Protein AF-0000000075626567 (afdb_homodimer)

Secondary structure (DSSP, 8-state):
-TT----TTT-PPP-TTHHHHHHHHHSTTSEEEEETTEEEEHHHHHHHHHHHHHHHHHTT--TT-EEEEE--SSHHHHHHHHHHHHTTPEEEE--TT--HHHHHHHHHHHT-SEEEE-GGGHHHHHHHHHTSPTTPPPPEEEE---TT-TTSPPPPTT---HHHHHHTS-TT------SSTTSEEEEEEE--SSSS-EEEEEEHHHHHHHHHHHHHHTTPPSS-EEE--S-TTTTTTTSHHHHHHHTT-EEE--SS--HHHHHHHHHHHT--EEEE-HHHHHHHHT--TTT----SS--EEEE-SS---HHHHHHHHHTT-EEEEEEEEGGGTEEEEE-PPPGGGGGS-HHHHHHHHTS-BEE-TTEEEEEEE-TTT-SBPPSSS---EEEEEEETTS--EETT-HHHHHHHB-TTSPEEEEEEEEE-TTS-EEEEEEGGG-EEETTEEE-HHHHHHHHHTSTTEEEEEEEEEEETTTEEEEEEEEEEPTT--S---HHHHHHHHHTTS-GGGS-SEEEE-SS--B-TTS-B-HHHHHHHHHHT-PBPTT-------/-TT----TTT-PPP-TTHHHHHHHHHSTTSEEEEETTEEEEHHHHHHHHHHHHHHHHHTT--TT-EEEEE--SSHHHHHHHHHHHHTTPEEEE--TTS-HHHHHHHHHHHT-SEEEE-GGGHHHHHHHHHTSPTTPPPPEEEE---TT-TTSPPPPTT---HHHHHHTS-TT------SSTTSEEEEEEE--SSSS-EEEEEEHHHHHHHHHHHHHHTTPPSS-EEE--S-TTTTTTTSHHHHHHHTT-EEE--SS--HHHHHHHHHHHT--EEEE-HHHHHHHHT--TTT----SS--EEEE-SSPPPHHHHHHHHHTT-EEEEEEEEGGGTEEEEE----GGGGGS-HHHHHHHHTS-BEE-TTEEEEEEE-TTT-SBPPSSS---EEEEEEETTS--EETT-HHHHHHHB-TTSPEEEEEEEEE-TTS-EEEEEEGGG-EEETTEEE-HHHHHHHHHTSTTEEEEEEEEEEETTTEEEEEEEEEEPTT--S---HHHHHHHHHTTS-GGGS-SEEEE-SS--B-TTS-B-HHHHHHHHHHT-PBPTT-------

Structure (mmCIF, N/CA/C/O backbone):
data_AF-0000000075626567-model_v1
#
loop_
_entity.id
_entity.type
_entity.pdbx_description
1 polymer '4-coumarate--CoA ligase'
#
loop_
_atom_site.group_PDB
_atom_site.id
_atom_site.type_symbol
_atom_site.label_atom_id
_atom_site.label_alt_id
_atom_site.label_comp_id
_atom_site.label_asym_id
_atom_site.label_entity_id
_atom_site.label_seq_id
_atom_site.pdbx_PDB_ins_code
_atom_site.Cartn_x
_atom_site.Cartn_y
_atom_site.Cartn_z
_atom_site.occupancy
_atom_site.B_iso_or_equiv
_atom_site.auth_seq_id
_atom_site.auth_comp_id
_atom_site.auth_asym_id
_atom_site.auth_atom_id
_atom_site.pdbx_PDB_model_num
ATOM 1 N N . MET A 1 1 ? -7.258 25.172 -12.312 1 83.12 1 MET A N 1
ATOM 2 C CA . MET A 1 1 ? -7.258 23.734 -12.008 1 83.12 1 MET A CA 1
ATOM 3 C C . MET A 1 1 ? -6.988 22.906 -13.258 1 83.12 1 MET A C 1
ATOM 5 O O . MET A 1 1 ? -6.266 21.922 -13.211 1 83.12 1 MET A O 1
ATOM 9 N N . ASP A 1 2 ? -7.41 23.391 -14.43 1 77.81 2 ASP A N 1
ATOM 10 C CA . ASP A 1 2 ? -7.348 22.641 -15.68 1 77.81 2 ASP A CA 1
ATOM 11 C C . ASP A 1 2 ? -5.906 22.531 -16.172 1 77.81 2 ASP A C 1
ATOM 13 O O . ASP A 1 2 ? -5.59 21.656 -16.984 1 77.81 2 ASP A O 1
ATOM 17 N N . ARG A 1 3 ? -5.062 23.422 -15.688 1 83.75 3 ARG A N 1
ATOM 18 C CA . ARG A 1 3 ? -3.684 23.406 -16.156 1 83.75 3 ARG A CA 1
ATOM 19 C C . ARG A 1 3 ? -2.811 22.5 -15.297 1 83.75 3 ARG A C 1
ATOM 21 O O . ARG A 1 3 ? -1.64 22.281 -15.609 1 83.75 3 ARG A O 1
ATOM 28 N N . LEU A 1 4 ? -3.445 22 -14.266 1 91.62 4 LEU A N 1
ATOM 29 C CA . LEU A 1 4 ? -2.68 21.172 -13.352 1 91.62 4 LEU A CA 1
ATOM 30 C C . LEU A 1 4 ? -2.766 19.703 -13.766 1 91.62 4 LEU A C 1
ATOM 32 O O . LEU A 1 4 ? -3.824 19.234 -14.195 1 91.62 4 LEU A O 1
ATOM 36 N N . GLY A 1 5 ? -1.611 19.047 -13.789 1 92.94 5 GLY A N 1
ATOM 37 C CA . GLY A 1 5 ? -1.533 17.641 -14.164 1 92.94 5 GLY A CA 1
ATOM 38 C C . GLY A 1 5 ? -0.21 17 -13.797 1 92.94 5 GLY A C 1
ATOM 39 O O . GLY A 1 5 ? 0.444 17.422 -12.844 1 92.94 5 GLY A O 1
ATOM 40 N N . ALA A 1 6 ? 0.059 15.984 -14.562 1 94 6 ALA A N 1
ATOM 41 C CA . ALA A 1 6 ? 1.346 15.32 -14.375 1 94 6 ALA A CA 1
ATOM 42 C C . ALA A 1 6 ? 2.504 16.281 -14.625 1 94 6 ALA A C 1
ATOM 44 O O . ALA A 1 6 ? 2.445 17.109 -15.539 1 94 6 ALA A O 1
ATOM 45 N N . ASN A 1 7 ? 3.479 16.266 -13.812 1 95.56 7 ASN A N 1
ATOM 46 C CA . ASN A 1 7 ? 4.707 17.047 -13.938 1 95.56 7 ASN A CA 1
ATOM 47 C C . ASN A 1 7 ? 5.941 16.188 -13.641 1 95.56 7 ASN A C 1
ATOM 49 O O . ASN A 1 7 ? 5.816 15.016 -13.273 1 95.56 7 ASN A O 1
ATOM 53 N N . PRO A 1 8 ? 7.07 16.641 -13.828 1 92.69 8 PRO A N 1
ATOM 54 C CA . PRO A 1 8 ? 8.266 15.805 -13.727 1 92.69 8 PRO A CA 1
ATOM 55 C C . PRO A 1 8 ? 8.492 15.281 -12.305 1 92.69 8 PRO A C 1
ATOM 57 O O . PRO A 1 8 ? 9.141 14.242 -12.125 1 92.69 8 PRO A O 1
ATOM 60 N N . ALA A 1 9 ? 7.996 15.953 -11.305 1 96.81 9 ALA A N 1
ATOM 61 C CA . ALA A 1 9 ? 8.234 15.547 -9.922 1 96.81 9 ALA A CA 1
ATOM 62 C C . ALA A 1 9 ? 7.242 14.477 -9.484 1 96.81 9 ALA A C 1
ATOM 64 O O . ALA A 1 9 ? 7.598 13.562 -8.734 1 96.81 9 ALA A O 1
ATOM 65 N N . ASN A 1 10 ? 6.016 14.578 -9.93 1 97.12 10 ASN A N 1
ATOM 66 C CA . ASN A 1 10 ? 4.98 13.688 -9.406 1 97.12 10 ASN A CA 1
ATOM 67 C C . ASN A 1 10 ? 4.727 12.508 -10.344 1 97.12 10 ASN A C 1
ATOM 69 O O . ASN A 1 10 ? 3.955 11.609 -10.016 1 97.12 10 ASN A O 1
ATOM 73 N N . SER A 1 11 ? 5.359 12.508 -11.539 1 95.38 11 SER A N 1
ATOM 74 C CA . SER A 1 11 ? 5.059 11.484 -12.531 1 95.38 11 SER A CA 1
ATOM 75 C C . SER A 1 11 ? 6.246 10.547 -12.742 1 95.38 11 SER A C 1
ATOM 77 O O . SER A 1 11 ? 6.336 9.867 -13.766 1 95.38 11 SER A O 1
ATOM 79 N N . CYS A 1 12 ? 7.148 10.539 -11.773 1 95.06 12 CYS A N 1
ATOM 80 C CA . CYS A 1 12 ? 8.203 9.531 -11.812 1 95.06 12 CYS A CA 1
ATOM 81 C C . CYS A 1 12 ? 7.609 8.133 -11.906 1 95.06 12 CYS A C 1
ATOM 83 O O . CYS A 1 12 ? 6.621 7.824 -11.234 1 95.06 12 CYS A O 1
ATOM 85 N N . PRO A 1 13 ? 8.266 7.316 -12.727 1 96.75 13 PRO A N 1
ATOM 86 C CA . PRO A 1 13 ? 7.703 5.977 -12.93 1 96.75 13 PRO A CA 1
ATOM 87 C C . PRO A 1 13 ? 7.609 5.176 -11.633 1 96.75 13 PRO A C 1
ATOM 89 O O . PRO A 1 13 ? 8.594 5.078 -10.891 1 96.75 13 PRO A O 1
ATOM 92 N N . LEU A 1 14 ? 6.434 4.645 -11.375 1 97.69 14 LEU A N 1
ATOM 93 C CA . LEU A 1 14 ? 6.293 3.674 -10.297 1 97.69 14 LEU A CA 1
ATOM 94 C C . LEU A 1 14 ? 7.055 2.393 -10.609 1 97.69 14 LEU A C 1
ATOM 96 O O . LEU A 1 14 ? 6.949 1.858 -11.719 1 97.69 14 LEU A O 1
ATOM 100 N N . THR A 1 15 ? 7.863 1.911 -9.68 1 98.56 15 THR A N 1
ATOM 101 C CA . THR A 1 15 ? 8.602 0.66 -9.836 1 98.56 15 THR A CA 1
ATOM 102 C C . THR A 1 15 ? 8.898 0.041 -8.477 1 98.56 15 THR A C 1
ATOM 104 O O . THR A 1 15 ? 9.203 0.754 -7.516 1 98.56 15 THR A O 1
ATOM 107 N N . PRO A 1 16 ? 8.828 -1.256 -8.336 1 98.44 16 PRO A N 1
ATOM 108 C CA . PRO A 1 16 ? 9.172 -1.912 -7.07 1 98.44 16 PRO A CA 1
ATOM 109 C C . PRO A 1 16 ? 10.68 -1.972 -6.832 1 98.44 16 PRO A C 1
ATOM 111 O O . PRO A 1 16 ? 11.125 -2.334 -5.738 1 98.44 16 PRO A O 1
ATOM 114 N N . LEU A 1 17 ? 11.484 -1.615 -7.805 1 98.62 17 LEU A N 1
ATOM 115 C CA . LEU A 1 17 ? 12.922 -1.836 -7.727 1 98.62 17 LEU A CA 1
ATOM 116 C C . LEU A 1 17 ? 13.547 -0.96 -6.645 1 98.62 17 LEU A C 1
ATOM 118 O O . LEU A 1 17 ? 14.555 -1.34 -6.035 1 98.62 17 LEU A O 1
ATOM 122 N N . GLY A 1 18 ? 12.906 0.161 -6.379 1 97.19 18 GLY A N 1
ATOM 123 C CA . GLY A 1 18 ? 13.406 1.073 -5.359 1 97.19 18 GLY A CA 1
ATOM 124 C C . GLY A 1 18 ? 13.258 0.533 -3.951 1 97.19 18 GLY A C 1
ATOM 125 O O . GLY A 1 18 ? 13.891 1.037 -3.018 1 97.19 18 GLY A O 1
ATOM 126 N N . PHE A 1 19 ? 12.438 -0.485 -3.744 1 98.5 19 PHE A N 1
ATOM 127 C CA . PHE A 1 19 ? 12.25 -1.068 -2.422 1 98.5 19 PHE A CA 1
ATOM 128 C C . PHE A 1 19 ? 13.562 -1.593 -1.865 1 98.5 19 PHE A C 1
ATOM 130 O O . PHE A 1 19 ? 13.797 -1.539 -0.656 1 98.5 19 PHE A O 1
ATOM 137 N N . LEU A 1 20 ? 14.367 -2.113 -2.762 1 98.44 20 LEU A N 1
ATOM 138 C CA . LEU A 1 20 ? 15.586 -2.795 -2.336 1 98.44 20 LEU A CA 1
ATOM 139 C C . LEU A 1 20 ? 16.578 -1.811 -1.719 1 98.44 20 LEU A C 1
ATOM 141 O O . LEU A 1 20 ? 17.188 -2.1 -0.688 1 98.44 20 LEU A O 1
ATOM 145 N N . GLU A 1 21 ? 16.766 -0.688 -2.363 1 97.44 21 GLU A N 1
ATOM 146 C CA . GLU A 1 21 ? 17.656 0.342 -1.83 1 97.44 21 GLU A CA 1
ATOM 147 C C . GLU A 1 21 ? 17.188 0.815 -0.457 1 97.44 21 GLU A C 1
ATOM 149 O O . GLU A 1 21 ? 18 1.01 0.448 1 97.44 21 GLU A O 1
ATOM 154 N N . ARG A 1 22 ? 15.945 1.047 -0.298 1 97.38 22 ARG A N 1
ATOM 155 C CA . ARG A 1 22 ? 15.391 1.463 0.988 1 97.38 22 ARG A CA 1
ATOM 156 C C . ARG A 1 22 ? 15.656 0.411 2.061 1 97.38 22 ARG A C 1
ATOM 158 O O . ARG A 1 22 ? 16.047 0.744 3.184 1 97.38 22 ARG A O 1
ATOM 165 N N . SER A 1 23 ? 15.383 -0.855 1.704 1 97.69 23 SER A N 1
ATOM 166 C CA . SER A 1 23 ? 15.602 -1.936 2.662 1 97.69 23 SER A CA 1
ATOM 167 C C . SER A 1 23 ? 17.062 -2 3.1 1 97.69 23 SER A C 1
ATOM 169 O O . SER A 1 23 ? 17.344 -2.244 4.273 1 97.69 23 SER A O 1
ATOM 171 N N . ALA A 1 24 ? 17.938 -1.835 2.162 1 97.94 24 ALA A N 1
ATOM 172 C CA . ALA A 1 24 ? 19.359 -1.853 2.48 1 97.94 24 ALA A CA 1
ATOM 173 C C . ALA A 1 24 ? 19.734 -0.707 3.42 1 97.94 24 ALA A C 1
ATOM 175 O O . ALA A 1 24 ? 20.625 -0.845 4.258 1 97.94 24 ALA A O 1
ATOM 176 N N . THR A 1 25 ? 19.031 0.403 3.293 1 96.69 25 THR A N 1
ATOM 177 C CA . THR A 1 25 ? 19.297 1.562 4.141 1 96.69 25 THR A CA 1
ATOM 178 C C . THR A 1 25 ? 18.75 1.338 5.547 1 96.69 25 THR A C 1
ATOM 180 O O . THR A 1 25 ? 19.422 1.613 6.535 1 96.69 25 THR A O 1
ATOM 183 N N . VAL A 1 26 ? 17.594 0.804 5.66 1 96.69 26 VAL A N 1
ATOM 184 C CA . VAL A 1 26 ? 16.875 0.702 6.926 1 96.69 26 VAL A CA 1
ATOM 185 C C . VAL A 1 26 ? 17.297 -0.57 7.66 1 96.69 26 VAL A C 1
ATOM 187 O O . VAL A 1 26 ? 17.516 -0.552 8.875 1 96.69 26 VAL A O 1
ATOM 190 N N . PHE A 1 27 ? 17.422 -1.655 6.859 1 96.94 27 PHE A N 1
ATOM 191 C CA . PHE A 1 27 ? 17.625 -2.973 7.453 1 96.94 27 PHE A CA 1
ATOM 192 C C . PHE A 1 27 ? 18.953 -3.568 7 1 96.94 27 PHE A C 1
ATOM 194 O O . PHE A 1 27 ? 19.078 -4.789 6.871 1 96.94 27 PHE A O 1
ATOM 201 N N . GLY A 1 28 ? 19.891 -2.844 6.758 1 96.88 28 GLY A N 1
ATOM 202 C CA . GLY A 1 28 ? 21.141 -3.223 6.098 1 96.88 28 GLY A CA 1
ATOM 203 C C . GLY A 1 28 ? 21.797 -4.434 6.723 1 96.88 28 GLY A C 1
ATOM 204 O O . GLY A 1 28 ? 22.312 -5.301 6.012 1 96.88 28 GLY A O 1
ATOM 205 N N . ASP A 1 29 ? 21.75 -4.578 8.023 1 95.88 29 ASP A N 1
ATOM 206 C CA . ASP A 1 29 ? 22.484 -5.641 8.711 1 95.88 29 ASP A CA 1
ATOM 207 C C . ASP A 1 29 ? 21.547 -6.797 9.078 1 95.88 29 ASP A C 1
ATOM 209 O O . ASP A 1 29 ? 22 -7.812 9.617 1 95.88 29 ASP A O 1
ATOM 213 N N . CYS A 1 30 ? 20.328 -6.648 8.727 1 97.56 30 CYS A N 1
ATOM 214 C CA . CYS A 1 30 ? 19.359 -7.707 8.992 1 97.56 30 CYS A CA 1
ATOM 215 C C . CYS A 1 30 ? 19.391 -8.758 7.887 1 97.56 30 CYS A C 1
ATOM 217 O O . CYS A 1 30 ? 19.734 -8.453 6.746 1 97.56 30 CYS A O 1
ATOM 219 N N . PRO A 1 31 ? 19.016 -9.984 8.211 1 98.5 31 PRO A N 1
ATOM 220 C CA . PRO A 1 31 ? 18.953 -11.016 7.172 1 98.5 31 PRO A CA 1
ATOM 221 C C . PRO A 1 31 ? 17.906 -10.727 6.102 1 98.5 31 PRO A C 1
ATOM 223 O O . PRO A 1 31 ? 16.781 -10.352 6.422 1 98.5 31 PRO A O 1
ATOM 226 N N . SER A 1 32 ? 18.312 -10.812 4.895 1 98.75 32 SER A N 1
ATOM 227 C CA . SER A 1 32 ? 17.406 -10.664 3.756 1 98.75 32 SER A CA 1
ATOM 228 C C . SER A 1 32 ? 17.016 -12.023 3.178 1 98.75 32 SER A C 1
ATOM 230 O O . SER A 1 32 ? 15.844 -12.281 2.926 1 98.75 32 SER A O 1
ATOM 232 N N . VAL A 1 33 ? 18.016 -12.859 2.947 1 98.81 33 VAL A N 1
ATOM 233 C CA . VAL A 1 33 ? 17.812 -14.172 2.354 1 98.81 33 VAL A CA 1
ATOM 234 C C . VAL A 1 33 ? 18.594 -15.219 3.154 1 98.81 33 VAL A C 1
ATOM 236 O O . VAL A 1 33 ? 19.766 -15.031 3.473 1 98.81 33 VAL A O 1
ATOM 239 N N . VAL A 1 34 ? 17.953 -16.281 3.514 1 98.75 34 VAL A N 1
ATOM 240 C CA . VAL A 1 34 ? 18.547 -17.422 4.219 1 98.75 34 VAL A CA 1
ATOM 241 C C . VAL A 1 34 ? 18.344 -18.688 3.408 1 98.75 34 VAL A C 1
ATOM 243 O O . VAL A 1 34 ? 17.25 -18.969 2.939 1 98.75 34 VAL A O 1
ATOM 246 N N . TYR A 1 35 ? 19.359 -19.438 3.168 1 98.44 35 TYR A N 1
ATOM 247 C CA . TYR A 1 35 ? 19.375 -20.734 2.48 1 98.44 35 TYR A CA 1
ATOM 248 C C . TYR A 1 35 ? 20.406 -21.656 3.1 1 98.44 35 TYR A C 1
ATOM 250 O O . TYR A 1 35 ? 21.609 -21.484 2.91 1 98.44 35 TYR A O 1
ATOM 258 N N . HIS A 1 36 ? 19.938 -22.703 3.881 1 95.94 36 HIS A N 1
ATOM 259 C CA . HIS A 1 36 ? 20.828 -23.531 4.688 1 95.94 36 HIS A CA 1
ATOM 260 C C . HIS A 1 36 ? 21.703 -22.672 5.598 1 95.94 36 HIS A C 1
ATOM 262 O O . HIS A 1 36 ? 21.188 -21.906 6.406 1 95.94 36 HIS A O 1
ATOM 268 N N . ASP A 1 37 ? 22.984 -22.688 5.414 1 94.88 37 ASP A N 1
ATOM 269 C CA . ASP A 1 37 ? 23.875 -21.922 6.281 1 94.88 37 ASP A CA 1
ATOM 270 C C . ASP A 1 37 ? 24.281 -20.594 5.621 1 94.88 37 ASP A C 1
ATOM 272 O O . ASP A 1 37 ? 24.984 -19.781 6.227 1 94.88 37 ASP A O 1
ATOM 276 N N . THR A 1 38 ? 23.797 -20.391 4.469 1 97.12 38 THR A N 1
ATOM 277 C CA . THR A 1 38 ? 24.047 -19.125 3.801 1 97.12 38 THR A CA 1
ATOM 278 C C . THR A 1 38 ? 23.062 -18.062 4.273 1 97.12 38 THR A C 1
ATOM 280 O O . THR A 1 38 ? 21.844 -18.281 4.246 1 97.12 38 THR A O 1
ATOM 283 N N . VAL A 1 39 ? 23.594 -16.969 4.77 1 98.31 39 VAL A N 1
ATOM 284 C CA . VAL A 1 39 ? 22.766 -15.836 5.176 1 98.31 39 VAL A CA 1
ATOM 285 C C . VAL A 1 39 ? 23.297 -14.555 4.523 1 98.31 39 VAL A C 1
ATOM 287 O O . VAL A 1 39 ? 24.453 -14.188 4.711 1 98.31 39 VAL A O 1
ATOM 290 N N . PHE A 1 40 ? 22.5 -13.922 3.721 1 98.75 40 PHE A N 1
ATOM 291 C CA . PHE A 1 40 ? 22.797 -12.594 3.199 1 98.75 40 PHE A CA 1
ATOM 292 C C . PHE A 1 40 ? 22.031 -11.523 3.967 1 98.75 40 PHE A C 1
ATOM 294 O O . PHE A 1 40 ? 20.891 -11.742 4.375 1 98.75 40 PHE A O 1
ATOM 301 N N . THR A 1 41 ? 22.672 -10.398 4.199 1 98.69 41 THR A N 1
ATOM 302 C CA . THR A 1 41 ? 21.984 -9.227 4.738 1 98.69 41 THR A CA 1
ATOM 303 C C . THR A 1 41 ? 21.344 -8.414 3.617 1 98.69 41 THR A C 1
ATOM 305 O O . THR A 1 41 ? 21.641 -8.625 2.441 1 98.69 41 THR A O 1
ATOM 308 N N . TRP A 1 42 ? 20.484 -7.52 3.965 1 98.69 42 TRP A N 1
ATOM 309 C CA . TRP A 1 42 ? 19.859 -6.66 2.963 1 98.69 42 TRP A CA 1
ATOM 310 C C . TRP A 1 42 ? 20.906 -5.828 2.23 1 98.69 42 TRP A C 1
ATOM 312 O O . TRP A 1 42 ? 20.797 -5.598 1.025 1 98.69 42 TRP A O 1
ATOM 322 N N . SER A 1 43 ? 21.938 -5.34 2.893 1 98.5 43 SER A N 1
ATOM 323 C CA . SER A 1 43 ? 23.016 -4.613 2.242 1 98.5 43 SER A CA 1
ATOM 324 C C . SER A 1 43 ? 23.719 -5.488 1.211 1 98.5 43 SER A C 1
ATOM 326 O O . SER A 1 43 ? 24.016 -5.031 0.105 1 98.5 43 SER A O 1
ATOM 328 N N . GLN A 1 44 ? 23.969 -6.691 1.614 1 98.75 44 GLN A N 1
ATOM 329 C CA . GLN A 1 44 ? 24.641 -7.617 0.709 1 98.75 44 GLN A CA 1
ATOM 330 C C . GLN A 1 44 ? 23.766 -7.938 -0.499 1 98.75 44 GLN A C 1
ATOM 332 O O . GLN A 1 44 ? 24.234 -7.926 -1.637 1 98.75 44 GLN A O 1
ATOM 337 N N . THR A 1 45 ? 22.484 -8.25 -0.279 1 98.88 45 THR A N 1
ATOM 338 C CA . THR A 1 45 ? 21.578 -8.57 -1.368 1 98.88 45 THR A CA 1
ATOM 339 C C . THR A 1 45 ? 21.453 -7.391 -2.33 1 98.88 45 THR A C 1
ATOM 341 O O . THR A 1 45 ? 21.438 -7.574 -3.549 1 98.88 45 THR A O 1
ATOM 344 N N . HIS A 1 46 ? 21.375 -6.188 -1.791 1 98.88 46 HIS A N 1
ATOM 345 C CA . HIS A 1 46 ? 21.328 -4.992 -2.627 1 98.88 46 HIS A CA 1
ATOM 346 C C . HIS A 1 46 ? 22.531 -4.902 -3.545 1 98.88 46 HIS A C 1
ATOM 348 O O . HIS A 1 46 ? 22.391 -4.73 -4.758 1 98.88 46 HIS A O 1
ATOM 354 N N . ARG A 1 47 ? 23.734 -5.062 -3.014 1 98.75 47 ARG A N 1
ATOM 355 C CA . ARG A 1 47 ? 24.969 -4.969 -3.791 1 98.75 47 ARG A CA 1
ATOM 356 C C . ARG A 1 47 ? 25.047 -6.098 -4.812 1 98.75 47 ARG A C 1
ATOM 358 O O . ARG A 1 47 ? 25.531 -5.891 -5.934 1 98.75 47 ARG A O 1
ATOM 365 N N . ARG A 1 48 ? 24.672 -7.27 -4.422 1 98.88 48 ARG A N 1
ATOM 366 C CA . ARG A 1 48 ? 24.688 -8.406 -5.336 1 98.88 48 ARG A CA 1
ATOM 367 C C . ARG A 1 48 ? 23.766 -8.164 -6.523 1 98.88 48 ARG A C 1
ATOM 369 O O . ARG A 1 48 ? 24.109 -8.477 -7.664 1 98.88 48 ARG A O 1
ATOM 376 N N . CYS A 1 49 ? 22.547 -7.602 -6.277 1 98.94 49 CYS A N 1
ATOM 377 C CA . CYS A 1 49 ? 21.609 -7.301 -7.352 1 98.94 49 CYS A CA 1
ATOM 378 C C . CYS A 1 49 ? 22.172 -6.23 -8.281 1 98.94 49 CYS A C 1
ATOM 380 O O . CYS A 1 49 ? 22 -6.309 -9.5 1 98.94 49 CYS A O 1
ATOM 382 N N . LEU A 1 50 ? 22.844 -5.215 -7.699 1 98.88 50 LEU A N 1
ATOM 383 C CA . LEU A 1 50 ? 23.484 -4.191 -8.523 1 98.88 50 LEU A CA 1
ATOM 384 C C . LEU A 1 50 ? 24.594 -4.797 -9.375 1 98.88 50 LEU A C 1
ATOM 386 O O . LEU A 1 50 ? 24.734 -4.449 -10.547 1 98.88 50 LEU A O 1
ATOM 390 N N . ARG A 1 51 ? 25.438 -5.695 -8.781 1 98.94 51 ARG A N 1
ATOM 391 C CA . ARG A 1 51 ? 26.469 -6.395 -9.539 1 98.94 51 ARG A CA 1
ATOM 392 C C . ARG A 1 51 ? 25.875 -7.176 -10.695 1 98.94 51 ARG A C 1
ATOM 394 O O . ARG A 1 51 ? 26.406 -7.168 -11.805 1 98.94 51 ARG A O 1
ATOM 401 N N . LEU A 1 52 ? 24.766 -7.859 -10.422 1 98.88 52 LEU A N 1
ATOM 402 C CA . LEU A 1 52 ? 24.109 -8.625 -11.477 1 98.88 52 LEU A CA 1
ATOM 403 C C . LEU A 1 52 ? 23.656 -7.703 -12.609 1 98.88 52 LEU A C 1
ATOM 405 O O . LEU A 1 52 ? 23.906 -7.996 -13.781 1 98.88 52 LEU A O 1
ATOM 409 N N . ALA A 1 53 ? 22.938 -6.609 -12.273 1 98.88 53 ALA A N 1
ATOM 410 C CA . ALA A 1 53 ? 22.469 -5.656 -13.281 1 98.88 53 ALA A CA 1
ATOM 411 C C . ALA A 1 53 ? 23.625 -5.125 -14.117 1 98.88 53 ALA A C 1
ATOM 413 O O . ALA A 1 53 ? 23.547 -5.113 -15.352 1 98.88 53 ALA A O 1
ATOM 414 N N . SER A 1 54 ? 24.688 -4.723 -13.414 1 98.88 54 SER A N 1
ATOM 415 C CA . SER A 1 54 ? 25.875 -4.195 -14.078 1 98.88 54 SER A CA 1
ATOM 416 C C . SER A 1 54 ? 26.484 -5.227 -15.023 1 98.88 54 SER A C 1
ATOM 418 O O . SER A 1 54 ? 26.812 -4.902 -16.172 1 98.88 54 SER A O 1
ATOM 420 N N . ALA A 1 55 ? 26.641 -6.422 -14.555 1 98.81 55 ALA A N 1
ATOM 421 C CA . ALA A 1 55 ? 27.234 -7.496 -15.352 1 98.81 55 ALA A CA 1
ATOM 422 C C . ALA A 1 55 ? 26.375 -7.797 -16.578 1 98.81 55 ALA A C 1
ATOM 424 O O . ALA A 1 55 ? 26.906 -8.062 -17.656 1 98.81 55 ALA A O 1
ATOM 425 N N . LEU A 1 56 ? 25.078 -7.773 -16.406 1 98.81 56 LEU A N 1
ATOM 426 C CA . LEU A 1 56 ? 24.172 -8.023 -17.531 1 98.81 56 LEU A CA 1
ATOM 427 C C . LEU A 1 56 ? 24.328 -6.941 -18.594 1 98.81 56 LEU A C 1
ATOM 429 O O . LEU A 1 56 ? 24.406 -7.246 -19.797 1 98.81 56 LEU A O 1
ATOM 433 N N . VAL A 1 57 ? 24.344 -5.688 -18.156 1 98.62 57 VAL A N 1
ATOM 434 C CA . VAL A 1 57 ? 24.547 -4.586 -19.094 1 98.62 57 VAL A CA 1
ATOM 435 C C . VAL A 1 57 ? 25.875 -4.758 -19.828 1 98.62 57 VAL A C 1
ATOM 437 O O . VAL A 1 57 ? 25.969 -4.547 -21.031 1 98.62 57 VAL A O 1
ATOM 440 N N . SER A 1 58 ? 26.938 -5.156 -19.141 1 98 58 SER A N 1
ATOM 441 C CA . SER A 1 58 ? 28.266 -5.363 -19.719 1 98 58 SER A CA 1
ATOM 442 C C . SER A 1 58 ? 28.25 -6.508 -20.734 1 98 58 SER A C 1
ATOM 444 O O . SER A 1 58 ? 29.062 -6.531 -21.656 1 98 58 SER A O 1
ATOM 446 N N . LEU A 1 59 ? 27.344 -7.434 -20.547 1 97.56 59 LEU A N 1
ATOM 447 C CA . LEU A 1 59 ? 27.203 -8.562 -21.469 1 97.56 59 LEU A CA 1
ATOM 448 C C . LEU A 1 59 ? 26.391 -8.172 -22.688 1 97.56 59 LEU A C 1
ATOM 450 O O . LEU A 1 59 ? 26.125 -9.008 -23.562 1 97.56 59 LEU A O 1
ATOM 454 N N . GLY A 1 60 ? 25.875 -6.922 -22.734 1 97.25 60 GLY A N 1
ATOM 455 C CA . GLY A 1 60 ? 25.156 -6.441 -23.906 1 97.25 60 GLY A CA 1
ATOM 456 C C . GLY A 1 60 ? 23.641 -6.496 -23.734 1 97.25 60 GLY A C 1
ATOM 457 O O . GLY A 1 60 ? 22.906 -6.254 -24.688 1 97.25 60 GLY A O 1
ATOM 458 N N . ILE A 1 61 ? 23.156 -6.855 -22.562 1 97.75 61 ILE A N 1
ATOM 459 C CA . ILE A 1 61 ? 21.719 -6.824 -22.266 1 97.75 61 ILE A CA 1
ATOM 460 C C . ILE A 1 61 ? 21.234 -5.375 -22.188 1 97.75 61 ILE A C 1
ATOM 462 O O . ILE A 1 61 ? 21.875 -4.543 -21.531 1 97.75 61 ILE A O 1
ATOM 466 N N . SER A 1 62 ? 20.156 -5.07 -22.844 1 95.38 62 SER A N 1
ATOM 467 C CA . SER A 1 62 ? 19.609 -3.723 -22.906 1 95.38 62 SER A CA 1
ATOM 468 C C . SER A 1 62 ? 18.125 -3.715 -22.547 1 95.38 62 SER A C 1
ATOM 470 O O . SER A 1 62 ? 17.531 -4.77 -22.297 1 95.38 62 SER A O 1
ATOM 472 N N . ARG A 1 63 ? 17.562 -2.523 -22.547 1 95.12 63 ARG A N 1
ATOM 473 C CA . ARG A 1 63 ? 16.156 -2.338 -22.219 1 95.12 63 ARG A CA 1
ATOM 474 C C . ARG A 1 63 ? 15.266 -3.178 -23.125 1 95.12 63 ARG A C 1
ATOM 476 O O . ARG A 1 63 ? 15.43 -3.164 -24.344 1 95.12 63 ARG A O 1
ATOM 483 N N . GLY A 1 64 ? 14.43 -3.924 -22.469 1 95.06 64 GLY A N 1
ATOM 484 C CA . GLY A 1 64 ? 13.461 -4.684 -23.234 1 95.06 64 GLY A CA 1
ATOM 485 C C . GLY A 1 64 ? 13.914 -6.09 -23.562 1 95.06 64 GLY A C 1
ATOM 486 O O . GLY A 1 64 ? 13.109 -6.949 -23.922 1 95.06 64 GLY A O 1
ATOM 487 N N . ASP A 1 65 ? 15.281 -6.352 -23.5 1 97.69 65 ASP A N 1
ATOM 488 C CA . ASP A 1 65 ? 15.758 -7.719 -23.688 1 97.69 65 ASP A CA 1
ATOM 489 C C . ASP A 1 65 ? 15.172 -8.656 -22.625 1 97.69 65 ASP A C 1
ATOM 491 O O . ASP A 1 65 ? 14.883 -8.234 -21.516 1 97.69 65 ASP A O 1
ATOM 495 N N . ILE A 1 66 ? 14.969 -9.867 -23.047 1 98.44 66 ILE A N 1
ATOM 496 C CA . ILE A 1 66 ? 14.391 -10.844 -22.125 1 98.44 66 ILE A CA 1
ATOM 497 C C . ILE A 1 66 ? 15.484 -11.766 -21.578 1 98.44 66 ILE A C 1
ATOM 499 O O . ILE A 1 66 ? 16.297 -12.281 -22.344 1 98.44 66 ILE A O 1
ATOM 503 N N . VAL A 1 67 ? 15.539 -11.852 -20.297 1 98.81 67 VAL A N 1
ATOM 504 C CA . VAL A 1 67 ? 16.422 -12.773 -19.594 1 98.81 67 VAL A CA 1
ATOM 505 C C . VAL A 1 67 ? 15.594 -13.859 -18.906 1 98.81 67 VAL A C 1
ATOM 507 O O . VAL A 1 67 ? 14.727 -13.562 -18.078 1 98.81 67 VAL A O 1
ATOM 510 N N . SER A 1 68 ? 15.852 -15.156 -19.234 1 98.69 68 SER A N 1
ATOM 511 C CA . SER A 1 68 ? 15.086 -16.266 -18.672 1 98.69 68 SER A CA 1
ATOM 512 C C . SER A 1 68 ? 15.828 -16.938 -17.531 1 98.69 68 SER A C 1
ATOM 514 O O . SER A 1 68 ? 17.062 -16.891 -17.469 1 98.69 68 SER A O 1
ATOM 516 N N . VAL A 1 69 ? 15.062 -17.5 -16.641 1 98.56 69 VAL A N 1
ATOM 517 C CA . VAL A 1 69 ? 15.609 -18.125 -15.453 1 98.56 69 VAL A CA 1
ATOM 518 C C . VAL A 1 69 ? 14.883 -19.438 -15.188 1 98.56 69 VAL A C 1
ATOM 520 O O . VAL A 1 69 ? 13.648 -19.484 -15.172 1 98.56 69 VAL A O 1
ATOM 523 N N . LEU A 1 70 ? 15.594 -20.516 -15.047 1 96.88 70 LEU A N 1
ATOM 524 C CA . LEU A 1 70 ? 15.094 -21.828 -14.633 1 96.88 70 LEU A CA 1
ATOM 525 C C . LEU A 1 70 ? 15.742 -22.266 -13.328 1 96.88 70 LEU A C 1
ATOM 527 O O . LEU A 1 70 ? 16.719 -23.016 -13.336 1 96.88 70 LEU A O 1
ATOM 531 N N . LEU A 1 71 ? 15.164 -21.812 -12.25 1 97.5 71 LEU A N 1
ATOM 532 C CA . LEU A 1 71 ? 15.727 -22.047 -10.922 1 97.5 71 LEU A CA 1
ATOM 533 C C . LEU A 1 71 ? 14.625 -22.391 -9.922 1 97.5 71 LEU A C 1
ATOM 535 O O . LEU A 1 71 ? 13.5 -21.922 -10.047 1 97.5 71 LEU A O 1
ATOM 539 N N . PRO A 1 72 ? 14.891 -23.312 -8.945 1 95.56 72 PRO A N 1
ATOM 540 C CA . PRO A 1 72 ? 14.016 -23.406 -7.777 1 95.56 72 PRO A CA 1
ATOM 541 C C . PRO A 1 72 ? 14.133 -22.203 -6.844 1 95.56 72 PRO A C 1
ATOM 543 O O . PRO A 1 72 ? 14.648 -21.156 -7.242 1 95.56 72 PRO A O 1
ATOM 546 N N . ASN A 1 73 ? 13.539 -22.328 -5.625 1 97.25 73 ASN A N 1
ATOM 547 C CA . ASN A 1 73 ? 13.594 -21.234 -4.656 1 97.25 73 ASN A CA 1
ATOM 548 C C . ASN A 1 73 ? 14.961 -21.156 -3.982 1 97.25 73 ASN A C 1
ATOM 550 O O . ASN A 1 73 ? 15.125 -21.578 -2.834 1 97.25 73 ASN A O 1
ATOM 554 N N . VAL A 1 74 ? 15.93 -20.656 -4.695 1 98.19 74 VAL A N 1
ATOM 555 C CA . VAL A 1 74 ? 17.281 -20.453 -4.176 1 98.19 74 VAL A CA 1
ATOM 556 C C . VAL A 1 74 ? 17.609 -18.969 -4.168 1 98.19 74 VAL A C 1
ATOM 558 O O . VAL A 1 74 ? 16.891 -18.156 -4.773 1 98.19 74 VAL A O 1
ATOM 561 N N . PRO A 1 75 ? 18.641 -18.516 -3.471 1 98.62 75 PRO A N 1
ATOM 562 C CA . PRO A 1 75 ? 18.938 -17.094 -3.324 1 98.62 75 PRO A CA 1
ATOM 563 C C . PRO A 1 75 ? 19.094 -16.391 -4.668 1 98.62 75 PRO A C 1
ATOM 565 O O . PRO A 1 75 ? 18.594 -15.266 -4.84 1 98.62 75 PRO A O 1
ATOM 568 N N . ALA A 1 76 ? 19.672 -17.031 -5.629 1 98.81 76 ALA A N 1
ATOM 569 C CA . ALA A 1 76 ? 19.875 -16.422 -6.941 1 98.81 76 ALA A CA 1
ATOM 570 C C . ALA A 1 76 ? 18.547 -16.078 -7.586 1 98.81 76 ALA A C 1
ATOM 572 O O . ALA A 1 76 ? 18.406 -15.023 -8.234 1 98.81 76 ALA A O 1
ATOM 573 N N . MET A 1 77 ? 17.578 -16.984 -7.457 1 98.69 77 MET A N 1
ATOM 574 C CA . MET A 1 77 ? 16.25 -16.719 -7.988 1 98.69 77 MET A CA 1
ATOM 575 C C . MET A 1 77 ? 15.664 -15.453 -7.383 1 98.69 77 MET A C 1
ATOM 577 O O . MET A 1 77 ? 15.055 -14.648 -8.086 1 98.69 77 MET A O 1
ATOM 581 N N . TYR A 1 78 ? 15.82 -15.32 -6.086 1 98.81 78 TYR A N 1
ATOM 582 C CA . TYR A 1 78 ? 15.344 -14.109 -5.418 1 98.81 78 TYR A CA 1
ATOM 583 C C . TYR A 1 78 ? 16.016 -12.867 -5.992 1 98.81 78 TYR A C 1
ATOM 585 O O . TYR A 1 78 ? 15.344 -11.891 -6.32 1 98.81 78 TYR A O 1
ATOM 593 N N . GLU A 1 79 ? 17.328 -12.891 -6.129 1 98.88 79 GLU A N 1
ATOM 594 C CA . GLU A 1 79 ? 18.109 -11.758 -6.617 1 98.88 79 GLU A CA 1
ATOM 595 C C . GLU A 1 79 ? 17.703 -11.375 -8.039 1 98.88 79 GLU A C 1
ATOM 597 O O . GLU A 1 79 ? 17.719 -10.195 -8.398 1 98.88 79 GLU A O 1
ATOM 602 N N . MET A 1 80 ? 17.281 -12.367 -8.812 1 98.56 80 MET A N 1
ATOM 603 C CA . MET A 1 80 ? 16.906 -12.133 -10.203 1 98.56 80 MET A CA 1
ATOM 604 C C . MET A 1 80 ? 15.688 -11.219 -10.289 1 98.56 80 MET A C 1
ATOM 606 O O . MET A 1 80 ? 15.531 -10.469 -11.25 1 98.56 80 MET A O 1
ATOM 610 N N . HIS A 1 81 ? 14.852 -11.25 -9.312 1 98.88 81 HIS A N 1
ATOM 611 C CA . HIS A 1 81 ? 13.633 -10.453 -9.328 1 98.88 81 HIS A CA 1
ATOM 612 C C . HIS A 1 81 ? 13.938 -8.969 -9.211 1 98.88 81 HIS A C 1
ATOM 614 O O . HIS A 1 81 ? 13.078 -8.125 -9.477 1 98.88 81 HIS A O 1
ATOM 620 N N . PHE A 1 82 ? 15.117 -8.594 -8.766 1 98.88 82 PHE A N 1
ATOM 621 C CA . PHE A 1 82 ? 15.57 -7.211 -8.742 1 98.88 82 PHE A CA 1
ATOM 622 C C . PHE A 1 82 ? 16.641 -6.973 -9.797 1 98.88 82 PHE A C 1
ATOM 624 O O . PHE A 1 82 ? 16.5 -6.082 -10.641 1 98.88 82 PHE A O 1
ATOM 631 N N . GLY A 1 83 ? 17.672 -7.816 -9.844 1 98.88 83 GLY A N 1
ATOM 632 C CA . GLY A 1 83 ? 18.859 -7.598 -10.656 1 98.88 83 GLY A CA 1
ATOM 633 C C . GLY A 1 83 ? 18.562 -7.535 -12.141 1 98.88 83 GLY A C 1
ATOM 634 O O . GLY A 1 83 ? 19.125 -6.695 -12.852 1 98.88 83 GLY A O 1
ATOM 635 N N . VAL A 1 84 ? 17.734 -8.383 -12.641 1 98.88 84 VAL A N 1
ATOM 636 C CA . VAL A 1 84 ? 17.438 -8.422 -14.07 1 98.88 84 VAL A CA 1
ATOM 637 C C . VAL A 1 84 ? 16.688 -7.16 -14.477 1 98.88 84 VAL A C 1
ATOM 639 O O . VAL A 1 84 ? 17.109 -6.438 -15.383 1 98.88 84 VAL A O 1
ATOM 642 N N . PRO A 1 85 ? 15.586 -6.852 -13.805 1 98.88 85 PRO A N 1
ATOM 643 C CA . PRO A 1 85 ? 14.898 -5.609 -14.18 1 98.88 85 PRO A CA 1
ATOM 644 C C . PRO A 1 85 ? 15.766 -4.371 -13.961 1 98.88 85 PRO A C 1
ATOM 646 O O . PRO A 1 85 ? 15.609 -3.371 -14.664 1 98.88 85 PRO A O 1
ATOM 649 N N . MET A 1 86 ? 16.688 -4.414 -12.992 1 98.81 86 MET A N 1
ATOM 650 C CA . MET A 1 86 ? 17.578 -3.295 -12.734 1 98.81 86 MET A CA 1
ATOM 651 C C . MET A 1 86 ? 18.516 -3.062 -13.914 1 98.81 86 MET A C 1
ATOM 653 O O . MET A 1 86 ? 19.125 -1.993 -14.039 1 98.81 86 MET A O 1
ATOM 657 N N . SER A 1 87 ? 18.719 -3.98 -14.789 1 98.75 87 SER A N 1
ATOM 658 C CA . SER A 1 87 ? 19.5 -3.814 -16.016 1 98.75 87 SER A CA 1
ATOM 659 C C . SER A 1 87 ? 18.641 -3.225 -17.125 1 98.75 87 SER A C 1
ATOM 661 O O . SER A 1 87 ? 19.156 -2.912 -18.203 1 98.75 87 SER A O 1
ATOM 663 N N . GLY A 1 88 ? 17.312 -3.086 -16.859 1 98.25 88 GLY A N 1
ATOM 664 C CA . GLY A 1 88 ? 16.375 -2.662 -17.875 1 98.25 88 GLY A CA 1
ATOM 665 C C . GLY A 1 88 ? 15.719 -3.824 -18.609 1 98.25 88 GLY A C 1
ATOM 666 O O . GLY A 1 88 ? 14.75 -3.635 -19.359 1 98.25 88 GLY A O 1
ATOM 667 N N . ALA A 1 89 ? 16.188 -5 -18.344 1 98.69 89 ALA A N 1
ATOM 668 C CA . ALA A 1 89 ? 15.695 -6.191 -19.031 1 98.69 89 ALA A CA 1
ATOM 669 C C . ALA A 1 89 ? 14.398 -6.691 -18.406 1 98.69 89 ALA A C 1
ATOM 671 O O . ALA A 1 89 ? 13.969 -6.184 -17.375 1 98.69 89 ALA A O 1
ATOM 672 N N . VAL A 1 90 ? 13.742 -7.59 -19.094 1 98.75 90 VAL A N 1
ATOM 673 C CA . VAL A 1 90 ? 12.516 -8.234 -18.641 1 98.75 90 VAL A CA 1
ATOM 674 C C . VAL A 1 90 ? 12.828 -9.617 -18.094 1 98.75 90 VAL A C 1
ATOM 676 O O . VAL A 1 90 ? 13.492 -10.422 -18.75 1 98.75 90 VAL A O 1
ATOM 679 N N . LEU A 1 91 ? 12.406 -9.898 -16.891 1 98.88 91 LEU A N 1
ATOM 680 C CA . LEU A 1 91 ? 12.633 -11.18 -16.25 1 98.88 91 LEU A CA 1
ATOM 681 C C . LEU A 1 91 ? 11.594 -12.203 -16.688 1 98.88 91 LEU A C 1
ATOM 683 O O . LEU A 1 91 ? 10.391 -11.984 -16.531 1 98.88 91 LEU A O 1
ATOM 687 N N . ASN A 1 92 ? 12.023 -13.273 -17.25 1 98.44 92 ASN A N 1
ATOM 688 C CA . ASN A 1 92 ? 11.195 -14.406 -17.641 1 98.44 92 ASN A CA 1
ATOM 689 C C . ASN A 1 92 ? 11.523 -15.648 -16.812 1 98.44 92 ASN A C 1
ATOM 691 O O . ASN A 1 92 ? 12.516 -16.328 -17.078 1 98.44 92 ASN A O 1
ATOM 695 N N . THR A 1 93 ? 10.688 -15.922 -15.82 1 96.88 93 THR A N 1
ATOM 696 C CA . THR A 1 93 ? 10.914 -17.094 -14.992 1 96.88 93 THR A CA 1
ATOM 697 C C . THR A 1 93 ? 10.172 -18.312 -15.555 1 96.88 93 THR A C 1
ATOM 699 O O . THR A 1 93 ? 8.977 -18.234 -15.844 1 96.88 93 THR A O 1
ATOM 702 N N . ILE A 1 94 ? 10.883 -19.359 -15.719 1 93 94 ILE A N 1
ATOM 703 C CA . ILE A 1 94 ? 10.336 -20.547 -16.359 1 93 94 ILE A CA 1
ATOM 704 C C . ILE A 1 94 ? 10.18 -21.672 -15.344 1 93 94 ILE A C 1
ATOM 706 O O . ILE A 1 94 ? 11.062 -21.891 -14.516 1 93 94 ILE A O 1
ATOM 710 N N . ASN A 1 95 ? 9.055 -22.359 -15.438 1 87.12 95 ASN A N 1
ATOM 711 C CA . ASN A 1 95 ? 8.758 -23.5 -14.578 1 87.12 95 ASN A CA 1
ATOM 712 C C . ASN A 1 95 ? 9.789 -24.609 -14.742 1 87.12 95 ASN A C 1
ATOM 714 O O . ASN A 1 95 ? 10.031 -25.078 -15.859 1 87.12 95 ASN A O 1
ATOM 718 N N . THR A 1 96 ? 10.336 -25.078 -13.719 1 86.81 96 THR A N 1
ATOM 719 C CA . THR A 1 96 ? 11.438 -26.031 -13.75 1 86.81 96 THR A CA 1
ATOM 720 C C . THR A 1 96 ? 10.93 -27.422 -14.078 1 86.81 96 THR A C 1
ATOM 722 O O . THR A 1 96 ? 11.719 -28.328 -14.375 1 86.81 96 THR A O 1
ATOM 725 N N . ARG A 1 97 ? 9.648 -27.625 -14.094 1 79 97 ARG A N 1
ATOM 726 C CA . ARG A 1 97 ? 9.086 -28.953 -14.289 1 79 97 ARG A CA 1
ATOM 727 C C . ARG A 1 97 ? 8.711 -29.172 -15.742 1 79 97 ARG A C 1
ATOM 729 O O . ARG A 1 97 ? 8.234 -30.25 -16.109 1 79 97 ARG A O 1
ATOM 736 N N . LEU A 1 98 ? 8.922 -28.203 -16.578 1 81.81 98 LEU A N 1
ATOM 737 C CA . LEU A 1 98 ? 8.586 -28.328 -17.984 1 81.81 98 LEU A CA 1
ATOM 738 C C . LEU A 1 98 ? 9.586 -29.234 -18.703 1 81.81 98 LEU A C 1
ATOM 740 O O . LEU A 1 98 ? 10.719 -29.391 -18.25 1 81.81 98 LEU A O 1
ATOM 744 N N . ASP A 1 99 ? 9.156 -29.828 -19.812 1 84.62 99 ASP A N 1
ATOM 745 C CA . ASP A 1 99 ? 10.062 -30.656 -20.594 1 84.62 99 ASP A CA 1
ATOM 746 C C . ASP A 1 99 ? 10.867 -29.812 -21.578 1 84.62 99 ASP A C 1
ATOM 748 O O . ASP A 1 99 ? 10.617 -28.609 -21.719 1 84.62 99 ASP A O 1
ATOM 752 N N . ALA A 1 100 ? 11.812 -30.422 -22.203 1 90.69 100 ALA A N 1
ATOM 753 C CA . ALA A 1 100 ? 12.758 -29.734 -23.078 1 90.69 100 ALA A CA 1
ATOM 754 C C . ALA A 1 100 ? 12.039 -29.078 -24.266 1 90.69 100 ALA A C 1
ATOM 756 O O . ALA A 1 100 ? 12.391 -27.969 -24.672 1 90.69 100 ALA A O 1
ATOM 757 N N . ARG A 1 101 ? 11.125 -29.766 -24.797 1 88.31 101 ARG A N 1
ATOM 758 C CA . ARG A 1 101 ? 10.391 -29.234 -25.953 1 88.31 101 ARG A CA 1
ATOM 759 C C . ARG A 1 101 ? 9.664 -27.953 -25.578 1 88.31 101 ARG A C 1
ATOM 761 O O . ARG A 1 101 ? 9.75 -26.953 -26.312 1 88.31 101 ARG A O 1
ATOM 768 N N . THR A 1 102 ? 8.945 -28 -24.484 1 87.25 102 THR A N 1
ATOM 769 C CA . THR A 1 102 ? 8.195 -26.828 -24.047 1 87.25 102 THR A CA 1
ATOM 770 C C . THR A 1 102 ? 9.141 -25.672 -23.734 1 87.25 102 THR A C 1
ATOM 772 O O . THR A 1 102 ? 8.859 -24.531 -24.078 1 87.25 102 THR A O 1
ATOM 775 N N . VAL A 1 103 ? 10.242 -25.953 -23.109 1 92.56 103 VAL A N 1
ATOM 776 C CA . VAL A 1 103 ? 11.219 -24.922 -22.781 1 92.56 103 VAL A CA 1
ATOM 777 C C . VAL A 1 103 ? 11.758 -24.297 -24.062 1 92.56 103 VAL A C 1
ATOM 779 O O . VAL A 1 103 ? 11.93 -23.078 -24.156 1 92.56 103 VAL A O 1
ATOM 782 N N . ALA A 1 104 ? 12.008 -25.125 -25.047 1 93.75 104 ALA A N 1
ATOM 783 C CA . ALA A 1 104 ? 12.484 -24.625 -26.344 1 93.75 104 ALA A CA 1
ATOM 784 C C . ALA A 1 104 ? 11.484 -23.656 -26.969 1 93.75 104 ALA A C 1
ATOM 786 O O . ALA A 1 104 ? 11.859 -22.625 -27.5 1 93.75 104 ALA A O 1
ATOM 787 N N . VAL A 1 105 ? 10.25 -24.047 -26.891 1 90.75 105 VAL A N 1
ATOM 788 C CA . VAL A 1 105 ? 9.188 -23.203 -27.453 1 90.75 105 VAL A CA 1
ATOM 789 C C . VAL A 1 105 ? 9.148 -21.859 -26.719 1 90.75 105 VAL A C 1
ATOM 791 O O . VAL A 1 105 ? 9.023 -20.812 -27.359 1 90.75 105 VAL A O 1
ATOM 794 N N . LEU A 1 106 ? 9.273 -21.875 -25.406 1 93.69 106 LEU A N 1
ATOM 795 C CA . LEU A 1 106 ? 9.219 -20.656 -24.625 1 93.69 106 LEU A CA 1
ATOM 796 C C . LEU A 1 106 ? 10.422 -19.766 -24.922 1 93.69 106 LEU A C 1
ATOM 798 O O . LEU A 1 106 ? 10.281 -18.547 -25.062 1 93.69 106 LEU A O 1
ATOM 802 N N . LEU A 1 107 ? 11.594 -20.344 -25 1 96.06 107 LEU A N 1
ATOM 803 C CA . LEU A 1 107 ? 12.797 -19.594 -25.297 1 96.06 107 LEU A CA 1
ATOM 804 C C . LEU A 1 107 ? 12.727 -18.969 -26.688 1 96.06 107 LEU A C 1
ATOM 806 O O . LEU A 1 107 ? 13.141 -17.828 -26.875 1 96.06 107 LEU A O 1
ATOM 810 N N . HIS A 1 108 ? 12.195 -19.703 -27.578 1 95.06 108 HIS A N 1
ATOM 811 C CA . HIS A 1 108 ? 12.023 -19.188 -28.938 1 95.06 108 HIS A CA 1
ATOM 812 C C . HIS A 1 108 ? 11.016 -18.047 -28.984 1 95.06 108 HIS A C 1
ATOM 814 O O . HIS A 1 108 ? 11.289 -17 -29.562 1 95.06 108 HIS A O 1
ATOM 820 N N . HIS A 1 109 ? 9.891 -18.297 -28.391 1 94.12 109 HIS A N 1
ATOM 821 C CA . HIS A 1 109 ? 8.805 -17.328 -28.406 1 94.12 109 HIS A CA 1
ATOM 822 C C . HIS A 1 109 ? 9.227 -16.031 -27.734 1 94.12 109 HIS A C 1
ATOM 824 O O . HIS A 1 109 ? 8.922 -14.938 -28.219 1 94.12 109 HIS A O 1
ATOM 830 N N . SER A 1 110 ? 9.953 -16.125 -26.609 1 96.19 110 SER A N 1
ATOM 831 C CA . SER A 1 110 ? 10.359 -14.938 -25.844 1 96.19 110 SER A CA 1
ATOM 832 C C . SER A 1 110 ? 11.547 -14.242 -26.484 1 96.19 110 SER A C 1
ATOM 834 O O . SER A 1 110 ? 11.781 -13.055 -26.266 1 96.19 110 SER A O 1
ATOM 836 N N . GLY A 1 111 ? 12.258 -14.961 -27.234 1 96.19 111 GLY A N 1
ATOM 837 C CA . GLY A 1 111 ? 13.5 -14.414 -27.75 1 96.19 111 GLY A CA 1
ATOM 838 C C . GLY A 1 111 ? 14.531 -14.148 -26.672 1 96.19 111 GLY A C 1
ATOM 839 O O . GLY A 1 111 ? 15.273 -13.164 -26.75 1 96.19 111 GLY A O 1
ATOM 840 N N . SER A 1 112 ? 14.602 -15.008 -25.688 1 97.5 112 SER A N 1
ATOM 841 C CA . SER A 1 112 ? 15.508 -14.836 -24.547 1 97.5 112 SER A CA 1
ATOM 842 C C . SER A 1 112 ? 16.953 -14.766 -25.016 1 97.5 112 SER A C 1
ATOM 844 O O . SER A 1 112 ? 17.391 -15.57 -25.844 1 97.5 112 SER A O 1
ATOM 846 N N . LYS A 1 113 ? 17.672 -13.836 -24.453 1 97.75 113 LYS A N 1
ATOM 847 C CA . LYS A 1 113 ? 19.078 -13.648 -24.828 1 97.75 113 LYS A CA 1
ATOM 848 C C . LYS A 1 113 ? 20 -14.43 -23.891 1 97.75 113 LYS A C 1
ATOM 850 O O . LYS A 1 113 ? 21.109 -14.812 -24.266 1 97.75 113 LYS A O 1
ATOM 855 N N . LEU A 1 114 ? 19.531 -14.609 -22.75 1 98.06 114 LEU A N 1
ATOM 856 C CA . LEU A 1 114 ? 20.312 -15.242 -21.688 1 98.06 114 LEU A CA 1
ATOM 857 C C . LEU A 1 114 ? 19.422 -16.125 -20.812 1 98.06 114 LEU A C 1
ATOM 859 O O . LEU A 1 114 ? 18.25 -15.797 -20.594 1 98.06 114 LEU A O 1
ATOM 863 N N . VAL A 1 115 ? 19.969 -17.297 -20.375 1 98.31 115 VAL A N 1
ATOM 864 C CA . VAL A 1 115 ? 19.25 -18.188 -19.484 1 98.31 115 VAL A CA 1
ATOM 865 C C . VAL A 1 115 ? 20.109 -18.547 -18.281 1 98.31 115 VAL A C 1
ATOM 867 O O . VAL A 1 115 ? 21.219 -19.062 -18.453 1 98.31 115 VAL A O 1
ATOM 870 N N . PHE A 1 116 ? 19.672 -18.203 -17.109 1 98.69 116 PHE A N 1
ATOM 871 C CA . PHE A 1 116 ? 20.234 -18.766 -15.883 1 98.69 116 PHE A CA 1
ATOM 872 C C . PHE A 1 116 ? 19.609 -20.109 -15.555 1 98.69 116 PHE A C 1
ATOM 874 O O . PHE A 1 116 ? 18.391 -20.25 -15.594 1 98.69 116 PHE A O 1
ATOM 881 N N . ALA A 1 117 ? 20.422 -21.094 -15.211 1 97.5 117 ALA A N 1
ATOM 882 C CA . ALA A 1 117 ? 19.875 -22.422 -15.031 1 97.5 117 ALA A CA 1
ATOM 883 C C . ALA A 1 117 ? 20.484 -23.125 -13.82 1 97.5 117 ALA A C 1
ATOM 885 O O . ALA A 1 117 ? 21.688 -22.984 -13.57 1 97.5 117 ALA A O 1
ATOM 886 N N . ASP A 1 118 ? 19.625 -23.734 -13.117 1 96.19 118 ASP A N 1
ATOM 887 C CA . ASP A 1 118 ? 20.078 -24.641 -12.062 1 96.19 118 ASP A CA 1
ATOM 888 C C . ASP A 1 118 ? 20.859 -25.812 -12.641 1 96.19 118 ASP A C 1
ATOM 890 O O . ASP A 1 118 ? 20.578 -26.281 -13.742 1 96.19 118 ASP A O 1
ATOM 894 N N . PRO A 1 119 ? 21.844 -26.297 -11.898 1 94.62 119 PRO A N 1
ATOM 895 C CA . PRO A 1 119 ? 22.594 -27.469 -12.398 1 94.62 119 PRO A CA 1
ATOM 896 C C . PRO A 1 119 ? 21.672 -28.641 -12.727 1 94.62 119 PRO A C 1
ATOM 898 O O . PRO A 1 119 ? 21.922 -29.359 -13.703 1 94.62 119 PRO A O 1
ATOM 901 N N . ALA A 1 120 ? 20.672 -28.812 -11.969 1 91 120 ALA A N 1
ATOM 902 C CA . ALA A 1 120 ? 19.734 -29.906 -12.195 1 91 120 ALA A CA 1
ATOM 903 C C . ALA A 1 120 ? 18.984 -29.719 -13.516 1 91 120 ALA A C 1
ATOM 905 O O . ALA A 1 120 ? 18.469 -30.688 -14.086 1 91 120 ALA A O 1
ATOM 906 N N . SER A 1 121 ? 18.922 -28.5 -14.031 1 92.75 121 SER A N 1
ATOM 907 C CA . SER A 1 121 ? 18.141 -28.188 -15.227 1 92.75 121 SER A CA 1
ATOM 908 C C . SER A 1 121 ? 19.031 -28.062 -16.453 1 92.75 121 SER A C 1
ATOM 910 O O . SER A 1 121 ? 18.547 -27.875 -17.562 1 92.75 121 SER A O 1
ATOM 912 N N . LEU A 1 122 ? 20.359 -28.219 -16.328 1 94.75 122 LEU A N 1
ATOM 913 C CA . LEU A 1 122 ? 21.281 -28 -17.438 1 94.75 122 LEU A CA 1
ATOM 914 C C . LEU A 1 122 ? 21.078 -29.016 -18.547 1 94.75 122 LEU A C 1
ATOM 916 O O . LEU A 1 122 ? 21.078 -28.672 -19.719 1 94.75 122 LEU A O 1
ATOM 920 N N . PRO A 1 123 ? 20.875 -30.328 -18.172 1 92.88 123 PRO A N 1
ATOM 921 C CA . PRO A 1 123 ? 20.562 -31.266 -19.266 1 92.88 123 PRO A CA 1
ATOM 922 C C . PRO A 1 123 ? 19.297 -30.906 -20.016 1 92.88 123 PRO A C 1
ATOM 924 O O . PRO A 1 123 ? 19.266 -31 -21.25 1 92.88 123 PRO A O 1
ATOM 927 N N . LEU A 1 124 ? 18.328 -30.516 -19.266 1 92.56 124 LEU A N 1
ATOM 928 C CA . LEU A 1 124 ? 17.078 -30.094 -19.859 1 92.56 124 LEU A CA 1
ATOM 929 C C . LEU A 1 124 ? 17.281 -28.922 -20.812 1 92.56 124 LEU A C 1
ATOM 931 O O . LEU A 1 124 ? 16.75 -28.922 -21.922 1 92.56 124 LEU A O 1
ATOM 935 N N . ILE A 1 125 ? 18.078 -27.922 -20.453 1 96.06 125 ILE A N 1
ATOM 936 C CA . ILE A 1 125 ? 18.344 -26.734 -21.25 1 96.06 125 ILE A CA 1
ATOM 937 C C . ILE A 1 125 ? 19.125 -27.125 -22.5 1 96.06 125 ILE A C 1
ATOM 939 O O . ILE A 1 125 ? 18.859 -26.609 -23.594 1 96.06 125 ILE A O 1
ATOM 943 N N . ARG A 1 126 ? 20.094 -28.016 -22.328 1 95.12 126 ARG A N 1
ATOM 944 C CA . ARG A 1 126 ? 20.859 -28.5 -23.469 1 95.12 126 ARG A CA 1
ATOM 945 C C . ARG A 1 126 ? 19.938 -29.141 -24.516 1 95.12 126 ARG A C 1
ATOM 947 O O . ARG A 1 126 ? 20.078 -28.906 -25.703 1 95.12 126 ARG A O 1
ATOM 954 N N . ASP A 1 127 ? 19.047 -29.969 -23.984 1 95.38 127 ASP A N 1
ATOM 955 C CA . ASP A 1 127 ? 18.094 -30.625 -24.875 1 95.38 127 ASP A CA 1
ATOM 956 C C . ASP A 1 127 ? 17.156 -29.609 -25.531 1 95.38 127 ASP A C 1
ATOM 958 O O . ASP A 1 127 ? 16.812 -29.75 -26.703 1 95.38 127 ASP A O 1
ATOM 962 N N . ALA A 1 128 ? 16.734 -28.625 -24.797 1 95.31 128 ALA A N 1
ATOM 963 C CA . ALA A 1 128 ? 15.859 -27.578 -25.312 1 95.31 128 ALA A CA 1
ATOM 964 C C . ALA A 1 128 ? 16.562 -26.781 -26.422 1 95.31 128 ALA A C 1
ATOM 966 O O . ALA A 1 128 ? 15.945 -26.469 -27.438 1 95.31 128 ALA A O 1
ATOM 967 N N . MET A 1 129 ? 17.844 -26.516 -26.281 1 95.94 129 MET A N 1
ATOM 968 C CA . MET A 1 129 ? 18.609 -25.734 -27.25 1 95.94 129 MET A CA 1
ATOM 969 C C . MET A 1 129 ? 18.688 -26.469 -28.594 1 95.94 129 MET A C 1
ATOM 971 O O . MET A 1 129 ? 18.672 -25.844 -29.656 1 95.94 129 MET A O 1
ATOM 975 N N . LYS A 1 130 ? 18.719 -27.734 -28.484 1 95.44 130 LYS A N 1
ATOM 976 C CA . LYS A 1 130 ? 18.781 -28.547 -29.703 1 95.44 130 LYS A CA 1
ATOM 977 C C . LYS A 1 130 ? 17.484 -28.484 -30.484 1 95.44 130 LYS A C 1
ATOM 979 O O . LYS A 1 130 ? 17.453 -28.781 -31.672 1 95.44 130 LYS A O 1
ATOM 984 N N . GLN A 1 131 ? 16.5 -28.125 -29.781 1 93.88 131 GLN A N 1
ATOM 985 C CA . GLN A 1 131 ? 15.172 -28.141 -30.391 1 93.88 131 GLN A CA 1
ATOM 986 C C . GLN A 1 131 ? 14.773 -26.75 -30.875 1 93.88 131 GLN A C 1
ATOM 988 O O . GLN A 1 131 ? 13.688 -26.578 -31.438 1 93.88 131 GLN A O 1
ATOM 993 N N . LEU A 1 132 ? 15.641 -25.766 -30.688 1 95.19 132 LEU A N 1
ATOM 994 C CA . LEU A 1 132 ? 15.375 -24.422 -31.203 1 95.19 132 LEU A CA 1
ATOM 995 C C . LEU A 1 132 ? 15.367 -24.422 -32.719 1 95.19 132 LEU A C 1
ATOM 997 O O . LEU A 1 132 ? 16.141 -25.141 -33.375 1 95.19 132 LEU A O 1
ATOM 1001 N N . PRO A 1 133 ? 14.438 -23.656 -33.312 1 93.56 133 PRO A N 1
ATOM 1002 C CA . PRO A 1 133 ? 14.453 -23.578 -34.781 1 93.56 133 PRO A CA 1
ATOM 1003 C C . PRO A 1 133 ? 15.805 -23.125 -35.312 1 93.56 133 PRO A C 1
ATOM 1005 O O . PRO A 1 133 ? 16.5 -22.344 -34.688 1 93.56 133 PRO A O 1
ATOM 1008 N N . PRO A 1 134 ? 16.016 -23.547 -36.594 1 90.88 134 PRO A N 1
ATOM 1009 C CA . PRO A 1 134 ? 17.266 -23.109 -37.219 1 90.88 134 PRO A CA 1
ATOM 1010 C C . PRO A 1 134 ? 17.344 -21.594 -37.406 1 90.88 134 PRO A C 1
ATOM 1012 O O . PRO A 1 134 ? 16.344 -20.953 -37.781 1 90.88 134 PRO A O 1
ATOM 1015 N N . GLY A 1 135 ? 18.438 -21.047 -37.094 1 91.06 135 GLY A N 1
ATOM 1016 C CA . GLY A 1 135 ? 18.609 -19.609 -37.25 1 91.06 135 GLY A CA 1
ATOM 1017 C C . GLY A 1 135 ? 18.328 -18.812 -36 1 91.06 135 GLY A C 1
ATOM 1018 O O . GLY A 1 135 ? 18.734 -17.656 -35.906 1 91.06 135 GLY A O 1
ATOM 1019 N N . HIS A 1 136 ? 17.516 -19.438 -35.125 1 91.19 136 HIS A N 1
ATOM 1020 C CA . HIS A 1 136 ? 17.297 -18.734 -33.875 1 91.19 136 HIS A CA 1
ATOM 1021 C C . HIS A 1 136 ? 18.578 -18.719 -33.031 1 91.19 136 HIS A C 1
ATOM 1023 O O . HIS A 1 136 ? 19.141 -19.766 -32.719 1 91.19 136 HIS A O 1
ATOM 1029 N N . PRO A 1 137 ? 19.016 -17.547 -32.75 1 92 137 PRO A N 1
ATOM 1030 C CA . PRO A 1 137 ? 20.188 -17.5 -31.891 1 92 137 PRO A CA 1
ATOM 1031 C C . PRO A 1 137 ? 19.953 -18.141 -30.516 1 92 137 PRO A C 1
ATOM 1033 O O . PRO A 1 137 ? 18.984 -17.797 -29.828 1 92 137 PRO A O 1
ATOM 1036 N N . ALA A 1 138 ? 20.75 -19.062 -30.172 1 93.44 138 ALA A N 1
ATOM 1037 C CA . ALA A 1 138 ? 20.625 -19.703 -28.859 1 93.44 138 ALA A CA 1
ATOM 1038 C C . ALA A 1 138 ? 21.031 -18.734 -27.734 1 93.44 138 ALA A C 1
ATOM 1040 O O . ALA A 1 138 ? 22.031 -18.031 -27.859 1 93.44 138 ALA A O 1
ATOM 1041 N N . PRO A 1 139 ? 20.219 -18.703 -26.703 1 96.56 139 PRO A N 1
ATOM 1042 C CA . PRO A 1 139 ? 20.625 -17.859 -25.578 1 96.56 139 PRO A CA 1
ATOM 1043 C C . PRO A 1 139 ? 21.891 -18.375 -24.875 1 96.56 139 PRO A C 1
ATOM 1045 O O . PRO A 1 139 ? 22.156 -19.594 -24.875 1 96.56 139 PRO A O 1
ATOM 1048 N N . ARG A 1 140 ? 22.656 -17.453 -24.359 1 96.25 140 ARG A N 1
ATOM 1049 C CA . ARG A 1 140 ? 23.766 -17.844 -23.5 1 96.25 140 ARG A CA 1
ATOM 1050 C C . ARG A 1 140 ? 23.266 -18.484 -22.219 1 96.25 140 ARG A C 1
ATOM 1052 O O . ARG A 1 140 ? 22.281 -18.031 -21.625 1 96.25 140 ARG A O 1
ATOM 1059 N N . VAL A 1 141 ? 23.938 -19.609 -21.828 1 97.44 141 VAL A N 1
ATOM 1060 C CA . VAL A 1 141 ? 23.531 -20.312 -20.609 1 97.44 141 VAL A CA 1
ATOM 1061 C C . VAL A 1 141 ? 24.531 -20.031 -19.5 1 97.44 141 VAL A C 1
ATOM 1063 O O . VAL A 1 141 ? 25.734 -20.203 -19.672 1 97.44 141 VAL A O 1
ATOM 1066 N N . ILE A 1 142 ? 24.062 -19.578 -18.391 1 98.19 142 ILE A N 1
ATOM 1067 C CA . ILE A 1 142 ? 24.891 -19.344 -17.203 1 98.19 142 ILE A CA 1
ATOM 1068 C C . ILE A 1 142 ? 24.422 -20.25 -16.062 1 98.19 142 ILE A C 1
ATOM 1070 O O . ILE A 1 142 ? 23.328 -20.062 -15.523 1 98.19 142 ILE A O 1
ATOM 1074 N N . PRO A 1 143 ? 25.234 -21.203 -15.641 1 97.75 143 PRO A N 1
ATOM 1075 C CA . PRO A 1 143 ? 24.859 -22.094 -14.531 1 97.75 143 PRO A CA 1
ATOM 1076 C C . PRO A 1 143 ? 24.844 -21.375 -13.188 1 97.75 143 PRO A C 1
ATOM 1078 O O . PRO A 1 143 ? 25.719 -20.531 -12.922 1 97.75 143 PRO A O 1
ATOM 1081 N N . VAL A 1 144 ? 23.859 -21.594 -12.391 1 97.81 144 VAL A N 1
ATOM 1082 C CA . VAL A 1 144 ? 23.781 -21.141 -11.008 1 97.81 144 VAL A CA 1
ATOM 1083 C C . VAL A 1 144 ? 24.156 -22.297 -10.07 1 97.81 144 VAL A C 1
ATOM 1085 O O . VAL A 1 144 ? 23.297 -23.078 -9.672 1 97.81 144 VAL A O 1
ATOM 1088 N N . GLU A 1 145 ? 25.344 -22.344 -9.641 1 95.75 145 GLU A N 1
ATOM 1089 C CA . GLU A 1 145 ? 25.828 -23.422 -8.797 1 95.75 145 GLU A CA 1
ATOM 1090 C C . GLU A 1 145 ? 25.172 -23.391 -7.414 1 95.75 145 GLU A C 1
ATOM 1092 O O . GLU A 1 145 ? 24.812 -22.312 -6.93 1 95.75 145 GLU A O 1
ATOM 1097 N N . ASP A 1 146 ? 24.969 -24.516 -6.855 1 94.81 146 ASP A N 1
ATOM 1098 C CA . ASP A 1 146 ? 24.453 -24.641 -5.496 1 94.81 146 ASP A CA 1
ATOM 1099 C C . ASP A 1 146 ? 25.453 -25.391 -4.605 1 94.81 146 ASP A C 1
ATOM 1101 O O . ASP A 1 146 ? 25.531 -26.609 -4.641 1 94.81 146 ASP A O 1
ATOM 1105 N N . PRO A 1 147 ? 26.156 -24.688 -3.82 1 91.19 147 PRO A N 1
ATOM 1106 C CA . PRO A 1 147 ? 27.188 -25.312 -3 1 91.19 147 PRO A CA 1
ATOM 1107 C C . PRO A 1 147 ? 26.625 -26.281 -1.96 1 91.19 147 PRO A C 1
ATOM 1109 O O . PRO A 1 147 ? 27.359 -27.078 -1.382 1 91.19 147 PRO A O 1
ATOM 1112 N N . HIS A 1 148 ? 25.359 -26.234 -1.752 1 92.56 148 HIS A N 1
ATOM 1113 C CA . HIS A 1 148 ? 24.75 -27.078 -0.718 1 92.56 148 HIS A CA 1
ATOM 1114 C C . HIS A 1 148 ? 24.266 -28.391 -1.297 1 92.56 148 HIS A C 1
ATOM 1116 O O . HIS A 1 148 ? 23.906 -29.312 -0.55 1 92.56 148 HIS A O 1
ATOM 1122 N N . GLU A 1 149 ? 24.219 -28.438 -2.607 1 91.56 149 GLU A N 1
ATOM 1123 C CA . GLU A 1 149 ? 23.828 -29.672 -3.275 1 91.56 149 GLU A CA 1
ATOM 1124 C C . GLU A 1 149 ? 25.047 -30.422 -3.807 1 91.56 149 GLU A C 1
ATOM 1126 O O . GLU A 1 149 ? 25.438 -30.234 -4.957 1 91.56 149 GLU A O 1
ATOM 1131 N N . LYS A 1 150 ? 25.5 -31.391 -3.137 1 86.88 150 LYS A N 1
ATOM 1132 C CA . LYS A 1 150 ? 26.734 -32.094 -3.449 1 86.88 150 LYS A CA 1
ATOM 1133 C C . LYS A 1 150 ? 26.547 -33 -4.66 1 86.88 150 LYS A C 1
ATOM 1135 O O . LYS A 1 150 ? 27.516 -33.375 -5.312 1 86.88 150 LYS A O 1
ATOM 1140 N N . GLU A 1 151 ? 25.312 -33.312 -4.895 1 85.75 151 GLU A N 1
ATOM 1141 C CA . GLU A 1 151 ? 25.031 -34.25 -5.977 1 85.75 151 GLU A CA 1
ATOM 1142 C C . GLU A 1 151 ? 25.203 -33.594 -7.34 1 85.75 151 GLU A C 1
ATOM 1144 O O . GLU A 1 151 ? 25.328 -34.281 -8.359 1 85.75 151 GLU A O 1
ATOM 1149 N N . PHE A 1 152 ? 25.25 -32.281 -7.391 1 88.5 152 PHE A N 1
ATOM 1150 C CA . PHE A 1 152 ? 25.391 -31.578 -8.664 1 88.5 152 PHE A CA 1
ATOM 1151 C C . PHE A 1 152 ? 26.859 -31.391 -9.031 1 88.5 152 PHE A C 1
ATOM 1153 O O . PHE A 1 152 ? 27.656 -30.969 -8.195 1 88.5 152 PHE A O 1
ATOM 1160 N N . PRO A 1 153 ? 27.188 -31.812 -10.219 1 82.62 153 PRO A N 1
ATOM 1161 C CA . PRO A 1 153 ? 28.578 -31.609 -10.633 1 82.62 153 PRO A CA 1
ATOM 1162 C C . PRO A 1 153 ? 28.938 -30.125 -10.758 1 82.62 153 PRO A C 1
ATOM 1164 O O . PRO A 1 153 ? 28.094 -29.312 -11.125 1 82.62 153 PRO A O 1
ATOM 1167 N N . ALA A 1 154 ? 30.172 -29.891 -10.398 1 84.81 154 ALA A N 1
ATOM 1168 C CA . ALA A 1 154 ? 30.656 -28.531 -10.602 1 84.81 154 ALA A CA 1
ATOM 1169 C C . ALA A 1 154 ? 30.719 -28.188 -12.086 1 84.81 154 ALA A C 1
ATOM 1171 O O . ALA A 1 154 ? 30.906 -29.062 -12.93 1 84.81 154 ALA A O 1
ATOM 1172 N N . ALA A 1 155 ? 30.5 -26.906 -12.336 1 89 155 ALA A N 1
ATOM 1173 C CA . ALA A 1 155 ? 30.641 -26.453 -13.719 1 89 155 ALA A CA 1
ATOM 1174 C C . ALA A 1 155 ? 32.094 -26.625 -14.203 1 89 155 ALA A C 1
ATOM 1176 O O . ALA A 1 155 ? 33.031 -26.516 -13.414 1 89 155 ALA A O 1
ATOM 1177 N N . PRO A 1 156 ? 32.25 -26.891 -15.477 1 88.25 156 PRO A N 1
ATOM 1178 C CA . PRO A 1 156 ? 33.594 -27 -16.016 1 88.25 156 PRO A CA 1
ATOM 1179 C C . PRO A 1 156 ? 34.438 -25.734 -15.773 1 88.25 156 PRO A C 1
ATOM 1181 O O . PRO A 1 156 ? 33.875 -24.625 -15.727 1 88.25 156 PRO A O 1
ATOM 1184 N N . PRO A 1 157 ? 35.75 -26.031 -15.656 1 88.62 157 PRO A N 1
ATOM 1185 C CA . PRO A 1 157 ? 36.594 -24.859 -15.461 1 88.62 157 PRO A CA 1
ATOM 1186 C C . PRO A 1 157 ? 36.438 -23.812 -16.562 1 88.62 157 PRO A C 1
ATOM 1188 O O . PRO A 1 157 ? 36.312 -24.172 -17.734 1 88.62 157 PRO A O 1
ATOM 1191 N N . GLY A 1 158 ? 36.406 -22.594 -16.266 1 90.31 158 GLY A N 1
ATOM 1192 C CA . GLY A 1 158 ? 36.281 -21.531 -17.234 1 90.31 158 GLY A CA 1
ATOM 1193 C C . GLY A 1 158 ? 34.844 -21.125 -17.531 1 90.31 158 GLY A C 1
ATOM 1194 O O . GLY A 1 158 ? 34.594 -20.109 -18.172 1 90.31 158 GLY A O 1
ATOM 1195 N N . THR A 1 159 ? 33.969 -21.938 -17 1 93.69 159 THR A N 1
ATOM 1196 C CA . THR A 1 159 ? 32.562 -21.625 -17.219 1 93.69 159 THR A CA 1
ATOM 1197 C C . THR A 1 159 ? 32.156 -20.375 -16.453 1 93.69 159 THR A C 1
ATOM 1199 O O . THR A 1 159 ? 32.562 -20.172 -15.297 1 93.69 159 THR A O 1
ATOM 1202 N N . LEU A 1 160 ? 31.484 -19.438 -17.125 1 96.88 160 LEU A N 1
ATOM 1203 C CA . LEU A 1 160 ? 30.922 -18.266 -16.453 1 96.88 160 LEU A CA 1
ATOM 1204 C C . LEU A 1 160 ? 29.688 -18.641 -15.641 1 96.88 160 LEU A C 1
ATOM 1206 O O . LEU A 1 160 ? 28.578 -18.672 -16.172 1 96.88 160 LEU A O 1
ATOM 1210 N N . THR A 1 161 ? 29.953 -18.844 -14.375 1 98 161 THR A N 1
ATOM 1211 C CA . THR A 1 161 ? 28.859 -19.172 -13.469 1 98 161 THR A CA 1
ATOM 1212 C C . THR A 1 161 ? 28.25 -17.906 -12.875 1 98 161 THR A C 1
ATOM 1214 O O . THR A 1 161 ? 28.766 -16.797 -13.07 1 98 161 THR A O 1
ATOM 1217 N N . TYR A 1 162 ? 27.141 -18.078 -12.203 1 98.38 162 TYR A N 1
ATOM 1218 C CA . TYR A 1 162 ? 26.406 -16.953 -11.633 1 98.38 162 TYR A CA 1
ATOM 1219 C C . TYR A 1 162 ? 27.312 -16.141 -10.703 1 98.38 162 TYR A C 1
ATOM 1221 O O . TYR A 1 162 ? 27.391 -14.914 -10.828 1 98.38 162 TYR A O 1
ATOM 1229 N N . GLU A 1 163 ? 28.016 -16.812 -9.781 1 97.81 163 GLU A N 1
ATOM 1230 C CA . GLU A 1 163 ? 28.859 -16.109 -8.82 1 97.81 163 GLU A CA 1
ATOM 1231 C C . GLU A 1 163 ? 30.031 -15.43 -9.523 1 97.81 163 GLU A C 1
ATOM 1233 O O . GLU A 1 163 ? 30.438 -14.328 -9.133 1 97.81 163 GLU A O 1
ATOM 1238 N N . ARG A 1 164 ? 30.594 -16.078 -10.562 1 97.75 164 ARG A N 1
ATOM 1239 C CA . ARG A 1 164 ? 31.672 -15.461 -11.328 1 97.75 164 ARG A CA 1
ATOM 1240 C C . ARG A 1 164 ? 31.188 -14.234 -12.086 1 97.75 164 ARG A C 1
ATOM 1242 O O . ARG A 1 164 ? 31.922 -13.258 -12.242 1 97.75 164 ARG A O 1
ATOM 1249 N N . LEU A 1 165 ? 29.984 -14.359 -12.586 1 98.56 165 LEU A N 1
ATOM 1250 C CA . LEU A 1 165 ? 29.375 -13.211 -13.258 1 98.56 165 LEU A CA 1
ATOM 1251 C C . LEU A 1 165 ? 29.234 -12.031 -12.305 1 98.56 165 LEU A C 1
ATOM 1253 O O . LEU A 1 165 ? 29.547 -10.898 -12.664 1 98.56 165 LEU A O 1
ATOM 1257 N N . LEU A 1 166 ? 28.734 -12.281 -11.055 1 98.56 166 LEU A N 1
ATOM 1258 C CA . LEU A 1 166 ? 28.562 -11.234 -10.062 1 98.56 166 LEU A CA 1
ATOM 1259 C C . LEU A 1 166 ? 29.891 -10.555 -9.742 1 98.56 166 LEU A C 1
ATOM 1261 O O . LEU A 1 166 ? 29.938 -9.344 -9.523 1 98.56 166 LEU A O 1
ATOM 1265 N N . GLU A 1 167 ? 30.953 -11.305 -9.758 1 97.94 167 GLU A N 1
ATOM 1266 C CA . GLU A 1 167 ? 32.281 -10.773 -9.445 1 97.94 167 GLU A CA 1
ATOM 1267 C C . GLU A 1 167 ? 32.688 -9.727 -10.469 1 97.94 167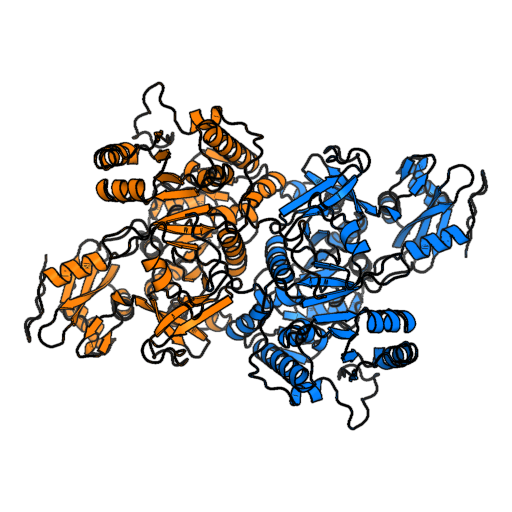 GLU A C 1
ATOM 1269 O O . GLU A 1 167 ? 33.469 -8.82 -10.148 1 97.94 167 GLU A O 1
ATOM 1274 N N . LYS A 1 168 ? 32.156 -9.812 -11.586 1 97.88 168 LYS A N 1
ATOM 1275 C CA . LYS A 1 168 ? 32.531 -8.891 -12.656 1 97.88 168 LYS A CA 1
ATOM 1276 C C . LYS A 1 168 ? 31.703 -7.617 -12.609 1 97.88 168 LYS A C 1
ATOM 1278 O O . LYS A 1 168 ? 32.031 -6.633 -13.273 1 97.88 168 LYS A O 1
ATOM 1283 N N . GLY A 1 169 ? 30.641 -7.629 -11.852 1 98.62 169 GLY A N 1
ATOM 1284 C CA . GLY A 1 169 ? 29.719 -6.508 -11.812 1 98.62 169 GLY A CA 1
ATOM 1285 C C . GLY A 1 169 ? 30.141 -5.414 -10.852 1 98.62 169 GLY A C 1
ATOM 1286 O O . GLY A 1 169 ? 30.891 -5.668 -9.898 1 98.62 169 GLY A O 1
ATOM 1287 N N . ASP A 1 170 ? 29.641 -4.211 -11.008 1 98.56 170 ASP A N 1
ATOM 1288 C CA . ASP A 1 170 ? 29.875 -3.039 -10.172 1 98.56 170 ASP A CA 1
ATOM 1289 C C . ASP A 1 170 ? 28.875 -2.98 -9.016 1 98.56 170 ASP A C 1
ATOM 1291 O O . ASP A 1 170 ? 27.672 -2.836 -9.234 1 98.56 170 ASP A O 1
ATOM 1295 N N . PRO A 1 171 ? 29.312 -3.109 -7.785 1 97.62 171 PRO A N 1
ATOM 1296 C CA . PRO A 1 171 ? 28.406 -3.076 -6.637 1 97.62 171 PRO A CA 1
ATOM 1297 C C . PRO A 1 171 ? 27.766 -1.702 -6.426 1 97.62 171 PRO A C 1
ATOM 1299 O O . PRO A 1 171 ? 26.859 -1.56 -5.613 1 97.62 171 PRO A O 1
ATOM 1302 N N . GLU A 1 172 ? 28.203 -0.682 -7.145 1 97.25 172 GLU A N 1
ATOM 1303 C CA . GLU A 1 172 ? 27.656 0.668 -7.047 1 97.25 172 GLU A CA 1
ATOM 1304 C C . GLU A 1 172 ? 27 1.095 -8.359 1 97.25 172 GLU A C 1
ATOM 1306 O O . GLU A 1 172 ? 26.922 2.287 -8.664 1 97.25 172 GLU A O 1
ATOM 1311 N N . PHE A 1 173 ? 26.562 0.129 -9.109 1 98.25 173 PHE A N 1
ATOM 1312 C CA . PHE A 1 173 ? 25.953 0.357 -10.414 1 98.25 173 PHE A CA 1
ATOM 1313 C C . PHE A 1 173 ? 24.703 1.231 -10.289 1 98.25 173 PHE A C 1
ATOM 1315 O O . PHE A 1 173 ? 23.859 0.987 -9.438 1 98.25 173 PHE A O 1
ATOM 1322 N N . ALA A 1 174 ? 24.703 2.369 -11.039 1 97.19 174 ALA A N 1
ATOM 1323 C CA . ALA A 1 174 ? 23.453 3.102 -11.195 1 97.19 174 ALA A CA 1
ATOM 1324 C C . ALA A 1 174 ? 22.469 2.328 -12.07 1 97.19 174 ALA A C 1
ATOM 1326 O O . ALA A 1 174 ? 22.562 2.363 -13.305 1 97.19 174 ALA A O 1
ATOM 1327 N N . TRP A 1 175 ? 21.547 1.654 -11.414 1 96.94 175 TRP A N 1
ATOM 1328 C CA . TRP A 1 175 ? 20.688 0.741 -12.172 1 96.94 175 TRP A CA 1
ATOM 1329 C C . TRP A 1 175 ? 19.797 1.507 -13.141 1 96.94 175 TRP A C 1
ATOM 1331 O O . TRP A 1 175 ? 19.656 2.727 -13.031 1 96.94 175 TRP A O 1
ATOM 1341 N N . VAL A 1 176 ? 19.25 0.87 -14.141 1 97.56 176 VAL A N 1
ATOM 1342 C CA . VAL A 1 176 ? 18.516 1.458 -15.25 1 97.56 176 VAL A CA 1
ATOM 1343 C C . VAL A 1 176 ? 17.047 1.67 -14.852 1 97.56 176 VAL A C 1
ATOM 1345 O O . VAL A 1 176 ? 16.266 0.728 -14.859 1 97.56 176 VAL A O 1
ATOM 1348 N N . ARG A 1 177 ? 16.719 2.846 -14.602 1 95.94 177 ARG A N 1
ATOM 1349 C CA . ARG A 1 177 ? 15.328 3.166 -14.258 1 95.94 177 ARG A CA 1
ATOM 1350 C C . ARG A 1 177 ? 14.422 3.045 -15.477 1 95.94 177 ARG A C 1
ATOM 1352 O O . ARG A 1 177 ? 14.836 3.352 -16.594 1 95.94 177 ARG A O 1
ATOM 1359 N N . PRO A 1 178 ? 13.203 2.59 -15.242 1 96.94 178 PRO A N 1
ATOM 1360 C CA . PRO A 1 178 ? 12.297 2.57 -16.391 1 96.94 178 PRO A CA 1
ATOM 1361 C C . PRO A 1 178 ? 12.016 3.965 -16.953 1 96.94 178 PRO A C 1
ATOM 1363 O O . PRO A 1 178 ? 11.922 4.93 -16.188 1 96.94 178 PRO A O 1
ATOM 1366 N N . ALA A 1 179 ? 11.836 4.062 -18.281 1 95.12 179 ALA A N 1
ATOM 1367 C CA . ALA A 1 179 ? 11.477 5.328 -18.922 1 95.12 179 ALA A CA 1
ATOM 1368 C C . ALA A 1 179 ? 10.023 5.688 -18.656 1 95.12 179 ALA A C 1
ATOM 1370 O O . ALA A 1 179 ? 9.664 6.867 -18.578 1 95.12 179 ALA A O 1
ATOM 1371 N N . SER A 1 180 ? 9.281 4.707 -18.562 1 96 180 SER A N 1
ATOM 1372 C CA . SER A 1 180 ? 7.855 4.805 -18.25 1 96 180 SER A CA 1
ATOM 1373 C C . SER A 1 180 ? 7.422 3.73 -17.266 1 96 180 SER A C 1
ATOM 1375 O O . SER A 1 180 ? 7.957 2.619 -17.266 1 96 180 SER A O 1
ATOM 1377 N N . GLU A 1 181 ? 6.461 4.098 -16.438 1 97.12 181 GLU A N 1
ATOM 1378 C CA . GLU A 1 181 ? 5.957 3.092 -15.508 1 97.12 181 GLU A CA 1
ATOM 1379 C C . GLU A 1 181 ? 5.254 1.959 -16.25 1 97.12 181 GLU A C 1
ATOM 1381 O O . GLU A 1 181 ? 5.023 0.888 -15.68 1 97.12 181 GLU A O 1
ATOM 1386 N N . TRP A 1 182 ? 4.988 2.143 -17.578 1 97.56 182 TRP A N 1
ATOM 1387 C CA . TRP A 1 182 ? 4.332 1.156 -18.422 1 97.56 182 TRP A CA 1
ATOM 1388 C C . TRP A 1 182 ? 5.359 0.243 -19.094 1 97.56 182 TRP A C 1
ATOM 1390 O O . TRP A 1 182 ? 4.992 -0.7 -19.797 1 97.56 182 TRP A O 1
ATOM 1400 N N . ASP A 1 183 ? 6.695 0.462 -18.797 1 97.88 183 ASP A N 1
ATOM 1401 C CA . ASP A 1 183 ? 7.715 -0.433 -19.328 1 97.88 183 ASP A CA 1
ATOM 1402 C C . ASP A 1 183 ? 7.539 -1.853 -18.797 1 97.88 183 ASP A C 1
ATOM 1404 O O . ASP A 1 183 ? 7.262 -2.045 -17.609 1 97.88 183 ASP A O 1
ATOM 1408 N N . PRO A 1 184 ? 7.684 -2.885 -19.703 1 98.25 184 PRO A N 1
ATOM 1409 C CA . PRO A 1 184 ? 7.617 -4.273 -19.234 1 98.25 184 PRO A CA 1
ATOM 1410 C C . PRO A 1 184 ? 8.688 -4.605 -18.203 1 98.25 184 PRO A C 1
ATOM 1412 O O . PRO A 1 184 ? 9.828 -4.145 -18.312 1 98.25 184 PRO A O 1
ATOM 1415 N N . MET A 1 185 ? 8.305 -5.383 -17.203 1 98.44 185 MET A N 1
ATOM 1416 C CA . MET A 1 185 ? 9.242 -5.738 -16.156 1 98.44 185 MET A CA 1
ATOM 1417 C C . MET A 1 185 ? 9.414 -7.25 -16.062 1 98.44 185 MET A C 1
ATOM 1419 O O . MET A 1 185 ? 10.516 -7.742 -15.836 1 98.44 185 MET A O 1
ATOM 1423 N N . ILE A 1 186 ? 8.273 -7.973 -16.188 1 98.56 186 ILE A N 1
ATOM 1424 C CA . ILE A 1 186 ? 8.336 -9.422 -16.062 1 98.56 186 ILE A CA 1
ATOM 1425 C C . ILE A 1 186 ? 7.484 -10.078 -17.141 1 98.56 186 ILE A C 1
ATOM 1427 O O . ILE A 1 186 ? 6.543 -9.469 -17.656 1 98.56 186 ILE A O 1
ATOM 1431 N N . LEU A 1 187 ? 7.844 -11.273 -17.453 1 98 187 LEU A N 1
ATOM 1432 C CA . LEU A 1 187 ? 7.172 -12.164 -18.391 1 98 187 LEU A CA 1
ATOM 1433 C C . LEU A 1 187 ? 6.969 -13.547 -17.781 1 98 187 LEU A C 1
ATOM 1435 O O . LEU A 1 187 ? 7.918 -14.148 -17.266 1 98 187 LEU A O 1
ATOM 1439 N N . ASN A 1 188 ? 5.738 -14.008 -17.734 1 95.12 188 ASN A N 1
ATOM 1440 C CA . ASN A 1 188 ? 5.395 -15.336 -17.234 1 95.12 188 ASN A CA 1
ATOM 1441 C C . ASN A 1 188 ? 4.512 -16.094 -18.219 1 95.12 188 ASN A C 1
ATOM 1443 O O . ASN A 1 188 ? 3.602 -15.516 -18.812 1 95.12 188 ASN A O 1
ATOM 1447 N N . TYR A 1 189 ? 4.789 -17.328 -18.406 1 89.25 189 TYR A N 1
ATOM 1448 C CA . TYR A 1 189 ? 3.986 -18.141 -19.312 1 89.25 189 TYR A CA 1
ATOM 1449 C C . TYR A 1 189 ? 2.947 -18.953 -18.547 1 89.25 189 TYR A C 1
ATOM 1451 O O . TYR A 1 189 ? 3.238 -19.484 -17.469 1 89.25 189 TYR A O 1
ATOM 1459 N N . THR A 1 190 ? 1.701 -18.891 -19.078 1 80.88 190 THR A N 1
ATOM 1460 C CA . THR A 1 190 ? 0.623 -19.672 -18.484 1 80.88 190 THR A CA 1
ATOM 1461 C C . THR A 1 190 ? 0.606 -21.094 -19.047 1 80.88 190 THR A C 1
ATOM 1463 O O . THR A 1 190 ? 1.092 -21.328 -20.141 1 80.88 190 THR A O 1
ATOM 1466 N N . SER A 1 191 ? 0.228 -22.094 -18.266 1 60.19 191 SER A N 1
ATOM 1467 C CA . SER A 1 191 ? 0.167 -23.484 -18.688 1 60.19 191 SER A CA 1
ATOM 1468 C C . SER A 1 191 ? -1.048 -23.75 -19.578 1 60.19 191 SER A C 1
ATOM 1470 O O . SER A 1 191 ? -1.349 -24.891 -19.906 1 60.19 191 SER A O 1
ATOM 1472 N N . GLY A 1 192 ? -1.52 -22.797 -20.266 1 50.69 192 GLY A N 1
ATOM 1473 C CA . GLY A 1 192 ? -2.807 -22.859 -20.938 1 50.69 192 GLY A CA 1
ATOM 1474 C C . GLY A 1 192 ? -3.008 -24.141 -21.719 1 50.69 192 GLY A C 1
ATOM 1475 O O . GLY A 1 192 ? -2.068 -24.922 -21.906 1 50.69 192 GLY A O 1
ATOM 1476 N N . THR A 1 193 ? -4.305 -24.531 -21.812 1 41.38 193 THR A N 1
ATOM 1477 C CA . THR A 1 193 ? -4.879 -25.688 -22.484 1 41.38 193 THR A CA 1
ATOM 1478 C C . THR A 1 193 ? -4.582 -25.641 -23.984 1 41.38 193 THR A C 1
ATOM 1480 O O . THR A 1 193 ? -4.848 -26.609 -24.703 1 41.38 193 THR A O 1
ATOM 1483 N N . THR A 1 194 ? -4.219 -24.438 -24.406 1 44.94 194 THR A N 1
ATOM 1484 C CA . THR A 1 194 ? -4.047 -24.391 -25.859 1 44.94 194 THR A CA 1
ATOM 1485 C C . THR A 1 194 ? -2.584 -24.609 -26.234 1 44.94 194 THR A C 1
ATOM 1487 O O . THR A 1 194 ? -1.698 -24.531 -25.375 1 44.94 194 THR A O 1
ATOM 1490 N N . SER A 1 195 ? -2.291 -25.031 -27.438 1 51.44 195 SER A N 1
ATOM 1491 C CA . SER A 1 195 ? -1.04 -25.438 -28.062 1 51.44 195 SER A CA 1
ATOM 1492 C C . SER A 1 195 ? -0.017 -24.297 -28.047 1 51.44 195 SER A C 1
ATOM 1494 O O . SER A 1 195 ? 1.188 -24.547 -27.953 1 51.44 195 SER A O 1
ATOM 1496 N N . ALA A 1 196 ? -0.411 -23 -28.016 1 65.19 196 ALA A N 1
ATOM 1497 C CA . ALA A 1 196 ? 0.631 -21.969 -28.078 1 65.19 196 ALA A CA 1
ATOM 1498 C C . ALA A 1 196 ? 0.864 -21.328 -26.719 1 65.19 196 ALA A C 1
ATOM 1500 O O . ALA A 1 196 ? -0.086 -21.078 -25.969 1 65.19 196 ALA A O 1
ATOM 1501 N N . PRO A 1 197 ? 2.129 -21.141 -26.391 1 80.19 197 PRO A N 1
ATOM 1502 C CA . PRO A 1 197 ? 2.436 -20.547 -25.094 1 80.19 197 PRO A CA 1
ATOM 1503 C C . PRO A 1 197 ? 1.897 -19.125 -24.953 1 80.19 197 PRO A C 1
ATOM 1505 O O . PRO A 1 197 ? 1.945 -18.344 -25.906 1 80.19 197 PRO A O 1
ATOM 1508 N N . LYS A 1 198 ? 1.205 -18.75 -23.891 1 88.5 198 LYS A N 1
ATOM 1509 C CA . LYS A 1 198 ? 0.751 -17.391 -23.594 1 88.5 198 LYS A CA 1
ATOM 1510 C C . LYS A 1 198 ? 1.702 -16.688 -22.625 1 88.5 198 LYS A C 1
ATOM 1512 O O . LYS A 1 198 ? 1.712 -17 -21.438 1 88.5 198 LYS A O 1
ATOM 1517 N N . GLY A 1 199 ? 2.506 -15.781 -23.203 1 95.12 199 GLY A N 1
ATOM 1518 C CA . GLY A 1 199 ? 3.41 -14.992 -22.375 1 95.12 199 GLY A CA 1
ATOM 1519 C C . GLY A 1 199 ? 2.764 -13.742 -21.812 1 95.12 199 GLY A C 1
ATOM 1520 O O . GLY A 1 199 ? 2.568 -12.758 -22.531 1 95.12 199 GLY A O 1
ATOM 1521 N N . VAL A 1 200 ? 2.459 -13.742 -20.531 1 97.25 200 VAL A N 1
ATOM 1522 C CA . VAL A 1 200 ? 1.818 -12.617 -19.859 1 97.25 200 VAL A CA 1
ATOM 1523 C C . VAL A 1 200 ? 2.867 -11.57 -19.484 1 97.25 200 VAL A C 1
ATOM 1525 O O . VAL A 1 200 ? 3.83 -11.875 -18.766 1 97.25 200 VAL A O 1
ATOM 1528 N N . VAL A 1 201 ? 2.676 -10.336 -19.938 1 98.38 201 VAL A N 1
ATOM 1529 C CA . VAL A 1 201 ? 3.654 -9.281 -19.703 1 98.38 201 VAL A CA 1
ATOM 1530 C C . VAL A 1 201 ? 3.096 -8.281 -18.688 1 98.38 201 VAL A C 1
ATOM 1532 O O . VAL A 1 201 ? 1.982 -7.777 -18.859 1 98.38 201 VAL A O 1
ATOM 1535 N N . HIS A 1 202 ? 3.82 -8.031 -17.656 1 98.5 202 HIS A N 1
ATOM 1536 C CA . HIS A 1 202 ? 3.471 -7.012 -16.688 1 98.5 202 HIS A CA 1
ATOM 1537 C C . HIS A 1 202 ? 4.473 -5.859 -16.703 1 98.5 202 HIS A C 1
ATOM 1539 O O . HIS A 1 202 ? 5.648 -6.062 -17.016 1 98.5 202 HIS A O 1
ATOM 1545 N N . CYS A 1 203 ? 3.996 -4.723 -16.375 1 98.44 203 CYS A N 1
ATOM 1546 C CA . CYS A 1 203 ? 4.836 -3.531 -16.344 1 98.44 203 CYS A CA 1
ATOM 1547 C C . CYS A 1 203 ? 5.27 -3.195 -14.922 1 98.44 203 CYS A C 1
ATOM 1549 O O . CYS A 1 203 ? 4.797 -3.807 -13.961 1 98.44 203 CYS A O 1
ATOM 1551 N N . HIS A 1 204 ? 6.152 -2.201 -14.773 1 98.56 204 HIS A N 1
ATOM 1552 C CA . HIS A 1 204 ? 6.648 -1.757 -13.477 1 98.56 204 HIS A CA 1
ATOM 1553 C C . HIS A 1 204 ? 5.508 -1.26 -12.594 1 98.56 204 HIS A C 1
ATOM 1555 O O . HIS A 1 204 ? 5.438 -1.608 -11.414 1 98.56 204 HIS A O 1
ATOM 1561 N N . ARG A 1 205 ? 4.605 -0.484 -13.148 1 98.25 205 ARG A N 1
ATOM 1562 C CA . ARG A 1 205 ? 3.467 0.074 -12.422 1 98.25 205 ARG A CA 1
ATOM 1563 C C . ARG A 1 205 ? 2.605 -1.031 -11.82 1 98.25 205 ARG A C 1
ATOM 1565 O O . ARG A 1 205 ? 2.25 -0.976 -10.648 1 98.25 205 ARG A O 1
ATOM 1572 N N . GLY A 1 206 ? 2.324 -1.959 -12.641 1 98.38 206 GLY A N 1
ATOM 1573 C CA . GLY A 1 206 ? 1.484 -3.051 -12.18 1 98.38 206 GLY A CA 1
ATOM 1574 C C . GLY A 1 206 ? 2.096 -3.824 -11.023 1 98.38 206 GLY A C 1
ATOM 1575 O O . GLY A 1 206 ? 1.411 -4.133 -10.047 1 98.38 206 GLY A O 1
ATOM 1576 N N . ILE A 1 207 ? 3.371 -4.105 -11.117 1 98.75 207 ILE A N 1
ATOM 1577 C CA . ILE A 1 207 ? 4.043 -4.883 -10.086 1 98.75 207 ILE A CA 1
ATOM 1578 C C . ILE A 1 207 ? 4.156 -4.051 -8.805 1 98.75 207 ILE A C 1
ATOM 1580 O O . ILE A 1 207 ? 4.023 -4.582 -7.699 1 98.75 207 ILE A O 1
ATOM 1584 N N . PHE A 1 208 ? 4.391 -2.775 -8.961 1 98.69 208 PHE A N 1
ATOM 1585 C CA . PHE A 1 208 ? 4.418 -1.888 -7.809 1 98.69 208 PHE A CA 1
ATOM 1586 C C . PHE A 1 208 ? 3.08 -1.916 -7.074 1 98.69 208 PHE A C 1
ATOM 1588 O O . PHE A 1 208 ? 3.039 -2.105 -5.859 1 98.69 208 PHE A O 1
ATOM 1595 N N . LEU A 1 209 ? 2.01 -1.745 -7.781 1 98.5 209 LEU A N 1
ATOM 1596 C CA . LEU A 1 209 ? 0.674 -1.646 -7.203 1 98.5 209 LEU A CA 1
ATOM 1597 C C . LEU A 1 209 ? 0.272 -2.957 -6.535 1 98.5 209 LEU A C 1
ATOM 1599 O O . LEU A 1 209 ? -0.233 -2.955 -5.41 1 98.5 209 LEU A O 1
ATOM 1603 N N . VAL A 1 210 ? 0.521 -4.09 -7.16 1 98.38 210 VAL A N 1
ATOM 1604 C CA . VAL A 1 210 ? 0.095 -5.363 -6.594 1 98.38 210 VAL A CA 1
ATOM 1605 C C . VAL A 1 210 ? 0.93 -5.684 -5.355 1 98.38 210 VAL A C 1
ATOM 1607 O O . VAL A 1 210 ? 0.428 -6.277 -4.398 1 98.38 210 VAL A O 1
ATOM 1610 N N . THR A 1 211 ? 2.191 -5.266 -5.359 1 98.69 211 THR A N 1
ATOM 1611 C CA . THR A 1 211 ? 3.051 -5.5 -4.207 1 98.69 211 THR A CA 1
ATOM 1612 C C . THR A 1 211 ? 2.523 -4.754 -2.982 1 98.69 211 THR A C 1
ATOM 1614 O O . THR A 1 211 ? 2.322 -5.355 -1.924 1 98.69 211 THR A O 1
ATOM 1617 N N . MET A 1 212 ? 2.254 -3.467 -3.166 1 98.19 212 MET A N 1
ATOM 1618 C CA . MET A 1 212 ? 1.723 -2.664 -2.068 1 98.19 212 MET A CA 1
ATOM 1619 C C . MET A 1 212 ? 0.354 -3.176 -1.632 1 98.19 212 MET A C 1
ATOM 1621 O O . MET A 1 212 ? 0.066 -3.252 -0.436 1 98.19 212 MET A O 1
ATOM 1625 N N . ASP A 1 213 ? -0.429 -3.52 -2.572 1 98.12 213 ASP A N 1
ATOM 1626 C CA . ASP A 1 213 ? -1.775 -4.023 -2.322 1 98.12 213 ASP A CA 1
ATOM 1627 C C . ASP A 1 213 ? -1.736 -5.316 -1.508 1 98.12 213 ASP A C 1
ATOM 1629 O O . ASP A 1 213 ? -2.514 -5.484 -0.566 1 98.12 213 ASP A O 1
ATOM 1633 N N . SER A 1 214 ? -0.841 -6.219 -1.843 1 98.12 214 SER A N 1
ATOM 1634 C CA . SER A 1 214 ? -0.726 -7.508 -1.168 1 98.12 214 SER A CA 1
ATOM 1635 C C . SER A 1 214 ? -0.332 -7.332 0.295 1 98.12 214 SER A C 1
ATOM 1637 O O . SER A 1 214 ? -0.821 -8.055 1.166 1 98.12 214 SER A O 1
ATOM 1639 N N . LEU A 1 215 ? 0.542 -6.395 0.549 1 98.44 215 LEU A N 1
ATOM 1640 C CA . LEU A 1 215 ? 0.997 -6.152 1.914 1 98.44 215 LEU A CA 1
ATOM 1641 C C . LEU A 1 215 ? -0.147 -5.645 2.785 1 98.44 215 LEU A C 1
ATOM 1643 O O . LEU A 1 215 ? -0.3 -6.074 3.93 1 98.44 215 LEU A O 1
ATOM 1647 N N . VAL A 1 216 ? -0.935 -4.746 2.207 1 98.19 216 VAL A N 1
ATOM 1648 C CA . VAL A 1 216 ? -2.057 -4.184 2.949 1 98.19 216 VAL A CA 1
ATOM 1649 C C . VAL A 1 216 ? -3.146 -5.238 3.121 1 98.19 216 VAL A C 1
ATOM 1651 O O . VAL A 1 216 ? -3.66 -5.434 4.227 1 98.19 216 VAL A O 1
ATOM 1654 N N . ALA A 1 217 ? -3.43 -5.934 2.053 1 97.38 217 ALA A N 1
ATOM 1655 C CA . ALA A 1 217 ? -4.527 -6.898 2.055 1 97.38 217 ALA A CA 1
ATOM 1656 C C . ALA A 1 217 ? -4.254 -8.039 3.031 1 97.38 217 ALA A C 1
ATOM 1658 O O . ALA A 1 217 ? -5.164 -8.516 3.713 1 97.38 217 ALA A O 1
ATOM 1659 N N . TRP A 1 218 ? -3.02 -8.5 3.09 1 97.75 218 TRP A N 1
ATOM 1660 C CA . TRP A 1 218 ? -2.676 -9.625 3.953 1 97.75 218 TRP A CA 1
ATOM 1661 C C . TRP A 1 218 ? -2.18 -9.133 5.309 1 97.75 218 TRP A C 1
ATOM 1663 O O . TRP A 1 218 ? -1.789 -9.938 6.16 1 97.75 218 TRP A O 1
ATOM 1673 N N . ALA A 1 219 ? -2.121 -7.801 5.504 1 97.06 219 ALA A N 1
ATOM 1674 C CA . ALA A 1 219 ? -1.67 -7.188 6.75 1 97.06 219 ALA A CA 1
ATOM 1675 C C . ALA A 1 219 ? -0.314 -7.742 7.176 1 97.06 219 ALA A C 1
ATOM 1677 O O . ALA A 1 219 ? -0.149 -8.195 8.312 1 97.06 219 ALA A O 1
ATOM 1678 N N . VAL A 1 220 ? 0.604 -7.77 6.25 1 98.12 220 VAL A N 1
ATOM 1679 C CA . VAL A 1 220 ? 1.933 -8.289 6.555 1 98.12 220 VAL A CA 1
ATOM 1680 C C . VAL A 1 220 ? 2.629 -7.375 7.559 1 98.12 220 VAL A C 1
ATOM 1682 O O . VAL A 1 220 ? 2.705 -6.16 7.352 1 98.12 220 VAL A O 1
ATOM 1685 N N . PRO A 1 221 ? 3.127 -7.883 8.664 1 97 221 PRO A N 1
ATOM 1686 C CA . PRO A 1 221 ? 3.809 -7.062 9.664 1 97 221 PRO A CA 1
ATOM 1687 C C . PRO A 1 221 ? 5.238 -6.707 9.266 1 97 221 PRO A C 1
ATOM 1689 O O . PRO A 1 221 ? 5.758 -7.242 8.281 1 97 221 PRO A O 1
ATOM 1692 N N . PRO A 1 222 ? 5.863 -5.82 9.984 1 96.44 222 PRO A N 1
ATOM 1693 C CA . PRO A 1 222 ? 7.277 -5.539 9.734 1 96.44 222 PRO A CA 1
ATOM 1694 C C . PRO A 1 222 ? 8.18 -6.738 10.023 1 96.44 222 PRO A C 1
ATOM 1696 O O . PRO A 1 222 ? 7.938 -7.48 10.977 1 96.44 222 PRO A O 1
ATOM 1699 N N . GLN A 1 223 ? 9.086 -6.969 9.172 1 97.62 223 GLN A N 1
ATOM 1700 C CA . GLN A 1 223 ? 10.188 -7.914 9.312 1 97.62 223 GLN A CA 1
ATOM 1701 C C . GLN A 1 223 ? 9.672 -9.328 9.57 1 97.62 223 GLN A C 1
ATOM 1703 O O . GLN A 1 223 ? 10.117 -9.992 10.508 1 97.62 223 GLN A O 1
ATOM 1708 N N . PRO A 1 224 ? 8.789 -9.789 8.781 1 98.38 224 PRO A N 1
ATOM 1709 C CA . PRO A 1 224 ? 8.375 -11.188 8.891 1 98.38 224 PRO A CA 1
ATOM 1710 C C . PRO A 1 224 ? 9.477 -12.164 8.484 1 98.38 224 PRO A C 1
ATOM 1712 O O . PRO A 1 224 ? 10.438 -11.773 7.809 1 98.38 224 PRO A O 1
ATOM 1715 N N . THR A 1 225 ? 9.391 -13.359 9.031 1 98.69 225 THR A N 1
ATOM 1716 C CA . THR A 1 225 ? 10.164 -14.469 8.477 1 98.69 225 THR A CA 1
ATOM 1717 C C . THR A 1 225 ? 9.328 -15.266 7.484 1 98.69 225 THR A C 1
ATOM 1719 O O . THR A 1 225 ? 8.406 -15.984 7.879 1 98.69 225 THR A O 1
ATOM 1722 N N . TYR A 1 226 ? 9.617 -15.148 6.215 1 98.88 226 TYR A N 1
ATOM 1723 C CA . TYR A 1 226 ? 8.812 -15.656 5.113 1 98.88 226 TYR A CA 1
ATOM 1724 C C . TYR A 1 226 ? 9.453 -16.891 4.484 1 98.88 226 TYR A C 1
ATOM 1726 O O . TYR A 1 226 ? 10.586 -16.828 3.996 1 98.88 226 TYR A O 1
ATOM 1734 N N . LEU A 1 227 ? 8.719 -18 4.48 1 98.75 227 LEU A N 1
ATOM 1735 C CA . LEU A 1 227 ? 9.219 -19.234 3.912 1 98.75 227 LEU A CA 1
ATOM 1736 C C . LEU A 1 227 ? 8.727 -19.422 2.484 1 98.75 227 LEU A C 1
ATOM 1738 O O . LEU A 1 227 ? 7.516 -19.422 2.238 1 98.75 227 LEU A O 1
ATOM 1742 N N . TRP A 1 228 ? 9.656 -19.641 1.586 1 98.44 228 TRP A N 1
ATOM 1743 C CA . TRP A 1 228 ? 9.297 -19.859 0.187 1 98.44 228 TRP A CA 1
ATOM 1744 C C . TRP A 1 228 ? 8.906 -21.312 -0.06 1 98.44 228 TRP A C 1
ATOM 1746 O O . TRP A 1 228 ? 9.758 -22.141 -0.383 1 98.44 228 TRP A O 1
ATOM 1756 N N . THR A 1 229 ? 7.621 -21.578 0.089 1 95.5 229 THR A N 1
ATOM 1757 C CA . THR A 1 229 ? 7.035 -22.844 -0.355 1 95.5 229 THR A CA 1
ATOM 1758 C C . THR A 1 229 ? 6.426 -22.688 -1.746 1 95.5 229 THR A C 1
ATOM 1760 O O . THR A 1 229 ? 6.469 -23.625 -2.551 1 95.5 229 THR A O 1
ATOM 1763 N N . LEU A 1 230 ? 5.844 -21.5 -2.014 1 93.56 230 LEU A N 1
ATOM 1764 C CA . LEU A 1 230 ? 5.41 -21.125 -3.355 1 93.56 230 LEU A CA 1
ATOM 1765 C C . LEU A 1 230 ? 6.609 -20.891 -4.266 1 93.56 230 LEU A C 1
ATOM 1767 O O . LEU A 1 230 ? 7.527 -20.141 -3.91 1 93.56 230 LEU A O 1
ATOM 1771 N N . PRO A 1 231 ? 6.645 -21.578 -5.41 1 92.81 231 PRO A N 1
ATOM 1772 C CA . PRO A 1 231 ? 7.75 -21.25 -6.316 1 92.81 231 PRO A CA 1
ATOM 1773 C C . PRO A 1 231 ? 7.777 -19.781 -6.727 1 92.81 231 PRO A C 1
ATOM 1775 O O . PRO A 1 231 ? 6.762 -19.25 -7.184 1 92.81 231 PRO A O 1
ATOM 1778 N N . MET A 1 232 ? 8.922 -19.172 -6.656 1 96.31 232 MET A N 1
ATOM 1779 C CA . MET A 1 232 ? 9.055 -17.766 -7.031 1 96.31 232 MET A CA 1
ATOM 1780 C C . MET A 1 232 ? 8.734 -17.562 -8.508 1 96.31 232 MET A C 1
ATOM 1782 O O . MET A 1 232 ? 8.258 -16.5 -8.898 1 96.31 232 MET A O 1
ATOM 1786 N N . PHE A 1 233 ? 8.945 -18.641 -9.281 1 91.5 233 PHE A N 1
ATOM 1787 C CA . PHE A 1 233 ? 8.734 -18.484 -10.719 1 91.5 233 PHE A CA 1
ATOM 1788 C C . PHE A 1 233 ? 7.246 -18.469 -11.047 1 91.5 233 PHE A C 1
ATOM 1790 O O . PHE A 1 233 ? 6.855 -18.109 -12.156 1 91.5 233 PHE A O 1
ATOM 1797 N N . HIS A 1 234 ? 6.391 -19.031 -10.258 1 85.19 234 HIS A N 1
ATOM 1798 C CA . HIS A 1 234 ? 4.949 -19.062 -10.484 1 85.19 234 HIS A CA 1
ATOM 1799 C C . HIS A 1 234 ? 4.297 -17.75 -10.062 1 85.19 234 HIS A C 1
ATOM 1801 O O . HIS A 1 234 ? 4.301 -17.391 -8.883 1 85.19 234 HIS A O 1
ATOM 1807 N N . ALA A 1 235 ? 3.732 -17.328 -10.906 1 63.03 235 ALA A N 1
ATOM 1808 C CA . ALA A 1 235 ? 3.205 -15.969 -11.039 1 63.03 235 ALA A CA 1
ATOM 1809 C C . ALA A 1 235 ? 3.418 -15.164 -9.758 1 63.03 235 ALA A C 1
ATOM 1811 O O . ALA A 1 235 ? 2.822 -15.469 -8.727 1 63.03 235 ALA A O 1
ATOM 1812 N N . ASN A 1 236 ? 4.988 -14.844 -10.141 1 63.66 236 ASN A N 1
ATOM 1813 C CA . ASN A 1 236 ? 6.051 -14.305 -9.297 1 63.66 236 ASN A CA 1
ATOM 1814 C C . ASN A 1 236 ? 5.484 -13.461 -8.156 1 63.66 236 ASN A C 1
ATOM 1816 O O . ASN A 1 236 ? 4.719 -12.523 -8.391 1 63.66 236 ASN A O 1
ATOM 1820 N N . GLY A 1 237 ? 6.316 -14.57 -7.582 1 75 237 GLY A N 1
ATOM 1821 C CA . GLY A 1 237 ? 5.711 -15.141 -6.391 1 75 237 GLY A CA 1
ATOM 1822 C C . GLY A 1 237 ? 4.984 -14.117 -5.539 1 75 237 GLY A C 1
ATOM 1823 O O . GLY A 1 237 ? 4.344 -14.469 -4.547 1 75 237 GLY A O 1
ATOM 1824 N N . TRP A 1 238 ? 3.566 -14.367 -5.91 1 95.62 238 TRP A N 1
ATOM 1825 C CA . TRP A 1 238 ? 2.385 -13.562 -5.609 1 95.62 238 TRP A CA 1
ATOM 1826 C C . TRP A 1 238 ? 2.781 -12.18 -5.09 1 95.62 238 TRP A C 1
ATOM 1828 O O . TRP A 1 238 ? 2.121 -11.633 -4.203 1 95.62 238 TRP A O 1
ATOM 1838 N N . SER A 1 239 ? 3.979 -11.594 -5.75 1 98 239 SER A N 1
ATOM 1839 C CA . SER A 1 239 ? 4.488 -10.242 -5.527 1 98 239 SER A CA 1
ATOM 1840 C C . SER A 1 239 ? 5.375 -10.188 -4.289 1 98 239 SER A C 1
ATOM 1842 O O . SER A 1 239 ? 5.961 -9.141 -3.984 1 98 239 SER A O 1
ATOM 1844 N N . PHE A 1 240 ? 5.648 -11.281 -3.609 1 98.56 240 PHE A N 1
ATOM 1845 C CA . PHE A 1 240 ? 6.285 -11.234 -2.299 1 98.56 240 PHE A CA 1
ATOM 1846 C C . PHE A 1 240 ? 7.801 -11.172 -2.438 1 98.56 240 PHE A C 1
ATOM 1848 O O . PHE A 1 240 ? 8.5 -10.812 -1.488 1 98.56 240 PHE A O 1
ATOM 1855 N N . PRO A 1 241 ? 8.383 -11.562 -3.652 1 98.75 241 PRO A N 1
ATOM 1856 C CA . PRO A 1 241 ? 9.797 -11.203 -3.762 1 98.75 241 PRO A CA 1
ATOM 1857 C C . PRO A 1 241 ? 10.055 -9.719 -3.5 1 98.75 241 PRO A C 1
ATOM 1859 O O . PRO A 1 241 ? 11.016 -9.367 -2.82 1 98.75 241 PRO A O 1
ATOM 1862 N N . TRP A 1 242 ? 9.195 -8.906 -3.965 1 98.81 242 TRP A N 1
ATOM 1863 C CA . TRP A 1 242 ? 9.312 -7.469 -3.762 1 98.81 242 TRP A CA 1
ATOM 1864 C C . TRP A 1 242 ? 8.711 -7.055 -2.424 1 98.81 242 TRP A C 1
ATOM 1866 O O . TRP A 1 242 ? 9.266 -6.207 -1.722 1 98.81 242 TRP A O 1
ATOM 1876 N N . GLY A 1 243 ? 7.582 -7.695 -2.045 1 98.75 243 GLY A N 1
ATOM 1877 C CA . GLY A 1 243 ? 6.875 -7.332 -0.825 1 98.75 243 GLY A CA 1
ATOM 1878 C C . GLY A 1 243 ? 7.711 -7.523 0.427 1 98.75 243 GLY A C 1
ATOM 1879 O O . GLY A 1 243 ? 7.684 -6.688 1.332 1 98.75 243 GLY A O 1
ATOM 1880 N N . VAL A 1 244 ? 8.461 -8.602 0.534 1 98.81 244 VAL A N 1
ATOM 1881 C CA . VAL A 1 244 ? 9.281 -8.891 1.709 1 98.81 244 VAL A CA 1
ATOM 1882 C C . VAL A 1 244 ? 10.367 -7.828 1.85 1 98.81 244 VAL A C 1
ATOM 1884 O O . VAL A 1 244 ? 10.734 -7.449 2.965 1 98.81 244 VAL A O 1
ATOM 1887 N N . ALA A 1 245 ? 10.828 -7.297 0.716 1 98.81 245 ALA A N 1
ATOM 1888 C CA . ALA A 1 245 ? 11.805 -6.211 0.756 1 98.81 245 ALA A CA 1
ATOM 1889 C C . ALA A 1 245 ? 11.203 -4.949 1.369 1 98.81 245 ALA A C 1
ATOM 1891 O O . ALA A 1 245 ? 11.844 -4.285 2.188 1 98.81 245 ALA A O 1
ATOM 1892 N N . VAL A 1 246 ? 9.984 -4.648 1.055 1 98.5 246 VAL A N 1
ATOM 1893 C CA . VAL A 1 246 ? 9.328 -3.436 1.529 1 98.5 246 VAL A CA 1
ATOM 1894 C C . VAL A 1 246 ? 9.32 -3.418 3.057 1 98.5 246 VAL A C 1
ATOM 1896 O O . VAL A 1 246 ? 9.617 -2.395 3.676 1 98.5 246 VAL A O 1
ATOM 1899 N N . VAL A 1 247 ? 9 -4.555 3.633 1 98.19 247 VAL A N 1
ATOM 1900 C CA . VAL A 1 247 ? 8.75 -4.594 5.07 1 98.19 247 VAL A CA 1
ATOM 1901 C C . VAL A 1 247 ? 10 -5.082 5.797 1 98.19 247 VAL A C 1
ATOM 1903 O O . VAL A 1 247 ? 9.977 -5.297 7.012 1 98.19 247 VAL A O 1
ATOM 1906 N N . GLY A 1 248 ? 11.078 -5.371 5.066 1 98.06 248 GLY A N 1
ATOM 1907 C CA . GLY A 1 248 ? 12.352 -5.734 5.672 1 98.06 248 GLY A CA 1
ATOM 1908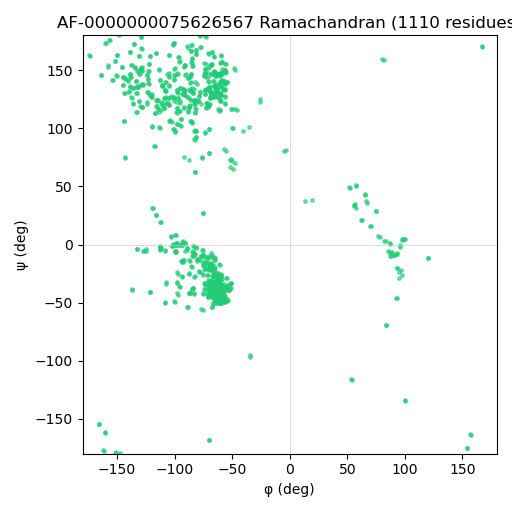 C C . GLY A 1 248 ? 12.367 -7.145 6.227 1 98.06 248 GLY A C 1
ATOM 1909 O O . GLY A 1 248 ? 13.047 -7.418 7.219 1 98.06 248 GLY A O 1
ATOM 1910 N N . GLY A 1 249 ? 11.602 -8.023 5.672 1 98.56 249 GLY A N 1
ATOM 1911 C CA . GLY A 1 249 ? 11.508 -9.391 6.164 1 98.56 249 GLY A CA 1
ATOM 1912 C C . GLY A 1 249 ? 12.688 -10.25 5.746 1 98.56 249 GLY A C 1
ATOM 1913 O O . GLY A 1 249 ? 13.625 -9.766 5.105 1 98.56 249 GLY A O 1
ATOM 1914 N N . THR A 1 250 ? 12.648 -11.477 6.18 1 98.81 250 THR A N 1
ATOM 1915 C CA . THR A 1 250 ? 13.656 -12.469 5.828 1 98.81 250 THR A CA 1
ATOM 1916 C C . THR A 1 250 ? 13.078 -13.531 4.898 1 98.81 250 THR A C 1
ATOM 1918 O O . THR A 1 250 ? 12.102 -14.203 5.246 1 98.81 250 THR A O 1
ATOM 1921 N N . ASN A 1 251 ? 13.68 -13.625 3.73 1 98.88 251 ASN A N 1
ATOM 1922 C CA . ASN A 1 251 ? 13.32 -14.688 2.799 1 98.88 251 ASN A CA 1
ATOM 1923 C C . ASN A 1 251 ? 14.039 -15.992 3.137 1 98.88 251 ASN A C 1
ATOM 1925 O O . ASN A 1 251 ? 15.258 -16.078 3.016 1 98.88 251 ASN A O 1
ATOM 1929 N N . VAL A 1 252 ? 13.305 -16.953 3.539 1 98.88 252 VAL A N 1
ATOM 1930 C CA . VAL A 1 252 ? 13.883 -18.281 3.766 1 98.88 252 VAL A CA 1
ATOM 1931 C C . VAL A 1 252 ? 13.641 -19.172 2.547 1 98.88 252 VAL A C 1
ATOM 1933 O O . VAL A 1 252 ? 12.508 -19.562 2.281 1 98.88 252 VAL A O 1
ATOM 1936 N N . CYS A 1 253 ? 14.695 -19.516 1.866 1 98.5 253 CYS A N 1
ATOM 1937 C CA . CYS A 1 253 ? 14.594 -20.281 0.626 1 98.5 253 CYS A CA 1
ATOM 1938 C C . CYS A 1 253 ? 14.539 -21.781 0.907 1 98.5 253 CYS A C 1
ATOM 1940 O O . CYS A 1 253 ? 15.227 -22.266 1.807 1 98.5 253 CYS A O 1
ATOM 1942 N N . LEU A 1 254 ? 13.742 -22.422 0.201 1 96.12 254 LEU A N 1
ATOM 1943 C CA . LEU A 1 254 ? 13.602 -23.875 0.254 1 96.12 254 LEU A CA 1
ATOM 1944 C C . LEU A 1 254 ? 13.578 -24.469 -1.15 1 96.12 254 LEU A C 1
ATOM 1946 O O . LEU A 1 254 ? 12.609 -24.297 -1.893 1 96.12 254 LEU A O 1
ATOM 1950 N N . ARG A 1 255 ? 14.562 -25.219 -1.49 1 93.69 255 ARG A N 1
ATOM 1951 C CA . ARG A 1 255 ? 14.711 -25.812 -2.82 1 93.69 255 ARG A CA 1
ATOM 1952 C C . ARG A 1 255 ? 13.648 -26.875 -3.074 1 93.69 255 ARG A C 1
ATOM 1954 O O . ARG A 1 255 ? 13.094 -26.953 -4.172 1 93.69 255 ARG A O 1
ATOM 1961 N N . ARG A 1 256 ? 13.414 -27.703 -2.07 1 87.44 256 ARG A N 1
ATOM 1962 C CA . ARG A 1 256 ? 12.445 -28.781 -2.127 1 87.44 256 ARG A CA 1
ATOM 1963 C C . ARG A 1 256 ? 11.375 -28.609 -1.054 1 87.44 256 ARG A C 1
ATOM 1965 O O . ARG A 1 256 ? 11.688 -28.484 0.131 1 87.44 256 ARG A O 1
ATOM 1972 N N . VAL A 1 257 ? 10.188 -28.688 -1.523 1 88 257 VAL A N 1
ATOM 1973 C CA . VAL A 1 257 ? 9.078 -28.484 -0.596 1 88 257 VAL A CA 1
ATOM 1974 C C . VAL A 1 257 ? 8.469 -29.828 -0.211 1 88 257 VAL A C 1
ATOM 1976 O O . VAL A 1 257 ? 7.809 -30.484 -1.028 1 88 257 VAL A O 1
ATOM 1979 N N . ASP A 1 258 ? 8.703 -30.266 0.907 1 87.06 258 ASP A N 1
ATOM 1980 C CA . ASP A 1 258 ? 8.039 -31.406 1.524 1 87.06 258 ASP A CA 1
ATOM 1981 C C . ASP A 1 258 ? 7.727 -31.141 2.994 1 87.06 258 ASP A C 1
ATOM 1983 O O . ASP A 1 258 ? 8.273 -30.203 3.586 1 87.06 258 ASP A O 1
ATOM 1987 N N . ALA A 1 259 ? 6.941 -31.922 3.516 1 90.88 259 ALA A N 1
ATOM 1988 C CA . ALA A 1 259 ? 6.41 -31.641 4.848 1 90.88 259 ALA A CA 1
ATOM 1989 C C . ALA A 1 259 ? 7.523 -31.625 5.891 1 90.88 259 ALA A C 1
ATOM 1991 O O . ALA A 1 259 ? 7.523 -30.781 6.789 1 90.88 259 ALA A O 1
ATOM 1992 N N . THR A 1 260 ? 8.422 -32.562 5.773 1 93.31 260 THR A N 1
ATOM 1993 C CA . THR A 1 260 ? 9.508 -32.688 6.75 1 93.31 260 THR A CA 1
ATOM 1994 C C . THR A 1 260 ? 10.344 -31.406 6.785 1 93.31 260 THR A C 1
ATOM 1996 O O . THR A 1 260 ? 10.578 -30.844 7.855 1 93.31 260 THR A O 1
ATOM 1999 N N . GLU A 1 261 ? 10.711 -30.938 5.664 1 94.44 261 GLU A N 1
ATOM 2000 C CA . GLU A 1 261 ? 11.562 -29.766 5.57 1 94.44 261 GLU A CA 1
ATOM 2001 C C . GLU A 1 261 ? 10.805 -28.5 5.98 1 94.44 261 GLU A C 1
ATOM 2003 O O . GLU A 1 261 ? 11.383 -27.594 6.598 1 94.44 261 GLU A O 1
ATOM 2008 N N . VAL A 1 262 ? 9.586 -28.406 5.641 1 95.94 262 VAL A N 1
ATOM 2009 C CA . VAL A 1 262 ? 8.789 -27.234 5.961 1 95.94 262 VAL A CA 1
ATOM 2010 C C . VAL A 1 262 ? 8.633 -27.109 7.477 1 95.94 262 VAL A C 1
ATOM 2012 O O . VAL A 1 262 ? 8.938 -26.062 8.055 1 95.94 262 VAL A O 1
ATOM 2015 N N . TYR A 1 263 ? 8.258 -28.203 8.156 1 96.69 263 TYR A N 1
ATOM 2016 C CA . TYR A 1 263 ? 8.086 -28.172 9.602 1 96.69 263 TYR A CA 1
ATOM 2017 C C . TYR A 1 263 ? 9.406 -27.891 10.305 1 96.69 263 TYR A C 1
ATOM 2019 O O . TYR A 1 263 ? 9.469 -27.094 11.25 1 96.69 263 TYR A O 1
ATOM 2027 N N . ALA A 1 264 ? 10.438 -28.516 9.844 1 95.81 264 ALA A N 1
ATOM 2028 C CA . ALA A 1 264 ? 11.75 -28.312 10.445 1 95.81 264 ALA A CA 1
ATOM 2029 C C . ALA A 1 264 ? 12.195 -26.859 10.312 1 95.81 264 ALA A C 1
ATOM 2031 O O . ALA A 1 264 ? 12.75 -26.297 11.258 1 95.81 264 ALA A O 1
ATOM 2032 N N . THR A 1 265 ? 11.977 -26.297 9.164 1 96.81 265 THR A N 1
ATOM 2033 C CA . THR A 1 265 ? 12.398 -24.922 8.906 1 96.81 265 THR A CA 1
ATOM 2034 C C . THR A 1 265 ? 11.562 -23.938 9.711 1 96.81 265 THR A C 1
ATOM 2036 O O . THR A 1 265 ? 12.078 -22.938 10.219 1 96.81 265 THR A O 1
ATOM 2039 N N . ILE A 1 266 ? 10.266 -24.156 9.812 1 97.25 266 ILE A N 1
ATOM 2040 C CA . ILE A 1 266 ? 9.398 -23.328 10.633 1 97.25 266 ILE A CA 1
ATOM 2041 C C . ILE A 1 266 ? 9.945 -23.266 12.055 1 97.25 266 ILE A C 1
ATOM 2043 O O . ILE A 1 266 ? 10.078 -22.172 12.633 1 97.25 266 ILE A O 1
ATOM 2047 N N . ALA A 1 267 ? 10.289 -24.391 12.586 1 96.06 267 ALA A N 1
ATOM 2048 C CA . ALA A 1 267 ? 10.773 -24.484 13.961 1 96.06 267 ALA A CA 1
ATOM 2049 C C . ALA A 1 267 ? 12.148 -23.844 14.102 1 96.06 267 ALA A C 1
ATOM 2051 O O . ALA A 1 267 ? 12.391 -23.078 15.039 1 96.06 267 ALA A O 1
ATOM 2052 N N . ARG A 1 268 ? 13 -24.109 13.188 1 95.69 268 ARG A N 1
ATOM 2053 C CA . ARG A 1 268 ? 14.398 -23.688 13.273 1 95.69 268 ARG A CA 1
ATOM 2054 C C . ARG A 1 268 ? 14.539 -22.188 13.047 1 95.69 268 ARG A C 1
ATOM 2056 O O . ARG A 1 268 ? 15.391 -21.547 13.656 1 95.69 268 ARG A O 1
ATOM 2063 N N . ARG A 1 269 ? 13.695 -21.625 12.18 1 96.5 269 ARG A N 1
ATOM 2064 C CA . ARG A 1 269 ? 13.93 -20.25 11.734 1 96.5 269 ARG A CA 1
ATOM 2065 C C . ARG A 1 269 ? 12.836 -19.312 12.25 1 96.5 269 ARG A C 1
ATOM 2067 O O . ARG A 1 269 ? 12.891 -18.109 12.016 1 96.5 269 ARG A O 1
ATOM 2074 N N . GLY A 1 270 ? 11.906 -19.844 12.922 1 97 270 GLY A N 1
ATOM 2075 C CA . GLY A 1 270 ? 10.82 -19.031 13.422 1 97 270 GLY A CA 1
ATOM 2076 C C . GLY A 1 270 ? 9.961 -18.438 12.312 1 97 270 GLY A C 1
ATOM 2077 O O . GLY A 1 270 ? 9.641 -17.25 12.336 1 97 270 GLY A O 1
ATOM 2078 N N . VAL A 1 271 ? 9.648 -19.25 11.312 1 98.25 271 VAL A N 1
ATOM 2079 C CA . VAL A 1 271 ? 8.828 -18.812 10.18 1 98.25 271 VAL A CA 1
ATOM 2080 C C . VAL A 1 271 ? 7.438 -18.422 10.664 1 98.25 271 VAL A C 1
ATOM 2082 O O . VAL A 1 271 ? 6.836 -19.125 11.484 1 98.25 271 VAL A O 1
ATOM 2085 N N . ASN A 1 272 ? 6.953 -17.281 10.156 1 98.31 272 ASN A N 1
ATOM 2086 C CA . ASN A 1 272 ? 5.609 -16.891 10.562 1 98.31 272 ASN A CA 1
ATOM 2087 C C . ASN A 1 272 ? 4.723 -16.609 9.352 1 98.31 272 ASN A C 1
ATOM 2089 O O . ASN A 1 272 ? 3.52 -16.375 9.492 1 98.31 272 ASN A O 1
ATOM 2093 N N . HIS A 1 273 ? 5.27 -16.641 8.148 1 98.69 273 HIS A N 1
ATOM 2094 C CA . HIS A 1 273 ? 4.48 -16.438 6.941 1 98.69 273 HIS A CA 1
ATOM 2095 C C . HIS A 1 273 ? 4.93 -17.375 5.828 1 98.69 273 HIS A C 1
ATOM 2097 O O . HIS A 1 273 ? 6.129 -17.609 5.652 1 98.69 273 HIS A O 1
ATOM 2103 N N . LEU A 1 274 ? 4.016 -17.875 5.09 1 98.19 274 LEU A N 1
ATOM 2104 C CA . LEU A 1 274 ? 4.289 -18.578 3.838 1 98.19 274 LEU A CA 1
ATOM 2105 C C . LEU A 1 274 ? 3.062 -18.578 2.936 1 98.19 274 LEU A C 1
ATOM 2107 O O . LEU A 1 274 ? 1.938 -18.391 3.408 1 98.19 274 LEU A O 1
ATOM 2111 N N . CYS A 1 275 ? 3.285 -18.688 1.643 1 96.69 275 CYS A N 1
ATOM 2112 C CA . CYS A 1 275 ? 2.232 -18.906 0.657 1 96.69 275 CYS A CA 1
ATOM 2113 C C . CYS A 1 275 ? 2.26 -20.328 0.133 1 96.69 275 CYS A C 1
ATOM 2115 O O . CYS A 1 275 ? 3.322 -20.953 0.064 1 96.69 275 CYS A O 1
ATOM 2117 N N . GLY A 1 276 ? 1.103 -20.828 -0.177 1 90.5 276 GLY A N 1
ATOM 2118 C CA . GLY A 1 276 ? 1.065 -22.188 -0.707 1 90.5 276 GLY A CA 1
ATOM 2119 C C . GLY A 1 276 ? -0.249 -22.531 -1.381 1 90.5 276 GLY A C 1
ATOM 2120 O O . GLY A 1 276 ? -1.312 -22.078 -0.945 1 90.5 276 GLY A O 1
ATOM 2121 N N . ALA A 1 277 ? -0.111 -23.328 -2.4 1 82.81 277 ALA A N 1
ATOM 2122 C CA . ALA A 1 277 ? -1.305 -23.891 -3.033 1 82.81 277 ALA A CA 1
ATOM 2123 C C . ALA A 1 277 ? -1.978 -24.922 -2.131 1 82.81 277 ALA A C 1
ATOM 2125 O O . ALA A 1 277 ? -1.385 -25.375 -1.151 1 82.81 277 ALA A O 1
ATOM 2126 N N . PRO A 1 278 ? -3.217 -25.281 -2.414 1 80.19 278 PRO A N 1
ATOM 2127 C CA . PRO A 1 278 ? -3.928 -26.266 -1.59 1 80.19 278 PRO A CA 1
ATOM 2128 C C . PRO A 1 278 ? -3.164 -27.578 -1.449 1 80.19 278 PRO A C 1
ATOM 2130 O O . PRO A 1 278 ? -3.227 -28.219 -0.399 1 80.19 278 PRO A O 1
ATOM 2133 N N . VAL A 1 279 ? -2.391 -27.922 -2.41 1 75.31 279 VAL A N 1
ATOM 2134 C CA . VAL A 1 279 ? -1.612 -29.156 -2.354 1 75.31 279 VAL A CA 1
ATOM 2135 C C . VAL A 1 279 ? -0.592 -29.078 -1.22 1 75.31 279 VAL A C 1
ATOM 2137 O O . VAL A 1 279 ? -0.296 -30.078 -0.567 1 75.31 279 VAL A O 1
ATOM 2140 N N . VAL A 1 280 ? -0.03 -27.875 -1.01 1 85.69 280 VAL A N 1
ATOM 2141 C CA . VAL A 1 280 ? 0.918 -27.672 0.081 1 85.69 280 VAL A CA 1
ATOM 2142 C C . VAL A 1 280 ? 0.195 -27.781 1.422 1 85.69 280 VAL A C 1
ATOM 2144 O O . VAL A 1 280 ? 0.708 -28.375 2.365 1 85.69 280 VAL A O 1
ATOM 2147 N N . LEU A 1 281 ? -1.013 -27.219 1.484 1 88.88 281 LEU A N 1
ATOM 2148 C CA . LEU A 1 281 ? -1.818 -27.328 2.695 1 88.88 281 LEU A CA 1
ATOM 2149 C C . LEU A 1 281 ? -2.105 -28.797 3.02 1 88.88 281 LEU A C 1
ATOM 2151 O O . LEU A 1 281 ? -1.943 -29.219 4.164 1 88.88 281 LEU A O 1
ATOM 2155 N N . ASN A 1 282 ? -2.498 -29.547 1.99 1 80.94 282 ASN A N 1
ATOM 2156 C CA . ASN A 1 282 ? -2.797 -30.969 2.158 1 80.94 282 ASN A CA 1
ATOM 2157 C C . ASN A 1 282 ? -1.571 -31.734 2.631 1 80.94 282 ASN A C 1
ATOM 2159 O O . ASN A 1 282 ? -1.68 -32.625 3.494 1 80.94 282 ASN A O 1
ATOM 2163 N N . MET A 1 283 ? -0.489 -31.422 2.043 1 81.44 283 MET A N 1
ATOM 2164 C CA . MET A 1 283 ? 0.771 -32.062 2.408 1 81.44 283 MET A CA 1
ATOM 2165 C C . MET A 1 283 ? 1.102 -31.812 3.877 1 81.44 283 MET A C 1
ATOM 2167 O O . MET A 1 283 ? 1.497 -32.75 4.594 1 81.44 283 MET A O 1
ATOM 2171 N N . LEU A 1 284 ? 0.891 -30.609 4.379 1 90.06 284 LEU A N 1
ATOM 2172 C CA . LEU A 1 284 ? 1.187 -30.266 5.762 1 90.06 284 LEU A CA 1
ATOM 2173 C C . LEU A 1 284 ? 0.19 -30.922 6.711 1 90.06 284 LEU A C 1
ATOM 2175 O O . LEU A 1 284 ? 0.579 -31.469 7.742 1 90.06 284 LEU A O 1
ATOM 2179 N N . ALA A 1 285 ? -1.066 -30.875 6.305 1 86.56 285 ALA A N 1
ATOM 2180 C CA . ALA A 1 285 ? -2.137 -31.391 7.152 1 86.56 285 ALA A CA 1
ATOM 2181 C C . ALA A 1 285 ? -2.043 -32.906 7.297 1 86.56 285 ALA A C 1
ATOM 2183 O O . ALA A 1 285 ? -2.424 -33.469 8.328 1 86.56 285 ALA A O 1
ATOM 2184 N N . ASN A 1 286 ? -1.538 -33.562 6.301 1 80.88 286 ASN A N 1
ATOM 2185 C CA . ASN A 1 286 ? -1.506 -35.031 6.301 1 80.88 286 ASN A CA 1
ATOM 2186 C C . ASN A 1 286 ? -0.114 -35.562 6.629 1 80.88 286 ASN A C 1
ATOM 2188 O O . ASN A 1 286 ? 0.152 -36.75 6.48 1 80.88 286 ASN A O 1
ATOM 2192 N N . ALA A 1 287 ? 0.718 -34.656 6.98 1 87.19 287 ALA A N 1
ATOM 2193 C CA . ALA A 1 287 ? 2.055 -35.094 7.363 1 87.19 287 ALA A CA 1
ATOM 2194 C C . ALA A 1 287 ? 1.986 -36.094 8.508 1 87.19 287 ALA A C 1
ATOM 2196 O O . ALA A 1 287 ? 1.177 -35.938 9.43 1 87.19 287 ALA A O 1
ATOM 2197 N N . PRO A 1 288 ? 2.84 -37.156 8.477 1 86.19 288 PRO A N 1
ATOM 2198 C CA . PRO A 1 288 ? 2.854 -38.094 9.578 1 86.19 288 PRO A CA 1
ATOM 2199 C C . PRO A 1 288 ? 3.186 -37.469 10.922 1 86.19 288 PRO A C 1
ATOM 2201 O O . PRO A 1 288 ? 3.836 -36.406 10.961 1 86.19 288 PRO A O 1
ATOM 2204 N N . ASP A 1 289 ? 2.809 -38.062 11.977 1 85.62 289 ASP A N 1
ATOM 2205 C CA . ASP A 1 289 ? 2.969 -37.531 13.328 1 85.62 289 ASP A CA 1
ATOM 2206 C C . ASP A 1 289 ? 4.438 -37.281 13.648 1 85.62 289 ASP A C 1
ATOM 2208 O O . ASP A 1 289 ? 4.766 -36.312 14.352 1 85.62 289 ASP A O 1
ATOM 2212 N N . GLY A 1 290 ? 5.266 -38.125 13.188 1 88.12 290 GLY A N 1
ATOM 2213 C CA . GLY A 1 290 ? 6.684 -37.906 13.438 1 88.12 290 GLY A CA 1
ATOM 2214 C C . GLY A 1 290 ? 7.258 -36.719 12.711 1 88.12 290 GLY A C 1
ATOM 2215 O O . GLY A 1 290 ? 8.305 -36.188 13.102 1 88.12 290 GLY A O 1
ATOM 2216 N N . VAL A 1 291 ? 6.578 -36.219 11.734 1 89.19 291 VAL A N 1
ATOM 2217 C CA . VAL A 1 291 ? 7.023 -35.125 10.906 1 89.19 291 VAL A CA 1
ATOM 2218 C C . VAL A 1 291 ? 6.402 -33.812 11.406 1 89.19 291 VAL A C 1
ATOM 2220 O O . VAL A 1 291 ? 7.059 -32.781 11.438 1 89.19 291 VAL A O 1
ATOM 2223 N N . ARG A 1 292 ? 5.25 -33.906 11.914 1 89.56 292 ARG A N 1
ATOM 2224 C CA . ARG A 1 292 ? 4.547 -32.75 12.398 1 89.56 292 ARG A CA 1
ATOM 2225 C C . ARG A 1 292 ? 5.18 -32.219 13.68 1 89.56 292 ARG A C 1
ATOM 2227 O O . ARG A 1 292 ? 5.582 -32.969 14.547 1 89.56 292 ARG A O 1
ATOM 2234 N N . GLN A 1 293 ? 5.402 -30.984 13.766 1 89 293 GLN A N 1
ATOM 2235 C CA . GLN A 1 293 ? 5.887 -30.297 14.961 1 89 293 GLN A CA 1
ATOM 2236 C C . GLN A 1 293 ? 4.918 -29.188 15.383 1 89 293 GLN A C 1
ATOM 2238 O O . GLN A 1 293 ? 4.312 -28.531 14.539 1 89 293 GLN A O 1
ATOM 2243 N N . PRO A 1 294 ? 4.812 -29.094 16.719 1 88.88 294 PRO A N 1
ATOM 2244 C CA . PRO A 1 294 ? 3.984 -27.984 17.172 1 88.88 294 PRO A CA 1
ATOM 2245 C C . PRO A 1 294 ? 4.527 -26.625 16.734 1 88.88 294 PRO A C 1
ATOM 2247 O O . PRO A 1 294 ? 5.746 -26.406 16.734 1 88.88 294 PRO A O 1
ATOM 2250 N N . LEU A 1 295 ? 3.641 -25.781 16.359 1 92.06 295 LEU A N 1
ATOM 2251 C CA . LEU A 1 295 ? 4.039 -24.438 15.953 1 92.06 295 LEU A CA 1
ATOM 2252 C C . LEU A 1 295 ? 4.305 -23.547 17.172 1 92.06 295 LEU A C 1
ATOM 2254 O O . LEU A 1 295 ? 3.504 -23.516 18.109 1 92.06 295 LEU A O 1
ATOM 2258 N N . GLN A 1 296 ? 5.418 -22.953 17.344 1 88.62 296 GLN A N 1
ATOM 2259 C CA . GLN A 1 296 ? 5.785 -22.109 18.484 1 88.62 296 GLN A CA 1
ATOM 2260 C C . GLN A 1 296 ? 5.094 -20.75 18.406 1 88.62 296 GLN A C 1
ATOM 2262 O O . GLN A 1 296 ? 4.996 -20.047 19.406 1 88.62 296 GLN A O 1
ATOM 2267 N N . GLY A 1 297 ? 4.488 -20.406 17.391 1 90 297 GLY A N 1
ATOM 2268 C CA . GLY A 1 297 ? 3.775 -19.156 17.172 1 90 297 GLY A CA 1
ATOM 2269 C C . GLY A 1 297 ? 2.795 -19.234 16.016 1 90 297 GLY A C 1
ATOM 2270 O O . GLY A 1 297 ? 2.59 -20.297 15.43 1 90 297 GLY A O 1
ATOM 2271 N N . LYS A 1 298 ? 2.244 -18.078 15.836 1 93.69 298 LYS A N 1
ATOM 2272 C CA . LYS A 1 298 ? 1.285 -18 14.734 1 93.69 298 LYS A CA 1
ATOM 2273 C C . LYS A 1 298 ? 1.992 -18.078 13.391 1 93.69 298 LYS A C 1
ATOM 2275 O O . LYS A 1 298 ? 2.924 -17.312 13.133 1 93.69 298 LYS A O 1
ATOM 2280 N N . VAL A 1 299 ? 1.698 -19.062 12.633 1 97.94 299 VAL A N 1
ATOM 2281 C CA . VAL A 1 299 ? 2.184 -19.172 11.258 1 97.94 299 VAL A CA 1
ATOM 2282 C C . VAL A 1 299 ? 1.029 -18.953 10.281 1 97.94 299 VAL A C 1
ATOM 2284 O O . VAL A 1 299 ? 0.061 -19.719 10.281 1 97.94 299 VAL A O 1
ATOM 2287 N N . ARG A 1 300 ? 1.134 -17.938 9.508 1 98.31 300 ARG A N 1
ATOM 2288 C CA . ARG A 1 300 ? 0.085 -17.531 8.578 1 98.31 300 ARG A CA 1
ATOM 2289 C C . ARG A 1 300 ? 0.364 -18.078 7.176 1 98.31 300 ARG A C 1
ATOM 2291 O O . ARG A 1 300 ? 1.476 -17.938 6.66 1 98.31 300 ARG A O 1
ATOM 2298 N N . ILE A 1 301 ? -0.66 -18.703 6.574 1 97.69 301 ILE A N 1
ATOM 2299 C CA . ILE A 1 301 ? -0.572 -19.203 5.207 1 97.69 301 ILE A CA 1
ATOM 2300 C C . ILE A 1 301 ? -1.554 -18.453 4.312 1 97.69 301 ILE A C 1
ATOM 2302 O O . ILE A 1 301 ? -2.736 -18.328 4.645 1 97.69 301 ILE A O 1
ATOM 2306 N N . LEU A 1 302 ? -1.081 -17.875 3.281 1 97.75 302 LEU A N 1
ATOM 2307 C CA . LEU A 1 302 ? -1.923 -17.375 2.199 1 97.75 302 LEU A CA 1
ATOM 2308 C C . LEU A 1 302 ? -2.035 -18.406 1.078 1 97.75 302 LEU A C 1
ATOM 2310 O O . LEU A 1 302 ? -1.032 -18.766 0.456 1 97.75 302 LEU A O 1
ATOM 2314 N N . THR A 1 303 ? -3.223 -18.906 0.883 1 94.5 303 THR A N 1
ATOM 2315 C CA . THR A 1 303 ? -3.412 -19.953 -0.116 1 94.5 303 THR A CA 1
ATOM 2316 C C . THR A 1 303 ? -4.246 -19.438 -1.285 1 94.5 303 THR A C 1
ATOM 2318 O O . THR A 1 303 ? -5.113 -18.594 -1.106 1 94.5 303 THR A O 1
ATOM 2321 N N . ALA A 1 304 ? -3.885 -19.844 -2.465 1 91.19 304 ALA A N 1
ATOM 2322 C CA . ALA A 1 304 ? -4.539 -19.516 -3.729 1 91.19 304 ALA A CA 1
ATOM 2323 C C . ALA A 1 304 ? -4.16 -20.516 -4.82 1 91.19 304 ALA A C 1
ATOM 2325 O O . ALA A 1 304 ? -3.715 -21.625 -4.523 1 91.19 304 ALA A O 1
ATOM 2326 N N . GLY A 1 305 ? -4.367 -20.172 -6.07 1 73.5 305 GLY A N 1
ATOM 2327 C CA . GLY A 1 305 ? -4.008 -21.031 -7.191 1 73.5 305 GLY A CA 1
ATOM 2328 C C . GLY A 1 305 ? -5.148 -21.922 -7.648 1 73.5 305 GLY A C 1
ATOM 2329 O O . GLY A 1 305 ? -5.355 -22.109 -8.852 1 73.5 305 GLY A O 1
ATOM 2330 N N . ALA A 1 306 ? -5.766 -22.516 -6.695 1 69.06 306 ALA A N 1
ATOM 2331 C CA . ALA A 1 306 ? -6.984 -23.281 -6.91 1 69.06 306 ALA A CA 1
ATOM 2332 C C . ALA A 1 306 ? -7.934 -23.156 -5.719 1 69.06 306 ALA A C 1
ATOM 2334 O O . ALA A 1 306 ? -7.496 -22.891 -4.598 1 69.06 306 ALA A O 1
ATOM 2335 N N . PRO A 1 307 ? -9.141 -23.297 -6.016 1 71.81 307 PRO A N 1
ATOM 2336 C CA . PRO A 1 307 ? -10.055 -23.281 -4.871 1 71.81 307 PRO A CA 1
ATOM 2337 C C . PRO A 1 307 ? -9.789 -24.406 -3.879 1 71.81 307 PRO A C 1
ATOM 2339 O O . PRO A 1 307 ? -9.906 -25.578 -4.234 1 71.81 307 PRO A O 1
ATOM 2342 N N . PRO A 1 308 ? -9.391 -24.047 -2.697 1 76.56 308 PRO A N 1
ATOM 2343 C CA . PRO A 1 308 ? -9.18 -25.109 -1.716 1 76.56 308 PRO A CA 1
ATOM 2344 C C . PRO A 1 308 ? -10.484 -25.703 -1.195 1 76.56 308 PRO A C 1
ATOM 2346 O O . PRO A 1 308 ? -11.414 -24.969 -0.854 1 76.56 308 PRO A O 1
ATOM 2349 N N . PRO A 1 309 ? -10.516 -27.047 -1.182 1 74.81 309 PRO A N 1
ATOM 2350 C CA . PRO A 1 309 ? -11.672 -27.625 -0.51 1 74.81 309 PRO A CA 1
ATOM 2351 C C . PRO A 1 309 ? -11.773 -27.219 0.959 1 74.81 309 PRO A C 1
ATOM 2353 O O . PRO A 1 309 ? -10.75 -27.141 1.65 1 74.81 309 PRO A O 1
ATOM 2356 N N . ALA A 1 310 ? -12.984 -27.078 1.385 1 81.12 310 ALA A N 1
ATOM 2357 C CA . ALA A 1 310 ? -13.227 -26.672 2.77 1 81.12 310 ALA A CA 1
ATOM 2358 C C . ALA A 1 310 ? -12.57 -27.656 3.742 1 81.12 310 ALA A C 1
ATOM 2360 O O . ALA A 1 310 ? -12.055 -27.234 4.785 1 81.12 310 ALA A O 1
ATOM 2361 N N . ALA A 1 311 ? -12.531 -28.906 3.4 1 78.62 311 ALA A N 1
ATOM 2362 C CA . ALA A 1 311 ? -11.969 -29.938 4.27 1 78.62 311 ALA A CA 1
ATOM 2363 C C . ALA A 1 311 ? -10.469 -29.719 4.473 1 78.62 311 ALA A C 1
ATOM 2365 O O . ALA A 1 311 ? -9.953 -29.938 5.57 1 78.62 311 ALA A O 1
ATOM 2366 N N . VAL A 1 312 ? -9.82 -29.328 3.475 1 80.62 312 VAL A N 1
ATOM 2367 C CA . VAL A 1 312 ? -8.391 -29.078 3.539 1 80.62 312 VAL A CA 1
ATOM 2368 C C . VAL A 1 312 ? -8.109 -27.859 4.414 1 80.62 312 VAL A C 1
ATOM 2370 O O . VAL A 1 312 ? -7.18 -27.859 5.223 1 80.62 312 VAL A O 1
ATOM 2373 N N . LEU A 1 313 ? -8.938 -26.797 4.262 1 89.25 313 LEU A N 1
ATOM 2374 C CA . LEU A 1 313 ? -8.82 -25.594 5.082 1 89.25 313 LEU A CA 1
ATOM 2375 C C . LEU A 1 313 ? -9.031 -25.922 6.555 1 89.25 313 LEU A C 1
ATOM 2377 O O . LEU A 1 313 ? -8.258 -25.5 7.41 1 89.25 313 LEU A O 1
ATOM 2381 N N . ASN A 1 314 ? -10.047 -26.703 6.805 1 88.44 314 ASN A N 1
ATOM 2382 C CA . ASN A 1 314 ? -10.367 -27.094 8.172 1 88.44 314 ASN A CA 1
ATOM 2383 C C . ASN A 1 314 ? -9.227 -27.875 8.812 1 88.44 314 ASN A C 1
ATOM 2385 O O . ASN A 1 314 ? -8.852 -27.625 9.953 1 88.44 314 ASN A O 1
ATOM 2389 N N . ARG A 1 315 ? -8.703 -28.859 8.109 1 87.56 315 ARG A N 1
ATOM 2390 C CA . ARG A 1 315 ? -7.621 -29.688 8.625 1 87.56 315 ARG A CA 1
ATOM 2391 C C . ARG A 1 315 ? -6.367 -28.859 8.891 1 87.56 315 ARG A C 1
ATOM 2393 O O . ARG A 1 315 ? -5.684 -29.062 9.891 1 87.56 315 ARG A O 1
ATOM 2400 N N . THR A 1 316 ? -6.059 -27.969 8.016 1 92.25 316 THR A N 1
ATOM 2401 C CA . THR A 1 316 ? -4.871 -27.141 8.133 1 92.25 316 THR A CA 1
ATOM 2402 C C . THR A 1 316 ? -4.969 -26.219 9.344 1 92.25 316 THR A C 1
ATOM 2404 O O . THR A 1 316 ? -4.004 -26.078 10.102 1 92.25 316 THR A O 1
ATOM 2407 N N . GLU A 1 317 ? -6.121 -25.625 9.547 1 93.94 317 GLU A N 1
ATOM 2408 C CA . GLU A 1 317 ? -6.32 -24.734 10.695 1 93.94 317 GLU A CA 1
ATOM 2409 C C . GLU A 1 317 ? -6.355 -25.531 12 1 93.94 317 GLU A C 1
ATOM 2411 O O . GLU A 1 317 ? -5.906 -25.047 13.039 1 93.94 317 GLU A O 1
ATOM 2416 N N . SER A 1 318 ? -6.82 -26.75 11.938 1 91.19 318 SER A N 1
ATOM 2417 C CA . SER A 1 318 ? -6.91 -27.594 13.133 1 91.19 318 SER A CA 1
ATOM 2418 C C . SER A 1 318 ? -5.527 -27.938 13.68 1 91.19 318 SER A C 1
ATOM 2420 O O . SER A 1 318 ? -5.375 -28.203 14.867 1 91.19 318 SER A O 1
ATOM 2422 N N . ILE A 1 319 ? -4.598 -27.938 12.781 1 92.31 319 ILE A N 1
ATOM 2423 C CA . ILE A 1 319 ? -3.264 -28.297 13.242 1 92.31 319 ILE A CA 1
ATOM 2424 C C . ILE A 1 319 ? -2.494 -27.031 13.609 1 92.31 319 ILE A C 1
ATOM 2426 O O . ILE A 1 319 ? -1.292 -27.078 13.883 1 92.31 319 ILE A O 1
ATOM 2430 N N . GLY A 1 320 ? -3.15 -25.875 13.5 1 94 320 GLY A N 1
ATOM 2431 C CA . GLY A 1 320 ? -2.594 -24.703 14.172 1 94 320 GLY A CA 1
ATOM 2432 C C . GLY A 1 320 ? -2.27 -23.578 13.219 1 94 320 GLY A C 1
ATOM 2433 O O . GLY A 1 320 ? -1.969 -22.453 13.648 1 94 320 GLY A O 1
ATOM 2434 N N . PHE A 1 321 ? -2.275 -23.781 11.922 1 96.38 321 PHE A N 1
ATOM 2435 C CA . PHE A 1 321 ? -1.984 -22.719 10.969 1 96.38 321 PHE A CA 1
ATOM 2436 C C . PHE A 1 321 ? -3.152 -21.734 10.875 1 96.38 321 PHE A C 1
ATOM 2438 O O . PHE A 1 321 ? -4.305 -22.109 11.102 1 96.38 321 PHE A O 1
ATOM 2445 N N . GLU A 1 322 ? -2.848 -20.484 10.625 1 96.38 322 GLU A N 1
ATOM 2446 C CA . GLU A 1 322 ? -3.852 -19.484 10.25 1 96.38 322 GLU A CA 1
ATOM 2447 C C . GLU A 1 322 ? -3.896 -19.297 8.734 1 96.38 322 GLU A C 1
ATOM 2449 O O . GLU A 1 322 ? -2.924 -18.828 8.133 1 96.38 322 GLU A O 1
ATOM 2454 N N . VAL A 1 323 ? -5.039 -19.609 8.164 1 96.19 323 VAL A N 1
ATOM 2455 C CA . VAL A 1 323 ? -5.09 -19.656 6.707 1 96.19 323 VAL A CA 1
ATOM 2456 C C . VAL A 1 323 ? -5.91 -18.484 6.184 1 96.19 323 VAL A C 1
ATOM 2458 O O . VAL A 1 323 ? -6.996 -18.188 6.695 1 96.19 323 VAL A O 1
ATOM 2461 N N . SER A 1 324 ? -5.363 -17.703 5.293 1 97 324 SER A N 1
ATOM 2462 C CA . SER A 1 324 ? -6.074 -16.766 4.438 1 97 324 SER A CA 1
ATOM 2463 C C . SER A 1 324 ? -6.172 -17.281 3.006 1 97 324 SER A C 1
ATOM 2465 O O . SER A 1 324 ? -5.285 -18 2.537 1 97 324 SER A O 1
ATOM 2467 N N . HIS A 1 325 ? -7.285 -16.969 2.363 1 95.69 325 HIS A N 1
ATOM 2468 C CA . HIS A 1 325 ? -7.551 -17.469 1.018 1 95.69 325 HIS A CA 1
ATOM 2469 C C . HIS A 1 325 ? -7.789 -16.312 0.043 1 95.69 325 HIS A C 1
ATOM 2471 O O . HIS A 1 325 ? -8.383 -15.297 0.411 1 95.69 325 HIS A O 1
ATOM 2477 N N . GLY A 1 326 ? -7.219 -16.469 -1.149 1 94.94 326 GLY A N 1
ATOM 2478 C CA . GLY A 1 326 ? -7.434 -15.445 -2.168 1 94.94 326 GLY A CA 1
ATOM 2479 C C . GLY A 1 326 ? -7.441 -16 -3.578 1 94.94 326 GLY A C 1
ATOM 2480 O O . GLY A 1 326 ? -7.453 -17.219 -3.766 1 94.94 326 GLY A O 1
ATOM 2481 N N . TYR A 1 327 ? -7.633 -15.125 -4.543 1 94.81 327 TYR A N 1
ATOM 2482 C CA . TYR A 1 327 ? -7.723 -15.445 -5.961 1 94.81 327 TYR A CA 1
ATOM 2483 C C . TYR A 1 327 ? -6.914 -14.461 -6.797 1 94.81 327 TYR A C 1
ATOM 2485 O O . TYR A 1 327 ? -6.91 -13.266 -6.52 1 94.81 327 TYR A O 1
ATOM 2493 N N . GLY A 1 328 ? -6.188 -14.953 -7.703 1 94.12 328 GLY A N 1
ATOM 2494 C CA . GLY A 1 328 ? -5.441 -14.227 -8.719 1 94.12 328 GLY A CA 1
ATOM 2495 C C . GLY A 1 328 ? -5.062 -15.078 -9.906 1 94.12 328 GLY A C 1
ATOM 2496 O O . GLY A 1 328 ? -5.391 -16.266 -9.953 1 94.12 328 GLY A O 1
ATOM 2497 N N . LEU A 1 329 ? -4.531 -14.461 -10.867 1 93.12 329 LEU A N 1
ATOM 2498 C CA . LEU A 1 329 ? -4.07 -15.07 -12.109 1 93.12 329 LEU A CA 1
ATOM 2499 C C . LEU A 1 329 ? -2.658 -14.617 -12.453 1 93.12 329 LEU A C 1
ATOM 2501 O O . LEU A 1 329 ? -2.143 -13.672 -11.852 1 93.12 329 LEU A O 1
ATOM 2505 N N . THR A 1 330 ? -2.012 -15.398 -13.352 1 93.56 330 THR A N 1
ATOM 2506 C CA . THR A 1 330 ? -0.77 -14.883 -13.914 1 93.56 330 THR A CA 1
ATOM 2507 C C . THR A 1 330 ? -0.975 -13.477 -14.469 1 93.56 330 THR A C 1
ATOM 2509 O O . THR A 1 330 ? -0.088 -12.625 -14.367 1 93.56 330 THR A O 1
ATOM 2512 N N . GLU A 1 331 ? -2.182 -13.203 -15.016 1 97.06 331 GLU A N 1
ATOM 2513 C CA . GLU A 1 331 ? -2.539 -11.938 -15.656 1 97.06 331 GLU A CA 1
ATOM 2514 C C . GLU A 1 331 ? -2.701 -10.828 -14.625 1 97.06 331 GLU A C 1
ATOM 2516 O O . GLU A 1 331 ? -2.787 -9.648 -14.984 1 97.06 331 GLU A O 1
ATOM 2521 N N . THR A 1 332 ? -2.738 -11.102 -13.328 1 97.56 332 THR A N 1
ATOM 2522 C CA . THR A 1 332 ? -2.844 -10.078 -12.289 1 97.56 332 THR A CA 1
ATOM 2523 C C . THR A 1 332 ? -1.562 -10.016 -11.461 1 97.56 332 THR A C 1
ATOM 2525 O O . THR A 1 332 ? -1.46 -9.219 -10.531 1 97.56 332 THR A O 1
ATOM 2528 N N . ALA A 1 333 ? -0.59 -10.898 -11.711 1 95.5 333 ALA A N 1
ATOM 2529 C CA . ALA A 1 333 ? 0.73 -10.961 -11.086 1 95.5 333 ALA A CA 1
ATOM 2530 C C . ALA A 1 333 ? 0.619 -11.211 -9.586 1 95.5 333 ALA A C 1
ATOM 2532 O O . ALA A 1 333 ? 1.514 -10.844 -8.82 1 95.5 333 ALA A O 1
ATOM 2533 N N . GLY A 1 334 ? -0.448 -11.727 -9.102 1 93.88 334 GLY A N 1
ATOM 2534 C CA . GLY A 1 334 ? -0.708 -12 -7.699 1 93.88 334 GLY A CA 1
ATOM 2535 C C . GLY A 1 334 ? -2.188 -12.062 -7.367 1 93.88 334 GLY A C 1
ATOM 2536 O O . GLY A 1 334 ? -3.02 -12.266 -8.258 1 93.88 334 GLY A O 1
ATOM 2537 N N . LEU A 1 335 ? -2.463 -11.945 -6.066 1 95.81 335 LEU A N 1
ATOM 2538 C CA . LEU A 1 335 ? -3.85 -12.055 -5.629 1 95.81 335 LEU A CA 1
ATOM 2539 C C . LEU A 1 335 ? -4.547 -10.695 -5.684 1 95.81 335 LEU A C 1
ATOM 2541 O O . LEU A 1 335 ? -3.994 -9.695 -5.23 1 95.81 335 LEU A O 1
ATOM 2545 N N . VAL A 1 336 ? -5.715 -10.688 -6.234 1 97 336 VAL A N 1
ATOM 2546 C CA . VAL A 1 336 ? -6.445 -9.43 -6.367 1 97 336 VAL A CA 1
ATOM 2547 C C . VAL A 1 336 ? -7.824 -9.57 -5.723 1 97 336 VAL A C 1
ATOM 2549 O O . VAL A 1 336 ? -8.602 -8.609 -5.699 1 97 336 VAL A O 1
ATOM 2552 N N . MET A 1 337 ? -8.148 -10.75 -5.258 1 96.94 337 MET A N 1
ATOM 2553 C CA . MET A 1 337 ? -9.297 -11.039 -4.41 1 96.94 337 MET A CA 1
ATOM 2554 C C . MET A 1 337 ? -8.867 -11.703 -3.109 1 96.94 337 MET A C 1
ATOM 2556 O O . MET A 1 337 ? -7.852 -12.406 -3.074 1 96.94 337 MET A O 1
ATOM 2560 N N . SER A 1 338 ? -9.594 -11.461 -2.135 1 97.12 338 SER A N 1
ATOM 2561 C CA . SER A 1 338 ? -9.32 -12.094 -0.849 1 97.12 338 SER A CA 1
ATOM 2562 C C . SER A 1 338 ? -10.609 -12.414 -0.1 1 97.12 338 SER A C 1
ATOM 2564 O O . SER A 1 338 ? -11.578 -11.648 -0.167 1 97.12 338 SER A O 1
ATOM 2566 N N . CYS A 1 339 ? -10.625 -13.594 0.472 1 96.88 339 CYS A N 1
ATOM 2567 C CA . CYS A 1 339 ? -11.68 -13.859 1.444 1 96.88 339 CYS A CA 1
ATOM 2568 C C . CYS A 1 339 ? -11.461 -13.047 2.717 1 96.88 339 CYS A C 1
ATOM 2570 O O . CYS A 1 339 ? -10.969 -13.57 3.715 1 96.88 339 CYS A O 1
ATOM 2572 N N . ALA A 1 340 ? -11.828 -11.758 2.621 1 95.94 340 ALA A N 1
ATOM 2573 C CA . ALA A 1 340 ? -11.688 -10.891 3.787 1 95.94 340 ALA A CA 1
ATOM 2574 C C . ALA A 1 340 ? -12.531 -11.391 4.953 1 95.94 340 ALA A C 1
ATOM 2576 O O . ALA A 1 340 ? -13.766 -11.383 4.879 1 95.94 340 ALA A O 1
ATOM 2577 N N . TRP A 1 341 ? -11.938 -11.758 5.984 1 94.06 341 TRP A N 1
ATOM 2578 C CA . TRP A 1 341 ? -12.594 -12.477 7.074 1 94.06 341 TRP A CA 1
ATOM 2579 C C . TRP A 1 341 ? -13.406 -11.523 7.941 1 94.06 341 TRP A C 1
ATOM 2581 O O . TRP A 1 341 ? -12.922 -10.453 8.32 1 94.06 341 TRP A O 1
ATOM 2591 N N . LYS A 1 342 ? -14.555 -11.852 8.195 1 93.44 342 LYS A N 1
ATOM 2592 C CA . LYS A 1 342 ? -15.422 -11.094 9.086 1 93.44 342 LYS A CA 1
ATOM 2593 C C . LYS A 1 342 ? -15.344 -11.617 10.516 1 93.44 342 LYS A C 1
ATOM 2595 O O . LYS A 1 342 ? -15.414 -12.82 10.742 1 93.44 342 LYS A O 1
ATOM 2600 N N . GLY A 1 343 ? -15.219 -10.734 11.406 1 91.12 343 GLY A N 1
ATOM 2601 C CA . GLY A 1 343 ? -15.086 -11.117 12.805 1 91.12 343 GLY A CA 1
ATOM 2602 C C . GLY A 1 343 ? -16.219 -12 13.289 1 91.12 343 GLY A C 1
ATOM 2603 O O . GLY A 1 343 ? -16 -12.922 14.078 1 91.12 343 GLY A O 1
ATOM 2604 N N . GLU A 1 344 ? -17.375 -11.797 12.836 1 91.69 344 GLU A N 1
ATOM 2605 C CA . GLU A 1 344 ? -18.562 -12.531 13.266 1 91.69 344 GLU A CA 1
ATOM 2606 C C . GLU A 1 344 ? -18.469 -14 12.859 1 91.69 344 GLU A C 1
ATOM 2608 O O . GLU A 1 344 ? -19.109 -14.859 13.477 1 91.69 344 GLU A O 1
ATOM 2613 N N . TRP A 1 345 ? -17.703 -14.32 11.828 1 94.88 345 TRP A N 1
ATOM 2614 C CA . TRP A 1 345 ? -17.594 -15.688 11.336 1 94.88 345 TRP A CA 1
ATOM 2615 C C . TRP A 1 345 ? -16.844 -16.562 12.336 1 94.88 345 TRP A C 1
ATOM 2617 O O . TRP A 1 345 ? -16.906 -17.781 12.273 1 94.88 345 TRP A O 1
ATOM 2627 N N . ASN A 1 346 ? -16.125 -15.875 13.227 1 93.12 346 ASN A N 1
ATOM 2628 C CA . ASN A 1 346 ? -15.406 -16.609 14.258 1 93.12 346 ASN A CA 1
ATOM 2629 C C . ASN A 1 346 ? -16.359 -17.391 15.156 1 93.12 346 ASN A C 1
ATOM 2631 O O . ASN A 1 346 ? -15.969 -18.375 15.789 1 93.12 346 ASN A O 1
ATOM 2635 N N . LYS A 1 347 ? -17.562 -16.969 15.234 1 94.69 347 LYS A N 1
ATOM 2636 C CA . LYS A 1 347 ? -18.547 -17.578 16.141 1 94.69 347 LYS A CA 1
ATOM 2637 C C . LYS A 1 347 ? -19.188 -18.812 15.508 1 94.69 347 LYS A C 1
ATOM 2639 O O . LYS A 1 347 ? -19.844 -19.594 16.188 1 94.69 347 LYS A O 1
ATOM 2644 N N . LEU A 1 348 ? -18.906 -19.047 14.305 1 94.94 348 LEU A N 1
ATOM 2645 C CA . LEU A 1 348 ? -19.516 -20.156 13.578 1 94.94 348 LEU A CA 1
ATOM 2646 C C . LEU A 1 348 ? -18.734 -21.453 13.805 1 94.94 348 LEU A C 1
ATOM 2648 O O . LEU A 1 348 ? -17.562 -21.422 14.156 1 94.94 348 LEU A O 1
ATOM 2652 N N . PRO A 1 349 ? -19.453 -22.578 13.594 1 93.25 349 PRO A N 1
ATOM 2653 C CA . PRO A 1 349 ? -18.75 -23.859 13.672 1 93.25 349 PRO A CA 1
ATOM 2654 C C . PRO A 1 349 ? -17.625 -23.969 12.633 1 93.25 349 PRO A C 1
ATOM 2656 O O . PRO A 1 349 ? -17.703 -23.344 11.57 1 93.25 349 PRO A O 1
ATOM 2659 N N . ALA A 1 350 ? -16.688 -24.781 12.883 1 88.94 350 ALA A N 1
ATOM 2660 C CA . ALA A 1 350 ? -15.469 -24.922 12.07 1 88.94 350 ALA A CA 1
ATOM 2661 C C . ALA A 1 350 ? -15.82 -25.266 10.625 1 88.94 350 ALA A C 1
ATOM 2663 O O . ALA A 1 350 ? -15.203 -24.766 9.695 1 88.94 350 ALA A O 1
ATOM 2664 N N . SER A 1 351 ? -16.766 -26.141 10.461 1 83.81 351 SER A N 1
ATOM 2665 C CA . SER A 1 351 ? -17.141 -26.562 9.117 1 83.81 351 SER A CA 1
ATOM 2666 C C . SER A 1 351 ? -17.719 -25.406 8.312 1 83.81 351 SER A C 1
ATOM 2668 O O . SER A 1 351 ? -17.453 -25.266 7.117 1 83.81 351 SER A O 1
ATOM 2670 N N . GLU A 1 352 ? -18.5 -24.625 8.984 1 90.12 352 GLU A N 1
ATOM 2671 C CA . GLU A 1 352 ? -19.078 -23.469 8.328 1 90.12 352 GLU A CA 1
ATOM 2672 C C . GLU A 1 352 ? -18.031 -22.406 8.039 1 90.12 352 GLU A C 1
ATOM 2674 O O . GLU A 1 352 ? -18.062 -21.75 6.992 1 90.12 352 GLU A O 1
ATOM 2679 N N . ARG A 1 353 ? -17.125 -22.234 8.984 1 93.69 353 ARG A N 1
ATOM 2680 C CA . ARG A 1 353 ? -16.016 -21.312 8.766 1 93.69 353 ARG A CA 1
ATOM 2681 C C . ARG A 1 353 ? -15.203 -21.703 7.547 1 93.69 353 ARG A C 1
ATOM 2683 O O . ARG A 1 353 ? -14.844 -20.859 6.727 1 93.69 353 ARG A O 1
ATOM 2690 N N . ALA A 1 354 ? -14.953 -22.969 7.473 1 89.56 354 ALA A N 1
ATOM 2691 C CA . ALA A 1 354 ? -14.164 -23.469 6.352 1 89.56 354 ALA A CA 1
ATOM 2692 C C . ALA A 1 354 ? -14.891 -23.25 5.027 1 89.56 354 ALA A C 1
ATOM 2694 O O . ALA A 1 354 ? -14.258 -22.922 4.016 1 89.56 354 ALA A O 1
ATOM 2695 N N . ARG A 1 355 ? -16.172 -23.438 5.012 1 88.38 355 ARG A N 1
ATOM 2696 C CA . ARG A 1 355 ? -16.969 -23.219 3.816 1 88.38 355 ARG A CA 1
ATOM 2697 C C . ARG A 1 355 ? -16.922 -21.766 3.381 1 88.38 355 ARG A C 1
ATOM 2699 O O . ARG A 1 355 ? -16.766 -21.469 2.193 1 88.38 355 ARG A O 1
ATOM 2706 N N . LEU A 1 356 ? -17.062 -20.922 4.348 1 93.38 356 LEU A N 1
ATOM 2707 C CA . LEU A 1 356 ? -16.984 -19.484 4.043 1 93.38 356 LEU A CA 1
ATOM 2708 C C . LEU A 1 356 ? -15.602 -19.094 3.559 1 93.38 356 LEU A C 1
ATOM 2710 O O . LEU A 1 356 ? -15.461 -18.328 2.607 1 93.38 356 LEU A O 1
ATOM 2714 N N . LYS A 1 357 ? -14.586 -19.672 4.164 1 93.75 357 LYS A N 1
ATOM 2715 C CA . LYS A 1 357 ? -13.195 -19.359 3.834 1 93.75 357 LYS A CA 1
ATOM 2716 C C . LYS A 1 357 ? -12.844 -19.844 2.43 1 93.75 357 LYS A C 1
ATOM 2718 O O . LYS A 1 357 ? -11.898 -19.344 1.813 1 93.75 357 LYS A O 1
ATOM 2723 N N . ALA A 1 358 ? -13.57 -20.781 1.93 1 88.88 358 ALA A N 1
ATOM 2724 C CA . ALA A 1 358 ? -13.305 -21.375 0.616 1 88.88 358 ALA A CA 1
ATOM 2725 C C . ALA A 1 358 ? -13.75 -20.422 -0.5 1 88.88 358 ALA A C 1
ATOM 2727 O O . ALA A 1 358 ? -13.352 -20.594 -1.656 1 88.88 358 ALA A O 1
ATOM 2728 N N . ARG A 1 359 ? -14.633 -19.391 -0.143 1 92.81 359 ARG A N 1
ATOM 2729 C CA . ARG A 1 359 ? -15.008 -18.391 -1.127 1 92.81 359 ARG A CA 1
ATOM 2730 C C . ARG A 1 359 ? -13.828 -17.469 -1.437 1 92.81 359 ARG A C 1
ATOM 2732 O O . ARG A 1 359 ? -13.016 -17.172 -0.557 1 92.81 359 ARG A O 1
ATOM 2739 N N . GLN A 1 360 ? -13.641 -17.094 -2.68 1 94.38 360 GLN A N 1
ATOM 2740 C CA . GLN A 1 360 ? -12.555 -16.203 -3.053 1 94.38 360 GLN A CA 1
ATOM 2741 C C . GLN A 1 360 ? -12.758 -14.805 -2.459 1 94.38 360 GLN A C 1
ATOM 2743 O O . GLN A 1 360 ? -11.789 -14.102 -2.174 1 94.38 360 GLN A O 1
ATOM 2748 N N . GLY A 1 361 ? -14.016 -14.398 -2.334 1 96.44 361 GLY A N 1
ATOM 2749 C CA . GLY A 1 361 ? -14.273 -13.234 -1.512 1 96.44 361 GLY A CA 1
ATOM 2750 C C . GLY A 1 361 ? -14.461 -11.961 -2.322 1 96.44 361 GLY A C 1
ATOM 2751 O O . GLY A 1 361 ? -15.281 -11.922 -3.242 1 96.44 361 GLY A O 1
ATOM 2752 N N . VAL A 1 362 ? -13.812 -10.859 -1.911 1 97.81 362 VAL A N 1
ATOM 2753 C CA . VAL A 1 362 ? -13.992 -9.531 -2.479 1 97.81 362 VAL A CA 1
ATOM 2754 C C . VAL A 1 362 ? -12.656 -9.016 -3.018 1 97.81 362 VAL A C 1
ATOM 2756 O O . VAL A 1 362 ? -11.602 -9.562 -2.699 1 97.81 362 VAL A O 1
ATOM 2759 N N . ARG A 1 363 ? -12.727 -8.016 -3.861 1 97.81 363 ARG A N 1
ATOM 2760 C CA . ARG A 1 363 ? -11.508 -7.449 -4.43 1 97.81 363 ARG A CA 1
ATOM 2761 C C . ARG A 1 363 ? -10.594 -6.918 -3.336 1 97.81 363 ARG A C 1
ATOM 2763 O O . ARG A 1 363 ? -11.055 -6.48 -2.283 1 97.81 363 ARG A O 1
ATOM 2770 N N . THR A 1 364 ? -9.312 -6.98 -3.527 1 97.88 364 THR A N 1
ATOM 2771 C CA . THR A 1 364 ? -8.344 -6.344 -2.641 1 97.88 364 THR A CA 1
ATOM 2772 C C . THR A 1 364 ? -8.453 -4.824 -2.732 1 97.88 364 THR A C 1
ATOM 2774 O O . THR A 1 364 ? -9.047 -4.293 -3.67 1 97.88 364 THR A O 1
ATOM 2777 N N . PRO A 1 365 ? -7.871 -4.105 -1.805 1 96.56 365 PRO A N 1
ATOM 2778 C CA . PRO A 1 365 ? -8.016 -2.65 -1.776 1 96.56 365 PRO A CA 1
ATOM 2779 C C . PRO A 1 365 ? -7.484 -1.98 -3.043 1 96.56 365 PRO A C 1
ATOM 2781 O O . PRO A 1 365 ? -8.047 -0.98 -3.498 1 96.56 365 PRO A O 1
ATOM 2784 N N . GLY A 1 366 ? -6.492 -2.504 -3.59 1 95.31 366 GLY A N 1
ATOM 2785 C CA . GLY A 1 366 ? -5.848 -1.86 -4.723 1 95.31 366 GLY A CA 1
ATOM 2786 C C . GLY A 1 366 ? -6.562 -2.107 -6.039 1 95.31 366 GLY A C 1
ATOM 2787 O O . GLY A 1 366 ? -6.293 -1.434 -7.035 1 95.31 366 GLY A O 1
ATOM 2788 N N . MET A 1 367 ? -7.488 -3.029 -6.098 1 96.38 367 MET A N 1
ATOM 2789 C CA . MET A 1 367 ? -8.227 -3.346 -7.32 1 96.38 367 MET A CA 1
ATOM 2790 C C . MET A 1 367 ? -9.383 -2.375 -7.527 1 96.38 367 MET A C 1
ATOM 2792 O O . MET A 1 367 ? -10.07 -2.006 -6.57 1 96.38 367 MET A O 1
ATOM 2796 N N . ALA A 1 368 ? -9.586 -1.991 -8.75 1 96.69 368 ALA A N 1
ATOM 2797 C CA . ALA A 1 368 ? -10.594 -0.977 -9.039 1 96.69 368 ALA A CA 1
ATOM 2798 C C . ALA A 1 368 ? -12 -1.571 -8.992 1 96.69 368 ALA A C 1
ATOM 2800 O O . ALA A 1 368 ? -12.875 -1.047 -8.312 1 96.69 368 ALA A O 1
ATOM 2801 N N . GLU A 1 369 ? -12.211 -2.648 -9.812 1 96.75 369 GLU A N 1
ATOM 2802 C CA . GLU A 1 369 ? -13.539 -3.254 -9.898 1 96.75 369 GLU A CA 1
ATOM 2803 C C . GLU A 1 369 ? -13.445 -4.742 -10.219 1 96.75 369 GLU A C 1
ATOM 2805 O O . GLU A 1 369 ? -12.508 -5.18 -10.891 1 96.75 369 GLU A O 1
ATOM 2810 N N . VAL A 1 370 ? -14.328 -5.465 -9.695 1 97.38 370 VAL A N 1
ATOM 2811 C CA . VAL A 1 370 ? -14.539 -6.875 -10.008 1 97.38 370 VAL A CA 1
ATOM 2812 C C . VAL A 1 370 ? -16.031 -7.141 -10.227 1 97.38 370 VAL A C 1
ATOM 2814 O O . VAL A 1 370 ? -16.875 -6.531 -9.578 1 97.38 370 VAL A O 1
ATOM 2817 N N . ASP A 1 371 ? -16.312 -7.953 -11.164 1 97.44 371 ASP A N 1
ATOM 2818 C CA . ASP A 1 371 ? -17.703 -8.312 -11.422 1 97.44 371 ASP A CA 1
ATOM 2819 C C . ASP A 1 371 ? -17.812 -9.719 -11.992 1 97.44 371 ASP A C 1
ATOM 2821 O O . ASP A 1 371 ? -16.797 -10.375 -12.242 1 97.44 371 ASP A O 1
ATOM 2825 N N . ILE A 1 372 ? -18.953 -10.25 -11.938 1 97.31 372 ILE A N 1
ATOM 2826 C CA . ILE A 1 372 ? -19.297 -11.492 -12.625 1 97.31 372 ILE A CA 1
ATOM 2827 C C . ILE A 1 372 ? -20.375 -11.211 -13.68 1 97.31 372 ILE A C 1
ATOM 2829 O O . ILE A 1 372 ? -21.484 -10.789 -13.344 1 97.31 372 ILE A O 1
ATOM 2833 N N . ILE A 1 373 ? -20.016 -11.484 -14.883 1 96.75 373 ILE A N 1
ATOM 2834 C CA . ILE A 1 373 ? -20.891 -11.078 -15.992 1 96.75 373 ILE A CA 1
ATOM 2835 C C . ILE A 1 373 ? -21.562 -12.312 -16.594 1 96.75 373 ILE A C 1
ATOM 2837 O O . ILE A 1 373 ? -20.906 -13.32 -16.859 1 96.75 373 ILE A O 1
ATOM 2841 N N . ASP A 1 374 ? -22.859 -12.164 -16.781 1 92.19 374 ASP A N 1
ATOM 2842 C CA . ASP A 1 374 ? -23.625 -13.195 -17.484 1 92.19 374 ASP A CA 1
ATOM 2843 C C . ASP A 1 374 ? -23.297 -13.203 -18.969 1 92.19 374 ASP A C 1
ATOM 2845 O O . ASP A 1 374 ? -23.438 -12.188 -19.656 1 92.19 374 ASP A O 1
ATOM 2849 N N . GLY A 1 375 ? -22.844 -14.289 -19.5 1 86.56 375 GLY A N 1
ATOM 2850 C CA . GLY A 1 375 ? -22.391 -14.391 -20.875 1 86.56 375 GLY A CA 1
ATOM 2851 C C . GLY A 1 375 ? -23.5 -14.156 -21.891 1 86.56 375 GLY A C 1
ATOM 2852 O O . GLY A 1 375 ? -23.25 -13.719 -23.016 1 86.56 375 GLY A O 1
ATOM 2853 N N . GLU A 1 376 ? -24.703 -14.422 -21.5 1 84.81 376 GLU A N 1
ATOM 2854 C CA . GLU A 1 376 ? -25.844 -14.273 -22.406 1 84.81 376 GLU A CA 1
ATOM 2855 C C . GLU A 1 376 ? -26.328 -12.836 -22.438 1 84.81 376 GLU A C 1
ATOM 2857 O O . GLU A 1 376 ? -26.578 -12.281 -23.516 1 84.81 376 GLU A O 1
ATOM 2862 N N . THR A 1 377 ? -26.391 -12.219 -21.312 1 88.81 377 THR A N 1
ATOM 2863 C CA . THR A 1 377 ? -27 -10.898 -21.234 1 88.81 377 THR A CA 1
ATOM 2864 C C . THR A 1 377 ? -25.938 -9.805 -21.266 1 88.81 377 THR A C 1
ATOM 2866 O O . THR A 1 377 ? -26.234 -8.648 -21.578 1 88.81 377 THR A O 1
ATOM 2869 N N . GLY A 1 378 ? -24.75 -10.219 -20.859 1 91.06 378 GLY A N 1
ATOM 2870 C CA . GLY A 1 378 ? -23.688 -9.227 -20.766 1 91.06 378 GLY A CA 1
ATOM 2871 C C . GLY A 1 378 ? -23.797 -8.344 -19.547 1 91.06 378 GLY A C 1
ATOM 2872 O O . GLY A 1 378 ? -23.062 -7.359 -19.406 1 91.06 378 GLY A O 1
ATOM 2873 N N . ARG A 1 379 ? -24.719 -8.695 -18.719 1 94.38 379 ARG A N 1
ATOM 2874 C CA . ARG A 1 379 ? -24.938 -7.922 -17.516 1 94.38 379 ARG A CA 1
ATOM 2875 C C . ARG A 1 379 ? -24.391 -8.648 -16.281 1 94.38 379 ARG A C 1
ATOM 2877 O O . ARG A 1 379 ? -24.094 -9.852 -16.344 1 94.38 379 ARG A O 1
ATOM 2884 N N . SER A 1 380 ? -24.219 -7.895 -15.211 1 96.62 380 SER A N 1
ATOM 2885 C CA . SER A 1 380 ? -23.797 -8.492 -13.953 1 96.62 380 SER A CA 1
ATOM 2886 C C . SER A 1 380 ? -24.781 -9.57 -13.492 1 96.62 380 SER A C 1
ATOM 2888 O O . SER A 1 380 ? -26 -9.422 -13.641 1 96.62 380 SER A O 1
ATOM 2890 N N . VAL A 1 381 ? -24.312 -10.641 -12.961 1 96.62 381 VAL A N 1
ATOM 2891 C CA . VAL A 1 381 ? -25.188 -11.656 -12.383 1 96.62 381 VAL A CA 1
ATOM 2892 C C . VAL A 1 381 ? -25.828 -11.133 -11.102 1 96.62 381 VAL A C 1
ATOM 2894 O O . VAL A 1 381 ? -25.266 -10.266 -10.43 1 96.62 381 VAL A O 1
ATOM 2897 N N . PRO A 1 382 ? -27.047 -11.664 -10.766 1 95.25 382 PRO A N 1
ATOM 2898 C CA . PRO A 1 382 ? -27.594 -11.289 -9.461 1 95.25 382 PRO A CA 1
ATOM 2899 C C . PRO A 1 382 ? -26.797 -11.867 -8.297 1 95.25 382 PRO A C 1
ATOM 2901 O O . PRO A 1 382 ? -26.094 -12.875 -8.461 1 95.25 382 PRO A O 1
ATOM 2904 N N . ARG A 1 383 ? -26.875 -11.234 -7.152 1 95.81 383 ARG A N 1
ATOM 2905 C CA . ARG A 1 383 ? -26.188 -11.703 -5.957 1 95.81 383 ARG A CA 1
ATOM 2906 C C . ARG A 1 383 ? -26.984 -12.789 -5.25 1 95.81 383 ARG A C 1
ATOM 2908 O O . ARG A 1 383 ? -27.359 -12.641 -4.082 1 95.81 383 ARG A O 1
ATOM 2915 N N . ASP A 1 384 ? -27.219 -13.945 -5.91 1 94.5 384 ASP A N 1
ATOM 2916 C CA . ASP A 1 384 ? -28.062 -15 -5.363 1 94.5 384 ASP A CA 1
ATOM 2917 C C . ASP A 1 384 ? -27.25 -16.234 -5.012 1 94.5 384 ASP A C 1
ATOM 2919 O O . ASP A 1 384 ? -27.781 -17.203 -4.473 1 94.5 384 ASP A O 1
ATOM 2923 N N . GLY A 1 385 ? -25.938 -16.203 -5.297 1 92.19 385 GLY A N 1
ATOM 2924 C CA . GLY A 1 385 ? -25.062 -17.312 -4.973 1 92.19 385 GLY A CA 1
ATOM 2925 C C . GLY A 1 385 ? -25.312 -18.531 -5.848 1 92.19 385 GLY A C 1
ATOM 2926 O O . GLY A 1 385 ? -24.828 -19.625 -5.543 1 92.19 385 GLY A O 1
ATOM 2927 N N . SER A 1 386 ? -26.016 -18.328 -6.969 1 88.06 386 SER A N 1
ATOM 2928 C CA . SER A 1 386 ? -26.391 -19.484 -7.781 1 88.06 386 SER A CA 1
ATOM 2929 C C . SER A 1 386 ? -26.188 -19.203 -9.266 1 88.06 386 SER A C 1
ATOM 2931 O O . SER A 1 386 ? -25.719 -20.062 -10.008 1 88.06 386 SER A O 1
ATOM 2933 N N . THR A 1 387 ? -26.5 -17.938 -9.719 1 90.5 387 THR A N 1
ATOM 2934 C CA . THR A 1 387 ? -26.359 -17.594 -11.133 1 90.5 387 THR A CA 1
ATOM 2935 C C . THR A 1 387 ? -24.875 -17.469 -11.508 1 90.5 387 THR A C 1
ATOM 2937 O O . THR A 1 387 ? -24.141 -16.688 -10.898 1 90.5 387 THR A O 1
ATOM 2940 N N . MET A 1 388 ? -24.5 -18.281 -12.477 1 89.62 388 MET A N 1
ATOM 2941 C CA . MET A 1 388 ? -23.094 -18.328 -12.875 1 89.62 388 MET A CA 1
ATOM 2942 C C . MET A 1 388 ? -22.812 -17.328 -13.984 1 89.62 388 MET A C 1
ATOM 2944 O O . MET A 1 388 ? -23.688 -17.031 -14.805 1 89.62 388 MET A O 1
ATOM 2948 N N . GLY A 1 389 ? -21.672 -16.781 -13.984 1 94.06 389 GLY A N 1
ATOM 2949 C CA . GLY A 1 389 ? -21.125 -15.914 -15.016 1 94.06 389 GLY A CA 1
ATOM 2950 C C . GLY A 1 389 ? -19.609 -15.883 -15.023 1 94.06 389 GLY A C 1
ATOM 2951 O O . GLY A 1 389 ? -18.969 -16.562 -14.227 1 94.06 389 GLY A O 1
ATOM 2952 N N . GLU A 1 390 ? -19.047 -15.195 -15.969 1 95.5 390 GLU A N 1
ATOM 2953 C CA . GLU A 1 390 ? -17.594 -15.078 -16.062 1 95.5 390 GLU A CA 1
ATOM 2954 C C . GLU A 1 390 ? -17.062 -13.969 -15.156 1 95.5 390 GLU A C 1
ATOM 2956 O O . GLU A 1 390 ? -17.641 -12.875 -15.125 1 95.5 390 GLU A O 1
ATOM 2961 N N . ILE A 1 391 ? -16.094 -14.258 -14.383 1 96.56 391 ILE A N 1
ATOM 2962 C CA . ILE A 1 391 ? -15.438 -13.258 -13.539 1 96.56 391 ILE A CA 1
ATOM 2963 C C . ILE A 1 391 ? -14.664 -12.273 -14.406 1 96.56 391 ILE A C 1
ATOM 2965 O O . ILE A 1 391 ? -13.891 -12.68 -15.281 1 96.56 391 ILE A O 1
ATOM 2969 N N . VAL A 1 392 ? -14.875 -10.992 -14.25 1 97.88 392 VAL A N 1
ATOM 2970 C CA . VAL A 1 392 ? -14.18 -9.938 -14.992 1 97.88 392 VAL A CA 1
ATOM 2971 C C . VAL A 1 392 ? -13.523 -8.969 -14.016 1 97.88 392 VAL A C 1
ATOM 2973 O O . VAL A 1 392 ? -14.031 -8.75 -12.914 1 97.88 392 VAL A O 1
ATOM 2976 N N . LEU A 1 393 ? -12.391 -8.445 -14.398 1 98.12 393 LEU A N 1
ATOM 2977 C CA . LEU A 1 393 ? -11.578 -7.605 -13.523 1 98.12 393 LEU A CA 1
ATOM 2978 C C . LEU A 1 393 ? -11.203 -6.297 -14.219 1 98.12 393 LEU A C 1
ATOM 2980 O O . LEU A 1 393 ? -11.078 -6.254 -15.445 1 98.12 393 LEU A O 1
ATOM 2984 N N . ARG A 1 394 ? -11.008 -5.289 -13.461 1 97.31 394 ARG A N 1
ATOM 2985 C CA . ARG A 1 394 ? -10.445 -4.008 -13.859 1 97.31 394 ARG A CA 1
ATOM 2986 C C . ARG A 1 394 ? -9.562 -3.426 -12.758 1 97.31 394 ARG A C 1
ATOM 2988 O O . ARG A 1 394 ? -9.953 -3.41 -11.586 1 97.31 394 ARG A O 1
ATOM 2995 N N . GLY A 1 395 ? -8.328 -3.008 -13.125 1 97.31 395 GLY A N 1
ATOM 2996 C CA . GLY A 1 395 ? -7.453 -2.443 -12.109 1 97.31 395 GLY A CA 1
ATOM 2997 C C . GLY A 1 395 ? -6.012 -2.311 -12.57 1 97.31 395 GLY A C 1
ATOM 2998 O O . GLY A 1 395 ? -5.637 -2.848 -13.617 1 97.31 395 GLY A O 1
ATOM 2999 N N . GLY A 1 396 ? -5.25 -1.653 -11.797 1 95.88 396 GLY A N 1
ATOM 3000 C CA . GLY A 1 396 ? -3.898 -1.264 -12.172 1 95.88 396 GLY A CA 1
ATOM 3001 C C . GLY A 1 396 ? -2.92 -2.422 -12.172 1 95.88 396 GLY A C 1
ATOM 3002 O O . GLY A 1 396 ? -1.825 -2.318 -12.727 1 95.88 396 GLY A O 1
ATOM 3003 N N . CYS A 1 397 ? -3.232 -3.514 -11.602 1 96.31 397 CYS A N 1
ATOM 3004 C CA . CYS A 1 397 ? -2.309 -4.637 -11.484 1 96.31 397 CYS A CA 1
ATOM 3005 C C . CYS A 1 397 ? -2.424 -5.562 -12.695 1 96.31 397 CYS A C 1
ATOM 3007 O O . CYS A 1 397 ? -1.66 -6.52 -12.82 1 96.31 39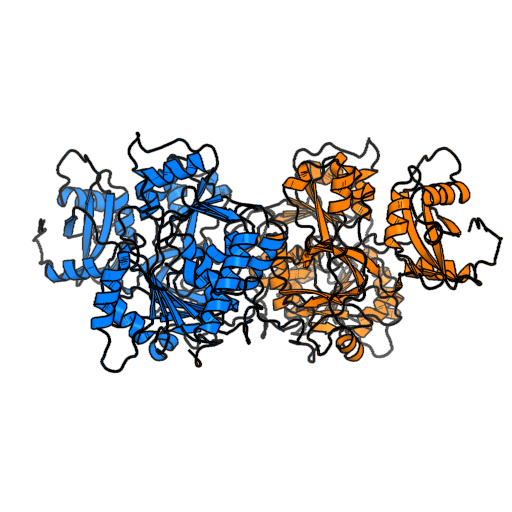7 CYS A O 1
ATOM 3009 N N . LEU A 1 398 ? -3.357 -5.27 -13.625 1 98.19 398 LEU A N 1
ATOM 3010 C CA . LEU A 1 398 ? -3.607 -6.145 -14.766 1 98.19 398 LEU A CA 1
ATOM 3011 C C . LEU A 1 398 ? -2.479 -6.047 -15.781 1 98.19 398 LEU A C 1
ATOM 3013 O O . LEU A 1 398 ? -1.834 -5 -15.906 1 98.19 398 LEU A O 1
ATOM 3017 N N . MET A 1 399 ? -2.268 -7.059 -16.469 1 98.38 399 MET A N 1
ATOM 3018 C CA . MET A 1 399 ? -1.201 -7.215 -17.453 1 98.38 399 MET A CA 1
ATOM 3019 C C . MET A 1 399 ? -1.324 -6.168 -18.547 1 98.38 399 MET A C 1
ATOM 3021 O O . MET A 1 399 ? -2.389 -5.574 -18.734 1 98.38 399 MET A O 1
ATOM 3025 N N . LEU A 1 400 ? -0.202 -6.02 -19.25 1 98.19 400 LEU A N 1
ATOM 3026 C CA . LEU A 1 400 ? -0.186 -5.234 -20.469 1 98.19 400 LEU A CA 1
ATOM 3027 C C . LEU A 1 400 ? -0.877 -5.98 -21.609 1 98.19 400 LEU A C 1
ATOM 3029 O O . LEU A 1 400 ? -1.525 -5.367 -22.453 1 98.19 400 LEU A O 1
ATOM 3033 N N . GLY A 1 401 ? -0.64 -7.262 -21.609 1 97.81 401 GLY A N 1
ATOM 3034 C CA . GLY A 1 401 ? -1.132 -8.156 -22.656 1 97.81 401 GLY A CA 1
ATOM 3035 C C . GLY A 1 401 ? -0.271 -9.391 -22.828 1 97.81 401 GLY A C 1
ATOM 3036 O O . GLY A 1 401 ? 0.604 -9.672 -22 1 97.81 401 GLY A O 1
ATOM 3037 N N . TYR A 1 402 ? -0.613 -10.18 -23.828 1 96.06 402 TYR A N 1
ATOM 3038 C CA . TYR A 1 402 ? 0.154 -11.375 -24.156 1 96.06 402 TYR A CA 1
ATOM 3039 C C . TYR A 1 402 ? 1.23 -11.062 -25.188 1 96.06 402 TYR A C 1
ATOM 3041 O O . TYR A 1 402 ? 0.958 -10.422 -26.203 1 96.06 402 TYR A O 1
ATOM 3049 N N . LEU A 1 403 ? 2.441 -11.516 -24.891 1 96.75 403 LEU A N 1
ATOM 3050 C CA . LEU A 1 403 ? 3.584 -11.266 -25.766 1 96.75 403 LEU A CA 1
ATOM 3051 C C . LEU A 1 403 ? 3.309 -11.773 -27.172 1 96.75 403 LEU A C 1
ATOM 3053 O O . LEU A 1 403 ? 3.002 -12.953 -27.375 1 96.75 403 LEU A O 1
ATOM 3057 N N . ASP A 1 404 ? 3.367 -10.883 -28.172 1 93.88 404 ASP A N 1
ATOM 3058 C CA . ASP A 1 404 ? 3.25 -11.172 -29.609 1 93.88 404 ASP A CA 1
ATOM 3059 C C . ASP A 1 404 ? 1.94 -11.898 -29.906 1 93.88 404 ASP A C 1
ATOM 3061 O O . ASP A 1 404 ? 1.908 -12.805 -30.75 1 93.88 404 ASP A O 1
ATOM 3065 N N . ASP A 1 405 ? 0.926 -11.57 -29.203 1 93.56 405 ASP A N 1
ATOM 3066 C CA . ASP A 1 405 ? -0.376 -12.195 -29.406 1 93.56 405 ASP A CA 1
ATOM 3067 C C . ASP A 1 405 ? -1.507 -11.188 -29.219 1 93.56 405 ASP A C 1
ATOM 3069 O O . ASP A 1 405 ? -2.277 -11.281 -28.266 1 93.56 405 ASP A O 1
ATOM 3073 N N . ASP A 1 406 ? -1.662 -10.383 -30.141 1 93.56 406 ASP A N 1
ATOM 3074 C CA . ASP A 1 406 ? -2.66 -9.32 -30.109 1 93.56 406 ASP A CA 1
ATOM 3075 C C . ASP A 1 406 ? -4.074 -9.898 -30.078 1 93.56 406 ASP A C 1
ATOM 3077 O O . ASP A 1 406 ? -4.961 -9.336 -29.438 1 93.56 406 ASP A O 1
ATOM 3081 N N . LYS A 1 407 ? -4.215 -10.938 -30.812 1 93.19 407 LYS A N 1
ATOM 3082 C CA . LYS A 1 407 ? -5.535 -11.562 -30.875 1 93.19 407 LYS A CA 1
ATOM 3083 C C . LYS A 1 407 ? -5.984 -12.047 -29.5 1 93.19 407 LYS A C 1
ATOM 3085 O O . LYS A 1 407 ? -7.094 -11.742 -29.062 1 93.19 407 LYS A O 1
ATOM 3090 N N . ALA A 1 408 ? -5.125 -12.781 -28.859 1 92.31 408 ALA A N 1
ATOM 3091 C CA . ALA A 1 408 ? -5.453 -13.281 -27.516 1 92.31 408 ALA A CA 1
ATOM 3092 C C . ALA A 1 408 ? -5.641 -12.125 -26.531 1 92.31 408 ALA A C 1
ATOM 3094 O O . ALA A 1 408 ? -6.484 -12.195 -25.641 1 92.31 408 ALA A O 1
ATOM 3095 N N . THR A 1 409 ? -4.848 -11.062 -26.688 1 95.62 409 THR A N 1
ATOM 3096 C CA . THR A 1 409 ? -4.949 -9.898 -25.812 1 95.62 409 THR A CA 1
ATOM 3097 C C . THR A 1 409 ? -6.312 -9.227 -25.969 1 95.62 409 THR A C 1
ATOM 3099 O O . THR A 1 409 ? -6.977 -8.938 -24.969 1 95.62 409 THR A O 1
ATOM 3102 N N . ARG A 1 410 ? -6.789 -9.047 -27.156 1 94.94 410 ARG A N 1
ATOM 3103 C CA . ARG A 1 410 ? -8.062 -8.383 -27.422 1 94.94 410 ARG A CA 1
ATOM 3104 C C . ARG A 1 410 ? -9.234 -9.242 -26.969 1 94.94 410 ARG A C 1
ATOM 3106 O O . ARG A 1 410 ? -10.273 -8.727 -26.562 1 94.94 410 ARG A O 1
ATOM 3113 N N . ALA A 1 411 ? -9.031 -10.539 -27.125 1 94.06 411 ALA A N 1
ATOM 3114 C CA . ALA A 1 411 ? -10.078 -11.445 -26.672 1 94.06 411 ALA A CA 1
ATOM 3115 C C . ALA A 1 411 ? -10.242 -11.398 -25.156 1 94.06 411 ALA A C 1
ATOM 3117 O O . ALA A 1 411 ? -11.352 -11.539 -24.641 1 94.06 411 ALA A O 1
ATOM 3118 N N . ALA A 1 412 ? -9.188 -11.195 -24.453 1 95.5 412 ALA A N 1
ATOM 3119 C CA . ALA A 1 412 ? -9.211 -11.195 -23 1 95.5 412 ALA A CA 1
ATOM 3120 C C . ALA A 1 412 ? -9.547 -9.812 -22.453 1 95.5 412 ALA A C 1
ATOM 3122 O O . ALA A 1 412 ? -10.25 -9.688 -21.438 1 95.5 412 ALA A O 1
ATOM 3123 N N . ILE A 1 413 ? -8.984 -8.766 -23.047 1 97.19 413 ILE A N 1
ATOM 3124 C CA . ILE A 1 413 ? -9.234 -7.375 -22.672 1 97.19 413 ILE A CA 1
ATOM 3125 C C . ILE A 1 413 ? -10.148 -6.727 -23.719 1 97.19 413 ILE A C 1
ATOM 3127 O O . ILE A 1 413 ? -9.688 -6.332 -24.797 1 97.19 413 ILE A O 1
ATOM 3131 N N . ARG A 1 414 ? -11.344 -6.527 -23.359 1 95.12 414 ARG A N 1
ATOM 3132 C CA . ARG A 1 414 ? -12.336 -6.129 -24.344 1 95.12 414 ARG A CA 1
ATOM 3133 C C . ARG A 1 414 ? -12.617 -4.629 -24.266 1 95.12 414 ARG A C 1
ATOM 3135 O O . ARG A 1 414 ? -12.141 -3.953 -23.344 1 95.12 414 ARG A O 1
ATOM 3142 N N . ASP A 1 415 ? -13.352 -4.164 -25.172 1 91.69 415 ASP A N 1
ATOM 3143 C CA . ASP A 1 415 ? -13.594 -2.736 -25.359 1 91.69 415 ASP A CA 1
ATOM 3144 C C . ASP A 1 415 ? -14.453 -2.172 -24.219 1 91.69 415 ASP A C 1
ATOM 3146 O O . ASP A 1 415 ? -14.461 -0.962 -24 1 91.69 415 ASP A O 1
ATOM 3150 N N . ASP A 1 416 ? -15.125 -3.041 -23.594 1 93.06 416 ASP A N 1
ATOM 3151 C CA . ASP A 1 416 ? -15.969 -2.58 -22.5 1 93.06 416 ASP A CA 1
ATOM 3152 C C . ASP A 1 416 ? -15.133 -2.262 -21.266 1 93.06 416 ASP A C 1
ATOM 3154 O O . ASP A 1 416 ? -15.664 -1.831 -20.234 1 93.06 416 ASP A O 1
ATOM 3158 N N . GLY A 1 417 ? -13.844 -2.543 -21.344 1 94.38 417 GLY A N 1
ATOM 3159 C CA . GLY A 1 417 ? -12.93 -2.125 -20.297 1 94.38 417 GLY A CA 1
ATOM 3160 C C . GLY A 1 417 ? -12.641 -3.219 -19.281 1 94.38 417 GLY A C 1
ATOM 3161 O O . GLY A 1 417 ? -11.93 -2.99 -18.297 1 94.38 417 GLY A O 1
ATOM 3162 N N . TRP A 1 418 ? -13.172 -4.402 -19.531 1 97.25 418 TRP A N 1
ATOM 3163 C CA . TRP A 1 418 ? -12.969 -5.512 -18.594 1 97.25 418 TRP A CA 1
ATOM 3164 C C . TRP A 1 418 ? -11.883 -6.449 -19.109 1 97.25 418 TRP A C 1
ATOM 3166 O O . TRP A 1 418 ? -11.719 -6.625 -20.312 1 97.25 418 TRP A O 1
ATOM 3176 N N . PHE A 1 419 ? -11.141 -7.004 -18.234 1 98.19 419 PHE A N 1
ATOM 3177 C CA . PHE A 1 419 ? -10.375 -8.219 -18.469 1 98.19 419 PHE A CA 1
ATOM 3178 C C . PHE A 1 419 ? -11.211 -9.453 -18.172 1 98.19 419 PHE A C 1
ATOM 3180 O O . PHE A 1 419 ? -11.656 -9.648 -17.031 1 98.19 419 PHE A O 1
ATOM 3187 N N . TYR A 1 420 ? -11.438 -10.242 -19.125 1 96.69 420 TYR A N 1
ATOM 3188 C CA . TYR A 1 420 ? -12.172 -11.492 -18.969 1 96.69 420 TYR A CA 1
ATOM 3189 C C . TYR A 1 420 ? -11.234 -12.625 -18.562 1 96.69 420 TYR A C 1
ATOM 3191 O O . TYR A 1 420 ? -10.359 -13.016 -19.344 1 96.69 420 TYR A O 1
ATOM 3199 N N . THR A 1 421 ? -11.492 -13.234 -17.406 1 95 421 THR A N 1
ATOM 3200 C CA . THR A 1 421 ? -10.531 -14.141 -16.781 1 95 421 THR A CA 1
ATOM 3201 C C . THR A 1 421 ? -10.641 -15.539 -17.375 1 95 421 THR A C 1
ATOM 3203 O O . THR A 1 421 ? -9.703 -16.328 -17.297 1 95 421 THR A O 1
ATOM 3206 N N . GLY A 1 422 ? -11.812 -15.883 -17.859 1 90.94 422 GLY A N 1
ATOM 3207 C CA . GLY A 1 422 ? -12.102 -17.25 -18.266 1 90.94 422 GLY A CA 1
ATOM 3208 C C . GLY A 1 422 ? -12.625 -18.109 -17.125 1 90.94 422 GLY A C 1
ATOM 3209 O O . GLY A 1 422 ? -13.109 -19.219 -17.344 1 90.94 422 GLY A O 1
ATOM 3210 N N . ASP A 1 423 ? -12.578 -17.641 -15.898 1 89.25 423 ASP A N 1
ATOM 3211 C CA . ASP A 1 423 ? -13.125 -18.344 -14.742 1 89.25 423 ASP A CA 1
ATOM 3212 C C . ASP A 1 423 ? -14.594 -18 -14.531 1 89.25 423 ASP A C 1
ATOM 3214 O O . ASP A 1 423 ? -15.008 -16.859 -14.758 1 89.25 423 ASP A O 1
ATOM 3218 N N . VAL A 1 424 ? -15.32 -19.016 -14.117 1 90.5 424 VAL A N 1
ATOM 3219 C CA . VAL A 1 424 ? -16.75 -18.844 -13.891 1 90.5 424 VAL A CA 1
ATOM 3220 C C . VAL A 1 424 ? -17.047 -18.922 -12.391 1 90.5 424 VAL A C 1
ATOM 3222 O O . VAL A 1 424 ? -16.469 -19.75 -11.68 1 90.5 424 VAL A O 1
ATOM 3225 N N . GLY A 1 425 ? -17.875 -18.016 -11.953 1 93.44 425 GLY A N 1
ATOM 3226 C CA . GLY A 1 425 ? -18.219 -18 -10.539 1 93.44 425 GLY A CA 1
ATOM 3227 C C . GLY A 1 425 ? -19.609 -17.438 -10.273 1 93.44 425 GLY A C 1
ATOM 3228 O O . GLY A 1 425 ? -20.406 -17.266 -11.195 1 93.44 425 GLY A O 1
ATOM 3229 N N . VAL A 1 426 ? -19.984 -17.359 -9 1 93.62 426 VAL A N 1
ATOM 3230 C CA . VAL A 1 426 ? -21.25 -16.797 -8.523 1 93.62 426 VAL A CA 1
ATOM 3231 C C . VAL A 1 426 ? -20.969 -15.648 -7.547 1 93.62 426 VAL A C 1
ATOM 3233 O O . VAL A 1 426 ? -19.844 -15.539 -7.023 1 93.62 426 VAL A O 1
ATOM 3236 N N . MET A 1 427 ? -21.891 -14.773 -7.438 1 97.12 427 MET A N 1
ATOM 3237 C CA . MET A 1 427 ? -21.844 -13.703 -6.441 1 97.12 427 MET A CA 1
ATOM 3238 C C . MET A 1 427 ? -22.859 -13.969 -5.328 1 97.12 427 MET A C 1
ATOM 3240 O O . MET A 1 427 ? -24.062 -14.109 -5.59 1 97.12 427 MET A O 1
ATOM 3244 N N . HIS A 1 428 ? -22.359 -14.047 -4.102 1 96.31 428 HIS A N 1
ATOM 3245 C CA . HIS A 1 428 ? -23.25 -14.273 -2.963 1 96.31 428 HIS A CA 1
ATOM 3246 C C . HIS A 1 428 ? -23.906 -12.977 -2.51 1 96.31 428 HIS A C 1
ATOM 3248 O O . HIS A 1 428 ? -23.438 -11.891 -2.84 1 96.31 428 HIS A O 1
ATOM 3254 N N . PRO A 1 429 ? -24.984 -13.039 -1.709 1 95.81 429 PRO A N 1
ATOM 3255 C CA . PRO A 1 429 ? -25.703 -11.844 -1.26 1 95.81 429 PRO A CA 1
ATOM 3256 C C . PRO A 1 429 ? -24.828 -10.891 -0.462 1 95.81 429 PRO A C 1
ATOM 3258 O O . PRO A 1 429 ? -25.062 -9.68 -0.461 1 95.81 429 PRO A O 1
ATOM 3261 N N . ASP A 1 430 ? -23.844 -11.445 0.166 1 95.25 430 ASP A N 1
ATOM 3262 C CA . ASP A 1 430 ? -22.984 -10.609 0.991 1 95.25 430 ASP A CA 1
ATOM 3263 C C . ASP A 1 430 ? -21.906 -9.938 0.148 1 95.25 430 ASP A C 1
ATOM 3265 O O . ASP A 1 430 ? -21.047 -9.227 0.679 1 95.25 430 ASP A O 1
ATOM 3269 N N . GLY A 1 431 ? -21.859 -10.188 -1.113 1 95.94 431 GLY A N 1
ATOM 3270 C CA . GLY A 1 431 ? -20.906 -9.531 -2.008 1 95.94 431 GLY A CA 1
ATOM 3271 C C . GLY A 1 431 ? -19.656 -10.344 -2.238 1 95.94 431 GLY A C 1
ATOM 3272 O O . GLY A 1 431 ? -18.75 -9.906 -2.965 1 95.94 431 GLY A O 1
ATOM 3273 N N . TYR A 1 432 ? -19.516 -11.516 -1.61 1 97.25 432 TYR A N 1
ATOM 3274 C CA . TYR A 1 432 ? -18.359 -12.391 -1.787 1 97.25 432 TYR A CA 1
ATOM 3275 C C . TYR A 1 432 ? -18.547 -13.297 -3 1 97.25 432 TYR A C 1
ATOM 3277 O O . TYR A 1 432 ? -19.609 -13.914 -3.17 1 97.25 432 TYR A O 1
ATOM 3285 N N . MET A 1 433 ? -17.562 -13.352 -3.781 1 96.44 433 MET A N 1
ATOM 3286 C CA . MET A 1 433 ? -17.625 -14.219 -4.957 1 96.44 433 MET A CA 1
ATOM 3287 C C . MET A 1 433 ? -17.078 -15.602 -4.641 1 96.44 433 MET A C 1
ATOM 3289 O O . MET A 1 433 ? -16.25 -15.758 -3.742 1 96.44 433 MET A O 1
ATOM 3293 N N . GLU A 1 434 ? -17.547 -16.547 -5.383 1 93.5 434 GLU A N 1
ATOM 3294 C CA . GLU A 1 434 ? -17.094 -17.922 -5.301 1 93.5 434 GLU A CA 1
ATOM 3295 C C . GLU A 1 434 ? -16.891 -18.531 -6.691 1 93.5 434 GLU A C 1
ATOM 3297 O O . GLU A 1 434 ? -17.812 -18.531 -7.512 1 93.5 434 GLU A O 1
ATOM 3302 N N . ILE A 1 435 ? -15.68 -18.953 -6.934 1 89.56 435 ILE A N 1
ATOM 3303 C CA . ILE A 1 435 ? -15.383 -19.594 -8.211 1 89.56 435 ILE A CA 1
ATOM 3304 C C . ILE A 1 435 ? -16.016 -20.984 -8.25 1 89.56 435 ILE A C 1
ATOM 3306 O O . ILE A 1 435 ? -15.906 -21.75 -7.281 1 89.56 435 ILE A O 1
ATOM 3310 N N . ARG A 1 436 ? -16.625 -21.297 -9.273 1 80.38 436 ARG A N 1
ATOM 3311 C CA . ARG A 1 436 ? -17.266 -22.594 -9.453 1 80.38 436 ARG A CA 1
ATOM 3312 C C . ARG A 1 436 ? -16.5 -23.469 -10.438 1 80.38 436 ARG A C 1
ATOM 3314 O O . ARG A 1 436 ? -16.516 -24.688 -10.344 1 80.38 436 ARG A O 1
ATOM 3321 N N . ASP A 1 437 ? -15.891 -22.906 -11.391 1 75.06 437 ASP A N 1
ATOM 3322 C CA . ASP A 1 437 ? -15.148 -23.703 -12.367 1 75.06 437 ASP A CA 1
ATOM 3323 C C . ASP A 1 437 ? -14.391 -22.797 -13.336 1 75.06 437 ASP A C 1
ATOM 3325 O O . ASP A 1 437 ? -14.516 -21.578 -13.289 1 75.06 437 ASP A O 1
ATOM 3329 N N . ARG A 1 438 ? -13.477 -23.422 -13.977 1 70.81 438 ARG A N 1
ATOM 3330 C CA . ARG A 1 438 ? -13.07 -22.797 -15.227 1 70.81 438 ARG A CA 1
ATOM 3331 C C . ARG A 1 438 ? -14.125 -23 -16.312 1 70.81 438 ARG A C 1
ATOM 3333 O O . ARG A 1 438 ? -14.797 -24.031 -16.344 1 70.81 438 ARG A O 1
ATOM 3340 N N . SER A 1 439 ? -14.234 -22 -17.109 1 65.5 439 SER A N 1
ATOM 3341 C CA . SER A 1 439 ? -15.227 -22.094 -18.172 1 65.5 439 SER A CA 1
ATOM 3342 C C . SER A 1 439 ? -15.078 -23.391 -18.953 1 65.5 439 SER A C 1
ATOM 3344 O O . SER A 1 439 ? -16.078 -24.047 -19.297 1 65.5 439 SER A O 1
ATOM 3346 N N . LYS A 1 440 ? -13.836 -23.766 -19.016 1 66 440 LYS A N 1
ATOM 3347 C CA . LYS A 1 440 ? -13.547 -24.938 -19.828 1 66 440 LYS A CA 1
ATOM 3348 C C . LYS A 1 440 ? -13.758 -26.219 -19.016 1 66 440 LYS A C 1
ATOM 3350 O O . LYS A 1 440 ? -13.805 -27.312 -19.594 1 66 440 LYS A O 1
ATOM 3355 N N . ASP A 1 441 ? -13.945 -26.078 -17.797 1 75.62 441 ASP A N 1
ATOM 3356 C CA . ASP A 1 441 ? -14.016 -27.266 -16.938 1 75.62 441 ASP A CA 1
ATOM 3357 C C . ASP A 1 441 ? -15.438 -27.5 -16.453 1 75.62 441 ASP A C 1
ATOM 3359 O O . ASP A 1 441 ? -15.711 -28.5 -15.781 1 75.62 441 ASP A O 1
ATOM 3363 N N . VAL A 1 442 ? -16.219 -26.562 -16.812 1 70.75 442 VAL A N 1
ATOM 3364 C CA . VAL A 1 442 ? -17.609 -26.797 -16.484 1 70.75 442 VAL A CA 1
ATOM 3365 C C . VAL A 1 442 ? -18.141 -27.984 -17.281 1 70.75 442 VAL A C 1
ATOM 3367 O O . VAL A 1 442 ? -17.875 -28.109 -18.469 1 70.75 442 VAL A O 1
ATOM 3370 N N . ILE A 1 443 ? -18.766 -28.922 -16.594 1 80.5 443 ILE A N 1
ATOM 3371 C CA . ILE A 1 443 ? -19.312 -30.125 -17.219 1 80.5 443 ILE A CA 1
ATOM 3372 C C . ILE A 1 443 ? -20.766 -29.875 -17.609 1 80.5 443 ILE A C 1
ATOM 3374 O O . ILE A 1 443 ? -21.578 -29.469 -16.766 1 80.5 443 ILE A O 1
ATOM 3378 N N . ILE A 1 444 ? -21.031 -29.938 -18.875 1 77.25 444 ILE A N 1
ATOM 3379 C CA . ILE A 1 444 ? -22.406 -29.781 -19.344 1 77.25 444 ILE A CA 1
ATOM 3380 C C . ILE A 1 444 ? -23.062 -31.141 -19.516 1 77.25 444 ILE A C 1
ATOM 3382 O O . ILE A 1 444 ? -22.781 -31.844 -20.484 1 77.25 444 ILE A O 1
ATOM 3386 N N . SER A 1 445 ? -23.906 -31.547 -18.578 1 76.88 445 SER A N 1
ATOM 3387 C CA . SER A 1 445 ? -24.609 -32.844 -18.578 1 76.88 445 SER A CA 1
ATOM 3388 C C . SER A 1 445 ? -26.109 -32.656 -18.75 1 76.88 445 SER A C 1
ATOM 3390 O O . SER A 1 445 ? -26.766 -32.094 -17.891 1 76.88 445 SER A O 1
ATOM 3392 N N . GLY A 1 446 ? -26.703 -33.094 -19.828 1 69.75 446 GLY A N 1
ATOM 3393 C CA . GLY A 1 446 ? -28.125 -32.969 -20.094 1 69.75 446 GLY A CA 1
ATOM 3394 C C . GLY A 1 446 ? -28.609 -31.531 -20.078 1 69.75 446 GLY A C 1
ATOM 3395 O O . GLY A 1 446 ? -29.672 -31.219 -19.562 1 69.75 446 GLY A O 1
ATOM 3396 N N . GLY A 1 447 ? -27.719 -30.641 -20.484 1 63.22 447 GLY A N 1
ATOM 3397 C CA . GLY A 1 447 ? -28.062 -29.219 -20.547 1 63.22 447 GLY A CA 1
ATOM 3398 C C . GLY A 1 447 ? -27.797 -28.484 -19.234 1 63.22 447 GLY A C 1
ATOM 3399 O O . GLY A 1 447 ? -27.969 -27.281 -19.156 1 63.22 447 GLY A O 1
ATOM 3400 N N . GLU A 1 448 ? -27.422 -29.281 -18.156 1 66.75 448 GLU A N 1
ATOM 3401 C CA . GLU A 1 448 ? -27.125 -28.688 -16.859 1 66.75 448 GLU A CA 1
ATOM 3402 C C . GLU A 1 448 ? -25.625 -28.453 -16.688 1 66.75 448 GLU A C 1
ATOM 3404 O O . GLU A 1 448 ? -24.812 -29.281 -17.109 1 66.75 448 GLU A O 1
ATOM 3409 N N . ASN A 1 449 ? -25.344 -27.281 -16.203 1 66.88 449 ASN A N 1
ATOM 3410 C CA . ASN A 1 449 ? -23.938 -27 -15.883 1 66.88 449 ASN A CA 1
ATOM 3411 C C . ASN A 1 449 ? -23.547 -27.562 -14.523 1 66.88 449 ASN A C 1
ATOM 3413 O O . ASN A 1 449 ? -24.188 -27.266 -13.516 1 66.88 449 ASN A O 1
ATOM 3417 N N . ILE A 1 450 ? -22.625 -28.469 -14.531 1 76.75 450 ILE A N 1
ATOM 3418 C CA . ILE A 1 450 ? -22.094 -29.062 -13.312 1 76.75 450 ILE A CA 1
ATOM 3419 C C . ILE A 1 450 ? -20.703 -28.5 -13.016 1 76.75 450 ILE A C 1
ATOM 3421 O O . ILE A 1 450 ? -19.812 -28.547 -13.867 1 76.75 450 ILE A O 1
ATOM 3425 N N . SER A 1 451 ? -20.562 -27.875 -11.883 1 77.25 451 SER A N 1
ATOM 3426 C CA . SER A 1 451 ? -19.266 -27.406 -11.43 1 77.25 451 SER A CA 1
ATOM 3427 C C . SER A 1 451 ? -18.391 -28.578 -10.977 1 77.25 451 SER A C 1
ATOM 3429 O O . SER A 1 451 ? -18.734 -29.281 -10.031 1 77.25 451 SER A O 1
ATOM 3431 N N . SER A 1 452 ? -17.25 -28.703 -11.719 1 87.12 452 SER A N 1
ATOM 3432 C CA . SER A 1 452 ? -16.344 -29.766 -11.305 1 87.12 452 SER A CA 1
ATOM 3433 C C . SER A 1 452 ? -15.805 -29.516 -9.898 1 87.12 452 SER A C 1
ATOM 3435 O O . SER A 1 452 ? -15.625 -30.453 -9.125 1 87.12 452 SER A O 1
ATOM 3437 N N . VAL A 1 453 ? -15.648 -28.25 -9.555 1 80.19 453 VAL A N 1
ATOM 3438 C CA . VAL A 1 453 ? -15.102 -27.859 -8.258 1 80.19 453 VAL A CA 1
ATOM 3439 C C . VAL A 1 453 ? -16.078 -28.266 -7.145 1 80.19 453 VAL A C 1
ATOM 3441 O O . VAL A 1 453 ? -15.648 -28.703 -6.07 1 80.19 453 VAL A O 1
ATOM 3444 N N . GLU A 1 454 ? -17.297 -28.062 -7.336 1 78.06 454 GLU A N 1
ATOM 3445 C CA . GLU A 1 454 ? -18.312 -28.469 -6.359 1 78.06 454 GLU A CA 1
ATOM 3446 C C . GLU A 1 454 ? -18.266 -29.969 -6.105 1 78.06 454 GLU A C 1
ATOM 3448 O O . GLU A 1 454 ? -18.344 -30.406 -4.961 1 78.06 454 GLU A O 1
ATOM 3453 N N . VAL A 1 455 ? -18.219 -30.766 -7.16 1 86.5 455 VAL A N 1
ATOM 3454 C CA . VAL A 1 455 ? -18.141 -32.219 -7.023 1 86.5 455 VAL A CA 1
ATOM 3455 C C . VAL A 1 455 ? -16.859 -32.594 -6.277 1 86.5 455 VAL A C 1
ATOM 3457 O O . VAL A 1 455 ? -16.891 -33.438 -5.383 1 86.5 455 VAL A O 1
ATOM 3460 N N . GLU A 1 456 ? -15.82 -31.938 -6.637 1 89.81 456 GLU A N 1
ATOM 3461 C CA . GLU A 1 456 ? -14.539 -32.188 -5.984 1 89.81 456 GLU A CA 1
ATOM 3462 C C . GLU A 1 456 ? -14.609 -31.891 -4.488 1 89.81 456 GLU A C 1
ATOM 3464 O O . GLU A 1 456 ? -14.07 -32.656 -3.676 1 89.81 456 GLU A O 1
ATOM 3469 N N . SER A 1 457 ? -15.25 -30.828 -4.141 1 85.19 457 SER A N 1
ATOM 3470 C CA . SER A 1 457 ? -15.391 -30.453 -2.736 1 85.19 457 SER A CA 1
ATOM 3471 C C . SER A 1 457 ? -16.031 -31.578 -1.924 1 85.19 457 SER A C 1
ATOM 3473 O O . SER A 1 457 ? -15.625 -31.844 -0.792 1 85.19 457 SER A O 1
ATOM 3475 N N . VAL A 1 458 ? -17.078 -32.219 -2.422 1 85.88 458 VAL A N 1
ATOM 3476 C CA . VAL A 1 458 ? -17.75 -33.344 -1.754 1 85.88 458 VAL A CA 1
ATOM 3477 C C . VAL A 1 458 ? -16.797 -34.531 -1.641 1 85.88 458 VAL A C 1
ATOM 3479 O O . VAL A 1 458 ? -16.719 -35.156 -0.589 1 85.88 458 VAL A O 1
ATOM 3482 N N . LEU A 1 459 ? -16.078 -34.781 -2.686 1 91.44 459 LEU A N 1
ATOM 3483 C CA . LEU A 1 459 ? -15.18 -35.906 -2.74 1 91.44 459 LEU A CA 1
ATOM 3484 C C . LEU A 1 459 ? -14.039 -35.75 -1.743 1 91.44 459 LEU A C 1
ATOM 3486 O O . LEU A 1 459 ? -13.609 -36.75 -1.122 1 91.44 459 LEU A O 1
ATOM 3490 N N . TYR A 1 460 ? -13.633 -34.562 -1.53 1 88.5 460 TYR A N 1
ATOM 3491 C CA . TYR A 1 460 ? -12.531 -34.312 -0.612 1 88.5 460 TYR A CA 1
ATOM 3492 C C . TYR A 1 460 ? -12.953 -34.562 0.83 1 88.5 460 TYR A C 1
ATOM 3494 O O . TYR A 1 460 ? -12.102 -34.75 1.705 1 88.5 460 TYR A O 1
ATOM 3502 N N . ASN A 1 461 ? -14.219 -34.531 1.102 1 86.38 461 ASN A N 1
ATOM 3503 C CA . ASN A 1 461 ? -14.727 -34.844 2.438 1 86.38 461 ASN A CA 1
ATOM 3504 C C . ASN A 1 461 ? -14.789 -36.344 2.697 1 86.38 461 ASN A C 1
ATOM 3506 O O . ASN A 1 461 ? -15.031 -36.75 3.828 1 86.38 461 ASN A O 1
ATOM 3510 N N . HIS A 1 462 ? -14.641 -37.156 1.657 1 88.56 462 HIS A N 1
ATOM 3511 C CA . HIS A 1 462 ? -14.609 -38.594 1.844 1 88.56 462 HIS A CA 1
ATOM 3512 C C . HIS A 1 462 ? -13.391 -39.031 2.66 1 88.56 462 HIS A C 1
ATOM 3514 O O . HIS A 1 462 ? -12.273 -38.625 2.365 1 88.56 462 HIS A O 1
ATOM 3520 N N . PRO A 1 463 ? -13.539 -39.812 3.613 1 86.81 463 PRO A N 1
ATOM 3521 C CA . PRO A 1 463 ? -12.469 -40.156 4.551 1 86.81 463 PRO A CA 1
ATOM 3522 C C . PRO A 1 463 ? -11.266 -40.781 3.859 1 86.81 463 PRO A C 1
ATOM 3524 O O . PRO A 1 463 ? -10.133 -40.656 4.324 1 86.81 463 PRO A O 1
ATOM 3527 N N . ALA A 1 464 ? -11.508 -41.469 2.768 1 89.94 464 ALA A N 1
ATOM 3528 C CA . ALA A 1 464 ? -10.438 -42.219 2.129 1 89.94 464 ALA A CA 1
ATOM 3529 C C . ALA A 1 464 ? -9.773 -41.406 1.021 1 89.94 464 ALA A C 1
ATOM 3531 O O . ALA A 1 464 ? -8.695 -41.75 0.54 1 89.94 464 ALA A O 1
ATOM 3532 N N . VAL A 1 465 ? -10.336 -40.344 0.569 1 90.19 465 VAL A N 1
ATOM 3533 C CA . VAL A 1 465 ? -9.875 -39.625 -0.604 1 90.19 465 VAL A CA 1
ATOM 3534 C C . VAL A 1 465 ? -8.797 -38.625 -0.197 1 90.19 465 VAL A C 1
ATOM 3536 O O . VAL A 1 465 ? -8.977 -37.844 0.748 1 90.19 465 VAL A O 1
ATOM 3539 N N . ASN A 1 466 ? -7.684 -38.688 -0.79 1 87.5 466 ASN A N 1
ATOM 3540 C CA . ASN A 1 466 ? -6.578 -37.75 -0.622 1 87.5 466 ASN A CA 1
ATOM 3541 C C . ASN A 1 466 ? -6.688 -36.594 -1.588 1 87.5 466 ASN A C 1
ATOM 3543 O O . ASN A 1 466 ? -6.648 -35.438 -1.17 1 87.5 466 ASN A O 1
ATOM 3547 N N . GLU A 1 467 ? -6.801 -36.812 -2.832 1 90.56 467 GLU A N 1
ATOM 3548 C CA . GLU A 1 467 ? -6.984 -35.812 -3.879 1 90.56 467 GLU A CA 1
ATOM 3549 C C . GLU A 1 467 ? -8.141 -36.188 -4.801 1 90.56 467 GLU A C 1
ATOM 3551 O O . GLU A 1 467 ? -8.406 -37.375 -5.023 1 90.56 467 GLU A O 1
ATOM 3556 N N . ALA A 1 468 ? -8.797 -35.219 -5.277 1 91.31 468 ALA A N 1
ATOM 3557 C CA . ALA A 1 468 ? -9.922 -35.438 -6.18 1 91.31 468 ALA A CA 1
ATOM 3558 C C . ALA A 1 468 ? -9.922 -34.406 -7.309 1 91.31 468 ALA A C 1
ATOM 3560 O O . ALA A 1 468 ? -9.633 -33.25 -7.086 1 91.31 468 ALA A O 1
ATOM 3561 N N . ALA A 1 469 ? -10.062 -34.812 -8.445 1 92.38 469 ALA A N 1
ATOM 3562 C CA . ALA A 1 469 ? -10.312 -33.969 -9.609 1 92.38 469 ALA A CA 1
ATOM 3563 C C . ALA A 1 469 ? -11.469 -34.5 -10.445 1 92.38 469 ALA A C 1
ATOM 3565 O O . ALA A 1 469 ? -11.578 -35.719 -10.648 1 92.38 469 ALA A O 1
ATOM 3566 N N . VAL A 1 470 ? -12.359 -33.688 -10.875 1 92.12 470 VAL A N 1
ATOM 3567 C CA . VAL A 1 470 ? -13.516 -34.094 -11.664 1 92.12 470 VAL A CA 1
ATOM 3568 C C . VAL A 1 470 ? -13.477 -33.375 -13.023 1 92.12 470 VAL A C 1
ATOM 3570 O O . VAL A 1 470 ? -13.234 -32.188 -13.102 1 92.12 470 VAL A O 1
ATOM 3573 N N . VAL A 1 471 ? -13.562 -34.125 -14.016 1 92.81 471 VAL A N 1
ATOM 3574 C CA . VAL A 1 471 ? -13.562 -33.594 -15.375 1 92.81 471 VAL A CA 1
ATOM 3575 C C . VAL A 1 471 ? -14.758 -34.156 -16.141 1 92.81 471 VAL A C 1
ATOM 3577 O O . VAL A 1 471 ? -15.438 -35.062 -15.672 1 92.81 471 VAL A O 1
ATOM 3580 N N . ALA A 1 472 ? -14.953 -33.5 -17.328 1 88.94 472 ALA A N 1
ATOM 3581 C CA . ALA A 1 472 ? -16.047 -33.969 -18.188 1 88.94 472 ALA A CA 1
ATOM 3582 C C . ALA A 1 472 ? -15.633 -35.219 -18.953 1 88.94 472 ALA A C 1
ATOM 3584 O O . ALA A 1 472 ? -14.531 -35.281 -19.5 1 88.94 472 ALA A O 1
ATOM 3585 N N . ARG A 1 473 ? -16.391 -36.219 -18.875 1 91.69 473 ARG A N 1
ATOM 3586 C CA . ARG A 1 473 ? -16.266 -37.375 -19.75 1 91.69 473 ARG A CA 1
ATOM 3587 C C . ARG A 1 473 ? -17.422 -37.438 -20.75 1 91.69 473 ARG A C 1
ATOM 3589 O O . ARG A 1 473 ? -18.578 -37.25 -20.375 1 91.69 473 ARG A O 1
ATOM 3596 N N . PRO A 1 474 ? -17.094 -37.656 -22.047 1 88.5 474 PRO A N 1
ATOM 3597 C CA . PRO A 1 474 ? -18.188 -37.781 -23.016 1 88.5 474 PRO A CA 1
ATOM 3598 C C . PRO A 1 474 ? -19.172 -38.875 -22.656 1 88.5 474 PRO A C 1
ATOM 3600 O O . PRO A 1 474 ? -18.766 -39.938 -22.188 1 88.5 474 PRO A O 1
ATOM 3603 N N . ASP A 1 475 ? -20.422 -38.562 -22.859 1 85.56 475 ASP A N 1
ATOM 3604 C CA . ASP A 1 475 ? -21.516 -39.5 -22.594 1 85.56 475 ASP A CA 1
ATOM 3605 C C . ASP A 1 475 ? -22.516 -39.531 -23.75 1 85.56 475 ASP A C 1
ATOM 3607 O O . ASP A 1 475 ? -22.859 -38.5 -24.312 1 85.56 475 ASP A O 1
ATOM 3611 N N . GLU A 1 476 ? -22.969 -40.656 -24.188 1 77.56 476 GLU A N 1
ATOM 3612 C CA . GLU A 1 476 ? -23.812 -40.812 -25.359 1 77.56 476 GLU A CA 1
ATOM 3613 C C . GLU A 1 476 ? -25.188 -40.188 -25.125 1 77.56 476 GLU A C 1
ATOM 3615 O O . GLU A 1 476 ? -25.828 -39.688 -26.062 1 77.56 476 GLU A O 1
ATOM 3620 N N . PHE A 1 477 ? -25.672 -40.219 -23.953 1 74.25 477 PHE A N 1
ATOM 3621 C CA . PHE A 1 477 ? -27.016 -39.75 -23.625 1 74.25 477 PHE A CA 1
ATOM 3622 C C . PHE A 1 477 ? -26.984 -38.344 -23.078 1 74.25 477 PHE A C 1
ATOM 3624 O O . PHE A 1 477 ? -27.781 -37.5 -23.484 1 74.25 477 PHE A O 1
ATOM 3631 N N . TRP A 1 478 ? -26.078 -38 -22.25 1 76.5 478 TRP A N 1
ATOM 3632 C CA . TRP A 1 478 ? -26.078 -36.781 -21.484 1 76.5 478 TRP A CA 1
ATOM 3633 C C . TRP A 1 478 ? -25.156 -35.719 -22.125 1 76.5 478 TRP A C 1
ATOM 3635 O O . TRP A 1 478 ? -25.109 -34.594 -21.688 1 76.5 478 TRP A O 1
ATOM 3645 N N . GLY A 1 479 ? -24.406 -36.188 -23.219 1 81.31 479 GLY A N 1
ATOM 3646 C CA . GLY A 1 479 ? -23.359 -35.312 -23.75 1 81.31 479 GLY A CA 1
ATOM 3647 C C . GLY A 1 479 ? -22.047 -35.438 -22.969 1 81.31 479 GLY A C 1
ATOM 3648 O O . GLY A 1 479 ? -21.078 -36 -23.469 1 81.31 479 GLY A O 1
ATOM 3649 N N . GLU A 1 480 ? 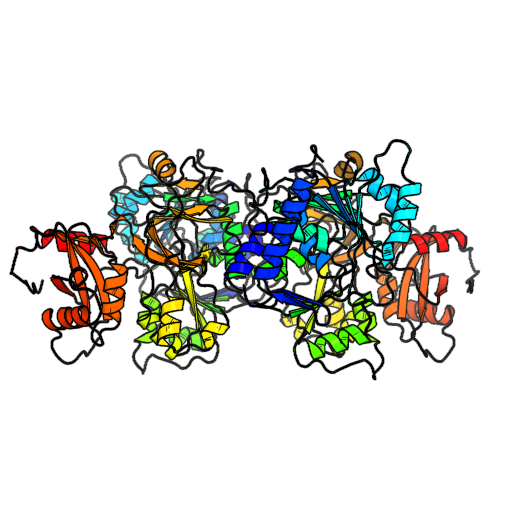-22.078 -34.938 -21.688 1 87.81 480 GLU A N 1
ATOM 3650 C CA . GLU A 1 480 ? -20.953 -35.094 -20.766 1 87.81 480 GLU A CA 1
ATOM 3651 C C . GLU A 1 480 ? -21.422 -35.594 -19.391 1 87.81 480 GLU A C 1
ATOM 3653 O O . GLU A 1 480 ? -22.578 -35.344 -19.016 1 87.81 480 GLU A O 1
ATOM 3658 N N . THR A 1 481 ? -20.609 -36.312 -18.734 1 88.44 481 THR A N 1
ATOM 3659 C CA . THR A 1 481 ? -20.828 -36.688 -17.344 1 88.44 481 THR A CA 1
ATOM 3660 C C . THR A 1 481 ? -19.547 -36.5 -16.516 1 88.44 481 THR A C 1
ATOM 3662 O O . THR A 1 481 ? -18.453 -36.5 -17.062 1 88.44 481 THR A O 1
ATOM 3665 N N . PRO A 1 482 ? -19.719 -36.25 -15.234 1 92.5 482 PRO A N 1
ATOM 3666 C CA . PRO A 1 482 ? -18.531 -36.094 -14.383 1 92.5 482 PRO A CA 1
ATOM 3667 C C . PRO A 1 482 ? -17.734 -37.375 -14.25 1 92.5 482 PRO A C 1
ATOM 3669 O O . PRO A 1 482 ? -18.297 -38.438 -14.008 1 92.5 482 PRO A O 1
ATOM 3672 N N . CYS A 1 483 ? -16.516 -37.312 -14.453 1 94.19 483 CYS A N 1
ATOM 3673 C CA . CYS A 1 483 ? -15.531 -38.375 -14.211 1 94.19 483 CYS A CA 1
ATOM 3674 C C . CYS A 1 483 ? -14.57 -37.969 -13.102 1 94.19 483 CYS A C 1
ATOM 3676 O O . CYS A 1 483 ? -13.844 -37 -13.227 1 94.19 483 CYS A O 1
ATOM 3678 N N . ALA A 1 484 ? -14.625 -38.719 -12.062 1 95.31 484 ALA A N 1
ATOM 3679 C CA . ALA A 1 484 ? -13.781 -38.406 -10.914 1 95.31 484 ALA A CA 1
ATOM 3680 C C . ALA A 1 484 ? -12.484 -39.219 -10.953 1 95.31 484 ALA A C 1
ATOM 3682 O O . ALA A 1 484 ? -12.508 -40.438 -11.07 1 95.31 484 ALA A O 1
ATOM 3683 N N . PHE A 1 485 ? -11.477 -38.531 -10.922 1 94.62 485 PHE A N 1
ATOM 3684 C CA . PHE A 1 485 ? -10.164 -39.125 -10.688 1 94.62 485 PHE A CA 1
ATOM 3685 C C . PHE A 1 485 ? -9.734 -38.938 -9.234 1 94.62 485 PHE A C 1
ATOM 3687 O O . PHE A 1 485 ? -9.672 -37.812 -8.75 1 94.62 485 PHE A O 1
ATOM 3694 N N . LEU A 1 486 ? -9.43 -40.031 -8.523 1 93.94 486 LEU A N 1
ATOM 3695 C CA . LEU A 1 486 ? -9.172 -39.969 -7.09 1 93.94 486 LEU A CA 1
ATOM 3696 C C . LEU A 1 486 ? -7.84 -40.625 -6.742 1 93.94 486 LEU A C 1
ATOM 3698 O O . LEU A 1 486 ? -7.469 -41.625 -7.336 1 93.94 486 LEU A O 1
ATOM 3702 N N . SER A 1 487 ? -7.141 -39.938 -5.855 1 91.81 487 SER A N 1
ATOM 3703 C CA . SER A 1 487 ? -6.09 -40.625 -5.113 1 91.81 487 SER A CA 1
ATOM 3704 C C . SER A 1 487 ? -6.492 -40.844 -3.658 1 91.81 487 SER A C 1
ATOM 3706 O O . SER A 1 487 ? -7.168 -40 -3.062 1 91.81 487 SER A O 1
ATOM 3708 N N . LEU A 1 488 ? -6.156 -42.031 -3.139 1 89.56 488 LEU A N 1
ATOM 3709 C CA . LEU A 1 488 ? -6.57 -42.375 -1.788 1 89.56 488 LEU A CA 1
ATOM 3710 C C . LEU A 1 488 ? -5.457 -42.125 -0.784 1 89.56 488 LEU A C 1
ATOM 3712 O O . LEU A 1 488 ? -4.281 -42.094 -1.148 1 89.56 488 LEU A O 1
ATOM 3716 N N . LYS A 1 489 ? -5.875 -41.75 0.411 1 85.62 489 LYS A N 1
ATOM 3717 C CA . LYS A 1 489 ? -4.926 -41.562 1.505 1 85.62 489 LYS A CA 1
ATOM 3718 C C . LYS A 1 489 ? -4.129 -42.812 1.768 1 85.62 489 LYS A C 1
ATOM 3720 O O . LYS A 1 489 ? -4.641 -43.938 1.59 1 85.62 489 LYS A O 1
ATOM 3725 N N . GLU A 1 490 ? -2.834 -42.562 2.268 1 76.56 490 GLU A N 1
ATOM 3726 C CA . GLU A 1 490 ? -2.018 -43.719 2.611 1 76.56 490 GLU A CA 1
ATOM 3727 C C . GLU A 1 490 ? -2.643 -44.531 3.754 1 76.56 490 GLU A C 1
ATOM 3729 O O . GLU A 1 490 ? -3.049 -43.938 4.766 1 76.56 490 GLU A O 1
ATOM 3734 N N . GLY A 1 491 ? -2.719 -45.875 3.678 1 67.12 491 GLY A N 1
ATOM 3735 C CA . GLY A 1 491 ? -3.219 -46.75 4.727 1 67.12 491 GLY A CA 1
ATOM 3736 C C . GLY A 1 491 ? -4.727 -46.938 4.688 1 67.12 491 GLY A C 1
ATOM 3737 O O . GLY A 1 491 ? -5.312 -47.5 5.617 1 67.12 491 GLY A O 1
ATOM 3738 N N . SER A 1 492 ? -5.324 -46.219 3.838 1 64.62 492 SER A N 1
ATOM 3739 C CA . SER A 1 492 ? -6.77 -46.406 3.762 1 64.62 492 SER A CA 1
ATOM 3740 C C . SER A 1 492 ? -7.133 -47.875 3.641 1 64.62 492 SER A C 1
ATOM 3742 O O . SER A 1 492 ? -6.543 -48.594 2.836 1 64.62 492 SER A O 1
ATOM 3744 N N . PRO A 1 493 ? -7.543 -48.406 4.875 1 55.75 493 PRO A N 1
ATOM 3745 C CA . PRO A 1 493 ? -7.723 -49.844 4.988 1 55.75 493 PRO A CA 1
ATOM 3746 C C . PRO A 1 493 ? -8.242 -50.469 3.699 1 55.75 493 PRO A C 1
ATOM 3748 O O . PRO A 1 493 ? -7.66 -51.469 3.209 1 55.75 493 PRO A O 1
ATOM 3751 N N . GLY A 1 494 ? -9.688 -50.656 3.705 1 56.75 494 GLY A N 1
ATOM 3752 C CA . GLY A 1 494 ? -10.5 -51.406 2.785 1 56.75 494 GLY A CA 1
ATOM 3753 C C . GLY A 1 494 ? -10.633 -50.781 1.417 1 56.75 494 GLY A C 1
ATOM 3754 O O . GLY A 1 494 ? -10.336 -49.594 1.247 1 56.75 494 GLY A O 1
ATOM 3755 N N . ALA A 1 495 ? -10.758 -51.562 0.308 1 67.94 495 ALA A N 1
ATOM 3756 C CA . ALA A 1 495 ? -10.852 -51.219 -1.105 1 67.94 495 ALA A CA 1
ATOM 3757 C C . ALA A 1 495 ? -12.016 -50.25 -1.357 1 67.94 495 ALA A C 1
ATOM 3759 O O . ALA A 1 495 ? -13.18 -50.656 -1.284 1 67.94 495 ALA A O 1
ATOM 3760 N N . VAL A 1 496 ? -11.828 -48.969 -1.107 1 85.44 496 VAL A N 1
ATOM 3761 C CA . VAL A 1 496 ? -12.844 -48.031 -1.594 1 85.44 496 VAL A CA 1
ATOM 3762 C C . VAL A 1 496 ? -13.109 -48.281 -3.074 1 85.44 496 VAL A C 1
ATOM 3764 O O . VAL A 1 496 ? -12.18 -48.375 -3.879 1 85.44 496 VAL A O 1
ATOM 3767 N N . THR A 1 497 ? -14.32 -48.656 -3.305 1 89.44 497 THR A N 1
ATOM 3768 C CA . THR A 1 497 ? -14.688 -48.938 -4.691 1 89.44 497 THR A CA 1
ATOM 3769 C C . THR A 1 497 ? -15.352 -47.719 -5.328 1 89.44 497 THR A C 1
ATOM 3771 O O . THR A 1 497 ? -15.719 -46.781 -4.633 1 89.44 497 THR A O 1
ATOM 3774 N N . ALA A 1 498 ? -15.359 -47.75 -6.594 1 92.25 498 ALA A N 1
ATOM 3775 C CA . ALA A 1 498 ? -16.047 -46.719 -7.332 1 92.25 498 ALA A CA 1
ATOM 3776 C C . ALA A 1 498 ? -17.5 -46.562 -6.848 1 92.25 498 ALA A C 1
ATOM 3778 O O . ALA A 1 498 ? -18 -45.438 -6.73 1 92.25 498 ALA A O 1
ATOM 3779 N N . SER A 1 499 ? -18.141 -47.688 -6.543 1 90.81 499 SER A N 1
ATOM 3780 C CA . SER A 1 499 ? -19.516 -47.688 -6.07 1 90.81 499 SER A CA 1
ATOM 3781 C C . SER A 1 499 ? -19.641 -47 -4.719 1 90.81 499 SER A C 1
ATOM 3783 O O . SER A 1 499 ? -20.609 -46.281 -4.469 1 90.81 499 SER A O 1
ATOM 3785 N N . ASP A 1 500 ? -18.656 -47.219 -3.895 1 91.75 500 ASP A N 1
ATOM 3786 C CA . ASP A 1 500 ? -18.641 -46.562 -2.598 1 91.75 500 ASP A CA 1
ATOM 3787 C C . ASP A 1 500 ? -18.562 -45.031 -2.76 1 91.75 500 ASP A C 1
ATOM 3789 O O . ASP A 1 500 ? -19.25 -44.281 -2.057 1 91.75 500 ASP A O 1
ATOM 3793 N N . VAL A 1 501 ? -17.719 -44.656 -3.686 1 93.62 501 VAL A N 1
ATOM 3794 C CA . VAL A 1 501 ? -17.5 -43.25 -3.926 1 93.62 501 VAL A CA 1
ATOM 3795 C C . VAL A 1 501 ? -18.781 -42.625 -4.488 1 93.62 501 VAL A C 1
ATOM 3797 O O . VAL A 1 501 ? -19.188 -41.531 -4.059 1 93.62 501 VAL A O 1
ATOM 3800 N N . MET A 1 502 ? -19.406 -43.25 -5.398 1 92.62 502 MET A N 1
ATOM 3801 C CA . MET A 1 502 ? -20.641 -42.75 -5.992 1 92.62 502 MET A CA 1
ATOM 3802 C C . MET A 1 502 ? -21.75 -42.656 -4.953 1 92.62 502 MET A C 1
ATOM 3804 O O . MET A 1 502 ? -22.516 -41.688 -4.941 1 92.62 502 MET A O 1
ATOM 3808 N N . ALA A 1 503 ? -21.828 -43.656 -4.09 1 91.5 503 ALA A N 1
ATOM 3809 C CA . ALA A 1 503 ? -22.812 -43.656 -3.018 1 91.5 503 ALA A CA 1
ATOM 3810 C C . ALA A 1 503 ? -22.594 -42.469 -2.072 1 91.5 503 ALA A C 1
ATOM 3812 O O . ALA A 1 503 ? -23.547 -41.844 -1.63 1 91.5 503 ALA A O 1
ATOM 3813 N N . TRP A 1 504 ? -21.391 -42.25 -1.798 1 92.69 504 TRP A N 1
ATOM 3814 C CA . TRP A 1 504 ? -21 -41.125 -0.977 1 92.69 504 TRP A CA 1
ATOM 3815 C C . TRP A 1 504 ? -21.516 -39.812 -1.591 1 92.69 504 TRP A C 1
ATOM 3817 O O . TRP A 1 504 ? -22.094 -38.969 -0.896 1 92.69 504 TRP A O 1
ATOM 3827 N N . CYS A 1 505 ? -21.297 -39.625 -2.871 1 92.62 505 CYS A N 1
ATOM 3828 C CA . CYS A 1 505 ? -21.703 -38.438 -3.586 1 92.62 505 CYS A CA 1
ATOM 3829 C C . CYS A 1 505 ? -23.219 -38.344 -3.66 1 92.62 505 CYS A C 1
ATOM 3831 O O . CYS A 1 505 ? -23.797 -37.25 -3.504 1 92.62 505 CYS A O 1
ATOM 3833 N N . ARG A 1 506 ? -23.922 -39.438 -3.838 1 88.06 506 ARG A N 1
ATOM 3834 C CA . ARG A 1 506 ? -25.375 -39.5 -3.979 1 88.06 506 ARG A CA 1
ATOM 3835 C C . ARG A 1 506 ? -26.062 -38.969 -2.715 1 88.06 506 ARG A C 1
ATOM 3837 O O . ARG A 1 506 ? -27.125 -38.344 -2.787 1 88.06 506 ARG A O 1
ATOM 3844 N N . GLU A 1 507 ? -25.422 -39.125 -1.662 1 88.88 507 GLU A N 1
ATOM 3845 C CA . GLU A 1 507 ? -25.984 -38.719 -0.38 1 88.88 507 GLU A CA 1
ATOM 3846 C C . GLU A 1 507 ? -25.766 -37.219 -0.141 1 88.88 507 GLU A C 1
ATOM 3848 O O . GLU A 1 507 ? -26.422 -36.625 0.723 1 88.88 507 GLU A O 1
ATOM 3853 N N . ARG A 1 508 ? -24.984 -36.625 -1.007 1 88.12 508 ARG A N 1
ATOM 3854 C CA . ARG A 1 508 ? -24.5 -35.281 -0.612 1 88.12 508 ARG A CA 1
ATOM 3855 C C . ARG A 1 508 ? -24.656 -34.281 -1.747 1 88.12 508 ARG A C 1
ATOM 3857 O O . ARG A 1 508 ? -24.281 -33.125 -1.612 1 88.12 508 ARG A O 1
ATOM 3864 N N . MET A 1 509 ? -25.094 -34.781 -2.865 1 84.88 509 MET A N 1
ATOM 3865 C CA . MET A 1 509 ? -25.297 -33.875 -3.994 1 84.88 509 MET A CA 1
ATOM 3866 C C . MET A 1 509 ? -26.406 -34.406 -4.914 1 84.88 509 MET A C 1
ATOM 3868 O O . MET A 1 509 ? -26.75 -35.594 -4.863 1 84.88 509 MET A O 1
ATOM 3872 N N . PRO A 1 510 ? -27 -33.531 -5.68 1 77.06 510 PRO A N 1
ATOM 3873 C CA . PRO A 1 510 ? -28.016 -34 -6.633 1 77.06 510 PRO A CA 1
ATOM 3874 C C . PRO A 1 510 ? -27.5 -35.094 -7.566 1 77.06 510 PRO A C 1
ATOM 3876 O O . PRO A 1 510 ? -26.312 -35.094 -7.922 1 77.06 510 PRO A O 1
ATOM 3879 N N . ARG A 1 511 ? -28.391 -36 -7.973 1 80.06 511 ARG A N 1
ATOM 3880 C CA . ARG A 1 511 ? -28.062 -37.219 -8.742 1 80.06 511 ARG A CA 1
ATOM 3881 C C . ARG A 1 511 ? -27.312 -36.844 -10.023 1 80.06 511 ARG A C 1
ATOM 3883 O O . ARG A 1 511 ? -26.391 -37.562 -10.422 1 80.06 511 ARG A O 1
ATOM 3890 N N . TYR A 1 512 ? -27.734 -35.719 -10.641 1 76.56 512 TYR A N 1
ATOM 3891 C CA . TYR A 1 512 ? -27.141 -35.344 -11.93 1 76.56 512 TYR A CA 1
ATOM 3892 C C . TYR A 1 512 ? -25.703 -34.906 -11.766 1 76.56 512 TYR A C 1
ATOM 3894 O O . TYR A 1 512 ? -24.938 -34.875 -12.734 1 76.56 512 TYR A O 1
ATOM 3902 N N . MET A 1 513 ? -25.203 -34.562 -10.57 1 85.25 513 MET A N 1
ATOM 3903 C CA . MET A 1 513 ? -23.844 -34.094 -10.312 1 85.25 513 MET A CA 1
ATOM 3904 C C . MET A 1 513 ? -22.922 -35.25 -9.938 1 85.25 513 MET A C 1
ATOM 3906 O O . MET A 1 513 ? -21.703 -35.125 -9.938 1 85.25 513 MET A O 1
ATOM 3910 N N . VAL A 1 514 ? -23.516 -36.406 -9.602 1 89.94 514 VAL A N 1
ATOM 3911 C CA . VAL A 1 514 ? -22.75 -37.562 -9.117 1 89.94 514 VAL A CA 1
ATOM 3912 C C . VAL A 1 514 ? -21.859 -38.094 -10.242 1 89.94 514 VAL A C 1
ATOM 3914 O O . VAL A 1 514 ? -22.344 -38.312 -11.359 1 89.94 514 VAL A O 1
ATOM 3917 N N . PRO A 1 515 ? -20.578 -38.281 -9.938 1 94.06 515 PRO A N 1
ATOM 3918 C CA . PRO A 1 515 ? -19.719 -38.875 -10.969 1 94.06 515 PRO A CA 1
ATOM 3919 C C . PRO A 1 515 ? -20.234 -40.219 -11.477 1 94.06 515 PRO A C 1
ATOM 3921 O O . PRO A 1 515 ? -20.641 -41.062 -10.68 1 94.06 515 PRO A O 1
ATOM 3924 N N . LYS A 1 516 ? -20.25 -40.344 -12.773 1 89.38 516 LYS A N 1
ATOM 3925 C CA . LYS A 1 516 ? -20.625 -41.625 -13.359 1 89.38 516 LYS A CA 1
ATOM 3926 C C . LYS A 1 516 ? -19.422 -42.531 -13.492 1 89.38 516 LYS A C 1
ATOM 3928 O O . LYS A 1 516 ? -19.562 -43.75 -13.648 1 89.38 516 LYS A O 1
ATOM 3933 N N . THR A 1 517 ? -18.312 -41.938 -13.562 1 92.88 517 THR A N 1
ATOM 3934 C CA . THR A 1 517 ? -17.062 -42.656 -13.656 1 92.88 517 THR A CA 1
ATOM 3935 C C . THR A 1 517 ? -16.109 -42.25 -12.531 1 92.88 517 THR A C 1
ATOM 3937 O O . THR A 1 517 ? -16 -41.062 -12.211 1 92.88 517 THR A O 1
ATOM 3940 N N . VAL A 1 518 ? -15.57 -43.281 -11.891 1 94.38 518 VAL A N 1
ATOM 3941 C CA . VAL A 1 518 ? -14.547 -43.031 -10.875 1 94.38 518 VAL A CA 1
ATOM 3942 C C . VAL A 1 518 ? -13.281 -43.812 -11.234 1 94.38 518 VAL A C 1
ATOM 3944 O O . VAL A 1 518 ? -13.328 -45.031 -11.445 1 94.38 518 VAL A O 1
ATOM 3947 N N . VAL A 1 519 ? -12.312 -43.125 -11.352 1 93.38 519 VAL A N 1
ATOM 3948 C CA . VAL A 1 519 ? -11.031 -43.719 -11.68 1 93.38 519 VAL A CA 1
ATOM 3949 C C . VAL A 1 519 ? -10.047 -43.5 -10.531 1 93.38 519 VAL A C 1
ATOM 3951 O O . VAL A 1 519 ? -9.828 -42.375 -10.102 1 93.38 519 VAL A O 1
ATOM 3954 N N . PHE A 1 520 ? -9.484 -44.531 -10.008 1 92.81 520 PHE A N 1
ATOM 3955 C CA . PHE A 1 520 ? -8.492 -44.438 -8.953 1 92.81 520 PHE A CA 1
ATOM 3956 C C . PHE A 1 520 ? -7.082 -44.406 -9.531 1 92.81 520 PHE A C 1
ATOM 3958 O O . PHE A 1 520 ? -6.758 -45.188 -10.43 1 92.81 520 PHE A O 1
ATOM 3965 N N . ARG A 1 521 ? -6.355 -43.438 -9.086 1 90.44 521 ARG A N 1
ATOM 3966 C CA . ARG A 1 521 ? -4.953 -43.281 -9.461 1 90.44 521 ARG A CA 1
ATOM 3967 C C . ARG A 1 521 ? -4.066 -43.125 -8.234 1 90.44 521 ARG A C 1
ATOM 3969 O O . ARG A 1 521 ? -4.512 -42.656 -7.195 1 90.44 521 ARG A O 1
ATOM 3976 N N . ALA A 1 522 ? -2.842 -43.594 -8.352 1 88.12 522 ALA A N 1
ATOM 3977 C CA . ALA A 1 522 ? -1.9 -43.406 -7.246 1 88.12 522 ALA A CA 1
ATOM 3978 C C . ALA A 1 522 ? -1.669 -41.938 -6.961 1 88.12 522 ALA A C 1
ATOM 3980 O O . ALA A 1 522 ? -1.583 -41.531 -5.801 1 88.12 522 ALA A O 1
ATOM 3981 N N . GLU A 1 523 ? -1.514 -41.188 -8.031 1 88.62 523 GLU A N 1
ATOM 3982 C CA . GLU A 1 523 ? -1.366 -39.719 -7.945 1 88.62 523 GLU A CA 1
ATOM 3983 C C . GLU A 1 523 ? -2.031 -39.031 -9.133 1 88.62 523 GLU A C 1
ATOM 3985 O O . GLU A 1 523 ? -2.088 -39.594 -10.227 1 88.62 523 GLU A O 1
ATOM 3990 N N . LEU A 1 524 ? -2.604 -37.906 -8.891 1 91.12 524 LEU A N 1
ATOM 3991 C CA . LEU A 1 524 ? -3.16 -37.125 -9.977 1 91.12 524 LEU A CA 1
ATOM 3992 C C . LEU A 1 524 ? -2.094 -36.219 -10.594 1 91.12 524 LEU A C 1
ATOM 3994 O O . LEU A 1 524 ? -1.174 -35.781 -9.906 1 91.12 524 LEU A O 1
ATOM 3998 N N . PRO A 1 525 ? -2.225 -36.062 -11.898 1 88.25 525 PRO A N 1
ATOM 3999 C CA . PRO A 1 525 ? -1.243 -35.188 -12.547 1 88.25 525 PRO A CA 1
ATOM 4000 C C . PRO A 1 525 ? -1.278 -33.75 -12.008 1 88.25 525 PRO A C 1
ATOM 4002 O O . PRO A 1 525 ? -2.354 -33.156 -11.898 1 88.25 525 PRO A O 1
ATOM 4005 N N . LYS A 1 526 ? -0.148 -33.219 -11.664 1 84 526 LYS A N 1
ATOM 4006 C CA . LYS A 1 526 ? -0.06 -31.891 -11.078 1 84 526 LYS A CA 1
ATOM 4007 C C . LYS A 1 526 ? 0.978 -31.047 -11.805 1 84 526 LYS A C 1
ATOM 4009 O O . LYS A 1 526 ? 1.921 -31.578 -12.391 1 84 526 LYS A O 1
ATOM 4014 N N . THR A 1 527 ? 0.628 -29.719 -11.75 1 72.25 527 THR A N 1
ATOM 4015 C CA . THR A 1 527 ? 1.641 -28.766 -12.195 1 72.25 527 THR A CA 1
ATOM 4016 C C . THR A 1 527 ? 2.766 -28.656 -11.172 1 72.25 527 THR A C 1
ATOM 4018 O O . THR A 1 527 ? 2.719 -29.281 -10.117 1 72.25 527 THR A O 1
ATOM 4021 N N . SER A 1 528 ? 3.719 -27.844 -11.5 1 64.94 528 SER A N 1
ATOM 4022 C CA . SER A 1 528 ? 4.863 -27.625 -10.625 1 64.94 528 SER A CA 1
ATOM 4023 C C . SER A 1 528 ? 4.453 -26.906 -9.344 1 64.94 528 SER A C 1
ATOM 4025 O O . SER A 1 528 ? 5.145 -26.984 -8.328 1 64.94 528 SER A O 1
ATOM 4027 N N . THR A 1 529 ? 3.289 -26.312 -9.453 1 59.62 529 THR A N 1
ATOM 4028 C CA . THR A 1 529 ? 2.818 -25.578 -8.281 1 59.62 529 THR A CA 1
ATOM 4029 C C . THR A 1 529 ? 1.815 -26.406 -7.488 1 59.62 529 THR A C 1
ATOM 4031 O O . THR A 1 529 ? 1.214 -25.922 -6.527 1 59.62 529 THR A O 1
ATOM 4034 N N . GLY A 1 530 ? 1.691 -27.688 -7.914 1 66.5 530 GLY A N 1
ATOM 4035 C CA . GLY A 1 530 ? 0.814 -28.594 -7.188 1 66.5 530 GLY A CA 1
ATOM 4036 C C . GLY A 1 530 ? -0.626 -28.531 -7.664 1 66.5 530 GLY A C 1
ATOM 4037 O O . GLY A 1 530 ? -1.495 -29.219 -7.109 1 66.5 530 GLY A O 1
ATOM 4038 N N . LYS A 1 531 ? -0.826 -27.688 -8.656 1 71.88 531 LYS A N 1
ATOM 4039 C CA . LYS A 1 531 ? -2.186 -27.609 -9.18 1 71.88 531 LYS A CA 1
ATOM 4040 C C . LYS A 1 531 ? -2.527 -28.844 -10.016 1 71.88 531 LYS A C 1
ATOM 4042 O O . LYS A 1 531 ? -1.726 -29.266 -10.844 1 71.88 531 LYS A O 1
ATOM 4047 N N . ILE A 1 532 ? -3.652 -29.5 -9.773 1 82.62 532 ILE A N 1
ATOM 4048 C CA . ILE A 1 532 ? -4.082 -30.656 -10.555 1 82.62 532 ILE A CA 1
ATOM 4049 C C . ILE A 1 532 ? -4.324 -30.234 -12 1 82.62 532 ILE A C 1
ATOM 4051 O O . ILE A 1 532 ? -4.98 -29.219 -12.258 1 82.62 532 ILE A O 1
ATOM 4055 N N . GLN A 1 533 ? -3.705 -30.922 -12.93 1 82.5 533 GLN A N 1
ATOM 4056 C CA . GLN A 1 533 ? -3.85 -30.656 -14.359 1 82.5 533 GLN A CA 1
ATOM 4057 C C . GLN A 1 533 ? -5.121 -31.281 -14.914 1 82.5 533 GLN A C 1
ATOM 4059 O O . GLN A 1 533 ? -5.078 -32.375 -15.5 1 82.5 533 GLN A O 1
ATOM 4064 N N . LYS A 1 534 ? -6.207 -30.594 -14.961 1 86.38 534 LYS A N 1
ATOM 4065 C CA . LYS A 1 534 ? -7.496 -31.156 -15.359 1 86.38 534 LYS A CA 1
ATOM 4066 C C . LYS A 1 534 ? -7.531 -31.438 -16.859 1 86.38 534 LYS A C 1
ATOM 4068 O O . LYS A 1 534 ? -8.242 -32.344 -17.297 1 86.38 534 LYS A O 1
ATOM 4073 N N . TYR A 1 535 ? -6.734 -30.703 -17.641 1 81.62 535 TYR A N 1
ATOM 4074 C CA . TYR A 1 535 ? -6.758 -30.953 -19.078 1 81.62 535 TYR A CA 1
ATOM 4075 C C . TYR A 1 535 ? -6.238 -32.344 -19.391 1 81.62 535 TYR A C 1
ATOM 4077 O O . TYR A 1 535 ? -6.754 -33.031 -20.281 1 81.62 535 TYR A O 1
ATOM 4085 N N . VAL A 1 536 ? -5.219 -32.781 -18.641 1 86.75 536 VAL A N 1
ATOM 4086 C CA . VAL A 1 536 ? -4.68 -34.125 -18.812 1 86.75 536 VAL A CA 1
ATOM 4087 C C . VAL A 1 536 ? -5.75 -35.156 -18.453 1 86.75 536 VAL A C 1
ATOM 4089 O O . VAL A 1 536 ? -5.941 -36.125 -19.172 1 86.75 536 VAL A O 1
ATOM 4092 N N . LEU A 1 537 ? -6.445 -34.906 -17.406 1 90.81 537 LEU A N 1
ATOM 4093 C CA . LEU A 1 537 ? -7.484 -35.812 -16.953 1 90.81 537 LEU A CA 1
ATOM 4094 C C . LEU A 1 537 ? -8.664 -35.812 -17.906 1 90.81 537 LEU A C 1
ATOM 4096 O O . LEU A 1 537 ? -9.289 -36.875 -18.125 1 90.81 537 LEU A O 1
ATOM 4100 N N . ARG A 1 538 ? -8.922 -34.656 -18.469 1 88.12 538 ARG A N 1
ATOM 4101 C CA . ARG A 1 538 ? -9.977 -34.562 -19.469 1 88.12 538 ARG A CA 1
ATOM 4102 C C . ARG A 1 538 ? -9.648 -35.438 -20.688 1 88.12 538 ARG A C 1
ATOM 4104 O O . ARG A 1 538 ? -10.531 -36.094 -21.234 1 88.12 538 ARG A O 1
ATOM 4111 N N . ASN A 1 539 ? -8.391 -35.312 -21.094 1 89 539 ASN A N 1
ATOM 4112 C CA . ASN A 1 539 ? -7.965 -36.156 -22.219 1 89 539 ASN A CA 1
ATOM 4113 C C . ASN A 1 539 ? -8.078 -37.656 -21.891 1 89 539 ASN A C 1
ATOM 4115 O O . ASN A 1 539 ? -8.5 -38.438 -22.719 1 89 539 ASN A O 1
ATOM 4119 N N . LEU A 1 540 ? -7.719 -38 -20.703 1 90.19 540 LEU A N 1
ATOM 4120 C CA . LEU A 1 540 ? -7.844 -39.375 -20.266 1 90.19 540 LEU A CA 1
ATOM 4121 C C . LEU A 1 540 ? -9.305 -39.812 -20.25 1 90.19 540 LEU A C 1
ATOM 4123 O O . LEU A 1 540 ? -9.617 -40.938 -20.688 1 90.19 540 LEU A O 1
ATOM 4127 N N . ALA A 1 541 ? -10.086 -38.969 -19.734 1 91.19 541 ALA A N 1
ATOM 4128 C CA . ALA A 1 541 ? -11.516 -39.281 -19.688 1 91.19 541 ALA A CA 1
ATOM 4129 C C . ALA A 1 541 ? -12.07 -39.5 -21.094 1 91.19 541 ALA A C 1
ATOM 4131 O O . ALA A 1 541 ? -12.898 -40.375 -21.328 1 91.19 541 ALA A O 1
ATOM 4132 N N . LYS A 1 542 ? -11.609 -38.625 -22.016 1 88 542 LYS A N 1
ATOM 4133 C CA . LYS A 1 542 ? -12.031 -38.75 -23.406 1 88 542 LYS A CA 1
ATOM 4134 C C . LYS A 1 542 ? -11.562 -40.094 -24 1 88 542 LYS A C 1
ATOM 4136 O O . LYS A 1 542 ? -12.297 -40.719 -24.766 1 88 542 LYS A O 1
ATOM 4141 N N . GLU A 1 543 ? -10.336 -40.406 -23.688 1 88.88 543 GLU A N 1
ATOM 4142 C CA . GLU A 1 543 ? -9.758 -41.656 -24.203 1 88.88 543 GLU A CA 1
ATOM 4143 C C . GLU A 1 543 ? -10.5 -42.875 -23.672 1 88.88 543 GLU A C 1
ATOM 4145 O O . GLU A 1 543 ? -10.492 -43.938 -24.312 1 88.88 543 GLU A O 1
ATOM 4150 N N . MET A 1 544 ? -11.102 -42.719 -22.531 1 89.06 544 MET A N 1
ATOM 4151 C CA . MET A 1 544 ? -11.875 -43.812 -21.953 1 89.06 544 MET A CA 1
ATOM 4152 C C . MET A 1 544 ? -13.148 -44.062 -22.75 1 89.06 544 MET A C 1
ATOM 4154 O O . MET A 1 544 ? -13.789 -45.125 -22.594 1 89.06 544 MET A O 1
ATOM 4158 N N . GLY A 1 545 ? -13.43 -43.156 -23.672 1 83.88 545 GLY A N 1
ATOM 4159 C CA . GLY A 1 545 ? -14.602 -43.312 -24.516 1 83.88 545 GLY A CA 1
ATOM 4160 C C . GLY A 1 545 ? -15.883 -42.875 -23.828 1 83.88 545 GLY A C 1
ATOM 4161 O O . GLY A 1 545 ? -15.906 -42.656 -22.625 1 83.88 545 GLY A O 1
ATOM 4162 N N . PRO A 1 546 ? -16.859 -42.594 -24.641 1 80.88 546 PRO A N 1
ATOM 4163 C CA . PRO A 1 546 ? -18.125 -42.156 -24.078 1 80.88 546 PRO A CA 1
ATOM 4164 C C . PRO A 1 546 ? -18.797 -43.219 -23.203 1 80.88 546 PRO A C 1
ATOM 4166 O O . PRO A 1 546 ? -18.656 -44.406 -23.453 1 80.88 546 PRO A O 1
ATOM 4169 N N . THR A 1 547 ? -19.219 -42.781 -22.078 1 76.56 547 THR A N 1
ATOM 4170 C CA . THR A 1 547 ? -20 -43.688 -21.25 1 76.56 547 THR A CA 1
ATOM 4171 C C . THR A 1 547 ? -21.344 -44 -21.906 1 76.56 547 THR A C 1
ATOM 4173 O O . THR A 1 547 ? -21.891 -43.188 -22.641 1 76.56 547 THR A O 1
ATOM 4176 N N . ARG A 1 548 ? -21.719 -45.344 -22.062 1 63.28 548 ARG A N 1
ATOM 4177 C CA . ARG A 1 548 ? -22.984 -45.781 -22.656 1 63.28 548 ARG A CA 1
ATOM 4178 C C . ARG A 1 548 ? -24.062 -45.969 -21.594 1 63.28 548 ARG A C 1
ATOM 4180 O O . ARG A 1 548 ? -23.75 -46.094 -20.406 1 63.28 548 ARG A O 1
ATOM 4187 N N . LYS A 1 549 ? -25.219 -45.844 -21.859 1 52.59 549 LYS A N 1
ATOM 4188 C CA . LYS A 1 549 ? -26.406 -46.125 -21.047 1 52.59 549 LYS A CA 1
ATOM 4189 C C . LYS A 1 549 ? -26.281 -47.469 -20.359 1 52.59 549 LYS A C 1
ATOM 4191 O O . LYS A 1 549 ? -25.922 -48.469 -20.984 1 52.59 549 LYS A O 1
ATOM 4196 N N . GLY A 1 550 ? -26.203 -47.625 -18.781 1 49.16 550 GLY A N 1
ATOM 4197 C CA . GLY A 1 550 ? -26.203 -48.812 -17.969 1 49.16 550 GLY A CA 1
ATOM 4198 C C . GLY A 1 550 ? -24.812 -49.281 -17.547 1 49.16 550 GLY A C 1
ATOM 4199 O O . GLY A 1 550 ? -24.672 -50.219 -16.797 1 49.16 550 GLY A O 1
ATOM 4200 N N . ALA A 1 551 ? -23.672 -49.062 -18.188 1 44.25 551 ALA A N 1
ATOM 4201 C CA . ALA A 1 551 ? -22.375 -49.688 -17.922 1 44.25 551 ALA A CA 1
ATOM 4202 C C . ALA A 1 551 ? -21.562 -48.844 -16.922 1 44.25 551 ALA A C 1
ATOM 4204 O O . ALA A 1 551 ? -21.203 -47.719 -17.219 1 44.25 551 ALA A O 1
ATOM 4205 N N . SER A 1 552 ? -21.75 -48.75 -15.656 1 43.22 552 SER A N 1
ATOM 4206 C CA . SER A 1 552 ? -20.875 -48.219 -14.617 1 43.22 552 SER A CA 1
ATOM 4207 C C . SER A 1 552 ? -19.469 -48.812 -14.719 1 43.22 552 SER A C 1
ATOM 4209 O O . SER A 1 552 ? -19.281 -50.031 -14.555 1 43.22 552 SER A O 1
ATOM 4211 N N . SER A 1 553 ? -18.562 -48.562 -15.625 1 37.59 553 SER A N 1
ATOM 4212 C CA . SER A 1 553 ? -17.297 -49.281 -15.805 1 37.59 553 SER A CA 1
ATOM 4213 C C . SER A 1 553 ? -16.234 -48.75 -14.844 1 37.59 553 SER A C 1
ATOM 4215 O O . SER A 1 553 ? -16 -47.562 -14.75 1 37.59 553 SER A O 1
ATOM 4217 N N . SER A 1 554 ? -15.992 -49.344 -13.742 1 41 554 SER A N 1
ATOM 4218 C CA . SER A 1 554 ? -14.805 -49.281 -12.898 1 41 554 SER A CA 1
ATOM 4219 C C . SER A 1 554 ? -13.531 -49.5 -13.703 1 41 554 SER A C 1
ATOM 4221 O O . SER A 1 554 ? -13.336 -50.594 -14.242 1 41 554 SER A O 1
ATOM 4223 N N . SER A 1 555 ? -13.086 -48.781 -14.578 1 33.16 555 SER A N 1
ATOM 4224 C CA . SER A 1 555 ? -11.898 -49.219 -15.305 1 33.16 555 SER A CA 1
ATOM 4225 C C . SER A 1 555 ? -10.633 -48.906 -14.516 1 33.16 555 SER A C 1
ATOM 4227 O O . SER A 1 555 ? -10.445 -47.781 -14.039 1 33.16 555 SER A O 1
ATOM 4229 N N . LYS A 1 556 ? -10.016 -49.875 -13.742 1 39.81 556 LYS A N 1
ATOM 4230 C CA . LYS A 1 556 ? -8.648 -49.875 -13.234 1 39.81 556 LYS A CA 1
ATOM 4231 C C . LYS A 1 556 ? -7.641 -49.625 -14.352 1 39.81 556 LYS A C 1
ATOM 4233 O O . LYS A 1 556 ? -7.52 -50.406 -15.281 1 39.81 556 LYS A O 1
ATOM 4238 N N . MET A 1 557 ? -7.496 -48.406 -14.914 1 29.78 557 MET A N 1
ATOM 4239 C CA . MET A 1 557 ? -6.258 -48.312 -15.68 1 29.78 557 MET A CA 1
ATOM 4240 C C . MET A 1 557 ? -5.094 -47.906 -14.781 1 29.78 557 MET A C 1
ATOM 4242 O O . MET A 1 557 ? -5.25 -47.062 -13.906 1 29.78 557 MET A O 1
ATOM 4246 N N . MET B 1 1 ? 6.57 -6.684 -27.703 1 83.38 1 MET B N 1
ATOM 4247 C CA . MET B 1 1 ? 6.594 -6.023 -26.406 1 83.38 1 MET B CA 1
ATOM 4248 C C . MET B 1 1 ? 6.293 -4.535 -26.547 1 83.38 1 MET B C 1
ATOM 4250 O O . MET B 1 1 ? 5.594 -3.959 -25.703 1 83.38 1 MET B O 1
ATOM 4254 N N . ASP B 1 2 ? 6.66 -3.936 -27.672 1 78.19 2 ASP B N 1
ATOM 4255 C CA . ASP B 1 2 ? 6.562 -2.494 -27.875 1 78.19 2 ASP B CA 1
ATOM 4256 C C . ASP B 1 2 ? 5.109 -2.064 -28.062 1 78.19 2 ASP B C 1
ATOM 4258 O O . ASP B 1 2 ? 4.773 -0.894 -27.875 1 78.19 2 ASP B O 1
ATOM 4262 N N . ARG B 1 3 ? 4.27 -3.027 -28.391 1 83.88 3 ARG B N 1
ATOM 4263 C CA . ARG B 1 3 ? 2.873 -2.684 -28.641 1 83.88 3 ARG B CA 1
ATOM 4264 C C . ARG B 1 3 ? 2.047 -2.789 -27.359 1 83.88 3 ARG B C 1
ATOM 4266 O O . ARG B 1 3 ? 0.868 -2.43 -27.344 1 83.88 3 ARG B O 1
ATOM 4273 N N . LEU B 1 4 ? 2.729 -3.258 -26.359 1 91.94 4 LEU B N 1
ATOM 4274 C CA . LEU B 1 4 ? 2.014 -3.443 -25.109 1 91.94 4 LEU B CA 1
ATOM 4275 C C . LEU B 1 4 ? 2.107 -2.193 -24.234 1 91.94 4 LEU B C 1
ATOM 4277 O O . LEU B 1 4 ? 3.152 -1.541 -24.188 1 91.94 4 LEU B O 1
ATOM 4281 N N . GLY B 1 5 ? 0.969 -1.781 -23.703 1 93.19 5 GLY B N 1
ATOM 4282 C CA . GLY B 1 5 ? 0.899 -0.6 -22.859 1 93.19 5 GLY B CA 1
ATOM 4283 C C . GLY B 1 5 ? -0.401 -0.497 -22.078 1 93.19 5 GLY B C 1
ATOM 4284 O O . GLY B 1 5 ? -1.028 -1.513 -21.766 1 93.19 5 GLY B O 1
ATOM 4285 N N . ALA B 1 6 ? -0.678 0.727 -21.781 1 94.25 6 ALA B N 1
ATOM 4286 C CA . ALA B 1 6 ? -1.946 0.983 -21.094 1 94.25 6 ALA B CA 1
ATOM 4287 C C . ALA B 1 6 ? -3.127 0.542 -21.953 1 94.25 6 ALA B C 1
ATOM 4289 O O . ALA B 1 6 ? -3.117 0.722 -23.172 1 94.25 6 ALA B O 1
ATOM 4290 N N . ASN B 1 7 ? -4.07 -0.089 -21.391 1 95.69 7 ASN B N 1
ATOM 4291 C CA . ASN B 1 7 ? -5.316 -0.506 -22.016 1 95.69 7 ASN B CA 1
ATOM 4292 C C . ASN B 1 7 ? -6.523 -0.219 -21.125 1 95.69 7 ASN B C 1
ATOM 4294 O O . ASN B 1 7 ? -6.367 0.241 -20 1 95.69 7 ASN B O 1
ATOM 4298 N N . PRO B 1 8 ? -7.66 -0.385 -21.562 1 92.75 8 PRO B N 1
ATOM 4299 C CA . PRO B 1 8 ? -8.836 0.044 -20.812 1 92.75 8 PRO B CA 1
ATOM 4300 C C . PRO B 1 8 ? -9.008 -0.715 -19.5 1 92.75 8 PRO B C 1
ATOM 4302 O O . PRO B 1 8 ? -9.617 -0.205 -18.547 1 92.75 8 PRO B O 1
ATOM 4305 N N . ALA B 1 9 ? -8.484 -1.908 -19.391 1 96.88 9 ALA B N 1
ATOM 4306 C CA . ALA B 1 9 ? -8.664 -2.721 -18.188 1 96.88 9 ALA B CA 1
ATOM 4307 C C . ALA B 1 9 ? -7.641 -2.363 -17.125 1 96.88 9 ALA B C 1
ATOM 4309 O O . ALA B 1 9 ? -7.949 -2.367 -15.93 1 96.88 9 ALA B O 1
ATOM 4310 N N . ASN B 1 10 ? -6.434 -2.064 -17.531 1 97.19 10 ASN B N 1
ATOM 4311 C CA . ASN B 1 10 ? -5.363 -1.888 -16.547 1 97.19 10 ASN B CA 1
ATOM 4312 C C . ASN B 1 10 ? -5.117 -0.412 -16.25 1 97.19 10 ASN B C 1
ATOM 4314 O O . ASN B 1 10 ? -4.312 -0.077 -15.375 1 97.19 10 ASN B O 1
ATOM 4318 N N . SER B 1 11 ? -5.797 0.509 -16.984 1 95.5 11 SER B N 1
ATOM 4319 C CA . SER B 1 11 ? -5.516 1.934 -16.828 1 95.5 11 SER B CA 1
ATOM 4320 C C . SER B 1 11 ? -6.695 2.666 -16.203 1 95.5 11 SER B C 1
ATOM 4322 O O . SER B 1 11 ? -6.809 3.889 -16.328 1 95.5 11 SER B O 1
ATOM 4324 N N . CYS B 1 12 ? -7.578 1.906 -15.547 1 95.19 12 CYS B N 1
ATOM 4325 C CA . CYS B 1 12 ? -8.617 2.562 -14.758 1 95.19 12 CYS B CA 1
ATOM 4326 C C . CYS B 1 12 ? -8 3.527 -13.75 1 95.19 12 CYS B C 1
ATOM 4328 O O . CYS B 1 12 ? -6.992 3.217 -13.125 1 95.19 12 CYS B O 1
ATOM 4330 N N . PRO B 1 13 ? -8.672 4.672 -13.625 1 96.75 13 PRO B N 1
ATOM 4331 C CA . PRO B 1 13 ? -8.086 5.684 -12.734 1 96.75 13 PRO B CA 1
ATOM 4332 C C . PRO B 1 13 ? -7.938 5.191 -11.297 1 96.75 13 PRO B C 1
ATOM 4334 O O . PRO B 1 13 ? -8.891 4.664 -10.719 1 96.75 13 PRO B O 1
ATOM 4337 N N . LEU B 1 14 ? -6.746 5.344 -10.766 1 97.75 14 LEU B N 1
ATOM 4338 C CA . LEU B 1 14 ? -6.547 5.125 -9.336 1 97.75 14 LEU B CA 1
ATOM 4339 C C . LEU B 1 14 ? -7.301 6.168 -8.516 1 97.75 14 LEU B C 1
ATOM 4341 O O . LEU B 1 14 ? -7.223 7.363 -8.812 1 97.75 14 LEU B O 1
ATOM 4345 N N . THR B 1 15 ? -8.062 5.746 -7.523 1 98.62 15 THR B N 1
ATOM 4346 C CA . THR B 1 15 ? -8.781 6.641 -6.625 1 98.62 15 THR B CA 1
ATOM 4347 C C . THR B 1 15 ? -9.023 5.973 -5.273 1 98.62 15 THR B C 1
ATOM 4349 O O . THR B 1 15 ? -9.305 4.773 -5.211 1 98.62 15 THR B O 1
ATOM 4352 N N . PRO B 1 16 ? -8.922 6.684 -4.188 1 98.44 16 PRO B N 1
ATOM 4353 C CA . PRO B 1 16 ? -9.211 6.113 -2.871 1 98.44 16 PRO B CA 1
ATOM 4354 C C . PRO B 1 16 ? -10.711 5.941 -2.621 1 98.44 16 PRO B C 1
ATOM 4356 O O . PRO B 1 16 ? -11.109 5.312 -1.637 1 98.44 16 PRO B O 1
ATOM 4359 N N . LEU B 1 17 ? -11.547 6.457 -3.479 1 98.69 17 LEU B N 1
ATOM 4360 C CA . LEU B 1 17 ? -12.984 6.512 -3.207 1 98.69 17 LEU B CA 1
ATOM 4361 C C . LEU B 1 17 ? -13.578 5.109 -3.176 1 98.69 17 LEU B C 1
ATOM 4363 O O . LEU B 1 17 ? -14.555 4.859 -2.459 1 98.69 17 LEU B O 1
ATOM 4367 N N . GLY B 1 18 ? -12.953 4.211 -3.896 1 97.31 18 GLY B N 1
ATOM 4368 C CA . GLY B 1 18 ? -13.43 2.838 -3.939 1 97.31 18 GLY B CA 1
ATOM 4369 C C . GLY B 1 18 ? -13.227 2.096 -2.633 1 97.31 18 GLY B C 1
ATOM 4370 O O . GLY B 1 18 ? -13.828 1.047 -2.406 1 97.31 18 GLY B O 1
ATOM 4371 N N . PHE B 1 19 ? -12.375 2.588 -1.748 1 98.5 19 PHE B N 1
ATOM 4372 C CA . PHE B 1 19 ? -12.125 1.938 -0.467 1 98.5 19 PHE B CA 1
ATOM 4373 C C . PHE B 1 19 ? -13.414 1.815 0.337 1 98.5 19 PHE B C 1
ATOM 4375 O O . PHE B 1 19 ? -13.609 0.84 1.065 1 98.5 19 PHE B O 1
ATOM 4382 N N . LEU B 1 20 ? -14.242 2.832 0.202 1 98.44 20 LEU B N 1
ATOM 4383 C CA . LEU B 1 20 ? -15.43 2.916 1.041 1 98.44 20 LEU B CA 1
ATOM 4384 C C . LEU B 1 20 ? -16.422 1.799 0.703 1 98.44 20 LEU B C 1
ATOM 4386 O O . LEU B 1 20 ? -16.984 1.174 1.601 1 98.44 20 LEU B O 1
ATOM 4390 N N . GLU B 1 21 ? -16.641 1.582 -0.567 1 97.5 21 GLU B N 1
ATOM 4391 C CA . GLU B 1 21 ? -17.531 0.502 -0.995 1 97.5 21 GLU B CA 1
ATOM 4392 C C . GLU B 1 21 ? -17.016 -0.852 -0.508 1 97.5 21 GLU B C 1
ATOM 4394 O O . GLU B 1 21 ? -17.797 -1.69 -0.058 1 97.5 21 GLU B O 1
ATOM 4399 N N . ARG B 1 22 ? -15.781 -1.1 -0.635 1 97.44 22 ARG B N 1
ATOM 4400 C CA . ARG B 1 22 ? -15.188 -2.348 -0.162 1 97.44 22 ARG B CA 1
ATOM 4401 C C . ARG B 1 22 ? -15.391 -2.516 1.34 1 97.44 22 ARG B C 1
ATOM 4403 O O . ARG B 1 22 ? -15.742 -3.602 1.807 1 97.44 22 ARG B O 1
ATOM 4410 N N . SER B 1 23 ? -15.109 -1.432 2.092 1 97.75 23 SER B N 1
ATOM 4411 C CA . SER B 1 23 ? -15.281 -1.492 3.541 1 97.75 23 SER B CA 1
ATOM 4412 C C . SER B 1 23 ? -16.719 -1.816 3.918 1 97.75 23 SER B C 1
ATOM 4414 O O . SER B 1 23 ? -16.969 -2.574 4.859 1 97.75 23 SER B O 1
ATOM 4416 N N . ALA B 1 24 ? -17.625 -1.207 3.225 1 97.94 24 ALA B N 1
ATOM 4417 C CA . ALA B 1 24 ? -19.047 -1.468 3.492 1 97.94 24 ALA B CA 1
ATOM 4418 C C . ALA B 1 24 ? -19.391 -2.926 3.213 1 97.94 24 ALA B C 1
ATOM 4420 O O . ALA B 1 24 ? -20.25 -3.504 3.883 1 97.94 24 ALA B O 1
ATOM 4421 N N . THR B 1 25 ? -18.719 -3.52 2.252 1 96.69 25 THR B N 1
ATOM 4422 C CA . THR B 1 25 ? -18.969 -4.914 1.9 1 96.69 25 THR B CA 1
ATOM 4423 C C . THR B 1 25 ? -18.359 -5.852 2.941 1 96.69 25 THR B C 1
ATOM 4425 O O . THR B 1 25 ? -19.016 -6.805 3.379 1 96.69 25 THR B O 1
ATOM 4428 N N . VAL B 1 26 ? -17.203 -5.578 3.389 1 96.75 26 VAL B N 1
ATOM 4429 C CA . VAL B 1 26 ? -16.438 -6.484 4.246 1 96.75 26 VAL B CA 1
ATOM 4430 C C . VAL B 1 26 ? -16.812 -6.25 5.707 1 96.75 26 VAL B C 1
ATOM 4432 O O . VAL B 1 26 ? -17 -7.203 6.469 1 96.75 26 VAL B O 1
ATOM 4435 N N . PHE B 1 27 ? -16.953 -4.945 6.047 1 97 27 PHE B N 1
ATOM 4436 C CA . PHE B 1 27 ? -17.109 -4.57 7.449 1 97 27 PHE B CA 1
ATOM 4437 C C . PHE B 1 27 ? -18.438 -3.865 7.672 1 97 27 PHE B C 1
ATOM 4439 O O . PHE B 1 27 ? -18.547 -2.996 8.539 1 97 27 PHE B O 1
ATOM 4446 N N . GLY B 1 28 ? -19.406 -4.156 6.984 1 96.88 28 GLY B N 1
ATOM 4447 C CA . GLY B 1 28 ? -20.656 -3.426 6.906 1 96.88 28 GLY B CA 1
ATOM 4448 C C . GLY B 1 28 ? -21.281 -3.154 8.266 1 96.88 28 GLY B C 1
ATOM 4449 O O . GLY B 1 28 ? -21.812 -2.066 8.5 1 96.88 28 GLY B O 1
ATOM 4450 N N . ASP B 1 29 ? -21.188 -4.074 9.203 1 95.94 29 ASP B N 1
ATOM 4451 C CA . ASP B 1 29 ? -21.859 -3.951 10.484 1 95.94 29 ASP B CA 1
ATOM 4452 C C . ASP B 1 29 ? -20.906 -3.48 11.57 1 95.94 29 ASP B C 1
ATOM 4454 O O . ASP B 1 29 ? -21.312 -3.266 12.719 1 95.94 29 ASP B O 1
ATOM 4458 N N . CYS B 1 30 ? -19.703 -3.283 11.188 1 97.56 30 CYS B N 1
ATOM 4459 C CA . CYS B 1 30 ? -18.703 -2.803 12.148 1 97.56 30 CYS B CA 1
ATOM 4460 C C . CYS B 1 30 ? -18.75 -1.283 12.258 1 97.56 30 CYS B C 1
ATOM 4462 O O . CYS B 1 30 ? -19.141 -0.598 11.312 1 97.56 30 CYS B O 1
ATOM 4464 N N . PRO B 1 31 ? -18.344 -0.743 13.398 1 98.5 31 PRO B N 1
ATOM 4465 C CA . PRO B 1 31 ? -18.312 0.714 13.539 1 98.5 31 PRO B CA 1
ATOM 4466 C C . PRO B 1 31 ? -17.312 1.375 12.602 1 98.5 31 PRO B C 1
ATOM 4468 O O . PRO B 1 31 ? -16.172 0.906 12.469 1 98.5 31 PRO B O 1
ATOM 4471 N N . SER B 1 32 ? -17.734 2.357 11.914 1 98.75 32 SER B N 1
ATOM 4472 C CA . SER B 1 32 ? -16.891 3.16 11.047 1 98.75 32 SER B CA 1
ATOM 4473 C C . SER B 1 32 ? -16.484 4.473 11.719 1 98.75 32 SER B C 1
ATOM 4475 O O . SER B 1 32 ? -15.32 4.855 11.703 1 98.75 32 SER B O 1
ATOM 4477 N N . VAL B 1 33 ? -17.484 5.16 12.258 1 98.81 33 VAL B N 1
ATOM 4478 C CA . VAL B 1 33 ? -17.281 6.457 12.898 1 98.81 33 VAL B CA 1
ATOM 4479 C C . VAL B 1 33 ? -18 6.492 14.242 1 98.81 33 VAL B C 1
ATOM 4481 O O . VAL B 1 33 ? -19.156 6.098 14.344 1 98.81 33 VAL B O 1
ATOM 4484 N N . VAL B 1 34 ? -17.328 6.902 15.273 1 98.75 34 VAL B N 1
ATOM 4485 C CA . VAL B 1 34 ? -17.875 7.066 16.609 1 98.75 34 VAL B CA 1
ATOM 4486 C C . VAL B 1 34 ? -17.703 8.508 17.078 1 98.75 34 VAL B C 1
ATOM 4488 O O . VAL B 1 34 ? -16.609 9.07 16.953 1 98.75 34 VAL B O 1
ATOM 4491 N N . TYR B 1 35 ? -18.703 9.156 17.531 1 98.38 35 TYR B N 1
ATOM 4492 C CA . TYR B 1 35 ? -18.719 10.5 18.094 1 98.38 35 TYR B CA 1
ATOM 4493 C C . TYR B 1 35 ? -19.719 10.602 19.25 1 98.38 35 TYR B C 1
ATOM 4495 O O . TYR B 1 35 ? -20.922 10.617 19.031 1 98.38 35 TYR B O 1
ATOM 4503 N N . HIS B 1 36 ? -19.172 10.664 20.531 1 95.94 36 HIS B N 1
ATOM 4504 C CA . HIS B 1 36 ? -20.031 10.555 21.703 1 95.94 36 HIS B CA 1
ATOM 4505 C C . HIS B 1 36 ? -20.891 9.289 21.656 1 95.94 36 HIS B C 1
ATOM 4507 O O . HIS B 1 36 ? -20.359 8.18 21.547 1 95.94 36 HIS B O 1
ATOM 4513 N N . ASP B 1 37 ? -22.188 9.414 21.594 1 94.81 37 ASP B N 1
ATOM 4514 C CA . ASP B 1 37 ? -23.062 8.242 21.578 1 94.81 37 ASP B CA 1
ATOM 4515 C C . ASP B 1 37 ? -23.5 7.91 20.156 1 94.81 37 ASP B C 1
ATOM 4517 O O . ASP B 1 37 ? -24.203 6.922 19.938 1 94.81 37 ASP B O 1
ATOM 4521 N N . THR B 1 38 ? -23.062 8.68 19.25 1 97.06 38 THR B N 1
ATOM 4522 C CA . THR B 1 38 ? -23.359 8.383 17.859 1 97.06 38 THR B CA 1
ATOM 4523 C C . THR B 1 38 ? -22.375 7.363 17.297 1 97.06 38 THR B C 1
ATOM 4525 O O . THR B 1 38 ? -21.156 7.539 17.391 1 97.06 38 THR B O 1
ATOM 4528 N N . VAL B 1 39 ? -22.906 6.27 16.781 1 98.31 39 VAL B N 1
ATOM 4529 C CA . VAL B 1 39 ? -22.094 5.246 16.141 1 98.31 39 VAL B CA 1
ATOM 4530 C C . VAL B 1 39 ? -22.672 4.934 14.758 1 98.31 39 VAL B C 1
ATOM 4532 O O . VAL B 1 39 ? -23.828 4.531 14.633 1 98.31 39 VAL B O 1
ATOM 4535 N N . PHE B 1 40 ? -21.906 5.176 13.727 1 98.75 40 PHE B N 1
ATOM 4536 C CA . PHE B 1 40 ? -22.25 4.727 12.383 1 98.75 40 PHE B CA 1
ATOM 4537 C C . PHE B 1 40 ? -21.484 3.469 12.016 1 98.75 40 PHE B C 1
ATOM 4539 O O . PHE B 1 40 ? -20.312 3.312 12.406 1 98.75 40 PHE B O 1
ATOM 4546 N N . THR B 1 41 ? -22.125 2.557 11.312 1 98.69 41 THR B N 1
ATOM 4547 C CA . THR B 1 41 ? -21.438 1.412 10.719 1 98.69 41 THR B CA 1
ATOM 4548 C C . THR B 1 41 ? -20.859 1.772 9.359 1 98.69 41 THR B C 1
ATOM 4550 O O . THR B 1 41 ? -21.188 2.811 8.789 1 98.69 41 THR B O 1
ATOM 4553 N N . TRP B 1 42 ? -20.016 0.952 8.859 1 98.69 42 TRP B N 1
ATOM 4554 C CA . TRP B 1 42 ? -19.438 1.193 7.535 1 98.69 42 TRP B CA 1
ATOM 4555 C C . TRP B 1 42 ? -20.531 1.214 6.465 1 98.69 42 TRP B C 1
ATOM 4557 O O . TRP B 1 42 ? -20.453 2.002 5.52 1 98.69 42 TRP B O 1
ATOM 4567 N N . SER B 1 43 ? -21.531 0.382 6.547 1 98.5 43 SER B N 1
ATOM 4568 C CA . SER B 1 43 ? -22.656 0.407 5.613 1 98.5 43 SER B CA 1
ATOM 4569 C C . SER B 1 43 ? -23.375 1.745 5.66 1 98.5 43 SER B C 1
ATOM 4571 O O . SER B 1 43 ? -23.719 2.307 4.617 1 98.5 43 SER B O 1
ATOM 4573 N N . GLN B 1 44 ? -23.594 2.191 6.852 1 98.75 44 GLN B N 1
ATOM 4574 C CA . GLN B 1 44 ? -24.281 3.467 7.02 1 98.75 44 GLN B CA 1
ATOM 4575 C C . GLN B 1 44 ? -23.438 4.621 6.473 1 98.75 44 GLN B C 1
ATOM 4577 O O . GLN B 1 44 ? -23.953 5.484 5.766 1 98.75 44 GLN B O 1
ATOM 4582 N N . THR B 1 45 ? -22.156 4.668 6.816 1 98.88 45 THR B N 1
ATOM 4583 C CA . THR B 1 45 ? -21.266 5.723 6.336 1 98.88 45 THR B CA 1
ATOM 4584 C C . THR B 1 45 ? -21.203 5.727 4.812 1 98.88 45 THR B C 1
ATOM 4586 O O . THR B 1 45 ? -21.219 6.789 4.188 1 98.88 45 THR B O 1
ATOM 4589 N N . HIS B 1 46 ? -21.141 4.555 4.223 1 98.88 46 HIS B N 1
ATOM 4590 C CA . HIS B 1 46 ? -21.125 4.445 2.77 1 98.88 46 HIS B CA 1
ATOM 4591 C C . HIS B 1 46 ? -22.375 5.074 2.164 1 98.88 46 HIS B C 1
ATOM 4593 O O . HIS B 1 46 ? -22.281 5.902 1.256 1 98.88 46 HIS B O 1
ATOM 4599 N N . ARG B 1 47 ? -23.547 4.738 2.654 1 98.75 47 ARG B N 1
ATOM 4600 C CA . ARG B 1 47 ? -24.812 5.262 2.137 1 98.75 47 ARG B CA 1
ATOM 4601 C C . ARG B 1 47 ? -24.906 6.766 2.363 1 98.75 47 ARG B C 1
ATOM 4603 O O . ARG B 1 47 ? -25.438 7.492 1.513 1 98.75 47 ARG B O 1
ATOM 4610 N N . ARG B 1 48 ? -24.5 7.215 3.516 1 98.81 48 ARG B N 1
ATOM 4611 C CA . ARG B 1 48 ? -24.531 8.641 3.814 1 98.81 48 ARG B CA 1
ATOM 4612 C C . ARG B 1 48 ? -23.656 9.422 2.844 1 98.81 48 ARG B C 1
ATOM 4614 O O . ARG B 1 48 ? -24.031 10.5 2.377 1 98.81 48 ARG B O 1
ATOM 4621 N N . CYS B 1 49 ? -22.438 8.891 2.521 1 98.94 49 CYS B N 1
ATOM 4622 C CA . CYS B 1 49 ? -21.547 9.547 1.573 1 98.94 49 CYS B CA 1
ATOM 4623 C C . CYS B 1 49 ? -22.156 9.578 0.178 1 98.94 49 CYS B C 1
ATOM 4625 O O . CYS B 1 49 ? -22.031 10.57 -0.539 1 98.94 49 CYS B O 1
ATOM 4627 N N . LEU B 1 50 ? -22.828 8.477 -0.213 1 98.88 50 LEU B N 1
ATOM 4628 C CA . LEU B 1 50 ? -23.516 8.453 -1.502 1 98.88 50 LEU B CA 1
ATOM 4629 C C . LEU B 1 50 ? -24.641 9.477 -1.537 1 98.88 50 LEU B C 1
ATOM 4631 O O . LEU B 1 50 ? -24.844 10.164 -2.545 1 98.88 50 LEU B O 1
ATOM 4635 N N . ARG B 1 51 ? -25.453 9.586 -0.438 1 98.88 51 ARG B N 1
ATOM 4636 C CA . ARG B 1 51 ? -26.5 10.594 -0.338 1 98.88 51 ARG B CA 1
ATOM 4637 C C . ARG B 1 51 ? -25.922 12 -0.486 1 98.88 51 ARG B C 1
ATOM 4639 O O . ARG B 1 51 ? -26.516 12.844 -1.172 1 98.88 51 ARG B O 1
ATOM 4646 N N . LEU B 1 52 ? -24.797 12.227 0.183 1 98.88 52 LEU B N 1
ATOM 4647 C CA . LEU B 1 52 ? -24.172 13.539 0.084 1 98.88 52 LEU B CA 1
ATOM 4648 C C . LEU B 1 52 ? -23.781 13.844 -1.358 1 98.88 52 LEU B C 1
ATOM 4650 O O . LEU B 1 52 ? -24.062 14.93 -1.864 1 98.88 52 LEU B O 1
ATOM 4654 N N . ALA B 1 53 ? -23.078 12.898 -2.025 1 98.88 53 ALA B N 1
ATOM 4655 C CA . ALA B 1 53 ? -22.656 13.086 -3.412 1 98.88 53 ALA B CA 1
ATOM 4656 C C . ALA B 1 53 ? -23.844 13.375 -4.312 1 98.88 53 ALA B C 1
ATOM 4658 O O . ALA B 1 53 ? -23.812 14.32 -5.105 1 98.88 53 ALA B O 1
ATOM 4659 N N . SER B 1 54 ? -24.891 12.562 -4.148 1 98.88 54 SER B N 1
ATOM 4660 C CA . SER B 1 54 ? -26.109 12.719 -4.926 1 98.88 54 SER B CA 1
ATOM 4661 C C . SER B 1 54 ? -26.734 14.094 -4.707 1 98.88 54 SER B C 1
ATOM 4663 O O . SER B 1 54 ? -27.109 14.766 -5.668 1 98.88 54 SER B O 1
ATOM 4665 N N . ALA B 1 55 ? -26.859 14.484 -3.477 1 98.81 55 ALA B N 1
ATOM 4666 C CA . ALA B 1 55 ? -27.453 15.773 -3.129 1 98.81 55 ALA B CA 1
ATOM 4667 C C . ALA B 1 55 ? -26.641 16.922 -3.705 1 98.81 55 ALA B C 1
ATOM 4669 O O . ALA B 1 55 ? -27.219 17.922 -4.164 1 98.81 55 ALA B O 1
ATOM 4670 N N . LEU B 1 56 ? -25.328 16.797 -3.656 1 98.81 56 LEU B N 1
ATOM 4671 C CA . LEU B 1 56 ? -24.469 17.844 -4.207 1 98.81 56 LEU B CA 1
ATOM 4672 C C . LEU B 1 56 ? -24.672 17.984 -5.711 1 98.81 56 LEU B C 1
ATOM 4674 O O . LEU B 1 56 ? -24.781 19.094 -6.227 1 98.81 56 LEU B O 1
ATOM 4678 N N . VAL B 1 57 ? -24.703 16.859 -6.406 1 98.62 57 VAL B N 1
ATOM 4679 C CA . VAL B 1 57 ? -24.953 16.875 -7.844 1 98.62 57 VAL B CA 1
ATOM 4680 C C . VAL B 1 57 ? -26.312 17.531 -8.125 1 98.62 57 VAL B C 1
ATOM 4682 O O . VAL B 1 57 ? -26.438 18.328 -9.047 1 98.62 57 VAL B O 1
ATOM 4685 N N . SER B 1 58 ? -27.344 17.234 -7.355 1 98 58 SER B N 1
ATOM 4686 C CA . SER B 1 58 ? -28.672 17.797 -7.512 1 98 58 SER B CA 1
ATOM 4687 C C . SER B 1 58 ? -28.688 19.297 -7.266 1 98 58 SER B C 1
ATOM 4689 O O . SER B 1 58 ? -29.531 20.016 -7.797 1 98 58 SER B O 1
ATOM 4691 N N . LEU B 1 59 ? -27.75 19.766 -6.453 1 97.56 59 LEU B N 1
ATOM 4692 C CA . LEU B 1 59 ? -27.625 21.188 -6.164 1 97.56 59 LEU B CA 1
ATOM 4693 C C . LEU B 1 59 ? -26.859 21.906 -7.273 1 97.56 59 LEU B C 1
ATOM 4695 O O . LEU B 1 59 ? -26.625 23.109 -7.184 1 97.56 59 LEU B O 1
ATOM 4699 N N . GLY B 1 60 ? -26.391 21.156 -8.297 1 97.19 60 GLY B N 1
ATOM 4700 C CA . GLY B 1 60 ? -25.719 21.766 -9.43 1 97.19 60 GLY B CA 1
ATOM 4701 C C . GLY B 1 60 ? -24.203 21.688 -9.344 1 97.19 60 GLY B C 1
ATOM 4702 O O . GLY B 1 60 ? -23.5 22.281 -10.164 1 97.19 60 GLY B O 1
ATOM 4703 N N . ILE B 1 61 ? -23.656 21.016 -8.328 1 97.75 61 ILE B N 1
ATOM 4704 C CA . ILE B 1 61 ? -22.219 20.797 -8.227 1 97.75 61 ILE B CA 1
ATOM 4705 C C . ILE B 1 61 ? -21.75 19.828 -9.305 1 97.75 61 ILE B C 1
ATOM 4707 O O . ILE B 1 61 ? -22.375 18.781 -9.516 1 97.75 61 ILE B O 1
ATOM 4711 N N . SER B 1 62 ? -20.703 20.156 -9.992 1 95.31 62 SER B N 1
ATOM 4712 C CA . SER B 1 62 ? -20.188 19.359 -11.102 1 95.31 62 SER B CA 1
ATOM 4713 C C . SER B 1 62 ? -18.688 19.094 -10.922 1 95.31 62 SER B C 1
ATOM 4715 O O . SER B 1 62 ? -18.078 19.594 -9.977 1 95.31 62 SER B O 1
ATOM 4717 N N . ARG B 1 63 ? -18.141 18.344 -11.875 1 95.12 63 ARG B N 1
ATOM 4718 C CA . ARG B 1 63 ? -16.734 18 -11.867 1 95.12 63 ARG B CA 1
ATOM 4719 C C . ARG B 1 63 ? -15.859 19.25 -11.82 1 95.12 63 ARG B C 1
ATOM 4721 O O . ARG B 1 63 ? -16.062 20.188 -12.602 1 95.12 63 ARG B O 1
ATOM 4728 N N . GLY B 1 64 ? -14.992 19.234 -10.859 1 95 64 GLY B N 1
ATOM 4729 C CA . GLY B 1 64 ? -14.031 20.328 -10.797 1 95 64 GLY B CA 1
ATOM 4730 C C . GLY B 1 64 ? -14.477 21.469 -9.898 1 95 64 GLY B C 1
ATOM 4731 O O . GLY B 1 64 ? -13.664 22.297 -9.492 1 95 64 GLY B O 1
ATOM 4732 N N . ASP B 1 65 ? -15.836 21.562 -9.602 1 97.75 65 ASP B N 1
ATOM 4733 C CA . ASP B 1 65 ? -16.297 22.562 -8.648 1 97.75 65 ASP B CA 1
ATOM 4734 C C . ASP B 1 65 ? -15.656 22.344 -7.277 1 97.75 65 ASP B C 1
ATOM 4736 O O . ASP B 1 65 ? -15.32 21.219 -6.91 1 97.75 65 ASP B O 1
ATOM 4740 N N . ILE B 1 66 ? -15.445 23.438 -6.598 1 98.38 66 ILE B N 1
ATOM 4741 C CA . ILE B 1 66 ? -14.812 23.344 -5.281 1 98.38 66 ILE B CA 1
ATOM 4742 C C . ILE B 1 66 ? -15.875 23.5 -4.191 1 98.38 66 ILE B C 1
ATOM 4744 O O . ILE B 1 66 ? -16.703 24.406 -4.242 1 98.38 66 ILE B O 1
ATOM 4748 N N . VAL B 1 67 ? -15.883 22.562 -3.311 1 98.81 67 VAL B N 1
ATOM 4749 C CA . VAL B 1 67 ? -16.719 22.578 -2.117 1 98.81 67 VAL B CA 1
ATOM 4750 C C . VAL B 1 67 ? -15.852 22.75 -0.876 1 98.81 67 VAL B C 1
ATOM 4752 O O . VAL B 1 67 ? -14.961 21.953 -0.617 1 98.81 67 VAL B O 1
ATOM 4755 N N . SER B 1 68 ? -16.109 23.812 -0.063 1 98.69 68 SER B N 1
ATOM 4756 C CA . SER B 1 68 ? -15.297 24.109 1.118 1 98.69 68 SER B CA 1
ATOM 4757 C C . SER B 1 68 ? -15.984 23.625 2.391 1 98.69 68 SER B C 1
ATOM 4759 O O . SER B 1 68 ? -17.219 23.516 2.438 1 98.69 68 SER B O 1
ATOM 4761 N N . VAL B 1 69 ? -15.18 23.297 3.346 1 98.56 69 VAL B N 1
ATOM 4762 C CA . VAL B 1 69 ? -15.672 22.766 4.613 1 98.56 69 VAL B CA 1
ATOM 4763 C C . VAL B 1 69 ? -14.906 23.406 5.773 1 98.56 69 VAL B C 1
ATOM 4765 O O . VAL B 1 69 ? -13.672 23.453 5.766 1 98.56 69 VAL B O 1
ATOM 4768 N N . LEU B 1 70 ? -15.594 23.984 6.723 1 96.88 70 LEU B N 1
ATOM 4769 C CA . LEU B 1 70 ? -15.047 24.5 7.977 1 96.88 70 LEU B CA 1
ATOM 4770 C C . LEU B 1 70 ? -15.633 23.75 9.172 1 96.88 70 LEU B C 1
ATOM 4772 O O . LEU B 1 70 ? -16.609 24.219 9.773 1 96.88 70 LEU B O 1
ATOM 4776 N N . LEU B 1 71 ? -15.031 22.641 9.469 1 97.5 71 LEU B N 1
ATOM 4777 C CA . LEU B 1 71 ? -15.539 21.75 10.508 1 97.5 71 LEU B CA 1
ATOM 4778 C C . LEU B 1 71 ? -14.398 21.219 11.367 1 97.5 71 LEU B C 1
ATOM 4780 O O . LEU B 1 71 ? -13.281 21.031 10.875 1 97.5 71 LEU B O 1
ATOM 4784 N N . PRO B 1 72 ? -14.602 21.031 12.695 1 95.5 72 PRO B N 1
ATOM 4785 C CA . PRO B 1 72 ? -13.688 20.203 13.484 1 95.5 72 PRO B CA 1
ATOM 4786 C C . PRO B 1 72 ? -13.789 18.719 13.148 1 95.5 72 PRO B C 1
ATOM 4788 O O . PRO B 1 72 ? -14.336 18.359 12.109 1 95.5 72 PRO B O 1
ATOM 4791 N N . ASN B 1 73 ? -13.156 17.859 13.992 1 97.25 73 ASN B N 1
ATOM 4792 C CA . ASN B 1 73 ? -13.195 16.422 13.773 1 97.25 73 ASN B CA 1
ATOM 4793 C C . ASN B 1 73 ? -14.539 15.828 14.18 1 97.25 73 ASN B C 1
ATOM 4795 O O . ASN B 1 73 ? -14.648 15.203 15.234 1 97.25 73 ASN B O 1
ATOM 4799 N N . VAL B 1 74 ? -15.531 16.047 13.383 1 98.19 74 VAL B N 1
ATOM 4800 C CA . VAL B 1 74 ? -16.859 15.5 13.602 1 98.19 74 VAL B CA 1
ATOM 4801 C C . VAL B 1 74 ? -17.219 14.547 12.469 1 98.19 74 VAL B C 1
ATOM 4803 O O . VAL B 1 74 ? -16.547 14.516 11.438 1 98.19 74 VAL B O 1
ATOM 4806 N N . PRO B 1 75 ? -18.234 13.703 12.602 1 98.62 75 PRO B N 1
ATOM 4807 C CA . PRO B 1 75 ? -18.562 12.68 11.602 1 98.62 75 PRO B CA 1
ATOM 4808 C C . PRO B 1 75 ? -18.766 13.266 10.203 1 98.62 75 PRO B C 1
ATOM 4810 O O . PRO B 1 75 ? -18.297 12.703 9.211 1 98.62 75 PRO B O 1
ATOM 4813 N N . ALA B 1 76 ? -19.391 14.414 10.133 1 98.75 76 ALA B N 1
ATOM 4814 C CA . ALA B 1 76 ? -19.641 15.047 8.836 1 98.75 76 ALA B CA 1
ATOM 4815 C C . ALA B 1 76 ? -18.344 15.344 8.102 1 98.75 76 ALA B C 1
ATOM 4817 O O . ALA B 1 76 ? -18.25 15.188 6.883 1 98.75 76 ALA B O 1
ATOM 4818 N N . MET B 1 77 ? -17.359 15.844 8.867 1 98.69 77 MET B N 1
ATOM 4819 C CA . MET B 1 77 ? -16.047 16.109 8.273 1 98.69 77 MET B CA 1
ATOM 4820 C C . MET B 1 77 ? -15.477 14.844 7.648 1 98.69 77 MET B C 1
ATOM 4822 O O . MET B 1 77 ? -14.906 14.898 6.559 1 98.69 77 MET B O 1
ATOM 4826 N N . TYR B 1 78 ? -15.578 13.75 8.359 1 98.81 78 TYR B N 1
ATOM 4827 C CA . TYR B 1 78 ? -15.094 12.477 7.836 1 98.81 78 TYR B CA 1
ATOM 4828 C C . TYR B 1 78 ? -15.812 12.125 6.535 1 98.81 78 TYR B C 1
ATOM 4830 O O . TYR B 1 78 ? -15.164 11.766 5.543 1 98.81 78 TYR B O 1
ATOM 4838 N N . GLU B 1 79 ? -17.125 12.227 6.512 1 98.88 79 GLU B N 1
ATOM 4839 C CA . GLU B 1 79 ? -17.953 11.875 5.359 1 98.88 79 GLU B CA 1
ATOM 4840 C C . GLU B 1 79 ? -17.594 12.742 4.148 1 98.88 79 GLU B C 1
ATOM 4842 O O . GLU B 1 79 ? -17.656 12.273 3.01 1 98.88 79 GLU B O 1
ATOM 4847 N N . MET B 1 80 ? -17.203 13.977 4.41 1 98.62 80 MET B N 1
ATOM 4848 C CA . MET B 1 80 ? -16.859 14.914 3.334 1 98.62 80 MET B CA 1
ATOM 4849 C C . MET B 1 80 ? -15.672 14.414 2.529 1 98.62 80 MET B C 1
ATOM 4851 O O . MET B 1 80 ? -15.57 14.68 1.33 1 98.62 80 MET B O 1
ATOM 4855 N N . HIS B 1 81 ? -14.805 13.688 3.143 1 98.88 81 HIS B N 1
ATOM 4856 C CA . HIS B 1 81 ? -13.594 13.219 2.473 1 98.88 81 HIS B CA 1
ATOM 4857 C C . HIS B 1 81 ? -13.93 12.18 1.408 1 98.88 81 HIS B C 1
ATOM 4859 O O . HIS B 1 81 ? -13.094 11.867 0.556 1 98.88 81 HIS B O 1
ATOM 4865 N N . PHE B 1 82 ? -15.102 11.586 1.437 1 98.88 82 PHE B N 1
ATOM 4866 C CA . PHE B 1 82 ? -15.578 10.68 0.397 1 98.88 82 PHE B CA 1
ATOM 4867 C C . PHE B 1 82 ? -16.688 11.328 -0.415 1 98.88 82 PHE B C 1
ATOM 4869 O O . PHE B 1 82 ? -16.594 11.414 -1.642 1 98.88 82 PHE B O 1
ATOM 4876 N N . GLY B 1 83 ? -17.688 11.883 0.248 1 98.88 83 GLY B N 1
ATOM 4877 C CA . GLY B 1 83 ? -18.922 12.352 -0.387 1 98.88 83 GLY B CA 1
ATOM 4878 C C . GLY B 1 83 ? -18.688 13.461 -1.388 1 98.88 83 GLY B C 1
ATOM 4879 O O . GLY B 1 83 ? -19.281 13.477 -2.467 1 98.88 83 GLY B O 1
ATOM 4880 N N . VAL B 1 84 ? -17.859 14.406 -1.068 1 98.94 84 VAL B N 1
ATOM 4881 C CA . VAL B 1 84 ? -17.609 15.539 -1.955 1 98.94 84 VAL B CA 1
ATOM 4882 C C . VAL B 1 84 ? -16.891 15.062 -3.219 1 98.94 84 VAL B C 1
ATOM 4884 O O . VAL B 1 84 ? -17.375 15.305 -4.332 1 98.94 84 VAL B O 1
ATOM 4887 N N . PRO B 1 85 ? -15.766 14.359 -3.074 1 98.88 85 PRO B N 1
ATOM 4888 C CA . PRO B 1 85 ? -15.125 13.883 -4.301 1 98.88 85 PRO B CA 1
ATOM 4889 C C . PRO B 1 85 ? -16 12.906 -5.086 1 98.88 85 PRO B C 1
ATOM 4891 O O . PRO B 1 85 ? -15.891 12.82 -6.312 1 98.88 85 PRO B O 1
ATOM 4894 N N . MET B 1 86 ? -16.875 12.172 -4.402 1 98.81 86 MET B N 1
ATOM 4895 C CA . MET B 1 86 ? -17.797 11.242 -5.07 1 98.81 86 MET B CA 1
ATOM 4896 C C . MET B 1 86 ? -18.781 12 -5.965 1 98.81 86 MET B C 1
ATOM 4898 O O . MET B 1 86 ? -19.391 11.406 -6.848 1 98.81 86 MET B O 1
ATOM 4902 N N . SER B 1 87 ? -19 13.258 -5.789 1 98.75 87 SER B N 1
ATOM 4903 C CA . SER B 1 87 ? -19.812 14.086 -6.664 1 98.75 87 SER B CA 1
ATOM 4904 C C . SER B 1 87 ? -19.016 14.594 -7.859 1 98.75 87 SER B C 1
ATOM 4906 O O . SER B 1 87 ? -19.578 15.211 -8.766 1 98.75 87 SER B O 1
ATOM 4908 N N . GLY B 1 88 ? -17.688 14.312 -7.855 1 98.25 88 GLY B N 1
ATOM 4909 C CA . GLY B 1 88 ? -16.797 14.844 -8.867 1 98.25 88 GLY B CA 1
ATOM 4910 C C . GLY B 1 88 ? -16.141 16.156 -8.453 1 98.25 88 GLY B C 1
ATOM 4911 O O . GLY B 1 88 ? -15.211 16.625 -9.109 1 98.25 88 GLY B O 1
ATOM 4912 N N . ALA B 1 89 ? -16.578 16.703 -7.355 1 98.69 89 ALA B N 1
ATOM 4913 C CA . ALA B 1 89 ? -16.094 18 -6.891 1 98.69 89 ALA B CA 1
ATOM 4914 C C . ALA B 1 89 ? -14.766 17.844 -6.156 1 98.69 89 ALA B C 1
ATOM 4916 O O . ALA B 1 89 ? -14.305 16.734 -5.902 1 98.69 89 ALA B O 1
ATOM 4917 N N . VAL B 1 90 ? -14.109 18.953 -5.918 1 98.75 90 VAL B N 1
ATOM 4918 C CA . VAL B 1 90 ? -12.852 19.031 -5.176 1 98.75 90 VAL B CA 1
ATOM 4919 C C . VAL B 1 90 ? -13.133 19.484 -3.742 1 98.75 90 VAL B C 1
ATOM 4921 O O . VAL B 1 90 ? -13.797 20.484 -3.516 1 98.75 90 VAL B O 1
ATOM 4924 N N . LEU B 1 91 ? -12.664 18.734 -2.783 1 98.88 91 LEU B N 1
ATOM 4925 C CA . LEU B 1 91 ? -12.844 19.047 -1.369 1 98.88 91 LEU B CA 1
ATOM 4926 C C . LEU B 1 91 ? -11.805 20.062 -0.896 1 98.88 91 LEU B C 1
ATOM 4928 O O . LEU B 1 91 ? -10.602 19.828 -1.012 1 98.88 91 LEU B O 1
ATOM 4932 N N . ASN B 1 92 ? -12.234 21.156 -0.412 1 98.44 92 ASN B N 1
ATOM 4933 C CA . ASN B 1 92 ? -11.406 22.203 0.195 1 98.44 92 ASN B CA 1
ATOM 4934 C C . ASN B 1 92 ? -11.68 22.328 1.688 1 98.44 92 ASN B C 1
ATOM 4936 O O . ASN B 1 92 ? -12.664 22.969 2.086 1 98.44 92 ASN B O 1
ATOM 4940 N N . THR B 1 93 ? -10.812 21.75 2.5 1 96.81 93 THR B N 1
ATOM 4941 C CA . THR B 1 93 ? -10.992 21.859 3.943 1 96.81 93 THR B CA 1
ATOM 4942 C C . THR B 1 93 ? -10.242 23.062 4.492 1 96.81 93 THR B C 1
ATOM 4944 O O . THR B 1 93 ? -9.062 23.266 4.207 1 96.81 93 THR B O 1
ATOM 4947 N N . ILE B 1 94 ? -10.938 23.859 5.23 1 92.94 94 ILE B N 1
ATOM 4948 C CA . ILE B 1 94 ? -10.391 25.109 5.715 1 92.94 94 ILE B CA 1
ATOM 4949 C C . ILE B 1 94 ? -10.18 25.047 7.227 1 92.94 94 ILE B C 1
ATOM 4951 O O . ILE B 1 94 ? -11.031 24.516 7.953 1 92.94 94 ILE B O 1
ATOM 4955 N N . ASN B 1 95 ? -9.047 25.562 7.652 1 87.06 95 ASN B N 1
ATOM 4956 C CA . ASN B 1 95 ? -8.703 25.625 9.07 1 87.06 95 ASN B CA 1
ATOM 4957 C C . ASN B 1 95 ? -9.727 26.438 9.859 1 87.06 95 ASN B C 1
ATOM 4959 O O . ASN B 1 95 ? -10 27.594 9.516 1 87.06 95 ASN B O 1
ATOM 4963 N N . THR B 1 96 ? -10.227 25.938 10.883 1 86.69 96 THR B N 1
ATOM 4964 C CA . THR B 1 96 ? -11.312 26.547 11.641 1 86.69 96 THR B CA 1
ATOM 4965 C C . THR B 1 96 ? -10.789 27.703 12.5 1 86.69 96 THR B C 1
ATOM 4967 O O . THR B 1 96 ? -11.57 28.484 13.039 1 86.69 96 THR B O 1
ATOM 4970 N N . ARG B 1 97 ? -9.5 27.844 12.594 1 78.88 97 ARG B N 1
ATOM 4971 C CA . ARG B 1 97 ? -8.922 28.844 13.484 1 78.88 97 ARG B CA 1
ATOM 4972 C C . ARG B 1 97 ? -8.594 30.125 12.719 1 78.88 97 ARG B C 1
ATOM 4974 O O . ARG B 1 97 ? -8.117 31.094 13.305 1 78.88 97 ARG B O 1
ATOM 4981 N N . LEU B 1 98 ? -8.844 30.141 11.453 1 81.75 98 LEU B N 1
ATOM 4982 C CA . LEU B 1 98 ? -8.562 31.328 10.641 1 81.75 98 LEU B CA 1
ATOM 4983 C C . LEU B 1 98 ? -9.57 32.438 10.93 1 81.75 98 LEU B C 1
ATOM 4985 O O . LEU B 1 98 ? -10.68 32.156 11.383 1 81.75 98 LEU B O 1
ATOM 4989 N N . ASP B 1 99 ? -9.164 33.688 10.672 1 84.56 99 ASP B N 1
ATOM 4990 C CA . ASP B 1 99 ? -10.078 34.812 10.844 1 84.56 99 ASP B CA 1
ATOM 4991 C C . ASP B 1 99 ? -10.938 35 9.594 1 84.56 99 ASP B C 1
ATOM 4993 O O . ASP B 1 99 ? -10.719 34.375 8.57 1 84.56 99 ASP B O 1
ATOM 4997 N N . ALA B 1 100 ? -11.898 35.875 9.711 1 90.56 100 ALA B N 1
ATOM 4998 C CA . ALA B 1 100 ? -12.883 36.094 8.656 1 90.56 100 ALA B CA 1
ATOM 4999 C C . ALA B 1 100 ? -12.219 36.594 7.379 1 90.56 100 ALA B C 1
ATOM 5001 O O . ALA B 1 100 ? -12.602 36.219 6.273 1 90.56 100 ALA B O 1
ATOM 5002 N N . ARG B 1 101 ? -11.312 37.469 7.539 1 88.06 101 ARG B N 1
ATOM 5003 C CA . ARG B 1 101 ? -10.625 38.031 6.383 1 88.06 101 ARG B CA 1
ATOM 5004 C C . ARG B 1 101 ? -9.906 36.938 5.586 1 88.06 101 ARG B C 1
ATOM 5006 O O . ARG B 1 101 ? -10.039 36.875 4.363 1 88.06 101 ARG B O 1
ATOM 5013 N N . THR B 1 102 ? -9.156 36.125 6.301 1 87.25 102 THR B N 1
ATOM 5014 C CA . THR B 1 102 ? -8.406 35.062 5.648 1 87.25 102 THR B CA 1
ATOM 5015 C C . THR B 1 102 ? -9.359 34.062 4.984 1 87.25 102 THR B C 1
ATOM 5017 O O . THR B 1 102 ? -9.117 33.625 3.863 1 87.25 102 THR B O 1
ATOM 5020 N N . VAL B 1 103 ? -10.438 33.75 5.637 1 92.44 103 VAL B N 1
ATOM 5021 C CA . VAL B 1 103 ? -11.422 32.844 5.074 1 92.44 103 VAL B CA 1
ATOM 5022 C C . VAL B 1 103 ? -12.016 33.406 3.799 1 92.44 103 VAL B C 1
ATOM 5024 O O . VAL B 1 103 ? -12.211 32.719 2.811 1 92.44 103 VAL B O 1
ATOM 5027 N N . ALA B 1 104 ? -12.281 34.719 3.818 1 93.62 104 ALA B N 1
ATOM 5028 C CA . ALA B 1 104 ? -12.82 35.375 2.635 1 93.62 104 ALA B CA 1
ATOM 5029 C C . ALA B 1 104 ? -11.852 35.25 1.458 1 93.62 104 ALA B C 1
ATOM 5031 O O . ALA B 1 104 ? -12.273 35.031 0.326 1 93.62 104 ALA B O 1
ATOM 5032 N N . VAL B 1 105 ? -10.609 35.469 1.747 1 90.69 105 VAL B N 1
ATOM 5033 C CA . VAL B 1 105 ? -9.578 35.406 0.716 1 90.69 105 VAL B CA 1
ATOM 5034 C C . VAL B 1 105 ? -9.539 33.969 0.133 1 90.69 105 VAL B C 1
ATOM 5036 O O . VAL B 1 105 ? -9.453 33.812 -1.085 1 90.69 105 VAL B O 1
ATOM 5039 N N . LEU B 1 106 ? -9.617 32.969 0.985 1 93.62 106 LEU B N 1
ATOM 5040 C CA . LEU B 1 106 ? -9.562 31.578 0.535 1 93.62 106 LEU B CA 1
ATOM 5041 C C . LEU B 1 106 ? -10.789 31.234 -0.3 1 93.62 106 LEU B C 1
ATOM 5043 O O . LEU B 1 106 ? -10.672 30.562 -1.33 1 93.62 106 LEU B O 1
ATOM 5047 N N . LEU B 1 107 ? -11.953 31.641 0.144 1 96 107 LEU B N 1
ATOM 5048 C CA . LEU B 1 107 ? -13.188 31.375 -0.587 1 96 107 LEU B CA 1
ATOM 5049 C C . LEU B 1 107 ? -13.172 32.062 -1.949 1 96 107 LEU B C 1
ATOM 5051 O O . LEU B 1 107 ? -13.617 31.469 -2.943 1 96 107 LEU B O 1
ATOM 5055 N N . HIS B 1 108 ? -12.656 33.219 -1.968 1 95 108 HIS B N 1
ATOM 5056 C CA . HIS B 1 108 ? -12.547 33.969 -3.225 1 95 108 HIS B CA 1
ATOM 5057 C C . HIS B 1 108 ? -11.562 33.281 -4.172 1 95 108 HIS B C 1
ATOM 5059 O O . HIS B 1 108 ? -11.875 33.062 -5.344 1 95 108 HIS B O 1
ATOM 5065 N N . HIS B 1 109 ? -10.406 33 -3.643 1 94.12 109 HIS B N 1
A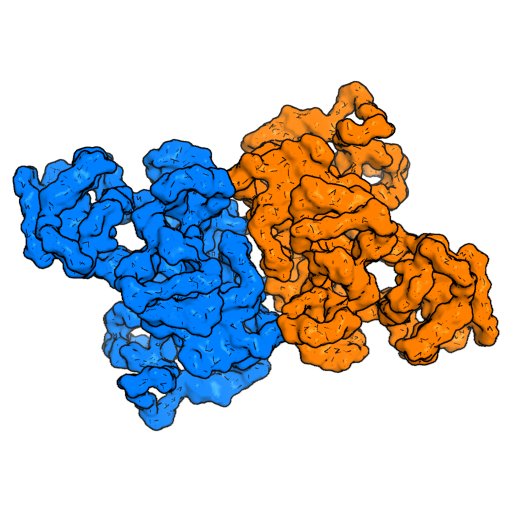TOM 5066 C CA . HIS B 1 109 ? -9.352 32.406 -4.453 1 94.12 109 HIS B CA 1
ATOM 5067 C C . HIS B 1 109 ? -9.766 31.047 -5.012 1 94.12 109 HIS B C 1
ATOM 5069 O O . HIS B 1 109 ? -9.508 30.75 -6.176 1 94.12 109 HIS B O 1
ATOM 5075 N N . SER B 1 110 ? -10.453 30.234 -4.203 1 96.19 110 SER B N 1
ATOM 5076 C CA . SER B 1 110 ? -10.852 28.891 -4.617 1 96.19 110 SER B CA 1
ATOM 5077 C C . SER B 1 110 ? -12.07 28.938 -5.527 1 96.19 110 SER B C 1
ATOM 5079 O O . SER B 1 110 ? -12.312 28 -6.293 1 96.19 110 SER B O 1
ATOM 5081 N N . GLY B 1 111 ? -12.797 29.953 -5.41 1 96.12 111 GLY B N 1
ATOM 5082 C CA . GLY B 1 111 ? -14.062 29.984 -6.121 1 96.12 111 GLY B CA 1
ATOM 5083 C C . GLY B 1 111 ? -15.062 28.969 -5.605 1 96.12 111 GLY B C 1
ATOM 5084 O O . GLY B 1 111 ? -15.828 28.391 -6.387 1 96.12 111 GLY B O 1
ATOM 5085 N N . SER B 1 112 ? -15.07 28.734 -4.305 1 97.44 112 SER B N 1
ATOM 5086 C CA . SER B 1 112 ? -15.938 27.734 -3.689 1 97.44 112 SER B CA 1
ATOM 5087 C C . SER B 1 112 ? -17.406 28.031 -3.98 1 97.44 112 SER B C 1
ATOM 5089 O O . SER B 1 112 ? -17.859 29.172 -3.871 1 97.44 112 SER B O 1
ATOM 5091 N N . LYS B 1 113 ? -18.109 27 -4.32 1 97.75 113 LYS B N 1
ATOM 5092 C CA . LYS B 1 113 ? -19.531 27.141 -4.645 1 97.75 113 LYS B CA 1
ATOM 5093 C C . LYS B 1 113 ? -20.406 26.891 -3.418 1 97.75 113 LYS B C 1
ATOM 5095 O O . LYS B 1 113 ? -21.516 27.406 -3.326 1 97.75 113 LYS B O 1
ATOM 5100 N N . LEU B 1 114 ? -19.906 26.125 -2.586 1 98.06 114 LEU B N 1
ATOM 5101 C CA . LEU B 1 114 ? -20.625 25.703 -1.395 1 98.06 114 LEU B CA 1
ATOM 5102 C C . LEU B 1 114 ? -19.688 25.594 -0.197 1 98.06 114 LEU B C 1
ATOM 5104 O O . LEU B 1 114 ? -18.516 25.234 -0.35 1 98.06 114 LEU B O 1
ATOM 5108 N N . VAL B 1 115 ? -20.219 25.984 1.018 1 98.31 115 VAL B N 1
ATOM 5109 C CA . VAL B 1 115 ? -19.438 25.875 2.246 1 98.31 115 VAL B CA 1
ATOM 5110 C C . VAL B 1 115 ? -20.266 25.156 3.316 1 98.31 115 VAL B C 1
ATOM 5112 O O . VAL B 1 115 ? -21.359 25.594 3.648 1 98.31 115 VAL B O 1
ATOM 5115 N N . PHE B 1 116 ? -19.766 24.031 3.766 1 98.62 116 PHE B N 1
ATOM 5116 C CA . PHE B 1 116 ? -20.297 23.438 4.988 1 98.62 116 PHE B CA 1
ATOM 5117 C C . PHE B 1 116 ? -19.625 24.047 6.215 1 98.62 116 PHE B C 1
ATOM 5119 O O . PHE B 1 116 ? -18.406 24.188 6.262 1 98.62 116 PHE B O 1
ATOM 5126 N N . ALA B 1 117 ? -20.406 24.391 7.23 1 97.44 117 ALA B N 1
ATOM 5127 C CA . ALA B 1 117 ? -19.828 25.109 8.359 1 97.44 117 ALA B CA 1
ATOM 5128 C C . ALA B 1 117 ? -20.375 24.594 9.688 1 97.44 117 ALA B C 1
ATOM 5130 O O . ALA B 1 117 ? -21.578 24.297 9.789 1 97.44 117 ALA B O 1
ATOM 5131 N N . ASP B 1 118 ? -19.484 24.438 10.562 1 96.12 118 ASP B N 1
ATOM 5132 C CA . ASP B 1 118 ? -19.875 24.188 11.953 1 96.12 118 ASP B CA 1
ATOM 5133 C C . ASP B 1 118 ? -20.656 25.375 12.523 1 96.12 118 ASP B C 1
ATOM 5135 O O . ASP B 1 118 ? -20.406 26.531 12.172 1 96.12 118 ASP B O 1
ATOM 5139 N N . PRO B 1 119 ? -21.609 25.094 13.406 1 94.62 119 PRO B N 1
ATOM 5140 C CA . PRO B 1 119 ? -22.344 26.203 14.016 1 94.62 119 PRO B CA 1
ATOM 5141 C C . PRO B 1 119 ? -21.438 27.234 14.68 1 94.62 119 PRO B C 1
ATOM 5143 O O . PRO B 1 119 ? -21.703 28.438 14.633 1 94.62 119 PRO B O 1
ATOM 5146 N N . ALA B 1 120 ? -20.406 26.766 15.258 1 90.94 120 ALA B N 1
ATOM 5147 C CA . ALA B 1 120 ? -19.453 27.656 15.922 1 90.94 120 ALA B CA 1
ATOM 5148 C C . ALA B 1 120 ? -18.75 28.562 14.922 1 90.94 120 ALA B C 1
ATOM 5150 O O . ALA B 1 120 ? -18.25 29.641 15.281 1 90.94 120 ALA B O 1
ATOM 5151 N N . SER B 1 121 ? -18.734 28.188 13.648 1 92.75 121 SER B N 1
ATOM 5152 C CA . SER B 1 121 ? -18 28.938 12.625 1 92.75 121 SER B CA 1
ATOM 5153 C C . SER B 1 121 ? -18.938 29.797 11.781 1 92.75 121 SER B C 1
ATOM 5155 O O . SER B 1 121 ? -18.484 30.547 10.914 1 92.75 121 SER B O 1
ATOM 5157 N N . LEU B 1 122 ? -20.266 29.766 12.031 1 94.69 122 LEU B N 1
ATOM 5158 C CA . LEU B 1 122 ? -21.234 30.469 11.195 1 94.69 122 LEU B CA 1
ATOM 5159 C C . LEU B 1 122 ? -21.031 31.969 11.273 1 94.69 122 LEU B C 1
ATOM 5161 O O . LEU B 1 122 ? -21.094 32.656 10.25 1 94.69 122 LEU B O 1
ATOM 5165 N N . PRO B 1 123 ? -20.797 32.531 12.5 1 92.75 123 PRO B N 1
ATOM 5166 C CA . PRO B 1 123 ? -20.531 33.969 12.531 1 92.75 123 PRO B CA 1
ATOM 5167 C C . PRO B 1 123 ? -19.281 34.344 11.719 1 92.75 123 PRO B C 1
ATOM 5169 O O . PRO B 1 123 ? -19.297 35.344 11.016 1 92.75 123 PRO B O 1
ATOM 5172 N N . LEU B 1 124 ? -18.297 33.531 11.875 1 92.5 124 LEU B N 1
ATOM 5173 C CA . LEU B 1 124 ? -17.062 33.719 11.125 1 92.5 124 LEU B CA 1
ATOM 5174 C C . LEU B 1 124 ? -17.344 33.719 9.625 1 92.5 124 LEU B C 1
ATOM 5176 O O . LEU B 1 124 ? -16.844 34.594 8.898 1 92.5 124 LEU B O 1
ATOM 5180 N N . ILE B 1 125 ? -18.141 32.812 9.117 1 96 125 ILE B N 1
ATOM 5181 C CA . ILE B 1 125 ? -18.438 32.656 7.695 1 96 125 ILE B CA 1
ATOM 5182 C C . ILE B 1 125 ? -19.266 33.875 7.23 1 96 125 ILE B C 1
ATOM 5184 O O . ILE B 1 125 ? -19.047 34.406 6.137 1 96 125 ILE B O 1
ATOM 5188 N N . ARG B 1 126 ? -20.219 34.281 8.062 1 95 126 ARG B N 1
ATOM 5189 C CA . ARG B 1 126 ? -21.016 35.469 7.742 1 95 126 ARG B CA 1
ATOM 5190 C C . ARG B 1 126 ? -20.125 36.688 7.559 1 95 126 ARG B C 1
ATOM 5192 O O . ARG B 1 126 ? -20.312 37.469 6.617 1 95 126 ARG B O 1
ATOM 5199 N N . ASP B 1 127 ? -19.203 36.812 8.492 1 95.25 127 ASP B N 1
ATOM 5200 C CA . ASP B 1 127 ? -18.266 37.938 8.406 1 95.25 127 ASP B CA 1
ATOM 5201 C C . ASP B 1 127 ? -17.375 37.812 7.176 1 95.25 127 ASP B C 1
ATOM 5203 O O . ASP B 1 127 ? -17.078 38.812 6.527 1 95.25 127 ASP B O 1
ATOM 5207 N N . ALA B 1 128 ? -16.938 36.625 6.863 1 95.06 128 ALA B N 1
ATOM 5208 C CA . ALA B 1 128 ? -16.109 36.375 5.688 1 95.06 128 ALA B CA 1
ATOM 5209 C C . ALA B 1 128 ? -16.859 36.719 4.406 1 95.06 128 ALA B C 1
ATOM 5211 O O . ALA B 1 128 ? -16.281 37.312 3.486 1 95.06 128 ALA B O 1
ATOM 5212 N N . MET B 1 129 ? -18.141 36.438 4.328 1 95.81 129 MET B N 1
ATOM 5213 C CA . MET B 1 129 ? -18.953 36.688 3.141 1 95.81 129 MET B CA 1
ATOM 5214 C C . MET B 1 129 ? -19.078 38.156 2.861 1 95.81 129 MET B C 1
ATOM 5216 O O . MET B 1 129 ? -19.109 38.594 1.704 1 95.81 129 MET B O 1
ATOM 5220 N N . LYS B 1 130 ? -19.078 38.906 3.912 1 95.38 130 LYS B N 1
ATOM 5221 C CA . LYS B 1 130 ? -19.172 40.344 3.777 1 95.38 130 LYS B CA 1
ATOM 5222 C C . LYS B 1 130 ? -17.891 40.938 3.186 1 95.38 130 LYS B C 1
ATOM 5224 O O . LYS B 1 130 ? -17.906 42.031 2.658 1 95.38 130 LYS B O 1
ATOM 5229 N N . GLN B 1 131 ? -16.891 40.156 3.318 1 93.81 131 GLN B N 1
ATOM 5230 C CA . GLN B 1 131 ? -15.586 40.688 2.898 1 93.81 131 GLN B CA 1
ATOM 5231 C C . GLN B 1 131 ? -15.227 40.188 1.497 1 93.81 131 GLN B C 1
ATOM 5233 O O . GLN B 1 131 ? -14.172 40.531 0.964 1 93.81 131 GLN B O 1
ATOM 5238 N N . LEU B 1 132 ? -16.109 39.406 0.881 1 95.06 132 LEU B N 1
ATOM 5239 C CA . LEU B 1 132 ? -15.883 38.969 -0.489 1 95.06 132 LEU B CA 1
ATOM 5240 C C . LEU B 1 132 ? -15.93 40.125 -1.457 1 95.06 132 LEU B C 1
ATOM 5242 O O . LEU B 1 132 ? -16.719 41.062 -1.266 1 95.06 132 LEU B O 1
ATOM 5246 N N . PRO B 1 133 ? -15.031 40.094 -2.451 1 93.38 133 PRO B N 1
ATOM 5247 C CA . PRO B 1 133 ? -15.102 41.188 -3.434 1 93.38 133 PRO B CA 1
ATOM 5248 C C . PRO B 1 133 ? -16.469 41.312 -4.086 1 93.38 133 PRO B C 1
ATOM 5250 O O . PRO B 1 133 ? -17.172 40.312 -4.262 1 93.38 133 PRO B O 1
ATOM 5253 N N . PRO B 1 134 ? -16.734 42.562 -4.559 1 90.56 134 PRO B N 1
ATOM 5254 C CA . PRO B 1 134 ? -18.016 42.75 -5.246 1 90.56 134 PRO B CA 1
ATOM 5255 C C . PRO B 1 134 ? -18.125 41.938 -6.531 1 90.56 134 PRO B C 1
ATOM 5257 O O . PRO B 1 134 ? -17.156 41.844 -7.289 1 90.56 134 PRO B O 1
ATOM 5260 N N . GLY B 1 135 ? -19.219 41.312 -6.703 1 90.88 135 GLY B N 1
ATOM 5261 C CA . GLY B 1 135 ? -19.438 40.562 -7.918 1 90.88 135 GLY B CA 1
ATOM 5262 C C . GLY B 1 135 ? -19.109 39.062 -7.762 1 90.88 135 GLY B C 1
ATOM 5263 O O . GLY B 1 135 ? -19.547 38.25 -8.57 1 90.88 135 GLY B O 1
ATOM 5264 N N . HIS B 1 136 ? -18.266 38.781 -6.754 1 90.88 136 HIS B N 1
ATOM 5265 C CA . HIS B 1 136 ? -18.016 37.375 -6.512 1 90.88 136 HIS B CA 1
ATOM 5266 C C . HIS B 1 136 ? -19.25 36.688 -5.938 1 90.88 136 HIS B C 1
ATOM 5268 O O . HIS B 1 136 ? -19.797 37.125 -4.918 1 90.88 136 HIS B O 1
ATOM 5274 N N . PRO B 1 137 ? -19.703 35.719 -6.66 1 91.75 137 PRO B N 1
ATOM 5275 C CA . PRO B 1 137 ? -20.859 35.031 -6.105 1 91.75 137 PRO B CA 1
ATOM 5276 C C . PRO B 1 137 ? -20.547 34.375 -4.754 1 91.75 137 PRO B C 1
ATOM 5278 O O . PRO B 1 137 ? -19.562 33.656 -4.621 1 91.75 137 PRO B O 1
ATOM 5281 N N . ALA B 1 138 ? -21.328 34.688 -3.783 1 93.31 138 ALA B N 1
ATOM 5282 C CA . ALA B 1 138 ? -21.141 34.062 -2.469 1 93.31 138 ALA B CA 1
ATOM 5283 C C . ALA B 1 138 ? -21.531 32.594 -2.49 1 93.31 138 ALA B C 1
ATOM 5285 O O . ALA B 1 138 ? -22.547 32.219 -3.068 1 93.31 138 ALA B O 1
ATOM 5286 N N . PRO B 1 139 ? -20.672 31.781 -1.89 1 96.5 139 PRO B N 1
ATOM 5287 C CA . PRO B 1 139 ? -21.062 30.359 -1.812 1 96.5 139 PRO B CA 1
ATOM 5288 C C . PRO B 1 139 ? -22.281 30.141 -0.923 1 96.5 139 PRO B C 1
ATOM 5290 O O . PRO B 1 139 ? -22.516 30.891 0.021 1 96.5 139 PRO B O 1
ATOM 5293 N N . ARG B 1 140 ? -23.031 29.125 -1.287 1 96.19 140 ARG B N 1
ATOM 5294 C CA . ARG B 1 140 ? -24.109 28.688 -0.404 1 96.19 140 ARG B CA 1
ATOM 5295 C C . ARG B 1 140 ? -23.547 28.109 0.892 1 96.19 140 ARG B C 1
ATOM 5297 O O . ARG B 1 140 ? -22.562 27.391 0.876 1 96.19 140 ARG B O 1
ATOM 5304 N N . VAL B 1 141 ? -24.188 28.516 2.035 1 97.44 141 VAL B N 1
ATOM 5305 C CA . VAL B 1 141 ? -23.719 28.031 3.332 1 97.44 141 VAL B CA 1
ATOM 5306 C C . VAL B 1 141 ? -24.688 26.969 3.859 1 97.44 141 VAL B C 1
ATOM 5308 O O . VAL B 1 141 ? -25.906 27.203 3.922 1 97.44 141 VAL B O 1
ATOM 5311 N N . ILE B 1 142 ? -24.188 25.828 4.188 1 98.19 142 ILE B N 1
ATOM 5312 C CA . ILE B 1 142 ? -24.969 24.75 4.785 1 98.19 142 ILE B CA 1
ATOM 5313 C C . ILE B 1 142 ? -24.453 24.453 6.188 1 98.19 142 ILE B C 1
ATOM 5315 O O . ILE B 1 142 ? -23.344 23.922 6.344 1 98.19 142 ILE B O 1
ATOM 5319 N N . PRO B 1 143 ? -25.219 24.719 7.223 1 97.75 143 PRO B N 1
ATOM 5320 C CA . PRO B 1 143 ? -24.797 24.438 8.594 1 97.75 143 PRO B CA 1
ATOM 5321 C C . PRO B 1 143 ? -24.75 22.938 8.891 1 97.75 143 PRO B C 1
ATOM 5323 O O . PRO B 1 143 ? -25.625 22.188 8.445 1 97.75 143 PRO B O 1
ATOM 5326 N N . VAL B 1 144 ? -23.719 22.469 9.531 1 97.81 144 VAL B N 1
ATOM 5327 C CA . VAL B 1 144 ? -23.609 21.109 10.055 1 97.81 144 VAL B CA 1
ATOM 5328 C C . VAL B 1 144 ? -23.922 21.109 11.547 1 97.81 144 VAL B C 1
ATOM 5330 O O . VAL B 1 144 ? -23.031 21.312 12.375 1 97.81 144 VAL B O 1
ATOM 5333 N N . GLU B 1 145 ? -25.094 20.797 11.891 1 95.69 145 GLU B N 1
ATOM 5334 C CA . GLU B 1 145 ? -25.531 20.828 13.281 1 95.69 145 GLU B CA 1
ATOM 5335 C C . GLU B 1 145 ? -24.828 19.734 14.102 1 95.69 145 GLU B C 1
ATOM 5337 O O . GLU B 1 145 ? -24.469 18.688 13.562 1 95.69 145 GLU B O 1
ATOM 5342 N N . ASP B 1 146 ? -24.578 20.016 15.32 1 94.81 146 ASP B N 1
ATOM 5343 C CA . ASP B 1 146 ? -24 19.062 16.266 1 94.81 146 ASP B CA 1
ATOM 5344 C C . ASP B 1 146 ? -24.953 18.828 17.438 1 94.81 146 ASP B C 1
ATOM 5346 O O . ASP B 1 146 ? -25 19.641 18.375 1 94.81 146 ASP B O 1
ATOM 5350 N N . PRO B 1 147 ? -25.641 17.766 17.422 1 91.12 147 PRO B N 1
ATOM 5351 C CA . PRO B 1 147 ? -26.641 17.516 18.469 1 91.12 147 PRO B CA 1
ATOM 5352 C C . PRO B 1 147 ? -26.016 17.328 19.859 1 91.12 147 PRO B C 1
ATOM 5354 O O . PRO B 1 147 ? -26.719 17.375 20.859 1 91.12 147 PRO B O 1
ATOM 5357 N N . HIS B 1 148 ? -24.734 17.141 19.906 1 92.5 148 HIS B N 1
ATOM 5358 C CA . HIS B 1 148 ? -24.078 16.891 21.172 1 92.5 148 HIS B CA 1
ATOM 5359 C C . HIS B 1 148 ? -23.594 18.172 21.812 1 92.5 148 HIS B C 1
ATOM 5361 O O . HIS B 1 148 ? -23.188 18.188 22.984 1 92.5 148 HIS B O 1
ATOM 5367 N N . GLU B 1 149 ? -23.594 19.219 21.016 1 91.56 149 GLU B N 1
ATOM 5368 C CA . GLU B 1 149 ? -23.203 20.531 21.531 1 91.56 149 GLU B CA 1
ATOM 5369 C C . GLU B 1 149 ? -24.422 21.391 21.844 1 91.56 149 GLU B C 1
ATOM 5371 O O . GLU B 1 149 ? -24.859 22.172 20.984 1 91.56 149 GLU B O 1
ATOM 5376 N N . LYS B 1 150 ? -24.828 21.484 23.016 1 86.56 150 LYS B N 1
ATOM 5377 C CA . LYS B 1 150 ? -26.047 22.156 23.422 1 86.56 150 LYS B CA 1
ATOM 5378 C C . LYS B 1 150 ? -25.891 23.672 23.344 1 86.56 150 LYS B C 1
ATOM 5380 O O . LYS B 1 150 ? -26.891 24.391 23.25 1 86.56 150 LYS B O 1
ATOM 5385 N N . GLU B 1 151 ? -24.672 24.062 23.359 1 85.62 151 GLU B N 1
ATOM 5386 C CA . GLU B 1 151 ? -24.422 25.5 23.406 1 85.62 151 GLU B CA 1
ATOM 5387 C C . GLU B 1 151 ? -24.641 26.141 22.031 1 85.62 151 GLU B C 1
ATOM 5389 O O . GLU B 1 151 ? -24.797 27.359 21.922 1 85.62 151 GLU B O 1
ATOM 5394 N N . PHE B 1 152 ? -24.719 25.328 20.984 1 88.44 152 PHE B N 1
ATOM 5395 C CA . PHE B 1 152 ? -24.906 25.875 19.641 1 88.44 152 PHE B CA 1
ATOM 5396 C C . PHE B 1 152 ? -26.391 26.016 19.328 1 88.44 152 PHE B C 1
ATOM 5398 O O . PHE B 1 152 ? -27.172 25.109 19.562 1 88.44 152 PHE B O 1
ATOM 5405 N N . PRO B 1 153 ? -26.75 27.219 18.922 1 82.38 153 PRO B N 1
ATOM 5406 C CA . PRO B 1 153 ? -28.172 27.391 18.547 1 82.38 153 PRO B CA 1
ATOM 5407 C C . PRO B 1 153 ? -28.562 26.547 17.344 1 82.38 153 PRO B C 1
ATOM 5409 O O . PRO B 1 153 ? -27.75 26.312 16.453 1 82.38 153 PRO B O 1
ATOM 5412 N N . ALA B 1 154 ? -29.781 26.109 17.438 1 84.56 154 ALA B N 1
ATOM 5413 C CA . ALA B 1 154 ? -30.312 25.391 16.281 1 84.56 154 ALA B CA 1
ATOM 5414 C C . ALA B 1 154 ? -30.422 26.312 15.07 1 84.56 154 ALA B C 1
ATOM 5416 O O . ALA B 1 154 ? -30.625 27.516 15.219 1 84.56 154 ALA B O 1
ATOM 5417 N N . ALA B 1 155 ? -30.25 25.688 13.922 1 88.88 155 ALA B N 1
ATOM 5418 C CA . ALA B 1 155 ? -30.453 26.453 12.695 1 88.88 155 ALA B CA 1
ATOM 5419 C C . ALA B 1 155 ? -31.906 26.922 12.578 1 88.88 155 ALA B C 1
ATOM 5421 O O . ALA B 1 155 ? -32.812 26.219 13.031 1 88.88 155 ALA B O 1
ATOM 5422 N N . PRO B 1 156 ? -32.094 28.094 11.984 1 88.31 156 PRO B N 1
ATOM 5423 C CA . PRO B 1 156 ? -33.469 28.547 11.773 1 88.31 156 PRO B CA 1
ATOM 5424 C C . PRO B 1 156 ? -34.312 27.547 10.992 1 88.31 156 PRO B C 1
ATOM 5426 O O . PRO B 1 156 ? -33.812 26.812 10.148 1 88.31 156 PRO B O 1
ATOM 5429 N N . PRO B 1 157 ? -35.625 27.609 11.336 1 88.75 157 PRO B N 1
ATOM 5430 C CA . PRO B 1 157 ? -36.5 26.703 10.594 1 88.75 157 PRO B CA 1
ATOM 5431 C C . PRO B 1 157 ? -36.406 26.906 9.078 1 88.75 157 PRO B C 1
ATOM 5433 O O . PRO B 1 157 ? -36.344 28.031 8.602 1 88.75 157 PRO B O 1
ATOM 5436 N N . GLY B 1 158 ? -36.375 25.891 8.328 1 90.38 158 GLY B N 1
ATOM 5437 C CA . GLY B 1 158 ? -36.312 25.969 6.879 1 90.38 158 GLY B CA 1
ATOM 5438 C C . GLY B 1 158 ? -34.906 25.969 6.328 1 90.38 158 GLY B C 1
ATOM 5439 O O . GLY B 1 158 ? -34.719 25.828 5.121 1 90.38 158 GLY B O 1
ATOM 5440 N N . THR B 1 159 ? -33.969 26.094 7.242 1 93.62 159 THR B N 1
ATOM 5441 C CA . THR B 1 159 ? -32.594 26.078 6.812 1 93.62 159 THR B CA 1
ATOM 5442 C C . THR B 1 159 ? -32.188 24.703 6.305 1 93.62 159 THR B C 1
ATOM 5444 O O . THR B 1 159 ? -32.562 23.688 6.902 1 93.62 159 THR B O 1
ATOM 5447 N N . LEU B 1 160 ? -31.562 24.641 5.129 1 96.81 160 LEU B N 1
ATOM 5448 C CA . LEU B 1 160 ? -31 23.391 4.629 1 96.81 160 LEU B CA 1
ATOM 5449 C C . LEU B 1 160 ? -29.734 23.016 5.391 1 96.81 160 LEU B C 1
ATOM 5451 O O . LEU B 1 160 ? -28.641 23.469 5.043 1 96.81 160 LEU B O 1
ATOM 5455 N N . THR B 1 161 ? -29.938 22.172 6.363 1 98.06 161 THR B N 1
ATOM 5456 C CA . THR B 1 161 ? -28.797 21.688 7.152 1 98.06 161 THR B CA 1
ATOM 5457 C C . THR B 1 161 ? -28.188 20.438 6.52 1 98.06 161 THR B C 1
ATOM 5459 O O . THR B 1 161 ? -28.734 19.891 5.562 1 98.06 161 THR B O 1
ATOM 5462 N N . TYR B 1 162 ? -27.031 20.047 7.012 1 98.38 162 TYR B N 1
ATOM 5463 C CA . TYR B 1 162 ? -26.312 18.906 6.473 1 98.38 162 TYR B CA 1
ATOM 5464 C C . TYR B 1 162 ? -27.188 17.656 6.465 1 98.38 162 TYR B C 1
ATOM 5466 O O . TYR B 1 162 ? -27.312 16.984 5.441 1 98.38 162 TYR B O 1
ATOM 5474 N N . GLU B 1 163 ? -27.859 17.359 7.613 1 97.88 163 GLU B N 1
ATOM 5475 C CA . GLU B 1 163 ? -28.688 16.172 7.715 1 97.88 163 GLU B CA 1
ATOM 5476 C C . GLU B 1 163 ? -29.891 16.25 6.789 1 97.88 163 GLU B C 1
ATOM 5478 O O . GLU B 1 163 ? -30.297 15.25 6.195 1 97.88 163 GLU B O 1
ATOM 5483 N N . ARG B 1 164 ? -30.484 17.453 6.648 1 97.69 164 ARG B N 1
ATOM 5484 C CA . ARG B 1 164 ? -31.609 17.641 5.734 1 97.69 164 ARG B CA 1
ATOM 5485 C C . ARG B 1 164 ? -31.172 17.469 4.285 1 97.69 164 ARG B C 1
ATOM 5487 O O . ARG B 1 164 ? -31.922 16.953 3.457 1 97.69 164 ARG B O 1
ATOM 5494 N N . LEU B 1 165 ? -29.984 17.938 4.023 1 98.5 165 LEU B N 1
ATOM 5495 C CA . LEU B 1 165 ? -29.422 17.75 2.688 1 98.5 165 LEU B CA 1
ATOM 5496 C C . LEU B 1 165 ? -29.266 16.266 2.373 1 98.5 165 LEU B C 1
ATOM 5498 O O . LEU B 1 165 ? -29.609 15.812 1.277 1 98.5 165 LEU B O 1
ATOM 5502 N N . LEU B 1 166 ? -28.719 15.453 3.34 1 98.56 166 LEU B N 1
ATOM 5503 C CA . LEU B 1 166 ? -28.516 14.023 3.146 1 98.56 166 LEU B CA 1
ATOM 5504 C C . LEU B 1 166 ? -29.859 13.328 2.871 1 98.56 166 LEU B C 1
ATOM 5506 O O . LEU B 1 166 ? -29.906 12.391 2.078 1 98.56 166 LEU B O 1
ATOM 5510 N N . GLU B 1 167 ? -30.891 13.805 3.477 1 97.88 167 GLU B N 1
ATOM 5511 C CA . GLU B 1 167 ? -32.219 13.203 3.312 1 97.88 167 GLU B CA 1
ATOM 5512 C C . GLU B 1 167 ? -32.688 13.328 1.87 1 97.88 167 GLU B C 1
ATOM 5514 O O . GLU B 1 167 ? -33.469 12.492 1.402 1 97.88 167 GLU B O 1
ATOM 5519 N N . LYS B 1 168 ? -32.219 14.25 1.208 1 97.88 168 LYS B N 1
ATOM 5520 C CA . LYS B 1 168 ? -32.625 14.5 -0.167 1 97.88 168 LYS B CA 1
ATOM 5521 C C . LYS B 1 168 ? -31.812 13.672 -1.152 1 97.88 168 LYS B C 1
ATOM 5523 O O . LYS B 1 168 ? -32.156 13.562 -2.328 1 97.88 168 LYS B O 1
ATOM 5528 N N . GLY B 1 169 ? -30.719 13.094 -0.703 1 98.62 169 GLY B N 1
ATOM 5529 C CA . GLY B 1 169 ? -29.812 12.367 -1.576 1 98.62 169 GLY B CA 1
ATOM 5530 C C . GLY B 1 169 ? -30.234 10.93 -1.8 1 98.62 169 GLY B C 1
ATOM 5531 O O . GLY B 1 169 ? -30.938 10.344 -0.975 1 98.62 169 GLY B O 1
ATOM 5532 N N . ASP B 1 170 ? -29.75 10.297 -2.84 1 98.56 170 ASP B N 1
ATOM 5533 C CA . ASP B 1 170 ? -29.969 8.906 -3.209 1 98.56 170 ASP B CA 1
ATOM 5534 C C . ASP B 1 170 ? -28.938 7.988 -2.562 1 98.56 170 ASP B C 1
ATOM 5536 O O . ASP B 1 170 ? -27.734 8.094 -2.855 1 98.56 170 ASP B O 1
ATOM 5540 N N . PRO B 1 171 ? -29.344 7.105 -1.672 1 97.56 171 PRO B N 1
ATOM 5541 C CA . PRO B 1 171 ? -28.391 6.211 -1.006 1 97.56 171 PRO B CA 1
ATOM 5542 C C . PRO B 1 171 ? -27.781 5.188 -1.958 1 97.56 171 PRO B C 1
ATOM 5544 O O . PRO B 1 171 ? -26.828 4.48 -1.59 1 97.56 171 PRO B O 1
ATOM 5547 N N . GLU B 1 172 ? -28.25 5.09 -3.191 1 97.19 172 GLU B N 1
ATOM 5548 C CA . GLU B 1 172 ? -27.719 4.172 -4.195 1 97.19 172 GLU B CA 1
ATOM 5549 C C . GLU B 1 172 ? -27.109 4.93 -5.375 1 97.19 172 GLU B C 1
ATOM 5551 O O . GLU B 1 172 ? -27.078 4.414 -6.496 1 97.19 172 GLU B O 1
ATOM 5556 N N . PHE B 1 173 ? -26.688 6.129 -5.113 1 98.25 173 PHE B N 1
ATOM 5557 C CA . PHE B 1 173 ? -26.125 7.008 -6.137 1 98.25 173 PHE B CA 1
ATOM 5558 C C . PHE B 1 173 ? -24.891 6.375 -6.781 1 98.25 173 PHE B C 1
ATOM 5560 O O . PHE B 1 173 ? -24.016 5.883 -6.082 1 98.25 173 PHE B O 1
ATOM 5567 N N . ALA B 1 174 ? -24.938 6.234 -8.133 1 97.19 174 ALA B N 1
ATOM 5568 C CA . ALA B 1 174 ? -23.703 5.906 -8.844 1 97.19 174 ALA B CA 1
ATOM 5569 C C . ALA B 1 174 ? -22.734 7.086 -8.836 1 97.19 174 ALA B C 1
ATOM 5571 O O . ALA B 1 174 ? -22.875 8.008 -9.641 1 97.19 174 ALA B O 1
ATOM 5572 N N . TRP B 1 175 ? -21.781 7.023 -7.926 1 97 175 TRP B N 1
ATOM 5573 C CA . TRP B 1 175 ? -20.953 8.195 -7.727 1 97 175 TRP B CA 1
ATOM 5574 C C . TRP B 1 175 ? -20.109 8.477 -8.969 1 97 175 TRP B C 1
ATOM 5576 O O . TRP B 1 175 ? -19.984 7.625 -9.852 1 97 175 TRP B O 1
ATOM 5586 N N . VAL B 1 176 ? -19.578 9.664 -9.125 1 97.56 176 VAL B N 1
ATOM 5587 C CA . VAL B 1 176 ? -18.891 10.164 -10.305 1 97.56 176 VAL B CA 1
ATOM 5588 C C . VAL B 1 176 ? -17.422 9.734 -10.266 1 97.56 176 VAL B C 1
ATOM 5590 O O . VAL B 1 176 ? -16.609 10.352 -9.57 1 97.56 176 VAL B O 1
ATOM 5593 N N . ARG B 1 177 ? -17.094 8.805 -11.039 1 95.94 177 ARG B N 1
ATOM 5594 C CA . ARG B 1 177 ? -15.703 8.359 -11.117 1 95.94 177 ARG B CA 1
ATOM 5595 C C . ARG B 1 177 ? -14.844 9.391 -11.836 1 95.94 177 ARG B C 1
ATOM 5597 O O . ARG B 1 177 ? -15.297 10.047 -12.773 1 95.94 177 ARG B O 1
ATOM 5604 N N . PRO B 1 178 ? -13.609 9.523 -11.367 1 96.94 178 PRO B N 1
ATOM 5605 C CA . PRO B 1 178 ? -12.75 10.445 -12.109 1 96.94 178 PRO B CA 1
ATOM 5606 C C . PRO B 1 178 ? -12.508 9.992 -13.547 1 96.94 178 PRO B C 1
ATOM 5608 O O . PRO B 1 178 ? -12.398 8.789 -13.812 1 96.94 178 PRO B O 1
ATOM 5611 N N . ALA B 1 179 ? -12.375 10.961 -14.477 1 95.19 179 ALA B N 1
ATOM 5612 C CA . ALA B 1 179 ? -12.062 10.664 -15.875 1 95.19 179 ALA B CA 1
ATOM 5613 C C . ALA B 1 179 ? -10.602 10.258 -16.031 1 95.19 179 ALA B C 1
ATOM 5615 O O . ALA B 1 179 ? -10.266 9.453 -16.906 1 95.19 179 ALA B O 1
ATOM 5616 N N . SER B 1 180 ? -9.852 10.82 -15.242 1 96.12 180 SER B N 1
ATOM 5617 C CA . SER B 1 180 ? -8.422 10.547 -15.188 1 96.12 180 SER B CA 1
ATOM 5618 C C . SER B 1 180 ? -7.934 10.469 -13.742 1 96.12 180 SER B C 1
ATOM 5620 O O . SER B 1 180 ? -8.445 11.172 -12.867 1 96.12 180 SER B O 1
ATOM 5622 N N . GLU B 1 181 ? -6.945 9.609 -13.531 1 97.12 181 GLU B N 1
ATOM 5623 C CA . GLU B 1 181 ? -6.387 9.531 -12.188 1 97.12 181 GLU B CA 1
ATOM 5624 C C . GLU B 1 181 ? -5.695 10.836 -11.805 1 97.12 181 GLU B C 1
ATOM 5626 O O . GLU B 1 181 ? -5.434 11.086 -10.625 1 97.12 181 GLU B O 1
ATOM 5631 N N . TRP B 1 182 ? -5.477 11.75 -12.797 1 97.56 182 TRP B N 1
ATOM 5632 C CA . TRP B 1 182 ? -4.832 13.047 -12.594 1 97.56 182 TRP B CA 1
ATOM 5633 C C . TRP B 1 182 ? -5.863 14.125 -12.273 1 97.56 182 TRP B C 1
ATOM 5635 O O . TRP B 1 182 ? -5.508 15.273 -12.016 1 97.56 182 TRP B O 1
ATOM 5645 N N . ASP B 1 183 ? -7.195 13.734 -12.195 1 97.88 183 ASP B N 1
ATOM 5646 C CA . ASP B 1 183 ? -8.219 14.703 -11.812 1 97.88 183 ASP B CA 1
ATOM 5647 C C . ASP B 1 183 ? -8.008 15.188 -10.383 1 97.88 183 ASP B C 1
ATOM 5649 O O . ASP B 1 183 ? -7.688 14.398 -9.492 1 97.88 183 ASP B O 1
ATOM 5653 N N . PRO B 1 184 ? -8.164 16.547 -10.156 1 98.31 184 PRO B N 1
ATOM 5654 C CA . PRO B 1 184 ? -8.055 17.062 -8.789 1 98.31 184 PRO B CA 1
ATOM 5655 C C . PRO B 1 184 ? -9.078 16.453 -7.84 1 98.31 184 PRO B C 1
ATOM 5657 O O . PRO B 1 184 ? -10.227 16.234 -8.227 1 98.31 184 PRO B O 1
ATOM 5660 N N . MET B 1 185 ? -8.641 16.188 -6.621 1 98.5 185 MET B N 1
ATOM 5661 C CA . MET B 1 185 ? -9.539 15.57 -5.641 1 98.5 185 MET B CA 1
ATOM 5662 C C . MET B 1 185 ? -9.68 16.453 -4.406 1 98.5 185 MET B C 1
ATOM 5664 O O . MET B 1 185 ? -10.773 16.578 -3.848 1 98.5 185 MET B O 1
ATOM 5668 N N . ILE B 1 186 ? -8.531 17.047 -3.975 1 98.62 186 ILE B N 1
ATOM 5669 C CA . ILE B 1 186 ? -8.57 17.859 -2.768 1 98.62 186 ILE B CA 1
ATOM 5670 C C . ILE B 1 186 ? -7.746 19.125 -2.977 1 98.62 186 ILE B C 1
ATOM 5672 O O . ILE B 1 186 ? -6.836 19.156 -3.812 1 98.62 186 ILE B O 1
ATOM 5676 N N . LEU B 1 187 ? -8.094 20.125 -2.234 1 98 187 LEU B N 1
ATOM 5677 C CA . LEU B 1 187 ? -7.441 21.422 -2.16 1 98 187 LEU B CA 1
ATOM 5678 C C . LEU B 1 187 ? -7.191 21.828 -0.71 1 98 187 LEU B C 1
ATOM 5680 O O . LEU B 1 187 ? -8.109 21.797 0.113 1 98 187 LEU B O 1
ATOM 5684 N N . ASN B 1 188 ? -5.953 22.094 -0.366 1 95.19 188 ASN B N 1
ATOM 5685 C CA . ASN B 1 188 ? -5.57 22.562 0.964 1 95.19 188 ASN B CA 1
ATOM 5686 C C . ASN B 1 188 ? -4.707 23.812 0.896 1 95.19 188 ASN B C 1
ATOM 5688 O O . ASN B 1 188 ? -3.84 23.938 0.029 1 95.19 188 ASN B O 1
ATOM 5692 N N . TYR B 1 189 ? -4.965 24.734 1.743 1 89.38 189 TYR B N 1
ATOM 5693 C CA . TYR B 1 189 ? -4.18 25.969 1.77 1 89.38 189 TYR B CA 1
ATOM 5694 C C . TYR B 1 189 ? -3.098 25.891 2.842 1 89.38 189 TYR B C 1
ATOM 5696 O O . TYR B 1 189 ? -3.338 25.391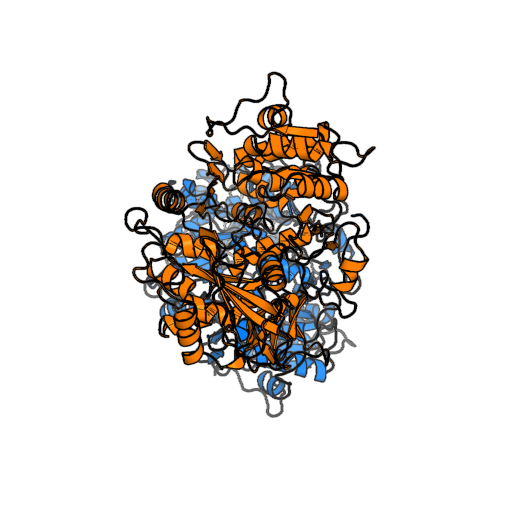 3.941 1 89.38 189 TYR B O 1
ATOM 5704 N N . THR B 1 190 ? -1.877 26.281 2.416 1 81 190 THR B N 1
ATOM 5705 C CA . THR B 1 190 ? -0.761 26.328 3.355 1 81 190 THR B CA 1
ATOM 5706 C C . THR B 1 190 ? -0.735 27.672 4.098 1 81 190 THR B C 1
ATOM 5708 O O . THR B 1 190 ? -1.258 28.672 3.604 1 81 190 THR B O 1
ATOM 5711 N N . SER B 1 191 ? -0.312 27.703 5.352 1 59.94 191 SER B N 1
ATOM 5712 C CA . SER B 1 191 ? -0.238 28.922 6.156 1 59.94 191 SER B CA 1
ATOM 5713 C C . SER B 1 191 ? 0.951 29.781 5.746 1 59.94 191 SER B C 1
ATOM 5715 O O . SER B 1 191 ? 1.268 30.766 6.414 1 59.94 191 SER B O 1
ATOM 5717 N N . GLY B 1 192 ? 1.401 29.719 4.566 1 50.56 192 GLY B N 1
ATOM 5718 C CA . GLY B 1 192 ? 2.668 30.297 4.156 1 50.56 192 GLY B CA 1
ATOM 5719 C C . GLY B 1 192 ? 2.848 31.734 4.633 1 50.56 192 GLY B C 1
ATOM 5720 O O . GLY B 1 192 ? 1.907 32.344 5.137 1 50.56 192 GLY B O 1
ATOM 5721 N N . THR B 1 193 ? 4.141 32.062 4.805 1 41.19 193 THR B N 1
ATOM 5722 C CA . THR B 1 193 ? 4.703 33.344 5.262 1 41.19 193 THR B CA 1
ATOM 5723 C C . THR B 1 193 ? 4.34 34.469 4.301 1 41.19 193 THR B C 1
ATOM 5725 O O . THR B 1 193 ? 4.598 35.625 4.586 1 41.19 193 THR B O 1
ATOM 5728 N N . THR B 1 194 ? 3.932 34.031 3.115 1 44.78 194 THR B N 1
ATOM 5729 C CA . THR B 1 194 ? 3.699 35.125 2.174 1 44.78 194 THR B CA 1
ATOM 5730 C C . THR B 1 194 ? 2.227 35.5 2.162 1 44.78 194 THR B C 1
ATOM 5732 O O . THR B 1 194 ? 1.374 34.781 2.66 1 44.78 194 THR B O 1
ATOM 5735 N N . SER B 1 195 ? 1.899 36.688 1.757 1 51.66 195 SER B N 1
ATOM 5736 C CA . SER B 1 195 ? 0.63 37.406 1.72 1 51.66 195 SER B CA 1
ATOM 5737 C C . SER B 1 195 ? -0.404 36.688 0.882 1 51.66 195 SER B C 1
ATOM 5739 O O . SER B 1 195 ? -1.602 36.75 1.165 1 51.66 195 SER B O 1
ATOM 5741 N N . ALA B 1 196 ? -0.029 35.844 -0.12 1 65 196 ALA B N 1
ATOM 5742 C CA . ALA B 1 196 ? -1.081 35.25 -0.931 1 65 196 ALA B CA 1
ATOM 5743 C C . ALA B 1 196 ? -1.283 33.781 -0.558 1 65 196 ALA B C 1
ATOM 5745 O O . ALA B 1 196 ? -0.317 33.062 -0.295 1 65 196 ALA B O 1
ATOM 5746 N N . PRO B 1 197 ? -2.545 33.406 -0.48 1 80.31 197 PRO B N 1
ATOM 5747 C CA . PRO B 1 197 ? -2.822 32 -0.107 1 80.31 197 PRO B CA 1
ATOM 5748 C C . PRO B 1 197 ? -2.295 31 -1.131 1 80.31 197 PRO B C 1
ATOM 5750 O O . PRO B 1 197 ? -2.377 31.25 -2.338 1 80.31 197 PRO B O 1
ATOM 5753 N N . LYS B 1 198 ? -1.576 29.938 -0.766 1 88.62 198 LYS B N 1
ATOM 5754 C CA . LYS B 1 198 ? -1.128 28.859 -1.641 1 88.62 198 LYS B CA 1
ATOM 5755 C C . LYS B 1 198 ? -2.053 27.656 -1.538 1 88.62 198 LYS B C 1
ATOM 5757 O O . LYS B 1 198 ? -2.006 26.906 -0.555 1 88.62 198 LYS B O 1
ATOM 5762 N N . GLY B 1 199 ? -2.889 27.516 -2.574 1 95.06 199 GLY B N 1
ATOM 5763 C CA . GLY B 1 199 ? -3.773 26.359 -2.633 1 95.06 199 GLY B CA 1
ATOM 5764 C C . GLY B 1 199 ? -3.125 25.141 -3.264 1 95.06 199 GLY B C 1
ATOM 5765 O O . GLY B 1 199 ? -2.965 25.078 -4.484 1 95.06 199 GLY B O 1
ATOM 5766 N N . VAL B 1 200 ? -2.781 24.156 -2.475 1 97.25 200 VAL B N 1
ATOM 5767 C CA . VAL B 1 200 ? -2.137 22.922 -2.936 1 97.25 200 VAL B CA 1
ATOM 5768 C C . VAL B 1 200 ? -3.189 21.953 -3.469 1 97.25 200 VAL B C 1
ATOM 5770 O O . VAL B 1 200 ? -4.121 21.578 -2.748 1 97.25 200 VAL B O 1
ATOM 5773 N N . VAL B 1 201 ? -3.033 21.547 -4.727 1 98.38 201 VAL B N 1
ATOM 5774 C CA . VAL B 1 201 ? -4.02 20.672 -5.352 1 98.38 201 VAL B CA 1
ATOM 5775 C C . VAL B 1 201 ? -3.443 19.266 -5.504 1 98.38 201 VAL B C 1
ATOM 5777 O O . VAL B 1 201 ? -2.346 19.094 -6.039 1 98.38 201 VAL B O 1
ATOM 5780 N N . HIS B 1 202 ? -4.141 18.297 -5.016 1 98.5 202 HIS B N 1
ATOM 5781 C CA . HIS B 1 202 ? -3.773 16.891 -5.199 1 98.5 202 HIS B CA 1
ATOM 5782 C C . HIS B 1 202 ? -4.797 16.172 -6.066 1 98.5 202 HIS B C 1
ATOM 5784 O O . HIS B 1 202 ? -5.977 16.516 -6.066 1 98.5 202 HIS B O 1
ATOM 5790 N N . CYS B 1 203 ? -4.32 15.195 -6.754 1 98.44 203 CYS B N 1
ATOM 5791 C CA . CYS B 1 203 ? -5.18 14.406 -7.633 1 98.44 203 CYS B CA 1
ATOM 5792 C C . CYS B 1 203 ? -5.566 13.086 -6.977 1 98.44 203 CYS B C 1
ATOM 5794 O O . CYS B 1 203 ? -5.043 12.734 -5.918 1 98.44 203 CYS B O 1
ATOM 5796 N N . HIS B 1 204 ? -6.469 12.328 -7.621 1 98.56 204 HIS B N 1
ATOM 5797 C CA . HIS B 1 204 ? -6.926 11.031 -7.125 1 98.56 204 HIS B CA 1
ATOM 5798 C C . HIS B 1 204 ? -5.762 10.055 -6.992 1 98.56 204 HIS B C 1
ATOM 5800 O O . HIS B 1 204 ? -5.641 9.359 -5.98 1 98.56 204 HIS B O 1
ATOM 5806 N N . ARG B 1 205 ? -4.891 10.008 -7.977 1 98.25 205 ARG B N 1
ATOM 5807 C CA . ARG B 1 205 ? -3.738 9.109 -7.992 1 98.25 205 ARG B CA 1
ATOM 5808 C C . ARG B 1 205 ? -2.838 9.359 -6.785 1 98.25 205 ARG B C 1
ATOM 5810 O O . ARG B 1 205 ? -2.439 8.422 -6.098 1 98.25 205 ARG B O 1
ATOM 5817 N N . GLY B 1 206 ? -2.564 10.586 -6.598 1 98.38 206 GLY B N 1
ATOM 5818 C CA . GLY B 1 206 ? -1.69 10.93 -5.488 1 98.38 206 GLY B CA 1
ATOM 5819 C C . GLY B 1 206 ? -2.246 10.516 -4.141 1 98.38 206 GLY B C 1
ATOM 5820 O O . GLY B 1 206 ? -1.523 9.969 -3.303 1 98.38 206 GLY B O 1
ATOM 5821 N N . ILE B 1 207 ? -3.525 10.75 -3.936 1 98.75 207 ILE B N 1
ATOM 5822 C CA . ILE B 1 207 ? -4.145 10.43 -2.656 1 98.75 207 ILE B CA 1
ATOM 5823 C C . ILE B 1 207 ? -4.227 8.914 -2.486 1 98.75 207 ILE B C 1
ATOM 5825 O O . ILE B 1 207 ? -4.039 8.391 -1.383 1 98.75 207 ILE B O 1
ATOM 5829 N N . PHE B 1 208 ? -4.488 8.219 -3.57 1 98.69 208 PHE B N 1
ATOM 5830 C CA . PHE B 1 208 ? -4.484 6.766 -3.525 1 98.69 208 PHE B CA 1
ATOM 5831 C C . PHE B 1 208 ? -3.125 6.238 -3.09 1 98.69 208 PHE B C 1
ATOM 5833 O O . PHE B 1 208 ? -3.035 5.414 -2.176 1 98.69 208 PHE B O 1
ATOM 5840 N N . LEU B 1 209 ? -2.08 6.691 -3.703 1 98.5 209 LEU B N 1
ATOM 5841 C CA . LEU B 1 209 ? -0.727 6.203 -3.463 1 98.5 209 LEU B CA 1
ATOM 5842 C C . LEU B 1 209 ? -0.277 6.527 -2.041 1 98.5 209 LEU B C 1
ATOM 5844 O O . LEU B 1 209 ? 0.269 5.664 -1.349 1 98.5 209 LEU B O 1
ATOM 5848 N N . VAL B 1 210 ? -0.533 7.723 -1.551 1 98.38 210 VAL B N 1
ATOM 5849 C CA . VAL B 1 210 ? -0.065 8.102 -0.222 1 98.38 210 VAL B CA 1
ATOM 5850 C C . VAL B 1 210 ? -0.847 7.328 0.84 1 98.38 210 VAL B C 1
ATOM 5852 O O . VAL B 1 210 ? -0.299 6.973 1.886 1 98.38 210 VAL B O 1
ATOM 5855 N N . THR B 1 211 ? -2.111 7.051 0.56 1 98.69 211 THR B N 1
ATOM 5856 C CA . THR B 1 211 ? -2.926 6.289 1.501 1 98.69 211 THR B CA 1
ATOM 5857 C C . THR B 1 211 ? -2.369 4.879 1.68 1 98.69 211 THR B C 1
ATOM 5859 O O . THR B 1 211 ? -2.117 4.441 2.805 1 98.69 211 THR B O 1
ATOM 5862 N N . MET B 1 212 ? -2.129 4.207 0.559 1 98.25 212 MET B N 1
ATOM 5863 C CA . MET B 1 212 ? -1.576 2.857 0.613 1 98.25 212 MET B CA 1
ATOM 5864 C C . MET B 1 212 ? -0.183 2.865 1.234 1 98.25 212 MET B C 1
ATOM 5866 O O . MET B 1 212 ? 0.147 1.992 2.039 1 98.25 212 MET B O 1
ATOM 5870 N N . ASP B 1 213 ? 0.577 3.818 0.875 1 98.19 213 ASP B N 1
ATOM 5871 C CA . ASP B 1 213 ? 1.94 3.963 1.374 1 98.19 213 ASP B CA 1
ATOM 5872 C C . ASP B 1 213 ? 1.953 4.148 2.889 1 98.19 213 ASP B C 1
ATOM 5874 O O . ASP B 1 213 ? 2.766 3.541 3.588 1 98.19 213 ASP B O 1
ATOM 5878 N N . SER B 1 214 ? 1.064 4.969 3.406 1 98.19 214 SER B N 1
ATOM 5879 C CA . SER B 1 214 ? 0.998 5.262 4.832 1 98.19 214 SER B CA 1
ATOM 5880 C C . SER B 1 214 ? 0.651 4.012 5.637 1 98.19 214 SER B C 1
ATOM 5882 O O . SER B 1 214 ? 1.181 3.807 6.73 1 98.19 214 SER B O 1
ATOM 5884 N N . LEU B 1 215 ? -0.229 3.213 5.109 1 98.44 215 LEU B N 1
ATOM 5885 C CA . LEU B 1 215 ? -0.64 1.996 5.805 1 98.44 215 LEU B CA 1
ATOM 5886 C C . LEU B 1 215 ? 0.524 1.019 5.922 1 98.44 215 LEU B C 1
ATOM 5888 O O . LEU B 1 215 ? 0.723 0.406 6.973 1 98.44 215 LEU B O 1
ATOM 5892 N N . VAL B 1 216 ? 1.281 0.911 4.832 1 98.19 216 VAL B N 1
ATOM 5893 C CA . VAL B 1 216 ? 2.42 -0.001 4.824 1 98.19 216 VAL B CA 1
ATOM 5894 C C . VAL B 1 216 ? 3.531 0.553 5.711 1 98.19 216 VAL B C 1
ATOM 5896 O O . VAL B 1 216 ? 4.086 -0.166 6.547 1 98.19 216 VAL B O 1
ATOM 5899 N N . ALA B 1 217 ? 3.791 1.828 5.566 1 97.38 217 ALA B N 1
ATOM 5900 C CA . ALA B 1 217 ? 4.902 2.455 6.277 1 97.38 217 ALA B CA 1
ATOM 5901 C C . ALA B 1 217 ? 4.684 2.416 7.785 1 97.38 217 ALA B C 1
ATOM 5903 O O . ALA B 1 217 ? 5.629 2.205 8.555 1 97.38 217 ALA B O 1
ATOM 5904 N N . TRP B 1 218 ? 3.459 2.641 8.227 1 97.75 218 TRP B N 1
ATOM 5905 C CA . TRP B 1 218 ? 3.162 2.678 9.648 1 97.75 218 TRP B CA 1
ATOM 5906 C C . TRP B 1 218 ? 2.705 1.31 10.148 1 97.75 218 TRP B C 1
ATOM 5908 O O . TRP B 1 218 ? 2.357 1.152 11.32 1 97.75 218 TRP B O 1
ATOM 5918 N N . ALA B 1 219 ? 2.635 0.312 9.242 1 97.12 219 ALA B N 1
ATOM 5919 C CA . ALA B 1 219 ? 2.217 -1.05 9.562 1 97.12 219 ALA B CA 1
ATOM 5920 C C . ALA B 1 219 ? 0.887 -1.053 10.312 1 97.12 219 ALA B C 1
ATOM 5922 O O . ALA B 1 219 ? 0.77 -1.651 11.383 1 97.12 219 ALA B O 1
ATOM 5923 N N . VAL B 1 220 ? -0.069 -0.334 9.781 1 98.19 220 VAL B N 1
ATOM 5924 C CA . VAL B 1 220 ? -1.376 -0.262 10.43 1 98.19 220 VAL B CA 1
ATOM 5925 C C . VAL B 1 220 ? -2.055 -1.63 10.375 1 98.19 220 VAL B C 1
ATOM 5927 O O . VAL B 1 220 ? -2.158 -2.238 9.312 1 98.19 220 VAL B O 1
ATOM 5930 N N . PRO B 1 221 ? -2.496 -2.174 11.492 1 97 221 PRO B N 1
ATOM 5931 C CA . PRO B 1 221 ? -3.158 -3.48 11.516 1 97 221 PRO B CA 1
ATOM 5932 C C . PRO B 1 221 ? -4.605 -3.414 11.039 1 97 221 PRO B C 1
ATOM 5934 O O . PRO B 1 221 ? -5.152 -2.322 10.852 1 97 221 PRO B O 1
ATOM 5937 N N . PRO B 1 222 ? -5.223 -4.535 10.828 1 96.44 222 PRO B N 1
ATOM 5938 C CA . PRO B 1 222 ? -6.648 -4.539 10.492 1 96.44 222 PRO B CA 1
ATOM 5939 C C . PRO B 1 222 ? -7.52 -4.023 11.633 1 96.44 222 PRO B C 1
ATOM 5941 O O . PRO B 1 222 ? -7.234 -4.293 12.805 1 96.44 222 PRO B O 1
ATOM 5944 N N . GLN B 1 223 ? -8.453 -3.236 11.312 1 97.62 223 GLN B N 1
ATOM 5945 C CA . GLN B 1 223 ? -9.539 -2.766 12.172 1 97.62 223 GLN B CA 1
ATOM 5946 C C . GLN B 1 223 ? -8.992 -2.062 13.414 1 97.62 223 GLN B C 1
ATOM 5948 O O . GLN B 1 223 ? -9.391 -2.375 14.539 1 97.62 223 GLN B O 1
ATOM 5953 N N . PRO B 1 224 ? -8.117 -1.143 13.242 1 98.38 224 PRO B N 1
ATOM 5954 C CA . PRO B 1 224 ? -7.676 -0.336 14.383 1 98.38 224 PRO B CA 1
ATOM 5955 C C . PRO B 1 224 ? -8.773 0.581 14.914 1 98.38 224 PRO B C 1
ATOM 5957 O O . PRO B 1 224 ? -9.758 0.84 14.219 1 98.38 224 PRO B O 1
ATOM 5960 N N . THR B 1 225 ? -8.656 0.922 16.188 1 98.69 225 THR B N 1
ATOM 5961 C CA . THR B 1 225 ? -9.43 2.039 16.719 1 98.69 225 THR B CA 1
ATOM 5962 C C . THR B 1 225 ? -8.609 3.328 16.672 1 98.69 225 THR B C 1
ATOM 5964 O O . THR B 1 225 ? -7.668 3.496 17.453 1 98.69 225 THR B O 1
ATOM 5967 N N . TYR B 1 226 ? -8.93 4.234 15.797 1 98.88 226 TYR B N 1
ATOM 5968 C CA . TYR B 1 226 ? -8.156 5.422 15.461 1 98.88 226 TYR B CA 1
ATOM 5969 C C . TYR B 1 226 ? -8.797 6.676 16.047 1 98.88 226 TYR B C 1
ATOM 5971 O O . TYR B 1 226 ? -9.945 6.996 15.719 1 98.88 226 TYR B O 1
ATOM 5979 N N . LEU B 1 227 ? -8.055 7.391 16.875 1 98.75 227 LEU B N 1
ATOM 5980 C CA . LEU B 1 227 ? -8.562 8.609 17.484 1 98.75 227 LEU B CA 1
ATOM 5981 C C . LEU B 1 227 ? -8.109 9.844 16.719 1 98.75 227 LEU B C 1
ATOM 5983 O O . LEU B 1 227 ? -6.91 10.055 16.516 1 98.75 227 LEU B O 1
ATOM 5987 N N . TRP B 1 228 ? -9.07 10.656 16.344 1 98.44 228 TRP B N 1
ATOM 5988 C CA . TRP B 1 228 ? -8.758 11.883 15.617 1 98.44 228 TRP B CA 1
ATOM 5989 C C . TRP B 1 228 ? -8.352 13 16.562 1 98.44 228 TRP B C 1
ATOM 5991 O O . TRP B 1 228 ? -9.203 13.758 17.047 1 98.44 228 TRP B O 1
ATOM 6001 N N . THR B 1 229 ? -7.051 13.078 16.828 1 95.56 229 THR B N 1
ATOM 6002 C CA . THR B 1 229 ? -6.461 14.227 17.5 1 95.56 229 THR B CA 1
ATOM 6003 C C . THR B 1 229 ? -5.906 15.227 16.484 1 95.56 229 THR B C 1
ATOM 6005 O O . THR B 1 229 ? -5.965 16.438 16.703 1 95.56 229 THR B O 1
ATOM 6008 N N . LEU B 1 230 ? -5.348 14.688 15.375 1 93.62 230 LEU B N 1
ATOM 6009 C CA . LEU B 1 230 ? -4.973 15.5 14.219 1 93.62 230 LEU B CA 1
ATOM 6010 C C . LEU B 1 230 ? -6.207 16.031 13.5 1 93.62 230 LEU B C 1
ATOM 6012 O O . LEU B 1 230 ? -7.121 15.266 13.188 1 93.62 230 LEU B O 1
ATOM 6016 N N . PRO B 1 231 ? -6.273 17.344 13.312 1 92.94 231 PRO B N 1
ATOM 6017 C CA . PRO B 1 231 ? -7.422 17.828 12.539 1 92.94 231 PRO B CA 1
ATOM 6018 C C . PRO B 1 231 ? -7.484 17.203 11.141 1 92.94 231 PRO B C 1
ATOM 6020 O O . PRO B 1 231 ? -6.496 17.234 10.406 1 92.94 231 PRO B O 1
ATOM 6023 N N . MET B 1 232 ? -8.641 16.75 10.742 1 96.38 232 MET B N 1
ATOM 6024 C CA . MET B 1 232 ? -8.805 16.141 9.422 1 96.38 232 MET B CA 1
ATOM 6025 C C . MET B 1 232 ? -8.539 17.156 8.32 1 96.38 232 MET B C 1
ATOM 6027 O O . MET B 1 232 ? -8.086 16.797 7.234 1 96.38 232 MET B O 1
ATOM 6031 N N . PHE B 1 233 ? -8.773 18.453 8.664 1 91.5 233 PHE B N 1
ATOM 6032 C CA . PHE B 1 233 ? -8.617 19.453 7.625 1 91.5 233 PHE B CA 1
ATOM 6033 C C . PHE B 1 233 ? -7.145 19.719 7.344 1 91.5 233 PHE B C 1
ATOM 6035 O O . PHE B 1 233 ? -6.805 20.359 6.344 1 91.5 233 PHE B O 1
ATOM 6042 N N . HIS B 1 234 ? -6.262 19.516 8.273 1 85.12 234 HIS B N 1
ATOM 6043 C CA . HIS B 1 234 ? -4.832 19.734 8.102 1 85.12 234 HIS B CA 1
ATOM 6044 C C . HIS B 1 234 ? -4.184 18.609 7.32 1 85.12 234 HIS B C 1
ATOM 6046 O O . HIS B 1 234 ? -4.137 17.469 7.793 1 85.12 234 HIS B O 1
ATOM 6052 N N . ALA B 1 235 ? -3.688 18.891 6.41 1 64.81 235 ALA B N 1
ATOM 6053 C CA . ALA B 1 235 ? -3.186 18.141 5.266 1 64.81 235 ALA B CA 1
ATOM 6054 C C . ALA B 1 235 ? -3.375 16.641 5.469 1 64.81 235 ALA B C 1
ATOM 6056 O O . ALA B 1 235 ? -2.744 16.047 6.344 1 64.81 235 ALA B O 1
ATOM 6057 N N . ASN B 1 236 ? -4.941 16.828 4.984 1 63.78 236 ASN B N 1
ATOM 6058 C CA . ASN B 1 236 ? -6 15.844 5.199 1 63.78 236 ASN B CA 1
ATOM 6059 C C . ASN B 1 236 ? -5.441 14.43 5.324 1 63.78 236 ASN B C 1
ATOM 6061 O O . ASN B 1 236 ? -4.715 13.969 4.445 1 63.78 236 ASN B O 1
ATOM 6065 N N . GLY B 1 237 ? -6.211 14.516 6.59 1 74.94 237 GLY B N 1
ATOM 6066 C CA . GLY B 1 237 ? -5.523 14.016 7.773 1 74.94 237 GLY B CA 1
ATOM 6067 C C . GLY B 1 237 ? -4.73 12.75 7.516 1 74.94 237 GLY B C 1
ATOM 6068 O O . GLY B 1 237 ? -4 12.281 8.391 1 74.94 237 GLY B O 1
ATOM 6069 N N . TRP B 1 238 ? -3.352 13.242 7.309 1 95.62 238 TRP B N 1
ATOM 6070 C CA . TRP B 1 238 ? -2.182 12.508 6.848 1 95.62 238 TRP B CA 1
ATOM 6071 C C . TRP B 1 238 ? -2.594 11.227 6.133 1 95.62 238 TRP B C 1
ATOM 6073 O O . TRP B 1 238 ? -1.939 10.188 6.277 1 95.62 238 TRP B O 1
ATOM 6083 N N . SER B 1 239 ? -3.801 11.336 5.277 1 98.06 239 SER B N 1
ATOM 6084 C CA . SER B 1 239 ? -4.324 10.297 4.395 1 98.06 239 SER B CA 1
ATOM 6085 C C . SER B 1 239 ? -5.168 9.289 5.164 1 98.06 239 SER B C 1
ATOM 6087 O O . SER B 1 239 ? -5.758 8.383 4.574 1 98.06 239 SER B O 1
ATOM 6089 N N . PHE B 1 240 ? -5.387 9.453 6.445 1 98.56 240 PHE B N 1
ATOM 6090 C CA . PHE B 1 240 ? -5.977 8.398 7.258 1 98.56 240 PHE B CA 1
ATOM 6091 C C . PHE B 1 240 ? -7.496 8.438 7.18 1 98.56 240 PHE B C 1
ATOM 6093 O O . PHE B 1 240 ? -8.164 7.465 7.527 1 98.56 240 PHE B O 1
ATOM 6100 N N . PRO B 1 241 ? -8.125 9.617 6.746 1 98.75 241 PRO B N 1
ATOM 6101 C CA . PRO B 1 241 ? -9.547 9.445 6.445 1 98.75 241 PRO B CA 1
ATOM 6102 C C . PRO B 1 241 ? -9.812 8.305 5.469 1 98.75 241 PRO B C 1
ATOM 6104 O O . PRO B 1 241 ? -10.758 7.535 5.656 1 98.75 241 PRO B O 1
ATOM 6107 N N . TRP B 1 242 ? -8.992 8.164 4.52 1 98.81 242 TRP B N 1
ATOM 6108 C CA . TRP B 1 242 ? -9.125 7.094 3.537 1 98.81 242 TRP B CA 1
ATOM 6109 C C . TRP B 1 242 ? -8.484 5.805 4.039 1 98.81 242 TRP B C 1
ATOM 6111 O O . TRP B 1 242 ? -9.031 4.715 3.844 1 98.81 242 TRP B O 1
ATOM 6121 N N . GLY B 1 243 ? -7.328 5.93 4.738 1 98.75 243 GLY B N 1
ATOM 6122 C CA . GLY B 1 243 ? -6.59 4.766 5.203 1 98.75 243 GLY B CA 1
ATOM 6123 C C . GLY B 1 243 ? -7.383 3.902 6.168 1 98.75 243 GLY B C 1
ATOM 6124 O O . GLY B 1 243 ? -7.34 2.674 6.09 1 98.75 243 GLY B O 1
ATOM 6125 N N . VAL B 1 244 ? -8.102 4.496 7.102 1 98.81 244 VAL B N 1
ATOM 6126 C CA . VAL B 1 244 ? -8.875 3.754 8.094 1 98.81 244 VAL B CA 1
ATOM 6127 C C . VAL B 1 244 ? -9.977 2.959 7.398 1 98.81 244 VAL B C 1
ATOM 6129 O O . VAL B 1 244 ? -10.312 1.853 7.828 1 98.81 244 VAL B O 1
ATOM 6132 N N . ALA B 1 245 ? -10.484 3.492 6.297 1 98.81 245 ALA B N 1
ATOM 6133 C CA . ALA B 1 245 ? -11.477 2.762 5.516 1 98.81 245 ALA B CA 1
ATOM 6134 C C . ALA B 1 245 ? -10.875 1.499 4.906 1 98.81 245 ALA B C 1
ATOM 6136 O O . ALA B 1 245 ? -11.5 0.435 4.926 1 98.81 245 ALA B O 1
ATOM 6137 N N . VAL B 1 246 ? -9.68 1.568 4.426 1 98.5 246 VAL B N 1
ATOM 6138 C CA . VAL B 1 246 ? -9.031 0.444 3.764 1 98.5 246 VAL B CA 1
ATOM 6139 C C . VAL B 1 246 ? -8.961 -0.749 4.715 1 98.5 246 VAL B C 1
ATOM 6141 O O . VAL B 1 246 ? -9.258 -1.88 4.324 1 98.5 246 VAL B O 1
ATOM 6144 N N . VAL B 1 247 ? -8.594 -0.468 5.945 1 98.19 247 VAL B N 1
ATOM 6145 C CA . VAL B 1 247 ? -8.297 -1.553 6.875 1 98.19 247 VAL B CA 1
ATOM 6146 C C . VAL B 1 247 ? -9.508 -1.828 7.758 1 98.19 247 VAL B C 1
ATOM 6148 O O . VAL B 1 247 ? -9.438 -2.633 8.688 1 98.19 247 VAL B O 1
ATOM 6151 N N . GLY B 1 248 ? -10.609 -1.102 7.555 1 98.06 248 GLY B N 1
ATOM 6152 C CA . GLY B 1 248 ? -11.852 -1.361 8.266 1 98.06 248 GLY B CA 1
ATOM 6153 C C . GLY B 1 248 ? -11.82 -0.896 9.703 1 98.06 248 GLY B C 1
ATOM 6154 O O . GLY B 1 248 ? -12.469 -1.496 10.57 1 98.06 248 GLY B O 1
ATOM 6155 N N . GLY B 1 249 ? -11.062 0.101 10.008 1 98.56 249 GLY B N 1
ATOM 6156 C CA . GLY B 1 249 ? -10.93 0.589 11.375 1 98.56 249 GLY B CA 1
ATOM 6157 C C . GLY B 1 249 ? -12.109 1.438 11.82 1 98.56 249 GLY B C 1
ATOM 6158 O O . GLY B 1 249 ? -13.078 1.602 11.078 1 98.56 249 GLY B O 1
ATOM 6159 N N . THR B 1 250 ? -12.023 1.888 13.039 1 98.81 250 THR B N 1
ATOM 6160 C CA . THR B 1 250 ? -13.031 2.77 13.625 1 98.81 250 THR B CA 1
ATOM 6161 C C . THR B 1 250 ? -12.461 4.172 13.836 1 98.81 250 THR B C 1
ATOM 6163 O O . THR B 1 250 ? -11.477 4.344 14.547 1 98.81 250 THR B O 1
ATOM 6166 N N . ASN B 1 251 ? -13.102 5.125 13.188 1 98.88 251 ASN B N 1
ATOM 6167 C CA . ASN B 1 251 ? -12.758 6.523 13.414 1 98.88 251 ASN B CA 1
ATOM 6168 C C . ASN B 1 251 ? -13.445 7.074 14.664 1 98.88 251 ASN B C 1
ATOM 6170 O O . ASN B 1 251 ? -14.664 7.199 14.703 1 98.88 251 ASN B O 1
ATOM 6174 N N . VAL B 1 252 ? -12.68 7.395 15.633 1 98.88 252 VAL B N 1
ATOM 6175 C CA . VAL B 1 252 ? -13.234 8.047 16.812 1 98.88 252 VAL B CA 1
ATOM 6176 C C . VAL B 1 252 ? -13.016 9.555 16.719 1 98.88 252 VAL B C 1
ATOM 6178 O O . VAL B 1 252 ? -11.883 10.031 16.812 1 98.88 252 VAL B O 1
ATOM 6181 N N . CYS B 1 253 ? -14.086 10.281 16.609 1 98.5 253 CYS B N 1
ATOM 6182 C CA . CYS B 1 253 ? -14.023 11.727 16.406 1 98.5 253 CYS B CA 1
ATOM 6183 C C . CYS B 1 253 ? -13.93 12.461 17.734 1 98.5 253 CYS B C 1
ATOM 6185 O O . CYS B 1 253 ? -14.57 12.062 18.719 1 98.5 253 CYS B O 1
ATOM 6187 N N . LEU B 1 254 ? -13.141 13.43 17.766 1 96.06 254 LEU B N 1
ATOM 6188 C CA . LEU B 1 254 ? -12.969 14.312 18.922 1 96.06 254 LEU B CA 1
ATOM 6189 C C . LEU B 1 254 ? -12.992 15.773 18.484 1 96.06 254 LEU B C 1
ATOM 6191 O O . LEU B 1 254 ? -12.055 16.25 17.844 1 96.06 254 LEU B O 1
ATOM 6195 N N . ARG B 1 255 ? -13.977 16.5 18.891 1 93.62 255 ARG B N 1
ATOM 6196 C CA . ARG B 1 255 ? -14.164 17.891 18.5 1 93.62 255 ARG B CA 1
ATOM 6197 C C . ARG B 1 255 ? -13.094 18.781 19.125 1 93.62 255 ARG B C 1
ATOM 6199 O O . ARG B 1 255 ? -12.586 19.688 18.469 1 93.62 255 ARG B O 1
ATOM 6206 N N . ARG B 1 256 ? -12.812 18.531 20.391 1 87.44 256 ARG B N 1
ATOM 6207 C CA . ARG B 1 256 ? -11.82 19.281 21.156 1 87.44 256 ARG B CA 1
ATOM 6208 C C . ARG B 1 256 ? -10.719 18.359 21.656 1 87.44 256 ARG B C 1
ATOM 6210 O O . ARG B 1 256 ? -10.992 17.344 22.328 1 87.44 256 ARG B O 1
ATOM 6217 N N . VAL B 1 257 ? -9.547 18.797 21.391 1 88.06 257 VAL B N 1
ATOM 6218 C CA . VAL B 1 257 ? -8.414 17.953 21.781 1 88.06 257 VAL B CA 1
ATOM 6219 C C . VAL B 1 257 ? -7.762 18.531 23.031 1 88.06 257 VAL B C 1
ATOM 6221 O O . VAL B 1 257 ? -7.117 19.578 22.984 1 88.06 257 VAL B O 1
ATOM 6224 N N . ASP B 1 258 ? -7.957 17.938 24.078 1 87.06 258 ASP B N 1
ATOM 6225 C CA . ASP B 1 258 ? -7.254 18.203 25.328 1 87.06 258 ASP B CA 1
ATOM 6226 C C . ASP B 1 258 ? -6.895 16.891 26.047 1 87.06 258 ASP B C 1
ATOM 6228 O O . ASP B 1 258 ? -7.434 15.836 25.719 1 87.06 258 ASP B O 1
ATOM 6232 N N . ALA B 1 259 ? -6.066 16.984 26.953 1 90.94 259 ALA B N 1
ATOM 6233 C CA . ALA B 1 259 ? -5.492 15.797 27.562 1 90.94 259 ALA B CA 1
ATOM 6234 C C . ALA B 1 259 ? -6.57 14.961 28.25 1 90.94 259 ALA B C 1
ATOM 6236 O O . ALA B 1 259 ? -6.555 13.727 28.172 1 90.94 259 ALA B O 1
ATOM 6237 N N . THR B 1 260 ? -7.453 15.633 28.938 1 93.38 260 THR B N 1
ATOM 6238 C CA . THR B 1 260 ? -8.5 14.938 29.688 1 93.38 260 THR B CA 1
ATOM 6239 C C . THR B 1 260 ? -9.352 14.094 28.75 1 93.38 260 THR B C 1
ATOM 6241 O O . THR B 1 260 ? -9.57 12.906 29 1 93.38 260 THR B O 1
ATOM 6244 N N . GLU B 1 261 ? -9.773 14.656 27.703 1 94.56 261 GLU B N 1
ATOM 6245 C CA . GLU B 1 261 ? -10.648 13.961 26.75 1 94.56 261 GLU B CA 1
ATOM 6246 C C . GLU B 1 261 ? -9.906 12.859 26.016 1 94.56 261 GLU B C 1
ATOM 6248 O O . GLU B 1 261 ? -10.469 11.805 25.734 1 94.56 261 GLU B O 1
ATOM 6253 N N . VAL B 1 262 ? -8.703 13.078 25.688 1 96 262 VAL B N 1
ATOM 6254 C CA . VAL B 1 262 ? -7.914 12.094 24.953 1 96 262 VAL B CA 1
ATOM 6255 C C . VAL B 1 262 ? -7.711 10.844 25.797 1 96 262 VAL B C 1
ATOM 6257 O O . VAL B 1 262 ? -8.008 9.727 25.359 1 96 262 VAL B O 1
ATOM 6260 N N . TYR B 1 263 ? -7.277 11.023 27.078 1 96.75 263 TYR B N 1
ATOM 6261 C CA . TYR B 1 263 ? -7.055 9.883 27.953 1 96.75 263 TYR B CA 1
ATOM 6262 C C . TYR B 1 263 ? -8.359 9.148 28.219 1 96.75 263 TYR B C 1
ATOM 6264 O O . TYR B 1 263 ? -8.398 7.914 28.219 1 96.75 263 TYR B O 1
ATOM 6272 N N . ALA B 1 264 ? -9.391 9.891 28.469 1 95.88 264 ALA B N 1
ATOM 6273 C CA . ALA B 1 264 ? -10.68 9.273 28.734 1 95.88 264 ALA B CA 1
ATOM 6274 C C . ALA B 1 264 ? -11.156 8.445 27.547 1 95.88 264 ALA B C 1
ATOM 6276 O O . ALA B 1 264 ? -11.688 7.348 27.719 1 95.88 264 ALA B O 1
ATOM 6277 N N . THR B 1 265 ? -11 8.977 26.359 1 96.81 265 THR B N 1
ATOM 6278 C CA . THR B 1 265 ? -11.461 8.297 25.156 1 96.81 265 THR B CA 1
ATOM 6279 C C . THR B 1 265 ? -10.609 7.062 24.875 1 96.81 265 THR B C 1
ATOM 6281 O O . THR B 1 265 ? -11.125 6.027 24.438 1 96.81 265 THR B O 1
ATOM 6284 N N . ILE B 1 266 ? -9.312 7.152 25.062 1 97.31 266 ILE B N 1
ATOM 6285 C CA . ILE B 1 266 ? -8.43 6 24.906 1 97.31 266 ILE B CA 1
ATOM 6286 C C . ILE B 1 266 ? -8.922 4.852 25.781 1 97.31 266 ILE B C 1
ATOM 6288 O O . ILE B 1 266 ? -9.055 3.717 25.312 1 97.31 266 ILE B O 1
ATOM 6292 N N . ALA B 1 267 ? -9.219 5.164 27 1 96.12 267 ALA B N 1
ATOM 6293 C CA . ALA B 1 267 ? -9.648 4.152 27.969 1 96.12 267 ALA B CA 1
ATOM 6294 C C . ALA B 1 267 ? -11.031 3.607 27.609 1 96.12 267 ALA B C 1
ATOM 6296 O O . ALA B 1 267 ? -11.25 2.395 27.625 1 96.12 267 ALA B O 1
ATOM 6297 N N . ARG B 1 268 ? -11.914 4.457 27.25 1 95.69 268 ARG B N 1
ATOM 6298 C CA . ARG B 1 268 ? -13.312 4.109 27.031 1 95.69 268 ARG B CA 1
ATOM 6299 C C . ARG B 1 268 ? -13.492 3.33 25.734 1 95.69 268 ARG B C 1
ATOM 6301 O O . ARG B 1 268 ? -14.328 2.43 25.656 1 95.69 268 ARG B O 1
ATOM 6308 N N . ARG B 1 269 ? -12.688 3.66 24.719 1 96.5 269 ARG B N 1
ATOM 6309 C CA . ARG B 1 269 ? -12.961 3.131 23.391 1 96.5 269 ARG B CA 1
ATOM 6310 C C . ARG B 1 269 ? -11.867 2.16 22.953 1 96.5 269 ARG B C 1
ATOM 6312 O O . ARG B 1 269 ? -11.953 1.564 21.875 1 96.5 269 ARG B O 1
ATOM 6319 N N . GLY B 1 270 ? -10.898 1.983 23.75 1 97.06 270 GLY B N 1
ATOM 6320 C CA . GLY B 1 270 ? -9.805 1.095 23.391 1 97.06 270 GLY B CA 1
ATOM 6321 C C . GLY B 1 270 ? -9 1.594 22.203 1 97.06 270 GLY B C 1
ATOM 6322 O O . GLY B 1 270 ? -8.703 0.831 21.281 1 97.06 270 GLY B O 1
ATOM 6323 N N . VAL B 1 271 ? -8.711 2.883 22.188 1 98.25 271 VAL B N 1
ATOM 6324 C CA . VAL B 1 271 ? -7.945 3.504 21.109 1 98.25 271 VAL B CA 1
ATOM 6325 C C . VAL B 1 271 ? -6.543 2.904 21.062 1 98.25 271 VAL B C 1
ATOM 6327 O O . VAL B 1 271 ? -5.898 2.73 22.094 1 98.25 271 VAL B O 1
ATOM 6330 N N . ASN B 1 272 ? -6.094 2.578 19.844 1 98.38 272 ASN B N 1
ATOM 6331 C CA . ASN B 1 272 ? -4.742 2.037 19.734 1 98.38 272 ASN B CA 1
ATOM 6332 C C . ASN B 1 272 ? -3.906 2.811 18.719 1 98.38 272 ASN B C 1
ATOM 6334 O O . ASN B 1 272 ? -2.703 2.576 18.594 1 98.38 272 ASN B O 1
ATOM 6338 N N . HIS B 1 273 ? -4.5 3.75 18.016 1 98.69 273 HIS B N 1
ATOM 6339 C CA . HIS B 1 273 ? -3.76 4.574 17.062 1 98.69 273 HIS B CA 1
ATOM 6340 C C . HIS B 1 273 ? -4.23 6.023 17.094 1 98.69 273 HIS B C 1
ATOM 6342 O O . HIS B 1 273 ? -5.43 6.285 17.219 1 98.69 273 HIS B O 1
ATOM 6348 N N . LEU B 1 274 ? -3.34 6.926 16.984 1 98.25 274 LEU B N 1
ATOM 6349 C CA . LEU B 1 274 ? -3.648 8.336 16.75 1 98.25 274 LEU B CA 1
ATOM 6350 C C . LEU B 1 274 ? -2.451 9.055 16.141 1 98.25 274 LEU B C 1
ATOM 6352 O O . LEU B 1 274 ? -1.315 8.594 16.25 1 98.25 274 LEU B O 1
ATOM 6356 N N . CYS B 1 275 ? -2.721 10.109 15.398 1 96.69 275 CYS B N 1
ATOM 6357 C CA . CYS B 1 275 ? -1.698 11.031 14.906 1 96.69 275 CYS B CA 1
ATOM 6358 C C . CYS B 1 275 ? -1.719 12.336 15.695 1 96.69 275 CYS B C 1
ATOM 6360 O O . CYS B 1 275 ? -2.77 12.758 16.172 1 96.69 275 CYS B O 1
ATOM 6362 N N . GLY B 1 276 ? -0.567 12.914 15.844 1 90.56 276 GLY B N 1
ATOM 6363 C CA . GLY B 1 276 ? -0.524 14.18 16.562 1 90.56 276 GLY B CA 1
ATOM 6364 C C . GLY B 1 276 ? 0.771 14.945 16.344 1 90.56 276 GLY B C 1
ATOM 6365 O O . GLY B 1 276 ? 1.84 14.344 16.234 1 90.56 276 GLY B O 1
ATOM 6366 N N . ALA B 1 277 ? 0.607 16.234 16.328 1 82.75 277 ALA B N 1
ATOM 6367 C CA . ALA B 1 277 ? 1.786 17.094 16.312 1 82.75 277 ALA B CA 1
ATOM 6368 C C . ALA B 1 277 ? 2.512 17.062 17.656 1 82.75 277 ALA B C 1
ATOM 6370 O O . ALA B 1 277 ? 1.964 16.594 18.641 1 82.75 277 ALA B O 1
ATOM 6371 N N . PRO B 1 278 ? 3.744 17.531 17.703 1 80.25 278 PRO B N 1
ATOM 6372 C CA . PRO B 1 278 ? 4.5 17.531 18.953 1 80.25 278 PRO B CA 1
ATOM 6373 C C . PRO B 1 278 ? 3.768 18.25 20.094 1 80.25 278 PRO B C 1
ATOM 6375 O O . PRO B 1 278 ? 3.881 17.844 21.25 1 80.25 278 PRO B O 1
ATOM 6378 N N . VAL B 1 279 ? 2.971 19.188 19.781 1 75.38 279 VAL B N 1
ATOM 6379 C CA . VAL B 1 279 ? 2.219 19.922 20.797 1 75.38 279 VAL B CA 1
ATOM 6380 C C . VAL B 1 279 ? 1.236 18.969 21.484 1 75.38 279 VAL B C 1
ATOM 6382 O O . VAL B 1 279 ? 0.961 19.109 22.688 1 75.38 279 VAL B O 1
ATOM 6385 N N . VAL B 1 280 ? 0.661 18.047 20.719 1 85.75 280 VAL B N 1
ATOM 6386 C CA . VAL B 1 280 ? -0.253 17.062 21.281 1 85.75 280 VAL B CA 1
ATOM 6387 C C . VAL B 1 280 ? 0.518 16.094 22.188 1 85.75 280 VAL B C 1
ATOM 6389 O O . VAL B 1 280 ? 0.048 15.734 23.266 1 85.75 280 VAL B O 1
ATOM 6392 N N . LEU B 1 281 ? 1.717 15.711 21.75 1 89 281 LEU B N 1
ATOM 6393 C CA . LEU B 1 281 ? 2.566 14.859 22.578 1 89 281 LEU B CA 1
ATOM 6394 C C . LEU B 1 281 ? 2.893 15.539 23.891 1 89 281 LEU B C 1
ATOM 6396 O O . LEU B 1 281 ? 2.779 14.922 24.953 1 89 281 LEU B O 1
ATOM 6400 N N . ASN B 1 282 ? 3.27 16.812 23.812 1 81 282 ASN B N 1
ATOM 6401 C CA . ASN B 1 282 ? 3.6 17.594 25 1 81 282 ASN B CA 1
ATOM 6402 C C . ASN B 1 282 ? 2.406 17.703 25.953 1 81 282 ASN B C 1
ATOM 6404 O O . ASN B 1 282 ? 2.562 17.594 27.156 1 81 282 ASN B O 1
ATOM 6408 N N . MET B 1 283 ? 1.292 17.938 25.375 1 81.56 283 MET B N 1
ATOM 6409 C CA . MET B 1 283 ? 0.059 18.047 26.141 1 81.56 283 MET B CA 1
ATOM 6410 C C . MET B 1 283 ? -0.226 16.75 26.891 1 81.56 283 MET B C 1
ATOM 6412 O O . MET B 1 283 ? -0.58 16.766 28.062 1 81.56 283 MET B O 1
ATOM 6416 N N . LEU B 1 284 ? -0.016 15.594 26.266 1 90.12 284 LEU B N 1
ATOM 6417 C CA . LEU B 1 284 ? -0.269 14.297 26.875 1 90.12 284 LEU B CA 1
ATOM 6418 C C . LEU B 1 284 ? 0.772 13.992 27.953 1 90.12 284 LEU B C 1
ATOM 6420 O O . LEU B 1 284 ? 0.429 13.539 29.047 1 90.12 284 LEU B O 1
ATOM 6424 N N . ALA B 1 285 ? 2.006 14.297 27.625 1 86.69 285 ALA B N 1
ATOM 6425 C CA . ALA B 1 285 ? 3.117 13.984 28.516 1 86.69 285 ALA B CA 1
ATOM 6426 C C . ALA B 1 285 ? 3.055 14.836 29.781 1 86.69 285 ALA B C 1
ATOM 6428 O O . ALA B 1 285 ? 3.484 14.398 30.859 1 86.69 285 ALA B O 1
ATOM 6429 N N . ASN B 1 286 ? 2.527 16.016 29.688 1 81 286 ASN B N 1
ATOM 6430 C CA . ASN B 1 286 ? 2.521 16.938 30.812 1 81 286 ASN B CA 1
ATOM 6431 C C . ASN B 1 286 ? 1.151 17 31.484 1 81 286 ASN B C 1
ATOM 6433 O O . ASN B 1 286 ? 0.9 17.859 32.312 1 81 286 ASN B O 1
ATOM 6437 N N . ALA B 1 287 ? 0.318 16.141 31.016 1 87 287 ALA B N 1
ATOM 6438 C CA . ALA B 1 287 ? -0.996 16.109 31.656 1 87 287 ALA B CA 1
ATOM 6439 C C . ALA B 1 287 ? -0.871 15.859 33.156 1 87 287 ALA B C 1
ATOM 6441 O O . ALA B 1 287 ? -0.033 15.07 33.594 1 87 287 ALA B O 1
ATOM 6442 N N . PRO B 1 288 ? -1.706 16.547 33.969 1 86.25 288 PRO B N 1
ATOM 6443 C CA . PRO B 1 288 ? -1.667 16.297 35.406 1 86.25 288 PRO B CA 1
ATOM 6444 C C . PRO B 1 288 ? -1.96 14.852 35.781 1 86.25 288 PRO B C 1
ATOM 6446 O O . PRO B 1 288 ? -2.631 14.141 35.031 1 86.25 288 PRO B O 1
ATOM 6449 N N . ASP B 1 289 ? -1.533 14.422 36.906 1 85.62 289 ASP B N 1
ATOM 6450 C CA . ASP B 1 289 ? -1.656 13.039 37.375 1 85.62 289 ASP B CA 1
ATOM 6451 C C . ASP B 1 289 ? -3.119 12.602 37.406 1 85.62 289 ASP B C 1
ATOM 6453 O O . ASP B 1 289 ? -3.439 11.445 37.125 1 85.62 289 ASP B O 1
ATOM 6457 N N . GLY B 1 290 ? -3.951 13.492 37.812 1 88.12 290 GLY B N 1
ATOM 6458 C CA . GLY B 1 290 ? -5.363 13.156 37.875 1 88.12 290 GLY B CA 1
ATOM 6459 C C . GLY B 1 290 ? -5.984 12.938 36.5 1 88.12 290 GLY B C 1
ATOM 6460 O O . GLY B 1 290 ? -7.027 12.289 36.375 1 88.12 290 GLY B O 1
ATOM 6461 N N . VAL B 1 291 ? -5.348 13.383 35.469 1 89.25 291 VAL B N 1
ATOM 6462 C CA . VAL B 1 291 ? -5.84 13.312 34.094 1 89.25 291 VAL B CA 1
ATOM 6463 C C . VAL B 1 291 ? -5.223 12.109 33.406 1 89.25 291 VAL B C 1
ATOM 6465 O O . VAL B 1 291 ? -5.898 11.414 32.625 1 89.25 291 VAL B O 1
ATOM 6468 N N . ARG B 1 292 ? -4.055 11.797 33.75 1 89.75 292 ARG B N 1
ATOM 6469 C CA . ARG B 1 292 ? -3.355 10.688 33.125 1 89.75 292 ARG B CA 1
ATOM 6470 C C . ARG B 1 292 ? -3.953 9.352 33.531 1 89.75 292 ARG B C 1
ATOM 6472 O O . ARG B 1 292 ? -4.312 9.164 34.719 1 89.75 292 ARG B O 1
ATOM 6479 N N . GLN B 1 293 ? -4.172 8.5 32.688 1 89.25 293 GLN B N 1
ATOM 6480 C CA . GLN B 1 293 ? -4.629 7.133 32.906 1 89.25 293 GLN B CA 1
ATOM 6481 C C . GLN B 1 293 ? -3.668 6.117 32.312 1 89.25 293 GLN B C 1
ATOM 6483 O O . GLN B 1 293 ? -3.102 6.359 31.234 1 89.25 293 GLN B O 1
ATOM 6488 N N . PRO B 1 294 ? -3.523 5.02 33.062 1 89.06 294 PRO B N 1
ATOM 6489 C CA . PRO B 1 294 ? -2.699 3.973 32.469 1 89.06 294 PRO B CA 1
ATOM 6490 C C . PRO B 1 294 ? -3.281 3.449 31.141 1 89.06 294 PRO B C 1
ATOM 6492 O O . PRO B 1 294 ? -4.5 3.291 31.031 1 89.06 294 PRO B O 1
ATOM 6495 N N . LEU B 1 295 ? -2.42 3.211 30.219 1 92.12 295 LEU B N 1
ATOM 6496 C CA . LEU B 1 295 ? -2.857 2.672 28.938 1 92.12 295 LEU B CA 1
ATOM 6497 C C . LEU B 1 295 ? -3.1 1.169 29.031 1 92.12 295 LEU B C 1
ATOM 6499 O O . LEU B 1 295 ? -2.264 0.434 29.562 1 92.12 295 LEU B O 1
ATOM 6503 N N . GLN B 1 296 ? -4.223 0.644 28.719 1 88.81 296 GLN B N 1
ATOM 6504 C CA . GLN B 1 296 ? -4.566 -0.772 28.797 1 88.81 296 GLN B CA 1
ATOM 6505 C C . GLN B 1 296 ? -3.906 -1.561 27.672 1 88.81 296 GLN B C 1
ATOM 6507 O O . GLN B 1 296 ? -3.785 -2.785 27.75 1 88.81 296 GLN B O 1
ATOM 6512 N N . GLY B 1 297 ? -3.355 -1 26.734 1 90.12 297 GLY B N 1
ATOM 6513 C CA . GLY B 1 297 ? -2.674 -1.608 25.609 1 90.12 297 GLY B CA 1
ATOM 6514 C C . GLY B 1 297 ? -1.729 -0.657 24.891 1 90.12 297 GLY B C 1
ATOM 6515 O O . GLY B 1 297 ? -1.53 0.475 25.344 1 90.12 297 GLY B O 1
ATOM 6516 N N . LYS B 1 298 ? -1.199 -1.229 23.875 1 93.75 298 LYS B N 1
ATOM 6517 C CA . LYS B 1 298 ? -0.278 -0.411 23.094 1 93.75 298 LYS B CA 1
ATOM 6518 C C . LYS B 1 298 ? -1.026 0.666 22.312 1 93.75 298 LYS B C 1
ATOM 6520 O O . LYS B 1 298 ? -1.979 0.365 21.578 1 93.75 298 LYS B O 1
ATOM 6525 N N . VAL B 1 299 ? -0.74 1.873 22.578 1 97.94 299 VAL B N 1
ATOM 6526 C CA . VAL B 1 299 ? -1.27 2.998 21.812 1 97.94 299 VAL B CA 1
ATOM 6527 C C . VAL B 1 299 ? -0.154 3.631 20.984 1 97.94 299 VAL B C 1
ATOM 6529 O O . VAL B 1 299 ? 0.829 4.133 21.547 1 97.94 299 VAL B O 1
ATOM 6532 N N . ARG B 1 300 ? -0.302 3.59 19.719 1 98.31 300 ARG B N 1
ATOM 6533 C CA . ARG B 1 300 ? 0.707 4.078 18.797 1 98.31 300 ARG B CA 1
ATOM 6534 C C . ARG B 1 300 ? 0.386 5.496 18.328 1 98.31 300 ARG B C 1
ATOM 6536 O O . ARG B 1 300 ? -0.745 5.785 17.938 1 98.31 300 ARG B O 1
ATOM 6543 N N . ILE B 1 301 ? 1.398 6.375 18.406 1 97.75 301 ILE B N 1
ATOM 6544 C CA . ILE B 1 301 ? 1.271 7.75 17.938 1 97.75 301 ILE B CA 1
ATOM 6545 C C . ILE B 1 301 ? 2.203 7.98 16.75 1 97.75 301 ILE B C 1
ATOM 6547 O O . ILE B 1 301 ? 3.393 7.664 16.812 1 97.75 301 ILE B O 1
ATOM 6551 N N . LEU B 1 302 ? 1.688 8.414 15.672 1 97.75 302 LEU B N 1
ATOM 6552 C CA . LEU B 1 302 ? 2.479 8.945 14.57 1 97.75 302 LEU B CA 1
ATOM 6553 C C . LEU B 1 302 ? 2.568 10.469 14.648 1 97.75 302 LEU B C 1
ATOM 6555 O O . LEU B 1 302 ? 1.549 11.156 14.562 1 97.75 302 LEU B O 1
ATOM 6559 N N . THR B 1 303 ? 3.762 10.961 14.867 1 94.56 303 THR B N 1
ATOM 6560 C CA . THR B 1 303 ? 3.932 12.398 15.039 1 94.56 303 THR B CA 1
ATOM 6561 C C . THR B 1 303 ? 4.715 12.992 13.867 1 94.56 303 THR B C 1
ATOM 6563 O O . THR B 1 303 ? 5.57 12.328 13.289 1 94.56 303 THR B O 1
ATOM 6566 N N . ALA B 1 304 ? 4.32 14.156 13.445 1 91.44 304 ALA B N 1
ATOM 6567 C CA . ALA B 1 304 ? 4.922 14.938 12.367 1 91.44 304 ALA B CA 1
ATOM 6568 C C . ALA B 1 304 ? 4.516 16.406 12.469 1 91.44 304 ALA B C 1
ATOM 6570 O O . ALA B 1 304 ? 4.105 16.875 13.531 1 91.44 304 ALA B O 1
ATOM 6571 N N . GLY B 1 305 ? 4.656 17.156 11.383 1 73.94 305 GLY B N 1
ATOM 6572 C CA . GLY B 1 305 ? 4.27 18.547 11.352 1 73.94 305 GLY B CA 1
ATOM 6573 C C . GLY B 1 305 ? 5.402 19.484 11.711 1 73.94 305 GLY B C 1
ATOM 6574 O O . GLY B 1 305 ? 5.559 20.547 11.094 1 73.94 305 GLY B O 1
ATOM 6575 N N . ALA B 1 306 ? 6.078 19.141 12.742 1 69.56 306 ALA B N 1
ATOM 6576 C CA . ALA B 1 306 ? 7.305 19.812 13.164 1 69.56 306 ALA B CA 1
ATOM 6577 C C . ALA B 1 306 ? 8.289 18.828 13.789 1 69.56 306 ALA B C 1
ATOM 6579 O O . ALA B 1 306 ? 7.891 17.781 14.305 1 69.56 306 ALA B O 1
ATOM 6580 N N . PRO B 1 307 ? 9.484 19.172 13.68 1 72.12 307 PRO B N 1
ATOM 6581 C CA . PRO B 1 307 ? 10.438 18.281 14.352 1 72.12 307 PRO B CA 1
ATOM 6582 C C . PRO B 1 307 ? 10.227 18.234 15.859 1 72.12 307 PRO B C 1
ATOM 6584 O O . PRO B 1 307 ? 10.352 19.25 16.547 1 72.12 307 PRO B O 1
ATOM 6587 N N . PRO B 1 308 ? 9.875 17.078 16.344 1 77 308 PRO B N 1
ATOM 6588 C CA . PRO B 1 308 ? 9.719 16.984 17.797 1 77 308 PRO B CA 1
ATOM 6589 C C . PRO B 1 308 ? 11.047 16.984 18.531 1 77 308 PRO B C 1
ATOM 6591 O O . PRO B 1 308 ? 11.977 16.266 18.141 1 77 308 PRO B O 1
ATOM 6594 N N . PRO B 1 309 ? 11.102 17.828 19.594 1 75 309 PRO B N 1
ATOM 6595 C CA . PRO B 1 309 ? 12.297 17.688 20.422 1 75 309 PRO B CA 1
ATOM 6596 C C . PRO B 1 309 ? 12.438 16.297 21.031 1 75 309 PRO B C 1
ATOM 6598 O O . PRO B 1 309 ? 11.445 15.703 21.453 1 75 309 PRO B O 1
ATOM 6601 N N . ALA B 1 310 ? 13.672 15.891 21.125 1 81.31 310 ALA B N 1
ATOM 6602 C CA . ALA B 1 310 ? 13.961 14.578 21.688 1 81.31 310 ALA B CA 1
ATOM 6603 C C . ALA B 1 310 ? 13.352 14.43 23.078 1 81.31 310 ALA B C 1
ATOM 6605 O O . ALA B 1 310 ? 12.867 13.352 23.453 1 81.31 310 ALA B O 1
ATOM 6606 N N . ALA B 1 311 ? 13.328 15.484 23.844 1 78.88 311 ALA B N 1
ATOM 6607 C CA . ALA B 1 311 ? 12.812 15.461 25.203 1 78.88 311 ALA B CA 1
ATOM 6608 C C . ALA B 1 311 ? 11.32 15.141 25.234 1 78.88 311 ALA B C 1
ATOM 6610 O O . ALA B 1 311 ? 10.844 14.43 26.109 1 78.88 311 ALA B O 1
ATOM 6611 N N . VAL B 1 312 ? 10.633 15.656 24.312 1 80.75 312 VAL B N 1
ATOM 6612 C CA . VAL B 1 312 ? 9.195 15.43 24.219 1 80.75 312 VAL B CA 1
ATOM 6613 C C . VAL B 1 312 ? 8.93 13.969 23.844 1 80.75 312 VAL B C 1
ATOM 6615 O O . VAL B 1 312 ? 8.031 13.336 24.391 1 80.75 312 VAL B O 1
ATOM 6618 N N . LEU B 1 313 ? 9.727 13.438 22.891 1 89.31 313 LEU B N 1
ATOM 6619 C CA . LEU B 1 313 ? 9.617 12.039 22.484 1 89.31 313 LEU B CA 1
ATOM 6620 C C . LEU B 1 313 ? 9.883 11.109 23.672 1 89.31 313 LEU B C 1
ATOM 6622 O O . LEU B 1 313 ? 9.133 10.164 23.906 1 89.31 313 LEU B O 1
ATOM 6626 N N . ASN B 1 314 ? 10.93 11.422 24.391 1 88.56 314 ASN B N 1
ATOM 6627 C CA . ASN B 1 314 ? 11.305 10.617 25.531 1 88.56 314 ASN B CA 1
ATOM 6628 C C . ASN B 1 314 ? 10.203 10.602 26.594 1 88.56 314 ASN B C 1
ATOM 6630 O O . ASN B 1 314 ? 9.867 9.547 27.141 1 88.56 314 ASN B O 1
ATOM 6634 N N . ARG B 1 315 ? 9.664 11.758 26.938 1 87.69 315 ARG B N 1
ATOM 6635 C CA . ARG B 1 315 ? 8.617 11.859 27.938 1 87.69 315 ARG B CA 1
ATOM 6636 C C . ARG B 1 315 ? 7.363 11.109 27.516 1 87.69 315 ARG B C 1
ATOM 6638 O O . ARG B 1 315 ? 6.719 10.445 28.328 1 87.69 315 ARG B O 1
ATOM 6645 N N . THR B 1 316 ? 7.008 11.227 26.281 1 92.31 316 THR B N 1
ATOM 6646 C CA . THR B 1 316 ? 5.805 10.586 25.75 1 92.31 316 THR B CA 1
ATOM 6647 C C . THR B 1 316 ? 5.938 9.07 25.812 1 92.31 316 THR B C 1
ATOM 6649 O O . THR B 1 316 ? 4.996 8.375 26.203 1 92.31 316 THR B O 1
ATOM 6652 N N . GLU B 1 317 ? 7.082 8.555 25.438 1 93.94 317 GLU B N 1
ATOM 6653 C CA . GLU B 1 317 ? 7.312 7.113 25.469 1 93.94 317 GLU B CA 1
ATOM 6654 C C . GLU B 1 317 ? 7.402 6.605 26.906 1 93.94 317 GLU B C 1
ATOM 6656 O O . GLU B 1 317 ? 6.984 5.484 27.203 1 93.94 317 GLU B O 1
ATOM 6661 N N . SER B 1 318 ? 7.895 7.434 27.797 1 91.25 318 SER B N 1
ATOM 6662 C CA . SER B 1 318 ? 8.047 7.039 29.203 1 91.25 318 SER B CA 1
ATOM 6663 C C . SER B 1 318 ? 6.688 6.812 29.859 1 91.25 318 SER B C 1
ATOM 6665 O O . SER B 1 318 ? 6.578 6.059 30.828 1 91.25 318 SER B O 1
ATOM 6667 N N . ILE B 1 319 ? 5.719 7.5 29.328 1 92.38 319 ILE B N 1
ATOM 6668 C CA . ILE B 1 319 ? 4.406 7.34 29.938 1 92.38 319 ILE B CA 1
ATOM 6669 C C . ILE B 1 319 ? 3.631 6.238 29.219 1 92.38 319 ILE B C 1
ATOM 6671 O O . ILE B 1 319 ? 2.439 6.043 29.469 1 92.38 319 ILE B O 1
ATOM 6675 N N . GLY B 1 320 ? 4.262 5.602 28.25 1 94.06 320 GLY B N 1
ATOM 6676 C CA . GLY B 1 320 ? 3.709 4.336 27.781 1 94.06 320 GLY B CA 1
ATOM 6677 C C . GLY B 1 320 ? 3.332 4.348 26.312 1 94.06 320 GLY B C 1
ATOM 6678 O O . GLY B 1 320 ? 3.025 3.303 25.734 1 94.06 320 GLY B O 1
ATOM 6679 N N . PHE B 1 321 ? 3.295 5.477 25.656 1 96.44 321 PHE B N 1
ATOM 6680 C CA . PHE B 1 321 ? 2.951 5.535 24.234 1 96.44 321 PHE B CA 1
ATOM 6681 C C . PHE B 1 321 ? 4.098 5.012 23.375 1 96.44 321 PHE B C 1
ATOM 6683 O O . PHE B 1 321 ? 5.266 5.102 23.766 1 96.44 321 PHE B O 1
ATOM 6690 N N . GLU B 1 322 ? 3.766 4.402 22.25 1 96.44 322 GLU B N 1
ATOM 6691 C CA . GLU B 1 322 ? 4.738 4.086 21.219 1 96.44 322 GLU B CA 1
ATOM 6692 C C . GLU B 1 322 ? 4.723 5.133 20.109 1 96.44 322 GLU B C 1
ATOM 6694 O O . GLU B 1 322 ? 3.723 5.285 19.406 1 96.44 322 GLU B O 1
ATOM 6699 N N . VAL B 1 323 ? 5.852 5.801 19.953 1 96.25 323 VAL B N 1
ATOM 6700 C CA . VAL B 1 323 ? 5.852 6.957 19.062 1 96.25 323 VAL B CA 1
ATOM 6701 C C . VAL B 1 323 ? 6.629 6.633 17.797 1 96.25 323 VAL B C 1
ATOM 6703 O O . VAL B 1 323 ? 7.727 6.074 17.859 1 96.25 323 VAL B O 1
ATOM 6706 N N . SER B 1 324 ? 6.035 6.816 16.656 1 97.06 324 SER B N 1
ATOM 6707 C CA . SER B 1 324 ? 6.695 6.895 15.352 1 97.06 324 SER B CA 1
ATOM 6708 C C . SER B 1 324 ? 6.754 8.328 14.844 1 97.06 324 SER B C 1
ATOM 6710 O O . SER B 1 324 ? 5.859 9.133 15.125 1 97.06 324 SER B O 1
ATOM 6712 N N . HIS B 1 325 ? 7.84 8.656 14.164 1 95.75 325 HIS B N 1
ATOM 6713 C CA . HIS B 1 325 ? 8.07 10.016 13.688 1 95.75 325 HIS B CA 1
ATOM 6714 C C . HIS B 1 325 ? 8.25 10.047 12.172 1 95.75 325 HIS B C 1
ATOM 6716 O O . HIS B 1 325 ? 8.836 9.125 11.594 1 95.75 325 HIS B O 1
ATOM 6722 N N . GLY B 1 326 ? 7.641 11.039 11.547 1 95 326 GLY B N 1
ATOM 6723 C CA . GLY B 1 326 ? 7.801 11.188 10.109 1 95 326 GLY B CA 1
ATOM 6724 C C . GLY B 1 326 ? 7.77 12.633 9.648 1 95 326 GLY B C 1
ATOM 6725 O O . GLY B 1 326 ? 7.801 13.555 10.477 1 95 326 GLY B O 1
ATOM 6726 N N . TYR B 1 327 ? 7.906 12.812 8.344 1 94.94 327 TYR B N 1
ATOM 6727 C CA . TYR B 1 327 ? 7.949 14.117 7.695 1 94.94 327 TYR B CA 1
ATOM 6728 C C . TYR B 1 327 ? 7.098 14.133 6.434 1 94.94 327 TYR B C 1
ATOM 6730 O O . TYR B 1 327 ? 7.082 13.156 5.68 1 94.94 327 TYR B O 1
ATOM 6738 N N . GLY B 1 328 ? 6.34 15.125 6.27 1 94.25 328 GLY B N 1
ATOM 6739 C CA . GLY B 1 328 ? 5.543 15.445 5.094 1 94.25 328 GLY B CA 1
ATOM 6740 C C . GLY B 1 328 ? 5.141 16.906 5.016 1 94.25 328 GLY B C 1
ATOM 6741 O O . GLY B 1 328 ? 5.488 17.688 5.898 1 94.25 328 GLY B O 1
ATOM 6742 N N . LEU B 1 329 ? 4.559 17.25 3.945 1 93.31 329 LEU B N 1
ATOM 6743 C CA . LEU B 1 329 ? 4.066 18.594 3.654 1 93.31 329 LEU B CA 1
ATOM 6744 C C . LEU B 1 329 ? 2.633 18.547 3.139 1 93.31 329 LEU B C 1
ATOM 6746 O O . LEU B 1 329 ? 2.121 17.469 2.809 1 93.31 329 LEU B O 1
ATOM 6750 N N . THR B 1 330 ? 1.977 19.719 3.193 1 93.62 330 THR B N 1
ATOM 6751 C CA . THR B 1 330 ? 0.706 19.797 2.482 1 93.62 330 THR B CA 1
ATOM 6752 C C . THR B 1 330 ? 0.867 19.344 1.035 1 93.62 330 THR B C 1
ATOM 6754 O O . THR B 1 330 ? -0.032 18.719 0.474 1 93.62 330 THR B O 1
ATOM 6757 N N . GLU B 1 331 ? 2.035 19.625 0.44 1 97.12 331 GLU B N 1
ATOM 6758 C CA . GLU B 1 331 ? 2.35 19.328 -0.954 1 97.12 331 GLU B CA 1
ATOM 6759 C C . GLU B 1 331 ? 2.529 17.828 -1.169 1 97.12 331 GLU B C 1
ATOM 6761 O O . GLU B 1 331 ? 2.586 17.359 -2.309 1 97.12 331 GLU B O 1
ATOM 6766 N N . THR B 1 332 ? 2.621 16.984 -0.138 1 97.62 332 THR B N 1
ATOM 6767 C CA . THR B 1 332 ? 2.748 15.539 -0.273 1 97.62 332 THR B CA 1
ATOM 6768 C C . THR B 1 332 ? 1.495 14.836 0.244 1 97.62 332 THR B C 1
ATOM 6770 O O . THR B 1 332 ? 1.409 13.609 0.211 1 97.62 332 THR B O 1
ATOM 6773 N N . ALA B 1 333 ? 0.537 15.57 0.819 1 95.56 333 ALA B N 1
ATOM 6774 C CA . ALA B 1 333 ? -0.759 15.109 1.308 1 95.56 333 ALA B CA 1
ATOM 6775 C C . ALA B 1 333 ? -0.59 14.102 2.439 1 95.56 333 ALA B C 1
ATOM 6777 O O . ALA B 1 333 ? -1.465 13.258 2.666 1 95.56 333 ALA B O 1
ATOM 6778 N N . GLY B 1 334 ? 0.493 14.062 3.09 1 94 334 GLY B N 1
ATOM 6779 C CA . GLY B 1 334 ? 0.81 13.141 4.172 1 94 334 GLY B CA 1
ATOM 6780 C C . GLY B 1 334 ? 2.301 12.961 4.379 1 94 334 GLY B C 1
ATOM 6781 O O . GLY B 1 334 ? 3.102 13.789 3.945 1 94 334 GLY B O 1
ATOM 6782 N N . LEU B 1 335 ? 2.623 11.891 5.121 1 95.94 335 LEU B N 1
ATOM 6783 C CA . LEU B 1 335 ? 4.027 11.648 5.434 1 95.94 335 LEU B CA 1
ATOM 6784 C C . LEU B 1 335 ? 4.703 10.852 4.32 1 95.94 335 LEU B C 1
ATOM 6786 O O . LEU B 1 335 ? 4.148 9.859 3.844 1 95.94 335 LEU B O 1
ATOM 6790 N N . VAL B 1 336 ? 5.855 11.289 3.924 1 97.06 336 VAL B N 1
ATOM 6791 C CA . VAL B 1 336 ? 6.566 10.617 2.842 1 97.06 336 VAL B CA 1
ATOM 6792 C C . VAL B 1 336 ? 7.965 10.219 3.309 1 97.06 336 VAL B C 1
ATOM 6794 O O . VAL B 1 336 ? 8.727 9.602 2.561 1 97.06 336 VAL B O 1
ATOM 6797 N N . MET B 1 337 ? 8.328 10.617 4.504 1 97.06 337 MET B N 1
ATOM 6798 C CA . MET B 1 337 ? 9.508 10.164 5.223 1 97.06 337 MET B CA 1
ATOM 6799 C C . MET B 1 337 ? 9.125 9.562 6.574 1 97.06 337 MET B C 1
ATOM 6801 O O . MET B 1 337 ? 8.125 9.961 7.172 1 97.06 337 MET B O 1
ATOM 6805 N N . SER B 1 338 ? 9.883 8.664 6.977 1 97.12 338 SER B N 1
ATOM 6806 C CA . SER B 1 338 ? 9.664 8.062 8.289 1 97.12 338 SER B CA 1
ATOM 6807 C C . SER B 1 338 ? 10.984 7.711 8.961 1 97.12 338 SER B C 1
ATOM 6809 O O . SER B 1 338 ? 11.938 7.305 8.297 1 97.12 338 SER B O 1
ATOM 6811 N N . CYS B 1 339 ? 11.039 8.023 10.242 1 96.94 339 CYS B N 1
ATOM 6812 C CA . CYS B 1 339 ? 12.133 7.461 11.016 1 96.94 339 CYS B CA 1
ATOM 6813 C C . CYS B 1 339 ? 11.953 5.961 11.203 1 96.94 339 CYS B C 1
ATOM 6815 O O . CYS B 1 339 ? 11.516 5.516 12.266 1 96.94 339 CYS B O 1
ATOM 6817 N N . ALA B 1 340 ? 12.289 5.219 10.133 1 95.88 340 ALA B N 1
ATOM 6818 C CA . ALA B 1 340 ? 12.18 3.766 10.203 1 95.88 340 ALA B CA 1
ATOM 6819 C C . ALA B 1 340 ? 13.078 3.201 11.297 1 95.88 340 ALA B C 1
ATOM 6821 O O . ALA B 1 340 ? 14.305 3.283 11.203 1 95.88 340 ALA B O 1
ATOM 6822 N N . TRP B 1 341 ? 12.523 2.623 12.266 1 94.06 341 TRP B N 1
ATOM 6823 C CA . TRP B 1 341 ? 13.234 2.248 13.484 1 94.06 341 TRP B CA 1
ATOM 6824 C C . TRP B 1 341 ? 14.062 0.986 13.266 1 94.06 341 TRP B C 1
ATOM 6826 O O . TRP B 1 341 ? 13.57 0.004 12.703 1 94.06 341 TRP B O 1
ATOM 6836 N N . LYS B 1 342 ? 15.227 1.026 1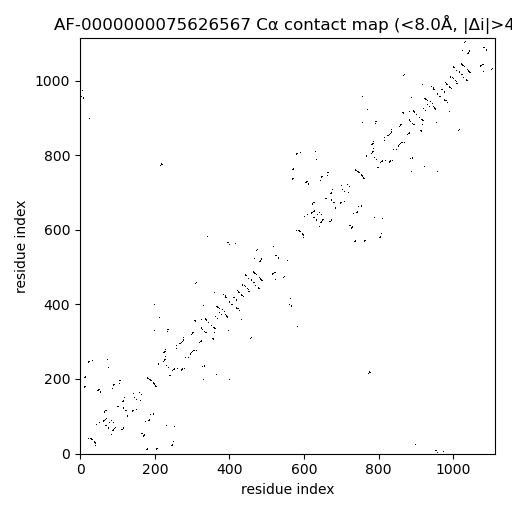3.641 1 93.44 342 LYS B N 1
ATOM 6837 C CA . LYS B 1 342 ? 16.125 -0.128 13.586 1 93.44 342 LYS B CA 1
ATOM 6838 C C . LYS B 1 342 ? 16.094 -0.902 14.906 1 93.44 342 LYS B C 1
ATOM 6840 O O . LYS B 1 342 ? 16.203 -0.31 15.977 1 93.44 342 LYS B O 1
ATOM 6845 N N . GLY B 1 343 ? 15.984 -2.164 14.789 1 91.19 343 GLY B N 1
ATOM 6846 C CA . GLY B 1 343 ? 15.914 -3.004 15.969 1 91.19 343 GLY B CA 1
ATOM 6847 C C . GLY B 1 343 ? 17.078 -2.793 16.922 1 91.19 343 GLY B C 1
ATOM 6848 O O . GLY B 1 343 ? 16.906 -2.818 18.141 1 91.19 343 GLY B O 1
ATOM 6849 N N . GLU B 1 344 ? 18.219 -2.553 16.438 1 91.88 344 GLU B N 1
ATOM 6850 C CA . GLU B 1 344 ? 19.438 -2.393 17.25 1 91.88 344 GLU B CA 1
ATOM 6851 C C . GLU B 1 344 ? 19.344 -1.149 18.125 1 91.88 344 GLU B C 1
ATOM 6853 O O . GLU B 1 344 ? 20.016 -1.07 19.156 1 91.88 344 GLU B O 1
ATOM 6858 N N . TRP B 1 345 ? 18.562 -0.166 17.734 1 94.88 345 TRP B N 1
ATOM 6859 C CA . TRP B 1 345 ? 18.438 1.079 18.484 1 94.88 345 TRP B CA 1
ATOM 6860 C C . TRP B 1 345 ? 17.734 0.846 19.812 1 94.88 345 TRP B C 1
ATOM 6862 O O . TRP B 1 345 ? 17.812 1.679 20.719 1 94.88 345 TRP B O 1
ATOM 6872 N N . ASN B 1 346 ? 17.047 -0.28 19.891 1 93.19 346 ASN B N 1
ATOM 6873 C CA . ASN B 1 346 ? 16.375 -0.621 21.141 1 93.19 346 ASN B CA 1
ATOM 6874 C C . ASN B 1 346 ? 17.375 -0.807 22.281 1 93.19 346 ASN B C 1
ATOM 6876 O O . ASN B 1 346 ? 17.031 -0.678 23.453 1 93.19 346 ASN B O 1
ATOM 6880 N N . LYS B 1 347 ? 18.578 -1.121 21.953 1 94.75 347 LYS B N 1
ATOM 6881 C CA . LYS B 1 347 ? 19.609 -1.416 22.953 1 94.75 347 LYS B CA 1
ATOM 6882 C C . LYS B 1 347 ? 20.234 -0.135 23.484 1 94.75 347 LYS B C 1
ATOM 6884 O O . LYS B 1 347 ? 20.938 -0.159 24.5 1 94.75 347 LYS B O 1
ATOM 6889 N N . LEU B 1 348 ? 19.922 0.939 22.906 1 95 348 LEU B N 1
ATOM 6890 C CA . LEU B 1 348 ? 20.516 2.213 23.281 1 95 348 LEU B CA 1
ATOM 6891 C C . LEU B 1 348 ? 19.781 2.842 24.453 1 95 348 LEU B C 1
ATOM 6893 O O . LEU B 1 348 ? 18.609 2.529 24.703 1 95 348 LEU B O 1
ATOM 6897 N N . PRO B 1 349 ? 20.5 3.73 25.188 1 93.25 349 PRO B N 1
ATOM 6898 C CA . PRO B 1 349 ? 19.812 4.469 26.25 1 93.25 349 PRO B CA 1
ATOM 6899 C C . PRO B 1 349 ? 18.656 5.316 25.719 1 93.25 349 PRO B C 1
ATOM 6901 O O . PRO B 1 349 ? 18.688 5.75 24.562 1 93.25 349 PRO B O 1
ATOM 6904 N N . ALA B 1 350 ? 17.734 5.629 26.531 1 89.06 350 ALA B N 1
ATOM 6905 C CA . ALA B 1 350 ? 16.5 6.32 26.172 1 89.06 350 ALA B CA 1
ATOM 6906 C C . ALA B 1 350 ? 16.797 7.664 25.516 1 89.06 350 ALA B C 1
ATOM 6908 O O . ALA B 1 350 ? 16.141 8.047 24.547 1 89.06 350 ALA B O 1
ATOM 6909 N N . SER B 1 351 ? 17.75 8.359 26.031 1 83.88 351 SER B N 1
ATOM 6910 C CA . SER B 1 351 ? 18.078 9.672 25.5 1 83.88 351 SER B CA 1
ATOM 6911 C C . SER B 1 351 ? 18.625 9.57 24.078 1 83.88 351 SER B C 1
ATOM 6913 O O . SER B 1 351 ? 18.312 10.406 23.234 1 83.88 351 SER B O 1
ATOM 6915 N N . GLU B 1 352 ? 19.406 8.57 23.875 1 90.19 352 GLU B N 1
ATOM 6916 C CA . GLU B 1 352 ? 19.953 8.352 22.547 1 90.19 352 GLU B CA 1
ATOM 6917 C C . GLU B 1 352 ? 18.875 7.887 21.578 1 90.19 352 GLU B C 1
ATOM 6919 O O . GLU B 1 352 ? 18.859 8.289 20.406 1 90.19 352 GLU B O 1
ATOM 6924 N N . ARG B 1 353 ? 18.016 7.027 22.078 1 93.81 353 ARG B N 1
ATOM 6925 C CA . ARG B 1 353 ? 16.891 6.59 21.266 1 93.81 353 ARG B CA 1
ATOM 6926 C C . ARG B 1 353 ? 16.031 7.777 20.828 1 93.81 353 ARG B C 1
ATOM 6928 O O . ARG B 1 353 ? 15.625 7.871 19.672 1 93.81 353 ARG B O 1
ATOM 6935 N N . ALA B 1 354 ? 15.789 8.625 21.75 1 89.69 354 ALA B N 1
ATOM 6936 C CA . ALA B 1 354 ? 14.969 9.797 21.469 1 89.69 354 ALA B CA 1
ATOM 6937 C C . ALA B 1 354 ? 15.633 10.695 20.438 1 89.69 354 ALA B C 1
ATOM 6939 O O . ALA B 1 354 ? 14.961 11.266 19.578 1 89.69 354 ALA B O 1
ATOM 6940 N N . ARG B 1 355 ? 16.922 10.852 20.516 1 88.5 355 ARG B N 1
ATOM 6941 C CA . ARG B 1 355 ? 17.672 11.656 19.562 1 88.5 355 ARG B CA 1
ATOM 6942 C C . ARG B 1 355 ? 17.578 11.062 18.156 1 88.5 355 ARG B C 1
ATOM 6944 O O . ARG B 1 355 ? 17.375 11.797 17.188 1 88.5 355 ARG B O 1
ATOM 6951 N N . LEU B 1 356 ? 17.75 9.789 18.109 1 93.44 356 LEU B N 1
ATOM 6952 C CA . LEU B 1 356 ? 17.641 9.117 16.828 1 93.44 356 LEU B CA 1
ATOM 6953 C C . LEU B 1 356 ? 16.219 9.219 16.266 1 93.44 356 LEU B C 1
ATOM 6955 O O . LEU B 1 356 ? 16.031 9.453 15.07 1 93.44 356 LEU B O 1
ATOM 6959 N N . LYS B 1 357 ? 15.242 9.094 17.125 1 93.75 357 LYS B N 1
ATOM 6960 C CA . LYS B 1 357 ? 13.836 9.125 16.734 1 93.75 357 LYS B CA 1
ATOM 6961 C C . LYS B 1 357 ? 13.438 10.516 16.234 1 93.75 357 LYS B C 1
ATOM 6963 O O . LYS B 1 357 ? 12.469 10.656 15.484 1 93.75 357 LYS B O 1
ATOM 6968 N N . ALA B 1 358 ? 14.164 11.523 16.625 1 89 358 ALA B N 1
ATOM 6969 C CA . ALA B 1 358 ? 13.859 12.898 16.266 1 89 358 ALA B CA 1
ATOM 6970 C C . ALA B 1 358 ? 14.234 13.172 14.805 1 89 358 ALA B C 1
ATOM 6972 O O . ALA B 1 358 ? 13.789 14.164 14.219 1 89 358 ALA B O 1
ATOM 6973 N N . ARG B 1 359 ? 15.117 12.258 14.203 1 92.88 359 ARG B N 1
ATOM 6974 C CA . ARG B 1 359 ? 15.438 12.383 12.781 1 92.88 359 ARG B CA 1
ATOM 6975 C C . ARG B 1 359 ? 14.242 12.023 11.914 1 92.88 359 ARG B C 1
ATOM 6977 O O . ARG B 1 359 ? 13.453 11.141 12.273 1 92.88 359 ARG B O 1
ATOM 6984 N N . GLN B 1 360 ? 14.008 12.742 10.852 1 94.38 360 GLN B N 1
ATOM 6985 C CA . GLN B 1 360 ? 12.891 12.438 9.961 1 94.38 360 GLN B CA 1
ATOM 6986 C C . GLN B 1 360 ? 13.094 11.102 9.258 1 94.38 360 GLN B C 1
ATOM 6988 O O . GLN B 1 360 ? 12.125 10.414 8.922 1 94.38 360 GLN B O 1
ATOM 6993 N N . GLY B 1 361 ? 14.344 10.766 8.977 1 96.56 361 GLY B N 1
ATOM 6994 C CA . GLY B 1 361 ? 14.609 9.391 8.586 1 96.56 361 GLY B CA 1
ATOM 6995 C C . GLY B 1 361 ? 14.75 9.219 7.082 1 96.56 361 GLY B C 1
ATOM 6996 O O . GLY B 1 361 ? 15.539 9.922 6.441 1 96.56 361 GLY B O 1
ATOM 6997 N N . VAL B 1 362 ? 14.102 8.195 6.516 1 97.88 362 VAL B N 1
ATOM 6998 C CA . VAL B 1 362 ? 14.242 7.793 5.117 1 97.88 362 VAL B CA 1
ATOM 6999 C C . VAL B 1 362 ? 12.883 7.859 4.426 1 97.88 362 VAL B C 1
ATOM 7001 O O . VAL B 1 362 ? 11.844 7.941 5.086 1 97.88 362 VAL B O 1
ATOM 7004 N N . ARG B 1 363 ? 12.906 7.883 3.117 1 97.88 363 ARG B N 1
ATOM 7005 C CA . ARG B 1 363 ? 11.664 7.938 2.357 1 97.88 363 ARG B CA 1
ATOM 7006 C C . ARG B 1 363 ? 10.773 6.738 2.676 1 97.88 363 ARG B C 1
ATOM 7008 O O . ARG B 1 363 ? 11.273 5.656 2.986 1 97.88 363 ARG B O 1
ATOM 7015 N N . THR B 1 364 ? 9.484 6.91 2.646 1 97.94 364 THR B N 1
ATOM 7016 C CA . THR B 1 364 ? 8.539 5.805 2.748 1 97.94 364 THR B CA 1
ATOM 7017 C C . THR B 1 364 ? 8.617 4.91 1.514 1 97.94 364 THR B C 1
ATOM 7019 O O . THR B 1 364 ? 9.188 5.305 0.491 1 97.94 364 THR B O 1
ATOM 7022 N N . PRO B 1 365 ? 8.055 3.727 1.575 1 96.62 365 PRO B N 1
ATOM 7023 C CA . PRO B 1 365 ? 8.18 2.781 0.462 1 96.62 365 PRO B CA 1
ATOM 7024 C C . PRO B 1 365 ? 7.602 3.33 -0.842 1 96.62 365 PRO B C 1
ATOM 7026 O O . PRO B 1 365 ? 8.141 3.064 -1.919 1 96.62 365 PRO B O 1
ATOM 7029 N N . GLY B 1 366 ? 6.594 4.062 -0.756 1 95.38 366 GLY B N 1
ATOM 7030 C CA . GLY B 1 366 ? 5.902 4.523 -1.951 1 95.38 366 GLY B CA 1
ATOM 7031 C C . GLY B 1 366 ? 6.574 5.711 -2.609 1 95.38 366 GLY B C 1
ATOM 7032 O O . GLY B 1 366 ? 6.266 6.051 -3.754 1 95.38 366 GLY B O 1
ATOM 7033 N N . MET B 1 367 ? 7.496 6.375 -1.94 1 96.5 367 MET B N 1
ATOM 7034 C CA . MET B 1 367 ? 8.195 7.535 -2.488 1 96.5 367 MET B CA 1
ATOM 7035 C C . MET B 1 367 ? 9.328 7.102 -3.41 1 96.5 367 MET B C 1
ATOM 7037 O O . MET B 1 367 ? 10.047 6.152 -3.107 1 96.5 367 MET B O 1
ATOM 7041 N N . ALA B 1 368 ? 9.469 7.777 -4.512 1 96.69 368 ALA B N 1
ATOM 7042 C CA . ALA B 1 368 ? 10.445 7.375 -5.52 1 96.69 368 ALA B CA 1
ATOM 7043 C C . ALA B 1 368 ? 11.859 7.742 -5.086 1 96.69 368 ALA B C 1
ATOM 7045 O O . ALA B 1 368 ? 12.758 6.895 -5.09 1 96.69 368 ALA B O 1
ATOM 7046 N N . GLU B 1 369 ? 12.07 9.062 -4.785 1 96.75 369 GLU B N 1
ATOM 7047 C CA . GLU B 1 369 ? 13.398 9.539 -4.43 1 96.75 369 GLU B CA 1
ATOM 7048 C C . GLU B 1 369 ? 13.32 10.734 -3.479 1 96.75 369 GLU B C 1
ATOM 7050 O O . GLU B 1 369 ? 12.367 11.516 -3.529 1 96.75 369 GLU B O 1
ATOM 7055 N N . VAL B 1 370 ? 14.242 10.797 -2.615 1 97.38 370 VAL B N 1
ATOM 7056 C CA . VAL B 1 370 ? 14.461 11.938 -1.729 1 97.38 370 VAL B CA 1
ATOM 7057 C C . VAL B 1 370 ? 15.945 12.305 -1.714 1 97.38 370 VAL B C 1
ATOM 7059 O O . VAL B 1 370 ? 16.812 11.43 -1.808 1 97.38 370 VAL B O 1
ATOM 7062 N N . ASP B 1 371 ? 16.219 13.547 -1.689 1 97.5 371 ASP B N 1
ATOM 7063 C CA . ASP B 1 371 ? 17.609 13.992 -1.624 1 97.5 371 ASP B CA 1
ATOM 7064 C C . ASP B 1 371 ? 17.719 15.336 -0.896 1 97.5 371 ASP B C 1
ATOM 7066 O O . ASP B 1 371 ? 16.703 15.922 -0.513 1 97.5 371 ASP B O 1
ATOM 7070 N N . ILE B 1 372 ? 18.859 15.648 -0.488 1 97.38 372 ILE B N 1
ATOM 7071 C CA . ILE B 1 372 ? 19.203 16.969 0.022 1 97.38 372 ILE B CA 1
ATOM 7072 C C . ILE B 1 372 ? 20.234 17.625 -0.895 1 97.38 372 ILE B C 1
ATOM 7074 O O . ILE B 1 372 ? 21.344 17.125 -1.053 1 97.38 372 ILE B O 1
ATOM 7078 N N . ILE B 1 373 ? 19.844 18.734 -1.443 1 96.75 373 ILE B N 1
ATOM 7079 C CA . ILE B 1 373 ? 20.656 19.359 -2.48 1 96.75 373 ILE B CA 1
ATOM 7080 C C . ILE B 1 373 ? 21.328 20.609 -1.928 1 96.75 373 ILE B C 1
ATOM 7082 O O . ILE B 1 373 ? 20.688 21.453 -1.3 1 96.75 373 ILE B O 1
ATOM 7086 N N . ASP B 1 374 ? 22.625 20.688 -2.207 1 92.12 374 ASP B N 1
ATOM 7087 C CA . ASP B 1 374 ? 23.375 21.891 -1.882 1 92.12 374 ASP B CA 1
ATOM 7088 C C . ASP B 1 374 ? 23 23.047 -2.805 1 92.12 374 ASP B C 1
ATOM 7090 O O . ASP B 1 374 ? 23.094 22.922 -4.027 1 92.12 374 ASP B O 1
ATOM 7094 N N . GLY B 1 375 ? 22.547 24.125 -2.285 1 86.56 375 GLY B N 1
ATOM 7095 C CA . GLY B 1 375 ? 22.047 25.25 -3.059 1 86.56 375 GLY B CA 1
ATOM 7096 C C . GLY B 1 375 ? 23.109 25.906 -3.916 1 86.56 375 GLY B C 1
ATOM 7097 O O . GLY B 1 375 ? 22.812 26.484 -4.961 1 86.56 375 GLY B O 1
ATOM 7098 N N . GLU B 1 376 ? 24.344 25.812 -3.506 1 84.75 376 GLU B N 1
ATOM 7099 C CA . GLU B 1 376 ? 25.438 26.438 -4.227 1 84.75 376 GLU B CA 1
ATOM 7100 C C . GLU B 1 376 ? 25.906 25.562 -5.387 1 84.75 376 GLU B C 1
ATOM 7102 O O . GLU B 1 376 ? 26.094 26.047 -6.504 1 84.75 376 GLU B O 1
ATOM 7107 N N . THR B 1 377 ? 26 24.297 -5.168 1 88.69 377 THR B N 1
ATOM 7108 C CA . THR B 1 377 ? 26.578 23.406 -6.164 1 88.69 377 THR B CA 1
ATOM 7109 C C . THR B 1 377 ? 25.5 22.734 -6.996 1 88.69 377 THR B C 1
ATOM 7111 O O . THR B 1 377 ? 25.766 22.25 -8.094 1 88.69 377 THR B O 1
ATOM 7114 N N . GLY B 1 378 ? 24.328 22.641 -6.363 1 91 378 GLY B N 1
ATOM 7115 C CA . GLY B 1 378 ? 23.266 21.922 -7.039 1 91 378 GLY B CA 1
ATOM 7116 C C . GLY B 1 378 ? 23.406 20.422 -6.949 1 91 378 GLY B C 1
ATOM 7117 O O . GLY B 1 378 ? 22.656 19.672 -7.594 1 91 378 GLY B O 1
ATOM 7118 N N . ARG B 1 379 ? 24.359 20.031 -6.191 1 94.38 379 ARG B N 1
ATOM 7119 C CA . ARG B 1 379 ? 24.609 18.594 -6.031 1 94.38 379 ARG B CA 1
ATOM 7120 C C . ARG B 1 379 ? 24.109 18.109 -4.676 1 94.38 379 ARG B C 1
ATOM 7122 O O . ARG B 1 379 ? 23.844 18.906 -3.777 1 94.38 379 ARG B O 1
ATOM 7129 N N . SER B 1 380 ? 23.969 16.781 -4.574 1 96.69 380 SER B N 1
ATOM 7130 C CA . SER B 1 380 ? 23.609 16.188 -3.297 1 96.69 380 SER B CA 1
ATOM 7131 C C . SER B 1 380 ? 24.625 16.531 -2.209 1 96.69 380 SER B C 1
ATOM 7133 O O . SER B 1 380 ? 25.828 16.562 -2.463 1 96.69 380 SER B O 1
ATOM 7135 N N . VAL B 1 381 ? 24.203 16.781 -1.022 1 96.62 381 VAL B N 1
ATOM 7136 C CA . VAL B 1 381 ? 25.109 17 0.101 1 96.62 381 VAL B CA 1
ATOM 7137 C C . VAL B 1 381 ? 25.781 15.688 0.48 1 96.62 381 VAL B C 1
ATOM 7139 O O . VAL B 1 381 ? 25.234 14.609 0.253 1 96.62 381 VAL B O 1
ATOM 7142 N N . PRO B 1 382 ? 27.016 15.789 1.052 1 95.25 382 PRO B N 1
ATOM 7143 C CA . PRO B 1 382 ? 27.609 14.555 1.569 1 95.25 382 PRO B CA 1
ATOM 7144 C C . PRO B 1 382 ? 26.859 14 2.779 1 95.25 382 PRO B C 1
ATOM 7146 O O . PRO B 1 382 ? 26.172 14.75 3.482 1 95.25 382 PRO B O 1
ATOM 7149 N N . ARG B 1 383 ? 26.969 12.719 3.012 1 95.94 383 ARG B N 1
ATOM 7150 C CA . ARG B 1 383 ? 26.344 12.07 4.152 1 95.94 383 ARG B CA 1
ATOM 7151 C C . ARG B 1 383 ? 27.188 12.227 5.414 1 95.94 383 ARG B C 1
ATOM 7153 O O . ARG B 1 383 ? 27.594 11.234 6.02 1 95.94 383 ARG B O 1
ATOM 7160 N N . ASP B 1 384 ? 27.406 13.469 5.883 1 94.5 384 ASP B N 1
ATOM 7161 C CA . ASP B 1 384 ? 28.281 13.734 7.016 1 94.5 384 ASP B CA 1
ATOM 7162 C C . ASP B 1 384 ? 27.5 14.242 8.219 1 94.5 384 ASP B C 1
ATOM 7164 O O . ASP B 1 384 ? 28.062 14.453 9.297 1 94.5 384 ASP B O 1
ATOM 7168 N N . GLY B 1 385 ? 26.188 14.398 8.055 1 92.25 385 GLY B N 1
ATOM 7169 C CA . GLY B 1 385 ? 25.328 14.844 9.156 1 92.25 385 GLY B CA 1
ATOM 7170 C C . GLY B 1 385 ? 25.562 16.297 9.539 1 92.25 385 GLY B C 1
ATOM 7171 O O . GLY B 1 385 ? 25.125 16.75 10.594 1 92.25 385 GLY B O 1
ATOM 7172 N N . SER B 1 386 ? 26.234 17.047 8.641 1 88.12 386 SER B N 1
ATOM 7173 C CA . SER B 1 386 ? 26.594 18.406 9.016 1 88.12 386 SER B CA 1
ATOM 7174 C C . SER B 1 386 ? 26.328 19.375 7.863 1 88.12 386 SER B C 1
ATOM 7176 O O . SER B 1 386 ? 25.859 20.5 8.086 1 88.12 386 SER B O 1
ATOM 7178 N N . THR B 1 387 ? 26.609 18.953 6.586 1 90.5 387 THR B N 1
ATOM 7179 C CA . THR B 1 387 ? 26.406 19.812 5.43 1 90.5 387 THR B CA 1
ATOM 7180 C C . THR B 1 387 ? 24.922 20 5.145 1 90.5 387 THR B C 1
ATOM 7182 O O . THR B 1 387 ? 24.188 19.016 4.953 1 90.5 387 THR B O 1
ATOM 7185 N N . MET B 1 388 ? 24.516 21.25 5.18 1 89.75 388 MET B N 1
ATOM 7186 C CA . MET B 1 388 ? 23.109 21.562 5.016 1 89.75 388 MET B CA 1
ATOM 7187 C C . MET B 1 388 ? 22.766 21.781 3.545 1 89.75 388 MET B C 1
ATOM 7189 O O . MET B 1 388 ? 23.594 22.234 2.771 1 89.75 388 MET B O 1
ATOM 7193 N N . GLY B 1 389 ? 21.609 21.422 3.172 1 94.06 389 GLY B N 1
ATOM 7194 C CA . GLY B 1 389 ? 21.016 21.656 1.866 1 94.06 389 GLY B CA 1
ATOM 7195 C C . GLY B 1 389 ? 19.5 21.625 1.886 1 94.06 389 GLY B C 1
ATOM 7196 O O . GLY B 1 389 ? 18.891 21.406 2.938 1 94.06 389 GLY B O 1
ATOM 7197 N N . GLU B 1 390 ? 18.891 21.906 0.783 1 95.56 390 GLU B N 1
ATOM 7198 C CA . GLU B 1 390 ? 17.438 21.875 0.685 1 95.56 390 GLU B CA 1
ATOM 7199 C C . GLU B 1 390 ? 16.922 20.469 0.41 1 95.56 390 GLU B C 1
ATOM 7201 O O . GLU B 1 390 ? 17.469 19.75 -0.436 1 95.56 390 GLU B O 1
ATOM 7206 N N . ILE B 1 391 ? 15.969 20.031 1.164 1 96.62 391 ILE B N 1
ATOM 7207 C CA . ILE B 1 391 ? 15.336 18.734 0.947 1 96.62 391 ILE B CA 1
ATOM 7208 C C . ILE B 1 391 ? 14.516 18.766 -0.341 1 96.62 391 ILE B C 1
ATOM 7210 O O . ILE B 1 391 ? 13.719 19.672 -0.549 1 96.62 391 ILE B O 1
ATOM 7214 N N . VAL B 1 392 ? 14.719 17.844 -1.24 1 97.94 392 VAL B N 1
ATOM 7215 C CA . VAL B 1 392 ? 13.977 17.734 -2.494 1 97.94 392 VAL B CA 1
ATOM 7216 C C . VAL B 1 392 ? 13.344 16.344 -2.607 1 97.94 392 VAL B C 1
ATOM 7218 O O . VAL B 1 392 ? 13.883 15.367 -2.094 1 97.94 392 VAL B O 1
ATOM 7221 N N . LEU B 1 393 ? 12.188 16.297 -3.217 1 98.19 393 LEU B N 1
ATOM 7222 C CA . LEU B 1 393 ? 11.391 15.078 -3.283 1 98.19 393 LEU B CA 1
ATOM 7223 C C . LEU B 1 393 ? 10.969 14.781 -4.719 1 98.19 393 LEU B C 1
ATOM 7225 O O . LEU B 1 393 ? 10.797 15.695 -5.52 1 98.19 393 LEU B O 1
ATOM 7229 N N . ARG B 1 394 ? 10.781 13.555 -5.02 1 97.38 394 ARG B N 1
ATOM 7230 C CA . ARG B 1 394 ? 10.18 13.047 -6.25 1 97.38 394 ARG B CA 1
ATOM 7231 C C . ARG B 1 394 ? 9.336 11.805 -5.973 1 97.38 394 ARG B C 1
ATOM 7233 O O . ARG B 1 394 ? 9.773 10.891 -5.273 1 97.38 394 ARG B O 1
ATOM 7240 N N . GLY B 1 395 ? 8.086 11.797 -6.473 1 97.38 395 GLY B N 1
ATOM 7241 C CA . GLY B 1 395 ? 7.234 10.641 -6.238 1 97.38 395 GLY B CA 1
ATOM 7242 C C . GLY B 1 395 ? 5.777 10.891 -6.574 1 97.38 395 GLY B C 1
ATOM 7243 O O . GLY B 1 395 ? 5.371 12.031 -6.805 1 97.38 395 GLY B O 1
ATOM 7244 N N . GLY B 1 396 ? 5.023 9.859 -6.57 1 95.94 396 GLY B N 1
ATOM 7245 C CA . GLY B 1 396 ? 3.654 9.883 -7.059 1 95.94 396 GLY B CA 1
ATOM 7246 C C . GLY B 1 396 ? 2.699 10.602 -6.129 1 95.94 396 GLY B C 1
ATOM 7247 O O . GLY B 1 396 ? 1.584 10.953 -6.523 1 95.94 396 GLY B O 1
ATOM 7248 N N . CYS B 1 397 ? 3.059 10.852 -4.926 1 96.44 397 CYS B N 1
ATOM 7249 C CA . CYS B 1 397 ? 2.158 11.461 -3.955 1 96.44 397 CYS B CA 1
ATOM 7250 C C . CYS B 1 397 ? 2.246 12.984 -4.008 1 96.44 397 CYS B C 1
ATOM 7252 O O . CYS B 1 397 ? 1.49 13.68 -3.326 1 96.44 397 CYS B O 1
ATOM 7254 N N . LEU B 1 398 ? 3.141 13.539 -4.855 1 98.19 398 LEU B N 1
ATOM 7255 C CA . LEU B 1 398 ? 3.363 14.984 -4.906 1 98.19 398 LEU B CA 1
ATOM 7256 C C . LEU B 1 398 ? 2.195 15.688 -5.586 1 98.19 398 LEU B C 1
ATOM 7258 O O . LEU B 1 398 ? 1.529 15.109 -6.445 1 98.19 398 LEU B O 1
ATOM 7262 N N . MET B 1 399 ? 1.978 16.844 -5.23 1 98.38 399 MET B N 1
ATOM 7263 C CA . MET B 1 399 ? 0.879 17.688 -5.699 1 98.38 399 MET B CA 1
ATOM 7264 C C . MET B 1 399 ? 0.944 17.875 -7.211 1 98.38 399 MET B C 1
ATOM 7266 O O . MET B 1 399 ? 1.99 17.656 -7.824 1 98.38 399 MET B O 1
ATOM 7270 N N . LEU B 1 400 ? -0.202 18.312 -7.723 1 98.19 400 LEU B N 1
ATOM 7271 C CA . LEU B 1 400 ? -0.275 18.75 -9.109 1 98.19 400 LEU B CA 1
ATOM 7272 C C . LEU B 1 400 ? 0.387 20.125 -9.273 1 98.19 400 LEU B C 1
ATOM 7274 O O . LEU B 1 400 ? 0.995 20.406 -10.305 1 98.19 400 LEU B O 1
ATOM 7278 N N . GLY B 1 401 ? 0.169 20.938 -8.281 1 97.81 401 GLY B N 1
ATOM 7279 C CA . GLY B 1 401 ? 0.64 22.312 -8.266 1 97.81 401 GLY B CA 1
ATOM 7280 C C . GLY B 1 401 ? -0.204 23.219 -7.387 1 97.81 401 GLY B C 1
ATOM 7281 O O . GLY B 1 401 ? -1.047 22.734 -6.621 1 97.81 401 GLY B O 1
ATOM 7282 N N . TYR B 1 402 ? 0.117 24.5 -7.422 1 96.06 402 TYR B N 1
ATOM 7283 C CA . TYR B 1 402 ? -0.64 25.5 -6.68 1 96.06 402 TYR B CA 1
ATOM 7284 C C . TYR B 1 402 ? -1.758 26.094 -7.535 1 96.06 402 TYR B C 1
ATOM 7286 O O . TYR B 1 402 ? -1.533 26.469 -8.688 1 96.06 402 TYR B O 1
ATOM 7294 N N . LEU B 1 403 ? -2.951 26.125 -6.941 1 96.75 403 LEU B N 1
ATOM 7295 C CA . LEU B 1 403 ? -4.129 26.609 -7.648 1 96.75 403 LEU B CA 1
ATOM 7296 C C . LEU B 1 403 ? -3.895 28.031 -8.156 1 96.75 403 LEU B C 1
ATOM 7298 O O . LEU B 1 403 ? -3.578 28.938 -7.383 1 96.75 403 LEU B O 1
ATOM 7302 N N . ASP B 1 404 ? -4.012 28.25 -9.477 1 93.94 404 ASP B N 1
ATOM 7303 C CA . ASP B 1 404 ? -3.939 29.531 -10.164 1 93.94 404 ASP B CA 1
ATOM 7304 C C . ASP B 1 404 ? -2.627 30.25 -9.852 1 93.94 404 ASP B C 1
ATOM 7306 O O . ASP B 1 404 ? -2.607 31.469 -9.68 1 93.94 404 ASP B O 1
ATOM 7310 N N . ASP B 1 405 ? -1.595 29.516 -9.688 1 93.56 405 ASP B N 1
ATOM 7311 C CA . ASP B 1 405 ? -0.289 30.094 -9.383 1 93.56 405 ASP B CA 1
ATOM 7312 C C . ASP B 1 405 ? 0.828 29.328 -10.086 1 93.56 405 ASP B C 1
ATOM 7314 O O . ASP B 1 405 ? 1.635 28.656 -9.43 1 93.56 405 ASP B O 1
ATOM 7318 N N . ASP B 1 406 ? 0.939 29.531 -11.297 1 93.69 406 ASP B N 1
ATOM 7319 C CA . ASP B 1 406 ? 1.918 28.844 -12.141 1 93.69 406 ASP B CA 1
ATOM 7320 C C . ASP B 1 406 ? 3.344 29.203 -11.727 1 93.69 406 ASP B C 1
ATOM 7322 O O . ASP B 1 406 ? 4.242 28.375 -11.781 1 93.69 406 ASP B O 1
ATOM 7326 N N . LYS B 1 407 ? 3.479 30.453 -11.383 1 93.19 407 LYS B N 1
ATOM 7327 C CA . LYS B 1 407 ? 4.809 30.906 -11 1 93.19 407 LYS B CA 1
ATOM 7328 C C . LYS B 1 407 ? 5.312 30.172 -9.766 1 93.19 407 LYS B C 1
ATOM 7330 O O . LYS B 1 407 ? 6.434 29.656 -9.758 1 93.19 407 LYS B O 1
ATOM 7335 N N . ALA B 1 408 ? 4.488 30.109 -8.742 1 92.31 408 ALA B N 1
ATOM 7336 C CA . ALA B 1 408 ? 4.871 29.406 -7.531 1 92.31 408 ALA B CA 1
ATOM 7337 C C . ALA B 1 408 ? 5.07 27.906 -7.805 1 92.31 408 ALA B C 1
ATOM 7339 O O . ALA B 1 408 ? 5.949 27.281 -7.219 1 92.31 408 ALA B O 1
ATOM 7340 N N . THR B 1 409 ? 4.262 27.344 -8.703 1 95.62 409 THR B N 1
ATOM 7341 C CA . THR B 1 409 ? 4.375 25.938 -9.055 1 95.62 409 THR B CA 1
ATOM 7342 C C . THR B 1 409 ? 5.719 25.641 -9.711 1 95.62 409 THR B C 1
ATOM 7344 O O . THR B 1 409 ? 6.414 24.703 -9.336 1 95.62 409 THR B O 1
ATOM 7347 N N . ARG B 1 410 ? 6.137 26.469 -10.633 1 95 410 ARG B N 1
ATOM 7348 C CA . ARG B 1 410 ? 7.387 26.281 -11.359 1 95 410 ARG B CA 1
ATOM 7349 C C . ARG B 1 410 ? 8.594 26.484 -10.453 1 95 410 ARG B C 1
ATOM 7351 O O . ARG B 1 410 ? 9.633 25.859 -10.633 1 95 410 ARG B O 1
ATOM 7358 N N . ALA B 1 411 ? 8.414 27.422 -9.531 1 94.06 411 ALA B N 1
ATOM 7359 C CA . ALA B 1 411 ? 9.492 27.672 -8.586 1 94.06 411 ALA B CA 1
ATOM 7360 C C . ALA B 1 411 ? 9.711 26.469 -7.672 1 94.06 411 ALA B C 1
ATOM 7362 O O . ALA B 1 411 ? 10.844 26.172 -7.273 1 94.06 411 ALA B O 1
ATOM 7363 N N . ALA B 1 412 ? 8.688 25.781 -7.332 1 95.5 412 ALA B N 1
ATOM 7364 C CA . ALA B 1 412 ? 8.758 24.656 -6.414 1 95.5 412 ALA B CA 1
ATOM 7365 C C . ALA B 1 412 ? 9.094 23.359 -7.152 1 95.5 412 ALA B C 1
ATOM 7367 O O . ALA B 1 412 ? 9.82 22.5 -6.633 1 95.5 412 ALA B O 1
ATOM 7368 N N . ILE B 1 413 ? 8.484 23.141 -8.32 1 97.19 413 ILE B N 1
ATOM 7369 C CA . ILE B 1 413 ? 8.734 21.984 -9.172 1 97.19 413 ILE B CA 1
ATOM 7370 C C . ILE B 1 413 ? 9.594 22.406 -10.359 1 97.19 413 ILE B C 1
ATOM 7372 O O . ILE B 1 413 ? 9.094 22.969 -11.328 1 97.19 413 ILE B O 1
ATOM 7376 N N . ARG B 1 414 ? 10.805 22.016 -10.32 1 95.12 414 ARG B N 1
ATOM 7377 C CA . ARG B 1 414 ? 11.766 22.531 -11.289 1 95.12 414 ARG B CA 1
ATOM 7378 C C . ARG B 1 414 ? 12.023 21.531 -12.406 1 95.12 414 ARG B C 1
ATOM 7380 O O . ARG B 1 414 ? 11.562 20.391 -12.344 1 95.12 414 ARG B O 1
ATOM 7387 N N . ASP B 1 415 ? 12.719 21.953 -13.367 1 91.62 415 ASP B N 1
ATOM 7388 C CA . ASP B 1 415 ? 12.938 21.203 -14.602 1 91.62 415 ASP B CA 1
ATOM 7389 C C . ASP B 1 415 ? 13.82 19.984 -14.352 1 91.62 415 ASP B C 1
ATOM 7391 O O . ASP B 1 415 ? 13.82 19.031 -15.141 1 91.62 415 ASP B O 1
ATOM 7395 N N . ASP B 1 416 ? 14.531 20.062 -13.305 1 93.06 416 ASP B N 1
ATOM 7396 C CA . ASP B 1 416 ? 15.398 18.922 -13 1 93.06 416 ASP B CA 1
ATOM 7397 C C . ASP B 1 416 ? 14.594 17.75 -12.438 1 93.06 416 ASP B C 1
ATOM 7399 O O . ASP B 1 416 ? 15.148 16.688 -12.148 1 93.06 416 ASP B O 1
ATOM 7403 N N . GLY B 1 417 ? 13.312 17.984 -12.234 1 94.31 417 GLY B N 1
ATOM 7404 C CA . GLY B 1 417 ? 12.414 16.891 -11.867 1 94.31 417 GLY B CA 1
ATOM 7405 C C . GLY B 1 417 ? 12.172 16.797 -10.375 1 94.31 417 GLY B C 1
ATOM 7406 O O . GLY B 1 417 ? 11.477 15.891 -9.906 1 94.31 417 GLY B O 1
ATOM 7407 N N . TRP B 1 418 ? 12.727 17.734 -9.625 1 97.25 418 TRP B N 1
ATOM 7408 C CA . TRP B 1 418 ? 12.57 17.703 -8.172 1 97.25 418 TRP B CA 1
ATOM 7409 C C . TRP B 1 418 ? 11.477 18.672 -7.727 1 97.25 418 TRP B C 1
ATOM 7411 O O . TRP B 1 418 ? 11.273 19.719 -8.352 1 97.25 418 TRP B O 1
ATOM 7421 N N . PHE B 1 419 ? 10.773 18.344 -6.727 1 98.19 419 PHE B N 1
ATOM 7422 C CA . PHE B 1 419 ? 10.023 19.281 -5.906 1 98.19 419 PHE B CA 1
ATOM 7423 C C . PHE B 1 419 ? 10.898 19.844 -4.785 1 98.19 419 PHE B C 1
ATOM 7425 O O . PHE B 1 419 ? 11.383 19.094 -3.939 1 98.19 419 PHE B O 1
ATOM 7432 N N . TYR B 1 420 ? 11.094 21.062 -4.781 1 96.62 420 TYR B N 1
ATOM 7433 C CA . TYR B 1 420 ? 11.859 21.75 -3.742 1 96.62 420 TYR B CA 1
ATOM 7434 C C . TYR B 1 420 ? 10.961 22.141 -2.578 1 96.62 420 TYR B C 1
ATOM 7436 O O . TYR B 1 420 ? 10.062 22.984 -2.734 1 96.62 420 TYR B O 1
ATOM 7444 N N . THR B 1 421 ? 11.258 21.625 -1.391 1 95 421 THR B N 1
ATOM 7445 C CA . THR B 1 421 ? 10.336 21.703 -0.264 1 95 421 THR B CA 1
ATOM 7446 C C . THR B 1 421 ? 10.453 23.062 0.44 1 95 421 THR B C 1
ATOM 7448 O O . THR B 1 421 ? 9.531 23.484 1.135 1 95 421 THR B O 1
ATOM 7451 N N . GLY B 1 422 ? 11.617 23.688 0.356 1 91 422 GLY B N 1
ATOM 7452 C CA . GLY B 1 422 ? 11.914 24.859 1.152 1 91 422 GLY B CA 1
ATOM 7453 C C . GLY B 1 422 ? 12.484 24.531 2.518 1 91 422 GLY B C 1
ATOM 7454 O O . GLY B 1 422 ? 12.977 25.422 3.223 1 91 422 GLY B O 1
ATOM 7455 N N . ASP B 1 423 ? 12.469 23.266 2.941 1 89.44 423 ASP B N 1
ATOM 7456 C CA . ASP B 1 423 ? 13.07 22.844 4.199 1 89.44 423 ASP B CA 1
ATOM 7457 C C . ASP B 1 423 ? 14.539 22.484 4.012 1 89.44 423 ASP B C 1
ATOM 7459 O O . ASP B 1 423 ? 14.922 21.938 2.975 1 89.44 423 ASP B O 1
ATOM 7463 N N . VAL B 1 424 ? 15.297 22.828 5.031 1 90.69 424 VAL B N 1
ATOM 7464 C CA . VAL B 1 424 ? 16.734 22.562 4.996 1 90.69 424 VAL B CA 1
ATOM 7465 C C . VAL B 1 424 ? 17.078 21.469 5.996 1 90.69 424 VAL B C 1
ATOM 7467 O O . VAL B 1 424 ? 16.547 21.438 7.105 1 90.69 424 VAL B O 1
ATOM 7470 N N . GLY B 1 425 ? 17.922 20.562 5.543 1 93.5 425 GLY B N 1
ATOM 7471 C CA . GLY B 1 425 ? 18.312 19.453 6.402 1 93.5 425 GLY B CA 1
ATOM 7472 C C . GLY B 1 425 ? 19.688 18.922 6.094 1 93.5 425 GLY B C 1
ATOM 7473 O O . GLY B 1 425 ? 20.453 19.547 5.352 1 93.5 425 GLY B O 1
ATOM 7474 N N . VAL B 1 426 ? 20.109 17.906 6.82 1 93.81 426 VAL B N 1
ATOM 7475 C CA . VAL B 1 426 ? 21.375 17.203 6.637 1 93.81 426 VAL B CA 1
ATOM 7476 C C . VAL B 1 426 ? 21.109 15.719 6.387 1 93.81 426 VAL B C 1
ATOM 7478 O O . VAL B 1 426 ? 20.016 15.219 6.664 1 93.81 426 VAL B O 1
ATOM 7481 N N . MET B 1 427 ? 22.031 15.094 5.734 1 97.12 427 MET B N 1
ATOM 7482 C CA . MET B 1 427 ? 22.016 13.641 5.543 1 97.12 427 MET B CA 1
ATOM 7483 C C . MET B 1 427 ? 23.062 12.969 6.414 1 97.12 427 MET B C 1
ATOM 7485 O O . MET B 1 427 ? 24.25 13.281 6.312 1 97.12 427 MET B O 1
ATOM 7489 N N . HIS B 1 428 ? 22.625 12.062 7.273 1 96.38 428 HIS B N 1
ATOM 7490 C CA . HIS B 1 428 ? 23.547 11.344 8.141 1 96.38 428 HIS B CA 1
ATOM 7491 C C . HIS B 1 428 ? 24.203 10.18 7.398 1 96.38 428 HIS B C 1
ATOM 7493 O O . HIS B 1 428 ? 23.703 9.734 6.367 1 96.38 428 HIS B O 1
ATOM 7499 N N . PRO B 1 429 ? 25.312 9.617 7.918 1 95.88 429 PRO B N 1
ATOM 7500 C CA . PRO B 1 429 ? 26.016 8.523 7.258 1 95.88 429 PRO B CA 1
ATOM 7501 C C . PRO B 1 429 ? 25.156 7.285 7.055 1 95.88 429 PRO B C 1
ATOM 7503 O O . PRO B 1 429 ? 25.375 6.52 6.109 1 95.88 429 PRO B O 1
ATOM 7506 N N . ASP B 1 430 ? 24.219 7.137 7.926 1 95.25 430 ASP B N 1
ATOM 7507 C CA . ASP B 1 430 ? 23.375 5.949 7.828 1 95.25 430 ASP B CA 1
ATOM 7508 C C . ASP B 1 430 ? 22.25 6.156 6.812 1 95.25 430 ASP B C 1
ATOM 7510 O O . ASP B 1 430 ? 21.406 5.277 6.629 1 95.25 430 ASP B O 1
ATOM 7514 N N . GLY B 1 431 ? 22.156 7.289 6.207 1 96.06 431 GLY B N 1
ATOM 7515 C CA . GLY B 1 431 ? 21.172 7.547 5.168 1 96.06 431 GLY B CA 1
ATOM 7516 C C . GLY B 1 431 ? 19.906 8.219 5.691 1 96.06 431 GLY B C 1
ATOM 7517 O O . GLY B 1 431 ? 18.984 8.484 4.926 1 96.06 431 GLY B O 1
ATOM 7518 N N . TYR B 1 432 ? 19.828 8.477 7 1 97.31 432 TYR B N 1
ATOM 7519 C CA . TYR B 1 432 ? 18.688 9.148 7.605 1 97.31 432 TYR B CA 1
ATOM 7520 C C . TYR B 1 432 ? 18.828 10.664 7.535 1 97.31 432 TYR B C 1
ATOM 7522 O O . TYR B 1 432 ? 19.891 11.203 7.871 1 97.31 432 TYR B O 1
ATOM 7530 N N . MET B 1 433 ? 17.812 11.289 7.121 1 96.56 433 MET B N 1
ATOM 7531 C CA . MET B 1 433 ? 17.844 12.742 7.047 1 96.56 433 MET B CA 1
ATOM 7532 C C . MET B 1 433 ? 17.328 13.367 8.336 1 96.56 433 MET B C 1
ATOM 7534 O O . MET B 1 433 ? 16.531 12.758 9.055 1 96.56 433 MET B O 1
ATOM 7538 N N . GLU B 1 434 ? 17.797 14.539 8.57 1 93.56 434 GLU B N 1
ATOM 7539 C CA . GLU B 1 434 ? 17.359 15.344 9.703 1 93.56 434 GLU B CA 1
ATOM 7540 C C . GLU B 1 434 ? 17.125 16.797 9.297 1 93.56 434 GLU B C 1
ATOM 7542 O O . GLU B 1 434 ? 18.016 17.453 8.75 1 93.56 434 GLU B O 1
ATOM 7547 N N . ILE B 1 435 ? 15.914 17.234 9.516 1 89.75 435 ILE B N 1
ATOM 7548 C CA . ILE B 1 435 ? 15.586 18.625 9.219 1 89.75 435 ILE B CA 1
ATOM 7549 C C . ILE B 1 435 ? 16.234 19.547 10.25 1 89.75 435 ILE B C 1
ATOM 7551 O O . ILE B 1 435 ? 16.172 19.281 11.453 1 89.75 435 ILE B O 1
ATOM 7555 N N . ARG B 1 436 ? 16.812 20.547 9.828 1 80.5 436 ARG B N 1
ATOM 7556 C CA . ARG B 1 436 ? 17.469 21.516 10.695 1 80.5 436 ARG B CA 1
ATOM 7557 C C . ARG B 1 436 ? 16.672 22.812 10.773 1 80.5 436 ARG B C 1
ATOM 7559 O O . ARG B 1 436 ? 16.719 23.516 11.781 1 80.5 436 ARG B O 1
ATOM 7566 N N . ASP B 1 437 ? 16.031 23.188 9.742 1 75.5 437 ASP B N 1
ATOM 7567 C CA . ASP B 1 437 ? 15.273 24.422 9.758 1 75.5 437 ASP B CA 1
ATOM 7568 C C . ASP B 1 437 ? 14.461 24.609 8.477 1 75.5 437 ASP B C 1
ATOM 7570 O O . ASP B 1 437 ? 14.578 23.797 7.551 1 75.5 437 ASP B O 1
ATOM 7574 N N . ARG B 1 438 ? 13.539 25.469 8.594 1 71.19 438 ARG B N 1
ATOM 7575 C CA . ARG B 1 438 ? 13.078 26.031 7.332 1 71.19 438 ARG B CA 1
ATOM 7576 C C . ARG B 1 438 ? 14.102 27.016 6.766 1 71.19 438 ARG B C 1
ATOM 7578 O O . ARG B 1 438 ? 14.781 27.719 7.523 1 71.19 438 ARG B O 1
ATOM 7585 N N . SER B 1 439 ? 14.172 27.016 5.48 1 66.06 439 SER B N 1
ATOM 7586 C CA . SER B 1 439 ? 15.125 27.906 4.848 1 66.06 439 SER B CA 1
ATOM 7587 C C . SER B 1 439 ? 14.977 29.344 5.367 1 66.06 439 SER B C 1
ATOM 7589 O O . SER B 1 439 ? 15.969 30.031 5.617 1 66.06 439 SER B O 1
ATOM 7591 N N . LYS B 1 440 ? 13.742 29.594 5.648 1 66.44 440 LYS B N 1
ATOM 7592 C CA . LYS B 1 440 ? 13.445 30.969 6.062 1 66.44 440 LYS B CA 1
ATOM 7593 C C . LYS B 1 440 ? 13.703 31.156 7.555 1 66.44 440 LYS B C 1
ATOM 7595 O O . LYS B 1 440 ? 13.75 32.281 8.047 1 66.44 440 LYS B O 1
ATOM 7600 N N . ASP B 1 441 ? 13.93 30.109 8.211 1 75.88 441 ASP B N 1
ATOM 7601 C CA . ASP B 1 441 ? 14.047 30.203 9.664 1 75.88 441 ASP B CA 1
ATOM 7602 C C . ASP B 1 441 ? 15.492 30 10.109 1 75.88 441 ASP B C 1
ATOM 7604 O O . ASP B 1 441 ? 15.805 30.125 11.297 1 75.88 441 ASP B O 1
ATOM 7608 N N . VAL B 1 442 ? 16.234 29.688 9.133 1 70.88 442 VAL B N 1
ATOM 7609 C CA . VAL B 1 442 ? 17.656 29.594 9.469 1 70.88 442 VAL B CA 1
ATOM 7610 C C . VAL B 1 442 ? 18.188 30.969 9.867 1 70.88 442 VAL B C 1
ATOM 7612 O O . VAL B 1 442 ? 17.859 31.984 9.219 1 70.88 442 VAL B O 1
ATOM 7615 N N . ILE B 1 443 ? 18.844 31.047 11.008 1 80.62 443 ILE B N 1
ATOM 7616 C CA . ILE B 1 443 ? 19.391 32.312 11.508 1 80.62 443 ILE B CA 1
ATOM 7617 C C . ILE B 1 443 ? 20.828 32.469 11.023 1 80.62 443 ILE B C 1
ATOM 7619 O O . ILE B 1 443 ? 21.656 31.578 11.211 1 80.62 443 ILE B O 1
ATOM 7623 N N . ILE B 1 444 ? 21.047 33.5 10.266 1 77.5 444 ILE B N 1
ATOM 7624 C CA . ILE B 1 444 ? 22.406 33.781 9.797 1 77.5 444 ILE B CA 1
ATOM 7625 C C . ILE B 1 444 ? 23.078 34.781 10.719 1 77.5 444 ILE B C 1
ATOM 7627 O O . ILE B 1 444 ? 22.797 36 10.641 1 77.5 444 ILE B O 1
ATOM 7631 N N . SER B 1 445 ? 23.969 34.344 11.586 1 77.12 445 SER B N 1
ATOM 7632 C CA . SER B 1 445 ? 24.688 35.188 12.547 1 77.12 445 SER B CA 1
ATOM 7633 C C . SER B 1 445 ? 26.172 35.219 12.234 1 77.12 445 SER B C 1
ATOM 7635 O O . SER B 1 445 ? 26.859 34.188 12.32 1 77.12 445 SER B O 1
ATOM 7637 N N . GLY B 1 446 ? 26.75 36.344 11.891 1 70.06 446 GLY B N 1
ATOM 7638 C CA . GLY B 1 446 ? 28.156 36.5 11.562 1 70.06 446 GLY B CA 1
ATOM 7639 C C . GLY B 1 446 ? 28.609 35.562 10.438 1 70.06 446 GLY B C 1
ATOM 7640 O O . GLY B 1 446 ? 29.688 35 10.492 1 70.06 446 GLY B O 1
ATOM 7641 N N . GLY B 1 447 ? 27.688 35.312 9.523 1 63.41 447 GLY B N 1
ATOM 7642 C CA . GLY B 1 447 ? 28 34.469 8.383 1 63.41 447 GLY B CA 1
ATOM 7643 C C . GLY B 1 447 ? 27.766 33 8.656 1 63.41 447 GLY B C 1
ATOM 7644 O O . GLY B 1 447 ? 27.922 32.156 7.754 1 63.41 447 GLY B O 1
ATOM 7645 N N . GLU B 1 448 ? 27.453 32.625 9.953 1 67.44 448 GLU B N 1
ATOM 7646 C CA . GLU B 1 448 ? 27.188 31.25 10.328 1 67.44 448 GLU B CA 1
ATOM 7647 C C . GLU B 1 448 ? 25.688 30.953 10.32 1 67.44 448 GLU B C 1
ATOM 7649 O O . GLU B 1 448 ? 24.875 31.781 10.719 1 67.44 448 GLU B O 1
ATOM 7654 N N . ASN B 1 449 ? 25.391 29.812 9.727 1 67.06 449 ASN B N 1
ATOM 7655 C CA . ASN B 1 449 ? 24.016 29.359 9.758 1 67.06 449 ASN B CA 1
ATOM 7656 C C . ASN B 1 449 ? 23.672 28.672 11.078 1 67.06 449 ASN B C 1
ATOM 7658 O O . ASN B 1 449 ? 24.344 27.719 11.469 1 67.06 449 ASN B O 1
ATOM 7662 N N . ILE B 1 450 ? 22.766 29.234 11.805 1 77 450 ILE B N 1
ATOM 7663 C CA . ILE B 1 450 ? 22.297 28.656 13.062 1 77 450 ILE B CA 1
ATOM 7664 C C . ILE B 1 450 ? 20.906 28.047 12.859 1 77 450 ILE B C 1
ATOM 7666 O O . ILE B 1 450 ? 19.984 28.719 12.398 1 77 450 ILE B O 1
ATOM 7670 N N . SER B 1 451 ? 20.797 26.766 13.094 1 77.31 451 SER B N 1
ATOM 7671 C CA . SER B 1 451 ? 19.5 26.094 13.07 1 77.31 451 SER B CA 1
ATOM 7672 C C . SER B 1 451 ? 18.672 26.469 14.289 1 77.31 451 SER B C 1
ATOM 7674 O O . SER B 1 451 ? 19.062 26.203 15.43 1 77.31 451 SER B O 1
ATOM 7676 N N . SER B 1 452 ? 17.516 27.125 13.961 1 87.12 452 SER B N 1
ATOM 7677 C CA . SER B 1 452 ? 16.641 27.453 15.078 1 87.12 452 SER B CA 1
ATOM 7678 C C . SER B 1 452 ? 16.156 26.203 15.797 1 87.12 452 SER B C 1
ATOM 7680 O O . SER B 1 452 ? 16.016 26.203 17.016 1 87.12 452 SER B O 1
ATOM 7682 N N . VAL B 1 453 ? 15.984 25.125 15.047 1 80.25 453 VAL B N 1
ATOM 7683 C CA . VAL B 1 453 ? 15.477 23.875 15.578 1 80.25 453 VAL B CA 1
ATOM 7684 C C . VAL B 1 453 ? 16.484 23.281 16.547 1 80.25 453 VAL B C 1
ATOM 7686 O O . VAL B 1 453 ? 16.109 22.719 17.578 1 80.25 453 VAL B O 1
ATOM 7689 N N . GLU B 1 454 ? 17.703 23.328 16.234 1 78.19 454 GLU B N 1
ATOM 7690 C CA . GLU B 1 454 ? 18.766 22.844 17.109 1 78.19 454 GLU B CA 1
ATOM 7691 C C . GLU B 1 454 ? 18.766 23.594 18.438 1 78.19 454 GLU B C 1
ATOM 7693 O O . GLU B 1 454 ? 18.891 23 19.5 1 78.19 454 GLU B O 1
ATOM 7698 N N . VAL B 1 455 ? 18.688 24.922 18.391 1 86.62 455 VAL B N 1
ATOM 7699 C CA . VAL B 1 455 ? 18.641 25.734 19.609 1 86.62 455 VAL B CA 1
ATOM 7700 C C . VAL B 1 455 ? 17.406 25.375 20.422 1 86.62 455 VAL B C 1
ATOM 7702 O O . VAL B 1 455 ? 17.484 25.219 21.641 1 86.62 455 VAL B O 1
ATOM 7705 N N . GLU B 1 456 ? 16.328 25.203 19.719 1 90 456 GLU B N 1
ATOM 7706 C CA . GLU B 1 456 ? 15.07 24.844 20.375 1 90 456 GLU B CA 1
ATOM 7707 C C . GLU B 1 456 ? 15.195 23.5 21.094 1 90 456 GLU B C 1
ATOM 7709 O O . GLU B 1 456 ? 14.695 23.344 22.203 1 90 456 GLU B O 1
ATOM 7714 N N . SER B 1 457 ? 15.836 22.578 20.469 1 85.25 457 SER B N 1
ATOM 7715 C CA . SER B 1 457 ? 16.016 21.25 21.062 1 85.25 457 SER B CA 1
ATOM 7716 C C . SER B 1 457 ? 16.719 21.344 22.406 1 85.25 457 SER B C 1
ATOM 7718 O O . SER B 1 457 ? 16.359 20.609 23.344 1 85.25 457 SER B O 1
ATOM 7720 N N . VAL B 1 458 ? 17.75 22.156 22.562 1 85.88 458 VAL B N 1
ATOM 7721 C CA . VAL B 1 458 ? 18.453 22.344 23.828 1 85.88 458 VAL B CA 1
ATOM 7722 C C . VAL B 1 458 ? 17.531 23 24.859 1 85.88 458 VAL B C 1
ATOM 7724 O O . VAL B 1 458 ? 17.5 22.578 26.016 1 85.88 458 VAL B O 1
ATOM 7727 N N . LEU B 1 459 ? 16.781 23.953 24.406 1 91.5 459 LEU B N 1
ATOM 7728 C CA . LEU B 1 459 ? 15.898 24.703 25.297 1 91.5 459 LEU B CA 1
ATOM 7729 C C . LEU B 1 459 ? 14.789 23.812 25.844 1 91.5 459 LEU B C 1
ATOM 7731 O O . LEU B 1 459 ? 14.406 23.938 27 1 91.5 459 LEU B O 1
ATOM 7735 N N . TYR B 1 460 ? 14.375 22.891 25.078 1 88.56 460 TYR B N 1
ATOM 7736 C CA . TYR B 1 460 ? 13.305 21.984 25.484 1 88.56 460 TYR B CA 1
ATOM 7737 C C . TYR B 1 460 ? 13.773 21.047 26.578 1 88.56 460 TYR B C 1
ATOM 7739 O O . TYR B 1 460 ? 12.961 20.469 27.312 1 88.56 460 TYR B O 1
ATOM 7747 N N . ASN B 1 461 ? 15.055 20.844 26.688 1 86.31 461 ASN B N 1
ATOM 7748 C CA . ASN B 1 461 ? 15.617 20 27.734 1 86.31 461 ASN B CA 1
ATOM 7749 C C . ASN B 1 461 ? 15.719 20.75 29.062 1 86.31 461 ASN B C 1
ATOM 7751 O O . ASN B 1 461 ? 16 20.141 30.094 1 86.31 461 ASN B O 1
ATOM 7755 N N . HIS B 1 462 ? 15.547 22.078 29.047 1 88.69 462 HIS B N 1
ATOM 7756 C CA . HIS B 1 462 ? 15.547 22.844 30.281 1 88.69 462 HIS B CA 1
ATOM 7757 C C . HIS B 1 462 ? 14.367 22.453 31.172 1 88.69 462 HIS B C 1
ATOM 7759 O O . HIS B 1 462 ? 13.227 22.391 30.703 1 88.69 462 HIS B O 1
ATOM 7765 N N . PRO B 1 463 ? 14.57 22.219 32.375 1 86.81 463 PRO B N 1
ATOM 7766 C CA . PRO B 1 463 ? 13.539 21.688 33.281 1 86.81 463 PRO B CA 1
ATOM 7767 C C . PRO B 1 463 ? 12.328 22.609 33.375 1 86.81 463 PRO B C 1
ATOM 7769 O O . PRO B 1 463 ? 11.211 22.141 33.594 1 86.81 463 PRO B O 1
ATOM 7772 N N . ALA B 1 464 ? 12.547 23.906 33.219 1 90 464 ALA B N 1
ATOM 7773 C CA . ALA B 1 464 ? 11.461 24.859 33.438 1 90 464 ALA B CA 1
ATOM 7774 C C . ALA B 1 464 ? 10.742 25.188 32.125 1 90 464 ALA B C 1
ATOM 7776 O O . ALA B 1 464 ? 9.656 25.766 32.125 1 90 464 ALA B O 1
ATOM 7777 N N . VAL B 1 465 ? 11.258 24.875 31 1 90.25 465 VAL B N 1
ATOM 7778 C CA . VAL B 1 465 ? 10.742 25.297 29.703 1 90.25 465 VAL B CA 1
ATOM 7779 C C . VAL B 1 465 ? 9.656 24.344 29.234 1 90.25 465 VAL B C 1
ATOM 7781 O O . VAL B 1 465 ? 9.859 23.125 29.219 1 90.25 465 VAL B O 1
ATOM 7784 N N . ASN B 1 466 ? 8.523 24.844 28.953 1 87.62 466 ASN B N 1
ATOM 7785 C CA . ASN B 1 466 ? 7.41 24.094 28.375 1 87.62 466 ASN B CA 1
ATOM 7786 C C . ASN B 1 466 ? 7.465 24.094 26.859 1 87.62 466 ASN B C 1
ATOM 7788 O O . ASN B 1 466 ? 7.418 23.047 26.219 1 87.62 466 ASN B O 1
ATOM 7792 N N . GLU B 1 467 ? 7.535 25.203 26.25 1 90.69 467 GLU B N 1
ATOM 7793 C CA . GLU B 1 467 ? 7.664 25.391 24.812 1 90.69 467 GLU B CA 1
ATOM 7794 C C . GLU B 1 467 ? 8.789 26.359 24.469 1 90.69 467 GLU B C 1
ATOM 7796 O O . GLU B 1 467 ? 9.07 27.281 25.234 1 90.69 467 GLU B O 1
ATOM 7801 N N . ALA B 1 468 ? 9.406 26.141 23.406 1 91.44 468 ALA B N 1
ATOM 7802 C CA . ALA B 1 468 ? 10.508 26.984 22.953 1 91.44 468 ALA B CA 1
ATOM 7803 C C . ALA B 1 468 ? 10.445 27.203 21.453 1 91.44 468 ALA B C 1
ATOM 7805 O O . ALA B 1 468 ? 10.141 26.281 20.688 1 91.44 468 ALA B O 1
ATOM 7806 N N . ALA B 1 469 ? 10.555 28.328 21.031 1 92.56 469 ALA B N 1
ATOM 7807 C CA . ALA B 1 469 ? 10.75 28.703 19.625 1 92.56 469 ALA B CA 1
ATOM 7808 C C . ALA B 1 469 ? 11.883 29.703 19.484 1 92.56 469 ALA B C 1
ATOM 7810 O O . ALA B 1 469 ? 12 30.641 20.281 1 92.56 469 ALA B O 1
ATOM 7811 N N . VAL B 1 470 ? 12.742 29.531 18.531 1 92.25 470 VAL B N 1
ATOM 7812 C CA . VAL B 1 470 ? 13.867 30.422 18.297 1 92.25 470 VAL B CA 1
ATOM 7813 C C . VAL B 1 470 ? 13.773 31.031 16.906 1 92.25 470 VAL B C 1
ATOM 7815 O O . VAL B 1 470 ? 13.508 30.312 15.93 1 92.25 470 VAL B O 1
ATOM 7818 N N . VAL B 1 471 ? 13.836 32.25 16.828 1 92.94 471 VAL B N 1
ATOM 7819 C CA . VAL B 1 471 ? 13.781 32.969 15.562 1 92.94 471 VAL B CA 1
ATOM 7820 C C . VAL B 1 471 ? 14.945 33.938 15.469 1 92.94 471 VAL B C 1
ATOM 7822 O O . VAL B 1 471 ? 15.672 34.156 16.438 1 92.94 471 VAL B O 1
ATOM 7825 N N . ALA B 1 472 ? 15.102 34.469 14.227 1 89.19 472 ALA B N 1
ATOM 7826 C CA . ALA B 1 472 ? 16.156 35.438 14.008 1 89.19 472 ALA B CA 1
ATOM 7827 C C . ALA B 1 472 ? 15.75 36.812 14.508 1 89.19 472 ALA B C 1
ATOM 7829 O O . ALA B 1 472 ? 14.625 37.281 14.258 1 89.19 472 ALA B O 1
ATOM 7830 N N . ARG B 1 473 ? 16.531 37.406 15.297 1 91.81 473 ARG B N 1
ATOM 7831 C CA . ARG B 1 473 ? 16.406 38.812 15.648 1 91.81 473 ARG B CA 1
ATOM 7832 C C . ARG B 1 473 ? 17.531 39.625 15.008 1 91.81 473 ARG B C 1
ATOM 7834 O O . ARG B 1 473 ? 18.688 39.25 15.047 1 91.81 473 ARG B O 1
ATOM 7841 N N . PRO B 1 474 ? 17.156 40.781 14.367 1 88.69 474 PRO B N 1
ATOM 7842 C CA . PRO B 1 474 ? 18.219 41.625 13.812 1 88.69 474 PRO B CA 1
ATOM 7843 C C . PRO B 1 474 ? 19.234 42.062 14.859 1 88.69 474 PRO B C 1
ATOM 7845 O O . PRO B 1 474 ? 18.859 42.344 16 1 88.69 474 PRO B O 1
ATOM 7848 N N . ASP B 1 475 ? 20.469 42.031 14.453 1 85.75 475 ASP B N 1
ATOM 7849 C CA . ASP B 1 475 ? 21.578 42.438 15.305 1 85.75 475 ASP B CA 1
ATOM 7850 C C . ASP B 1 475 ? 22.531 43.375 14.555 1 85.75 475 ASP B C 1
ATOM 7852 O O . ASP B 1 475 ? 22.844 43.125 13.383 1 85.75 475 ASP B O 1
ATOM 7856 N N . GLU B 1 476 ? 23 44.438 15.125 1 77.62 476 GLU B N 1
ATOM 7857 C CA . GLU B 1 476 ? 23.812 45.438 14.477 1 77.62 476 GLU B CA 1
ATOM 7858 C C . GLU B 1 476 ? 25.188 44.906 14.094 1 77.62 476 GLU B C 1
ATOM 7860 O O . GLU B 1 476 ? 25.766 45.312 13.094 1 77.62 476 GLU B O 1
ATOM 7865 N N . PHE B 1 477 ? 25.703 44.031 14.844 1 74.38 477 PHE B N 1
ATOM 7866 C CA . PHE B 1 477 ? 27.047 43.5 14.633 1 74.38 477 PHE B CA 1
ATOM 7867 C C . PHE B 1 477 ? 27 42.188 13.875 1 74.38 477 PHE B C 1
ATOM 7869 O O . PHE B 1 477 ? 27.781 41.969 12.953 1 74.38 477 PHE B O 1
ATOM 7876 N N . TRP B 1 478 ? 26.125 41.312 14.188 1 76.75 478 TRP B N 1
ATOM 7877 C CA . TRP B 1 478 ? 26.141 39.906 13.703 1 76.75 478 TRP B CA 1
ATOM 7878 C C . TRP B 1 478 ? 25.172 39.75 12.539 1 76.75 478 TRP B C 1
ATOM 7880 O O . TRP B 1 478 ? 25.125 38.688 11.914 1 76.75 478 TRP B O 1
ATOM 7890 N N . GLY B 1 479 ? 24.375 40.875 12.211 1 81.44 479 GLY B N 1
ATOM 7891 C CA . GLY B 1 479 ? 23.297 40.719 11.258 1 81.44 479 GLY B CA 1
ATOM 7892 C C . GLY B 1 479 ? 22.016 40.188 11.891 1 81.44 479 GLY B C 1
ATOM 7893 O O . GLY B 1 479 ? 21.031 40.906 12.031 1 81.44 479 GLY B O 1
ATOM 7894 N N . GLU B 1 480 ? 22.078 38.844 12.32 1 88 480 GLU B N 1
ATOM 7895 C CA . GLU B 1 480 ? 21 38.219 13.062 1 88 480 GLU B CA 1
ATOM 7896 C C . GLU B 1 480 ? 21.531 37.469 14.281 1 88 480 GLU B C 1
ATOM 7898 O O . GLU B 1 480 ? 22.688 37.031 14.297 1 88 480 GLU B O 1
ATOM 7903 N N . THR B 1 481 ? 20.75 37.406 15.297 1 88.69 481 THR B N 1
ATOM 7904 C CA . THR B 1 481 ? 21.031 36.562 16.453 1 88.69 481 THR B CA 1
ATOM 7905 C C . THR B 1 481 ? 19.797 35.812 16.875 1 88.69 481 THR B C 1
ATOM 7907 O O . THR B 1 481 ? 18.672 36.219 16.578 1 88.69 481 THR B O 1
ATOM 7910 N N . PRO B 1 482 ? 20 34.656 17.5 1 92.62 482 PRO B N 1
ATOM 7911 C CA . PRO B 1 482 ? 18.844 33.875 17.953 1 92.62 482 PRO B CA 1
ATOM 7912 C C . PRO B 1 482 ? 18.062 34.562 19.062 1 92.62 482 PRO B C 1
ATOM 7914 O O . PRO B 1 482 ? 18.672 35.062 20.016 1 92.62 482 PRO B O 1
ATOM 7917 N N . CYS B 1 483 ? 16.859 34.688 18.922 1 94.31 483 CYS B N 1
ATOM 7918 C CA . CYS B 1 483 ? 15.898 35.156 19.922 1 94.31 483 CYS B CA 1
ATOM 7919 C C . CYS B 1 483 ? 14.969 34.031 20.359 1 94.31 483 CYS B C 1
ATOM 7921 O O . CYS B 1 483 ? 14.219 33.469 19.547 1 94.31 483 CYS B O 1
ATOM 7923 N N . ALA B 1 484 ? 15.062 33.688 21.594 1 95.38 484 ALA B N 1
ATOM 7924 C CA . ALA B 1 484 ? 14.258 32.594 22.109 1 95.38 484 ALA B CA 1
ATOM 7925 C C . ALA B 1 484 ? 12.977 33.094 22.766 1 95.38 484 ALA B C 1
ATOM 7927 O O . ALA B 1 484 ? 13.016 33.969 23.625 1 95.38 484 ALA B O 1
ATOM 7928 N N . PHE B 1 485 ? 11.961 32.656 22.281 1 94.69 485 PHE B N 1
ATOM 7929 C CA . PHE B 1 485 ? 10.672 32.812 22.938 1 94.69 485 PHE B CA 1
ATOM 7930 C C . PHE B 1 485 ? 10.281 31.562 23.719 1 94.69 485 PHE B C 1
ATOM 7932 O O . PHE B 1 485 ? 10.211 30.469 23.156 1 94.69 485 PHE B O 1
ATOM 7939 N N . LEU B 1 486 ? 10.023 31.688 25.031 1 94 486 LEU B N 1
ATOM 7940 C CA . LEU B 1 486 ? 9.82 30.531 25.891 1 94 486 LEU B CA 1
ATOM 7941 C C . LEU B 1 486 ? 8.508 30.656 26.672 1 94 486 LEU B C 1
ATOM 7943 O O . LEU B 1 486 ? 8.133 31.75 27.094 1 94 486 LEU B O 1
ATOM 7947 N N . SER B 1 487 ? 7.828 29.547 26.734 1 91.94 487 SER B N 1
ATOM 7948 C CA . SER B 1 487 ? 6.816 29.391 27.781 1 91.94 487 SER B CA 1
ATOM 7949 C C . SER B 1 487 ? 7.281 28.406 28.859 1 91.94 487 SER B C 1
ATOM 7951 O O . SER B 1 487 ? 7.973 27.438 28.562 1 91.94 487 SER B O 1
ATOM 7953 N N . LEU B 1 488 ? 6.984 28.734 30.109 1 89.69 488 LEU B N 1
ATOM 7954 C CA . LEU B 1 488 ? 7.453 27.938 31.234 1 89.69 488 LEU B CA 1
ATOM 7955 C C . LEU B 1 488 ? 6.371 26.969 31.688 1 89.69 488 LEU B C 1
ATOM 7957 O O . LEU B 1 488 ? 5.18 27.203 31.484 1 89.69 488 LEU B O 1
ATOM 7961 N N . LYS B 1 489 ? 6.832 25.797 32.156 1 85.56 489 LYS B N 1
ATOM 7962 C CA . LYS B 1 489 ? 5.922 24.828 32.719 1 85.56 489 LYS B CA 1
ATOM 7963 C C . LYS B 1 489 ? 5.16 25.422 33.906 1 85.56 489 LYS B C 1
ATOM 7965 O O . LYS B 1 489 ? 5.688 26.266 34.625 1 85.56 489 LYS B O 1
ATOM 7970 N N . GLU B 1 490 ? 3.875 24.859 34.094 1 76.56 490 GLU B N 1
ATOM 7971 C CA . GLU B 1 490 ? 3.096 25.312 35.219 1 76.56 490 GLU B CA 1
ATOM 7972 C C . GLU B 1 490 ? 3.779 24.953 36.531 1 76.56 490 GLU B C 1
ATOM 7974 O O . GLU B 1 490 ? 4.211 23.812 36.719 1 76.56 490 GLU B O 1
ATOM 7979 N N . GLY B 1 491 ? 3.881 25.859 37.531 1 67 491 GLY B N 1
ATOM 7980 C CA . GLY B 1 491 ? 4.438 25.609 38.844 1 67 491 GLY B CA 1
ATOM 7981 C C . GLY B 1 491 ? 5.941 25.766 38.906 1 67 491 GLY B C 1
ATOM 7982 O O . GLY B 1 491 ? 6.574 25.422 39.906 1 67 491 GLY B O 1
ATOM 7983 N N . SER B 1 492 ? 6.492 25.984 37.812 1 64.75 492 SER B N 1
ATOM 7984 C CA . SER B 1 492 ? 7.938 26.188 37.844 1 64.75 492 SER B CA 1
ATOM 7985 C C . SER B 1 492 ? 8.328 27.203 38.906 1 64.75 492 SER B C 1
ATOM 7987 O O . SER B 1 492 ? 7.727 28.281 39 1 64.75 492 SER B O 1
ATOM 7989 N N . PRO B 1 493 ? 8.805 26.578 40.062 1 55.19 493 PRO B N 1
ATOM 7990 C CA . PRO B 1 493 ? 9.023 27.391 41.25 1 55.19 493 PRO B CA 1
ATOM 7991 C C . PRO B 1 493 ? 9.516 28.812 40.938 1 55.19 493 PRO B C 1
ATOM 7993 O O . PRO B 1 493 ? 8.945 29.797 41.406 1 55.19 493 PRO B O 1
ATOM 7996 N N . GLY B 1 494 ? 10.938 28.906 41 1 56.66 494 GLY B N 1
ATOM 7997 C CA . GLY B 1 494 ? 11.734 30.125 41 1 56.66 494 GLY B CA 1
ATOM 7998 C C . GLY B 1 494 ? 11.797 30.797 39.625 1 56.66 494 GLY B C 1
ATOM 7999 O O . GLY B 1 494 ? 11.477 30.172 38.625 1 56.66 494 GLY B O 1
ATOM 8000 N N . ALA B 1 495 ? 11.906 32.156 39.531 1 67.81 495 ALA B N 1
ATOM 8001 C CA . ALA B 1 495 ? 11.938 33.031 38.344 1 67.81 495 ALA B CA 1
ATOM 8002 C C . ALA B 1 495 ? 13.07 32.656 37.406 1 67.81 495 ALA B C 1
ATOM 8004 O O . ALA B 1 495 ? 14.242 32.844 37.719 1 67.81 495 ALA B O 1
ATOM 8005 N N . VAL B 1 496 ? 12.859 31.641 36.562 1 85.56 496 VAL B N 1
ATOM 8006 C CA . VAL B 1 496 ? 13.836 31.438 35.469 1 85.56 496 VAL B CA 1
ATOM 8007 C C . VAL B 1 496 ? 14.055 32.75 34.75 1 85.56 496 VAL B C 1
ATOM 8009 O O . VAL B 1 496 ? 13.094 33.406 34.312 1 85.56 496 VAL B O 1
ATOM 8012 N N . THR B 1 497 ? 15.266 33.188 34.844 1 89.5 497 THR B N 1
ATOM 8013 C CA . THR B 1 497 ? 15.578 34.438 34.156 1 89.5 497 THR B CA 1
ATOM 8014 C C . THR B 1 497 ? 16.203 34.188 32.812 1 89.5 497 THR B C 1
ATOM 8016 O O . THR B 1 497 ? 16.578 33.062 32.5 1 89.5 497 THR B O 1
ATOM 8019 N N . ALA B 1 498 ? 16.156 35.188 32.031 1 92.31 498 ALA B N 1
ATOM 8020 C CA . ALA B 1 498 ? 16.812 35.094 30.719 1 92.31 498 ALA B CA 1
ATOM 8021 C C . ALA B 1 498 ? 18.266 34.656 30.859 1 92.31 498 ALA B C 1
ATOM 8023 O O . ALA B 1 498 ? 18.766 33.875 30.047 1 92.31 498 ALA B O 1
ATOM 8024 N N . SER B 1 499 ? 18.938 35.156 31.891 1 90.88 499 SER B N 1
ATOM 8025 C CA . SER B 1 499 ? 20.328 34.812 32.125 1 90.88 499 SER B CA 1
ATOM 8026 C C . SER B 1 499 ? 20.484 33.344 32.438 1 90.88 499 SER B C 1
ATOM 8028 O O . SER B 1 499 ? 21.453 32.688 32 1 90.88 499 SER B O 1
ATOM 8030 N N . ASP B 1 500 ? 19.547 32.812 33.188 1 91.81 500 ASP B N 1
ATOM 8031 C CA . ASP B 1 500 ? 19.562 31.391 33.5 1 91.81 500 ASP B CA 1
ATOM 8032 C C . ASP B 1 500 ? 19.453 30.547 32.219 1 91.81 500 ASP B C 1
ATOM 8034 O O . ASP B 1 500 ? 20.156 29.547 32.062 1 91.81 500 ASP B O 1
ATOM 8038 N N . VAL B 1 501 ? 18.578 31.016 31.375 1 93.69 501 VAL B N 1
ATOM 8039 C CA . VAL B 1 501 ? 18.328 30.297 30.125 1 93.69 501 VAL B CA 1
ATOM 8040 C C . VAL B 1 501 ? 19.562 30.359 29.234 1 93.69 501 VAL B C 1
ATOM 8042 O O . VAL B 1 501 ? 19.969 29.344 28.656 1 93.69 501 VAL B O 1
ATOM 8045 N N . MET B 1 502 ? 20.156 31.484 29.141 1 92.62 502 MET B N 1
ATOM 8046 C CA . MET B 1 502 ? 21.359 31.641 28.328 1 92.62 502 MET B CA 1
ATOM 8047 C C . MET B 1 502 ? 22.516 30.797 28.875 1 92.62 502 MET B C 1
ATOM 8049 O O . MET B 1 502 ? 23.266 30.203 28.109 1 92.62 502 MET B O 1
ATOM 8053 N N . ALA B 1 503 ? 22.641 30.766 30.188 1 91.56 503 ALA B N 1
ATOM 8054 C CA . ALA B 1 503 ? 23.672 29.953 30.812 1 91.56 503 ALA B CA 1
ATOM 8055 C C . ALA B 1 503 ? 23.453 28.469 30.516 1 91.56 503 ALA B C 1
ATOM 8057 O O . ALA B 1 503 ? 24.422 27.734 30.266 1 91.56 503 ALA B O 1
ATOM 8058 N N . TRP B 1 504 ? 22.266 28.094 30.578 1 92.75 504 TRP B N 1
ATOM 8059 C CA . TRP B 1 504 ? 21.891 26.719 30.219 1 92.75 504 TRP B CA 1
ATOM 8060 C C . TRP B 1 504 ? 22.344 26.391 28.812 1 92.75 504 TRP B C 1
ATOM 8062 O O . TRP B 1 504 ? 22.938 25.328 28.578 1 92.75 504 TRP B O 1
ATOM 8072 N N . CYS B 1 505 ? 22.078 27.25 27.875 1 92.69 505 CYS B N 1
ATOM 8073 C CA . CYS B 1 505 ? 22.438 27.047 26.469 1 92.69 505 CYS B CA 1
ATOM 8074 C C . CYS B 1 505 ? 23.953 27.078 26.297 1 92.69 505 CYS B C 1
ATOM 8076 O O . CYS B 1 505 ? 24.5 26.281 25.531 1 92.69 505 CYS B O 1
ATOM 8078 N N . ARG B 1 506 ? 24.672 27.938 27 1 88.12 506 ARG B N 1
ATOM 8079 C CA . ARG B 1 506 ? 26.109 28.094 26.891 1 88.12 506 ARG B CA 1
ATOM 8080 C C . ARG B 1 506 ? 26.828 26.812 27.266 1 88.12 506 ARG B C 1
ATOM 8082 O O . ARG B 1 506 ? 27.875 26.484 26.688 1 88.12 506 ARG B O 1
ATOM 8089 N N . GLU B 1 507 ? 26.25 26.078 28.078 1 89 507 GLU B N 1
ATOM 8090 C CA . GLU B 1 507 ? 26.859 24.828 28.547 1 89 507 GLU B CA 1
ATOM 8091 C C . GLU B 1 507 ? 26.609 23.688 27.547 1 89 507 GLU B C 1
ATOM 8093 O O . GLU B 1 507 ? 27.281 22.656 27.609 1 89 507 GLU B O 1
ATOM 8098 N N . ARG B 1 508 ? 25.781 23.953 26.562 1 88.12 508 ARG B N 1
ATOM 8099 C CA . ARG B 1 508 ? 25.297 22.812 25.812 1 88.12 508 ARG B CA 1
ATOM 8100 C C . ARG B 1 508 ? 25.391 23.047 24.312 1 88.12 508 ARG B C 1
ATOM 8102 O O . ARG B 1 508 ? 25 22.203 23.516 1 88.12 508 ARG B O 1
ATOM 8109 N N . MET B 1 509 ? 25.797 24.219 23.969 1 84.94 509 MET B N 1
ATOM 8110 C CA . MET B 1 509 ? 25.938 24.531 22.547 1 84.94 509 MET B CA 1
ATOM 8111 C C . MET B 1 509 ? 27.016 25.594 22.344 1 84.94 509 MET B C 1
ATOM 8113 O O . MET B 1 509 ? 27.375 26.312 23.266 1 84.94 509 MET B O 1
ATOM 8117 N N . PRO B 1 510 ? 27.562 25.656 21.156 1 77.06 510 PRO B N 1
ATOM 8118 C CA . PRO B 1 510 ? 28.547 26.703 20.875 1 77.06 510 PRO B CA 1
ATOM 8119 C C . PRO B 1 510 ? 28.016 28.109 21.141 1 77.06 510 PRO B C 1
ATOM 8121 O O . PRO B 1 510 ? 26.828 28.359 20.969 1 77.06 510 PRO B O 1
ATOM 8124 N N . ARG B 1 511 ? 28.922 29.016 21.562 1 80.19 511 ARG B N 1
ATOM 8125 C CA . ARG B 1 511 ? 28.578 30.359 22.016 1 80.19 511 ARG B CA 1
ATOM 8126 C C . ARG B 1 511 ? 27.781 31.109 20.969 1 80.19 511 ARG B C 1
ATOM 8128 O O . ARG B 1 511 ? 26.859 31.859 21.297 1 80.19 511 ARG B O 1
ATOM 8135 N N . TYR B 1 512 ? 28.141 30.891 19.688 1 76.56 512 TYR B N 1
ATOM 8136 C CA . TYR B 1 512 ? 27.5 31.656 18.625 1 76.56 512 TYR B CA 1
ATOM 8137 C C . TYR B 1 512 ? 26.062 31.203 18.422 1 76.56 512 TYR B C 1
ATOM 8139 O O . TYR B 1 512 ? 25.266 31.922 17.828 1 76.56 512 TYR B O 1
ATOM 8147 N N . MET B 1 513 ? 25.609 30.062 18.938 1 85.44 513 MET B N 1
ATOM 8148 C CA . MET B 1 513 ? 24.25 29.547 18.781 1 85.44 513 MET B CA 1
ATOM 8149 C C . MET B 1 513 ? 23.375 29.984 19.953 1 85.44 513 MET B C 1
ATOM 8151 O O . MET B 1 513 ? 22.141 29.891 19.891 1 85.44 513 MET B O 1
ATOM 8155 N N . VAL B 1 514 ? 24 30.453 21.031 1 90.06 514 VAL B N 1
ATOM 8156 C CA . VAL B 1 514 ? 23.266 30.797 22.25 1 90.06 514 VAL B CA 1
ATOM 8157 C C . VAL B 1 514 ? 22.359 31.984 22 1 90.06 514 VAL B C 1
ATOM 8159 O O . VAL B 1 514 ? 22.797 33 21.438 1 90.06 514 VAL B O 1
ATOM 8162 N N . PRO B 1 515 ? 21.078 31.844 22.375 1 94.12 515 PRO B N 1
ATOM 8163 C CA . PRO B 1 515 ? 20.203 33 22.203 1 94.12 515 PRO B CA 1
ATOM 8164 C C . PRO B 1 515 ? 20.719 34.25 22.906 1 94.12 515 PRO B C 1
ATOM 8166 O O . PRO B 1 515 ? 21.172 34.188 24.047 1 94.12 515 PRO B O 1
ATOM 8169 N N . LYS B 1 516 ? 20.688 35.344 22.188 1 89.62 516 LYS B N 1
ATOM 8170 C CA . LYS B 1 516 ? 21.078 36.625 22.797 1 89.62 516 LYS B CA 1
ATOM 8171 C C . LYS B 1 516 ? 19.875 37.281 23.469 1 89.62 516 LYS B C 1
ATOM 8173 O O . LYS B 1 516 ? 20.047 38.188 24.297 1 89.62 516 LYS B O 1
ATOM 8178 N N . THR B 1 517 ? 18.766 36.938 23 1 92.94 517 THR B N 1
ATOM 8179 C CA . THR B 1 517 ? 17.5 37.438 23.547 1 92.94 517 THR B CA 1
ATOM 8180 C C . THR B 1 517 ? 16.594 36.281 23.984 1 92.94 517 THR B C 1
ATOM 8182 O O . THR B 1 517 ? 16.484 35.281 23.266 1 92.94 517 THR B O 1
ATOM 8185 N N . VAL B 1 518 ? 16.094 36.438 25.188 1 94.44 518 VAL B N 1
ATOM 8186 C CA . VAL B 1 518 ? 15.102 35.5 25.688 1 94.44 518 VAL B CA 1
ATOM 8187 C C . VAL B 1 518 ? 13.844 36.219 26.109 1 94.44 518 VAL B C 1
ATOM 8189 O O . VAL B 1 518 ? 13.906 37.156 26.922 1 94.44 518 VAL B O 1
ATOM 8192 N N . VAL B 1 519 ? 12.852 35.875 25.531 1 93.56 519 VAL B N 1
ATOM 8193 C CA . VAL B 1 519 ? 11.57 36.5 25.844 1 93.56 519 VAL B CA 1
ATOM 8194 C C . VAL B 1 519 ? 10.625 35.469 26.438 1 93.56 519 VAL B C 1
ATOM 8196 O O . VAL B 1 519 ? 10.398 34.406 25.828 1 93.56 519 VAL B O 1
ATOM 8199 N N . PHE B 1 520 ? 10.109 35.688 27.578 1 92.88 520 PHE B N 1
ATOM 8200 C CA . PHE B 1 520 ? 9.148 34.781 28.203 1 92.88 520 PHE B CA 1
ATOM 8201 C C . PHE B 1 520 ? 7.719 35.219 27.875 1 92.88 520 PHE B C 1
ATOM 8203 O O . PHE B 1 520 ? 7.379 36.375 27.922 1 92.88 520 PHE B O 1
ATOM 8210 N N . ARG B 1 521 ? 6.996 34.219 27.422 1 90.56 521 ARG B N 1
ATOM 8211 C CA . ARG B 1 521 ? 5.578 34.438 27.141 1 90.56 521 ARG B CA 1
ATOM 8212 C C . ARG B 1 521 ? 4.73 33.375 27.828 1 90.56 521 ARG B C 1
ATOM 8214 O O . ARG B 1 521 ? 5.203 32.25 28.078 1 90.56 521 ARG B O 1
ATOM 8221 N N . ALA B 1 522 ? 3.504 33.719 28.141 1 88.12 522 ALA B N 1
ATOM 8222 C CA . ALA B 1 522 ? 2.6 32.75 28.734 1 88.12 522 ALA B CA 1
ATOM 8223 C C . ALA B 1 522 ? 2.35 31.578 27.781 1 88.12 522 ALA B C 1
ATOM 8225 O O . ALA B 1 522 ? 2.275 30.422 28.203 1 88.12 522 ALA B O 1
ATOM 8226 N N . GLU B 1 523 ? 2.141 31.922 26.531 1 88.69 523 GLU B N 1
ATOM 8227 C CA . GLU B 1 523 ? 1.971 30.922 25.469 1 88.69 523 GLU B CA 1
ATOM 8228 C C . GLU B 1 523 ? 2.58 31.422 24.156 1 88.69 523 GLU B C 1
ATOM 8230 O O . GLU B 1 523 ? 2.611 32.625 23.891 1 88.69 523 GLU B O 1
ATOM 8235 N N . LEU B 1 524 ? 3.135 30.516 23.422 1 91.06 524 LEU B N 1
ATOM 8236 C CA . LEU B 1 524 ? 3.641 30.859 22.094 1 91.06 524 LEU B CA 1
ATOM 8237 C C . LEU B 1 524 ? 2.537 30.75 21.047 1 91.06 524 LEU B C 1
ATOM 8239 O O . LEU B 1 524 ? 1.631 29.922 21.188 1 91.06 524 LEU B O 1
ATOM 8243 N N . PRO B 1 525 ? 2.611 31.672 20.094 1 88.31 525 PRO B N 1
ATOM 8244 C CA . PRO B 1 525 ? 1.591 31.594 19.047 1 88.31 525 PRO B CA 1
ATOM 8245 C C . PRO B 1 525 ? 1.616 30.281 18.281 1 88.31 525 PRO B C 1
ATOM 8247 O O . PRO B 1 525 ? 2.682 29.828 17.859 1 88.31 525 PRO B O 1
ATOM 8250 N N . LYS B 1 526 ? 0.487 29.656 18.141 1 84 526 LYS B N 1
ATOM 8251 C CA . LYS B 1 526 ? 0.394 28.359 17.484 1 84 526 LYS B CA 1
ATOM 8252 C C . LYS B 1 526 ? -0.682 28.359 16.391 1 84 526 LYS B C 1
ATOM 8254 O O . LYS B 1 526 ? -1.634 29.141 16.469 1 84 526 LYS B O 1
ATOM 8259 N N . THR B 1 527 ? -0.35 27.484 15.398 1 72.44 527 THR B N 1
ATOM 8260 C CA . THR B 1 527 ? -1.394 27.219 14.414 1 72.44 527 THR B CA 1
ATOM 8261 C C . THR B 1 527 ? -2.486 26.328 15.016 1 72.44 527 THR B C 1
ATOM 8263 O O . THR B 1 527 ? -2.391 25.922 16.172 1 72.44 527 THR B O 1
ATOM 8266 N N . SER B 1 528 ? -3.457 26.062 14.211 1 65.25 528 SER B N 1
ATOM 8267 C CA . SER B 1 528 ? -4.578 25.219 14.633 1 65.25 528 SER B CA 1
ATOM 8268 C C . SER B 1 528 ? -4.137 23.781 14.867 1 65.25 528 SER B C 1
ATOM 8270 O O . SER B 1 528 ? -4.789 23.047 15.609 1 65.25 528 SER B O 1
ATOM 8272 N N . THR B 1 529 ? -2.998 23.5 14.297 1 59.97 529 THR B N 1
ATOM 8273 C CA . THR B 1 529 ? -2.496 22.141 14.469 1 59.97 529 THR B CA 1
ATOM 8274 C C . THR B 1 529 ? -1.457 22.078 15.578 1 59.97 529 THR B C 1
ATOM 8276 O O . THR B 1 529 ? -0.837 21.031 15.805 1 59.97 529 THR B O 1
ATOM 8279 N N . GLY B 1 530 ? -1.317 23.219 16.297 1 66.81 530 GLY B N 1
ATOM 8280 C CA . GLY B 1 530 ? -0.399 23.25 17.422 1 66.81 530 GLY B CA 1
ATOM 8281 C C . GLY B 1 530 ? 1.021 23.609 17.016 1 66.81 530 GLY B C 1
ATOM 8282 O O . GLY B 1 530 ? 1.921 23.641 17.859 1 66.81 530 GLY B O 1
ATOM 8283 N N . LYS B 1 531 ? 1.176 23.844 15.734 1 72.06 531 LYS B N 1
ATOM 8284 C CA . LYS B 1 531 ? 2.516 24.219 15.289 1 72.06 531 LYS B CA 1
ATOM 8285 C C . LYS B 1 531 ? 2.85 25.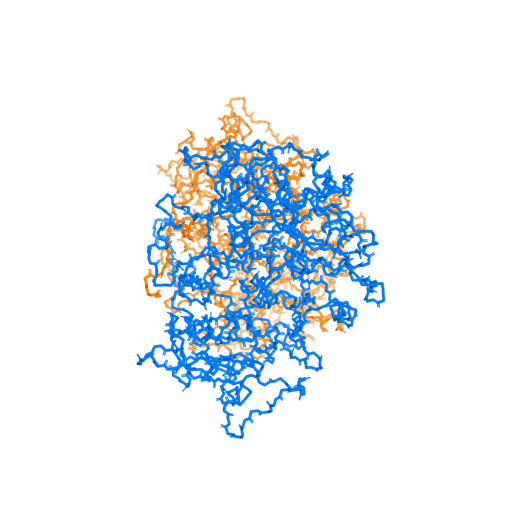641 15.695 1 72.06 531 LYS B C 1
ATOM 8287 O O . LYS B 1 531 ? 2.025 26.547 15.539 1 72.06 531 LYS B O 1
ATOM 8292 N N . ILE B 1 532 ? 4 25.891 16.328 1 82.69 532 ILE B N 1
ATOM 8293 C CA . ILE B 1 532 ? 4.426 27.234 16.719 1 82.69 532 ILE B CA 1
ATOM 8294 C C . ILE B 1 532 ? 4.605 28.094 15.461 1 82.69 532 ILE B C 1
ATOM 8296 O O . ILE B 1 532 ? 5.238 27.672 14.492 1 82.69 532 ILE B O 1
ATOM 8300 N N . GLN B 1 533 ? 3.969 29.234 15.422 1 82.69 533 GLN B N 1
ATOM 8301 C CA . GLN B 1 533 ? 4.059 30.172 14.305 1 82.69 533 GLN B CA 1
ATOM 8302 C C . GLN B 1 533 ? 5.32 31.031 14.398 1 82.69 533 GLN B C 1
ATOM 8304 O O . GLN B 1 533 ? 5.27 32.156 14.852 1 82.69 533 GLN B O 1
ATOM 8309 N N . LYS B 1 534 ? 6.387 30.625 13.789 1 86.5 534 LYS B N 1
ATOM 8310 C CA . LYS B 1 534 ? 7.668 31.312 13.922 1 86.5 534 LYS B CA 1
ATOM 8311 C C . LYS B 1 534 ? 7.656 32.656 13.195 1 86.5 534 LYS B C 1
ATOM 8313 O O . LYS B 1 534 ? 8.367 33.594 13.586 1 86.5 534 LYS B O 1
ATOM 8318 N N . TYR B 1 535 ? 6.816 32.781 12.164 1 81.75 535 TYR B N 1
ATOM 8319 C CA . TYR B 1 535 ? 6.793 34.062 11.453 1 81.75 535 TYR B CA 1
ATOM 8320 C C . TYR B 1 535 ? 6.289 35.188 12.352 1 81.75 535 TYR B C 1
ATOM 8322 O O . TYR B 1 535 ? 6.789 36.312 12.289 1 81.75 535 TYR B O 1
ATOM 8330 N N . VAL B 1 536 ? 5.305 34.844 13.18 1 86.69 536 VAL B N 1
ATOM 8331 C CA . VAL B 1 536 ? 4.789 35.812 14.133 1 86.69 536 VAL B CA 1
ATOM 8332 C C . VAL B 1 536 ? 5.891 36.219 15.117 1 86.69 536 VAL B C 1
ATOM 8334 O O . VAL B 1 536 ? 6.07 37.406 15.414 1 86.69 536 VAL B O 1
ATOM 8337 N N . LEU B 1 537 ? 6.621 35.25 15.547 1 90.88 537 LEU B N 1
ATOM 8338 C CA . LEU B 1 537 ? 7.691 35.5 16.5 1 90.88 537 LEU B CA 1
ATOM 8339 C C . LEU B 1 537 ? 8.836 36.281 15.859 1 90.88 537 LEU B C 1
ATOM 8341 O O . LEU B 1 537 ? 9.477 37.094 16.516 1 90.88 537 LEU B O 1
ATOM 8345 N N . ARG B 1 538 ? 9.047 35.969 14.602 1 88.19 538 ARG B N 1
ATOM 8346 C CA . ARG B 1 538 ? 10.07 36.719 13.867 1 88.19 538 ARG B CA 1
ATOM 8347 C C . ARG B 1 538 ? 9.711 38.188 13.781 1 88.19 538 ARG B C 1
ATOM 8349 O O . ARG B 1 538 ? 10.578 39.062 13.906 1 88.19 538 ARG B O 1
ATOM 8356 N N . ASN B 1 539 ? 8.438 38.406 13.477 1 89.06 539 ASN B N 1
ATOM 8357 C CA . ASN B 1 539 ? 7.984 39.781 13.43 1 89.06 539 ASN B CA 1
ATOM 8358 C C . ASN B 1 539 ? 8.133 40.469 14.789 1 89.06 539 ASN B C 1
ATOM 8360 O O . ASN B 1 539 ? 8.531 41.656 14.859 1 89.06 539 ASN B O 1
ATOM 8364 N N . LEU B 1 540 ? 7.824 39.812 15.82 1 90.25 540 LEU B N 1
ATOM 8365 C CA . LEU B 1 540 ? 7.992 40.344 17.172 1 90.25 540 LEU B CA 1
ATOM 8366 C C . LEU B 1 540 ? 9.461 40.625 17.453 1 90.25 540 LEU B C 1
ATOM 8368 O O . LEU B 1 540 ? 9.781 41.688 18.031 1 90.25 540 LEU B O 1
ATOM 8372 N N . ALA B 1 541 ? 10.258 39.719 17.109 1 91.25 541 ALA B N 1
ATOM 8373 C CA . ALA B 1 541 ? 11.688 39.906 17.312 1 91.25 541 ALA B CA 1
ATOM 8374 C C . ALA B 1 541 ? 12.195 41.125 16.562 1 91.25 541 ALA B C 1
ATOM 8376 O O . ALA B 1 541 ? 13.039 41.875 17.062 1 91.25 541 ALA B O 1
ATOM 8377 N N . LYS B 1 542 ? 11.68 41.281 15.336 1 88.19 542 LYS B N 1
ATOM 8378 C CA . LYS B 1 542 ? 12.047 42.438 14.539 1 88.19 542 LYS B CA 1
ATOM 8379 C C . LYS B 1 542 ? 11.586 43.75 15.211 1 88.19 542 LYS B C 1
ATOM 8381 O O . LYS B 1 542 ? 12.297 44.75 15.203 1 88.19 542 LYS B O 1
ATOM 8386 N N . GLU B 1 543 ? 10.383 43.688 15.711 1 88.88 543 GLU B N 1
ATOM 8387 C CA . GLU B 1 543 ? 9.805 44.844 16.359 1 88.88 543 GLU B CA 1
ATOM 8388 C C . GLU B 1 543 ? 10.594 45.219 17.609 1 88.88 543 GLU B C 1
ATOM 8390 O O . GLU B 1 543 ? 10.586 46.375 18.031 1 88.88 543 GLU B O 1
ATOM 8395 N N . MET B 1 544 ? 11.219 44.25 18.203 1 89.12 544 MET B N 1
ATOM 8396 C CA . MET B 1 544 ? 12.039 44.5 19.375 1 89.12 544 MET B CA 1
ATOM 8397 C C . MET B 1 544 ? 13.289 45.312 19.031 1 89.12 544 MET B C 1
ATOM 8399 O O . MET B 1 544 ? 13.953 45.875 19.906 1 89.12 544 MET B O 1
ATOM 8403 N N . GLY B 1 545 ? 13.523 45.438 17.719 1 83.94 545 GLY B N 1
ATOM 8404 C CA . GLY B 1 545 ? 14.672 46.219 17.266 1 83.94 545 GLY B CA 1
ATOM 8405 C C . GLY B 1 545 ? 15.969 45.438 17.312 1 83.94 545 GLY B C 1
ATOM 8406 O O . GLY B 1 545 ? 16.031 44.375 17.922 1 83.94 545 GLY B O 1
ATOM 8407 N N . PRO B 1 546 ? 16.906 45.906 16.547 1 81.31 546 PRO B N 1
ATOM 8408 C CA . PRO B 1 546 ? 18.188 45.188 16.516 1 81.31 546 PRO B CA 1
ATOM 8409 C C . PRO B 1 546 ? 18.906 45.219 17.859 1 81.31 546 PRO B C 1
ATOM 8411 O O . PRO B 1 546 ? 18.781 46.156 18.625 1 81.31 546 PRO B O 1
ATOM 8414 N N . THR B 1 547 ? 19.375 44.062 18.219 1 76.75 547 THR B N 1
ATOM 8415 C CA . THR B 1 547 ? 20.203 44.031 19.422 1 76.75 547 THR B CA 1
ATOM 8416 C C . THR B 1 547 ? 21.531 44.75 19.188 1 76.75 547 THR B C 1
ATOM 8418 O O . THR B 1 547 ? 22.031 44.812 18.062 1 76.75 547 THR B O 1
ATOM 8421 N N . ARG B 1 548 ? 21.922 45.75 20.141 1 63.78 548 ARG B N 1
ATOM 8422 C CA . ARG B 1 548 ? 23.172 46.5 20.062 1 63.78 548 ARG B CA 1
ATOM 8423 C C . ARG B 1 548 ? 24.281 45.812 20.828 1 63.78 548 ARG B C 1
ATOM 8425 O O . ARG B 1 548 ? 24.016 45 21.703 1 63.78 548 ARG B O 1
ATOM 8432 N N . LYS B 1 549 ? 25.453 45.969 20.547 1 52.91 549 LYS B N 1
ATOM 8433 C CA . LYS B 1 549 ? 26.656 45.531 21.234 1 52.91 549 LYS B CA 1
ATOM 8434 C C . LYS B 1 549 ? 26.594 45.844 22.719 1 52.91 549 LYS B C 1
ATOM 8436 O O . LYS B 1 549 ? 26.234 46.969 23.109 1 52.91 549 LYS B O 1
ATOM 8441 N N . GLY B 1 550 ? 26.594 44.719 23.828 1 48.84 550 GLY B N 1
ATOM 8442 C CA . GLY B 1 550 ? 26.641 44.844 25.281 1 48.84 550 GLY B CA 1
ATOM 8443 C C . GLY B 1 550 ? 25.281 44.812 25.938 1 48.84 550 GLY B C 1
ATOM 8444 O O . GLY B 1 550 ? 25.172 44.812 27.156 1 48.84 550 GLY B O 1
ATOM 8445 N N . ALA B 1 551 ? 24.094 45.188 25.453 1 45.75 551 ALA B N 1
ATOM 8446 C CA . ALA B 1 551 ? 22.812 45.344 26.141 1 45.75 551 ALA B CA 1
ATOM 8447 C C . ALA B 1 551 ? 22.031 44.031 26.172 1 45.75 551 ALA B C 1
ATOM 8449 O O . ALA B 1 551 ? 21.641 43.5 25.125 1 45.75 551 ALA B O 1
ATOM 8450 N N . SER B 1 552 ? 22.25 42.969 26.859 1 43.28 552 SER B N 1
ATOM 8451 C CA . SER B 1 552 ? 21.406 41.812 27.156 1 43.28 552 SER B CA 1
ATOM 8452 C C . SER B 1 552 ? 20.016 42.219 27.609 1 43.28 552 SER B C 1
ATOM 8454 O O . SER B 1 552 ? 19.859 42.875 28.641 1 43.28 552 SER B O 1
ATOM 8456 N N . SER B 1 553 ? 19.062 42.75 26.906 1 37.47 553 SER B N 1
ATOM 8457 C CA . SER B 1 553 ? 17.812 43.312 27.375 1 37.47 553 SER B CA 1
ATOM 8458 C C . SER B 1 553 ? 16.766 42.219 27.625 1 37.47 553 SER B C 1
ATOM 8460 O O . SER B 1 553 ? 16.531 41.406 26.75 1 37.47 553 SER B O 1
ATOM 8462 N N . SER B 1 554 ? 16.562 41.75 28.797 1 41.25 554 SER B N 1
ATOM 8463 C CA . SER B 1 554 ? 15.398 41.031 29.297 1 41.25 554 SER B CA 1
ATOM 8464 C C . SER B 1 554 ? 14.109 41.781 29.016 1 41.25 554 SER B C 1
ATOM 8466 O O . SER B 1 554 ? 13.906 42.875 29.516 1 41.25 554 SER B O 1
ATOM 8468 N N . SER B 1 555 ? 13.625 42 27.922 1 33.56 555 SER B N 1
ATOM 8469 C CA . SER B 1 555 ? 12.414 42.812 27.844 1 33.56 555 SER B CA 1
ATOM 8470 C C . SER B 1 555 ? 11.164 41.969 28.125 1 33.56 555 SER B C 1
ATOM 8472 O O . SER B 1 555 ? 11 40.906 27.578 1 33.56 555 SER B O 1
ATOM 8474 N N . LYS B 1 556 ? 10.578 41.969 29.375 1 40.62 556 LYS B N 1
ATOM 8475 C CA . LYS B 1 556 ? 9.227 41.562 29.766 1 40.62 556 LYS B CA 1
ATOM 8476 C C . LYS B 1 556 ? 8.188 42.25 28.891 1 40.62 556 LYS B C 1
ATOM 8478 O O . LYS B 1 556 ? 8.031 43.469 28.922 1 40.62 556 LYS B O 1
ATOM 8483 N N . MET B 1 557 ? 7.984 41.875 27.594 1 30.38 557 MET B N 1
ATOM 8484 C CA . MET B 1 557 ? 6.711 42.375 27.094 1 30.38 557 MET B CA 1
ATOM 8485 C C . MET B 1 557 ? 5.578 41.406 27.391 1 30.38 557 MET B C 1
ATOM 8487 O O . MET B 1 557 ? 5.75 40.188 27.297 1 30.38 557 MET B O 1
#

Foldseek 3Di:
DVPDDDDPVPFFAFFLLVLLVVLCVPFVQPFAEDEPPDTDTSVRLLLLLQLLLQLCVVVVDAAAAEAEEQAWQDSVLLSCLRNQVLNNYAYAYDYNPDALCVVLQVCQLRLHQAYEHELVCVVRPVSNQVNHDPPRDRHHYAYAYDPVDPVRDDDDPPGHHSVNSSVNGGSPHNTDGDPHQQGWHYWYWDPDPDPHTWIFTAGRQLLSLQLVLVCVQVVPAAAAAEEEPFTCNFLRVLSVSSNCSNRNYYYYTDRDDALQVVQVCCVVVVHAEYEAELLSLLRNLQPDPVRHDQHPDAHEYEYEPDQHFLVSVLSSVVSPYHYWYAYDDSQLSHGFFTLPDDPVLVPPDSSVNSVSRSFNFGGTPQFDDKFFAAPVPRHGDDQDQPDKGWIKGAGRNGTPATRPCVPRRCVQQDPVGIGTDQWMWHHHPVRTIHTQARVQFFAQFQNDTARQVVLQSLLVPPPFFSGKGWGWAQAPHGRTFIAIETATDPCPDDPCAPVNSQVSSVVPDPNRNRGLHYEYDNDADAGSSRHGDVSVVNVVSHVVPHDYDPCSDHDHD/DVPDDDDPPPFFAFFLLVLLVVLCVPFVQPFAEDEPPDTDTSVRLLLLLQLLLQLCVVVVDAAAAEEEEQAWQDSVLLSCLRNQVLNNYAYAYDYNPDALCVVLQVCQLRLHQAYEHELVCVVRPVSNQVNHDPPRDRHHYAYAYDPVDPVRDDDDPPGHHSVNSSVNGGSPHNTDGDPHQQGWHYWYWDPDPDPHTWIFTAGRQLLSLQLVLVCVQVVPAAAAAEEEPFTCNALRVLSVSSNCSNRNYYYYTDRDDALQVVQVCCVVPVHAEYEAELLSLLRNLQPDPVRHDQHPDAHEYEYEPDQHFLVSVLSSVVSPYHYWYAYDDSQLSHGFFTLPDDPVLVPPDSSVSSVSRSFNFGGTPQFDDKFFAAPVPRHGDDQDQPDKGWIKGAGRNGTPATRPCVPRRCVQQDPVGIGTDQWMWHHHPVRTIHTQARVQFFEQFQNDTARQVVLQSLLVPPPFFSGKGWGWAQAPHGRTFIAIETATDPCPDDPCAPVNSQVSSVVPDPNRNRGLHYEYDNDADAGSSRHGDVSVVNVVSHVVPHDYDPCSDHDHD

Solvent-accessible surface area (backbone atoms only — not comparable to full-atom values): 56560 Å² total; per-residue (Å²): 104,88,86,46,37,84,43,65,22,27,55,47,52,49,49,52,67,58,28,42,60,53,24,23,53,60,35,27,85,38,57,30,40,36,46,89,89,46,71,35,25,22,39,52,51,43,29,50,21,24,4,38,12,36,30,41,40,75,73,67,49,39,72,71,39,30,38,31,35,34,52,62,33,42,71,67,51,59,40,41,74,45,9,38,33,30,30,27,17,20,33,28,38,40,70,75,73,60,53,32,68,59,50,18,51,51,43,59,74,62,54,28,56,33,31,40,28,26,62,88,41,43,66,45,50,56,52,10,60,71,62,44,61,88,86,59,76,75,48,49,75,29,44,40,81,54,92,85,45,79,87,52,77,78,77,60,89,87,59,64,29,47,71,59,43,35,69,69,20,42,61,79,43,82,62,42,73,68,93,40,28,57,39,65,31,37,36,38,68,53,87,58,96,55,94,66,82,45,32,34,29,30,22,24,35,16,52,29,48,40,20,56,30,44,40,60,66,66,50,58,58,72,47,42,31,34,39,42,64,44,50,49,48,52,47,44,38,50,26,42,76,55,35,38,32,64,42,47,17,28,40,34,42,34,72,68,83,45,46,54,56,52,40,51,46,33,67,74,66,58,40,33,35,34,41,33,28,47,49,52,43,46,43,54,52,65,39,53,74,90,46,55,64,85,70,94,57,74,31,37,33,45,29,27,91,50,82,45,40,34,58,49,52,39,46,30,40,72,72,57,41,44,76,44,31,30,34,55,42,67,55,35,41,17,62,46,24,26,33,70,79,44,77,74,51,71,77,46,56,65,70,57,39,18,50,57,47,42,23,30,22,36,67,31,76,63,45,68,47,71,49,37,29,20,85,86,77,69,39,71,48,60,50,70,54,66,48,65,16,38,34,30,39,28,15,44,32,37,39,43,35,35,58,91,30,65,67,63,27,47,70,29,44,37,93,87,26,36,30,52,70,57,35,24,25,23,30,24,74,69,60,36,27,33,77,37,30,43,59,86,41,43,24,49,35,70,87,37,79,36,41,25,51,58,49,26,42,59,44,48,63,38,90,46,39,61,45,56,49,39,28,41,16,42,22,75,84,35,53,20,39,38,29,31,40,33,15,62,38,90,78,54,81,72,86,81,42,53,66,56,52,36,52,55,37,52,76,72,43,62,71,92,59,32,47,63,32,42,34,66,38,89,66,73,61,55,45,88,69,47,47,70,43,57,67,62,50,26,51,50,34,47,71,69,39,60,47,56,94,89,64,73,61,72,55,86,112,104,87,86,45,36,86,44,64,23,28,55,46,54,48,49,52,67,58,27,42,60,51,24,23,52,59,35,27,85,38,58,30,39,37,46,91,89,46,71,37,25,22,40,53,51,41,29,50,20,24,5,38,12,36,30,41,38,74,72,68,48,39,72,71,37,30,39,31,34,34,51,59,32,41,71,66,52,60,40,42,75,44,9,38,33,30,31,27,17,20,31,27,37,40,70,75,75,60,53,32,68,58,49,19,51,51,43,61,74,62,55,29,54,33,32,39,27,27,62,88,42,44,66,46,50,55,52,10,59,70,62,41,61,88,86,59,76,74,46,50,75,30,43,42,82,54,92,86,45,79,86,52,76,77,76,61,89,87,60,62,28,48,71,59,42,36,69,70,20,41,60,78,42,82,62,42,73,66,94,39,26,59,39,64,32,37,35,39,67,53,88,57,95,57,93,64,84,46,32,33,28,31,21,25,34,17,54,29,48,41,21,56,29,42,39,59,65,67,51,59,59,72,48,42,31,35,39,42,64,44,50,48,48,52,44,44,39,49,26,42,77,54,34,37,34,64,41,47,16,28,39,33,41,34,72,68,83,45,46,54,54,52,40,50,44,34,68,74,65,57,40,33,35,33,42,33,27,48,49,53,43,44,44,55,53,64,40,54,74,91,45,55,62,86,69,94,58,74,30,38,34,45,29,27,90,51,82,44,41,34,56,49,51,40,47,30,40,70,72,57,41,44,77,44,31,31,35,55,43,67,54,36,42,17,62,47,25,27,32,70,79,44,78,72,51,70,78,46,57,63,69,57,37,18,51,58,47,40,23,28,22,36,67,32,77,62,44,68,47,73,50,38,31,20,82,87,78,69,38,71,47,59,52,70,54,65,49,65,16,38,35,31,38,27,15,44,32,37,38,43,35,35,58,91,30,65,66,63,28,48,72,30,43,39,92,88,25,36,29,51,69,58,34,23,23,24,31,25,74,70,60,36,28,32,76,37,31,42,60,86,42,44,24,50,36,71,86,39,81,35,41,25,51,57,49,24,42,58,45,48,62,38,89,50,37,60,46,55,46,40,29,43,17,41,21,74,84,37,52,19,39,38,28,30,41,32,15,62,38,90,79,53,81,74,86,81,42,54,65,56,54,36,51,56,38,50,75,73,42,61,73,89,57,33,46,66,32,43,33,64,37,90,66,75,60,53,46,89,69,45,45,70,41,58,67,63,51,27,51,50,33,46,71,69,39,58,47,56,93,91,66,74,62,71,56,87,110

Organism: Setaria italica (NCBI:txid4555)

Radius of gyration: 31.77 Å; Cα contacts (8 Å, |Δi|>4): 2545; chains: 2; bounding box: 73×98×78 Å

pLDDT: mean 90.79, std 10.93, range [29.78, 98.94]

Sequence (1114 aa):
MDRLGANPANSCPLTPLGFLERSATVFGDCPSVVYHDTVFTWSQTHRRCLRLASALVSLGISRGDIVSVLLPNVPAMYEMHFGVPMSGAVLNTINTRLDARTVAVLLHHSGSKLVFADPASLPLIRDAMKQLPPGHPAPRVIPVEDPHEKEFPAAPPGTLTYERLLEKGDPEFAWVRPASEWDPMILNYTSGTTSAPKGVVHCHRGIFLVTMDSLVAWAVPPQPTYLWTLPMFHANGWSFPWGVAVVGGTNVCLRRVDATEVYATIARRGVNHLCGAPVVLNMLANAPDGVRQPLQGKVRILTAGAPPPAAVLNRTESIGFEVSHGYGLTETAGLVMSCAWKGEWNKLPASERARLKARQGVRTPGMAEVDIIDGETGRSVPRDGSTMGEIVLRGGCLMLGYLDDDKATRAAIRDDGWFYTGDVGVMHPDGYMEIRDRSKDVIISGGENISSVEVESVLYNHPAVNEAAVVARPDEFWGETPCAFLSLKEGSPGAVTASDVMAWCRERMPRYMVPKTVVFRAELPKTSTGKIQKYVLRNLAKEMGPTRKGASSSSKMMDRLGANPANSCPLTPLGFLERSATVFGDCPSVVYHDTVFTWSQTHRRCLRLASALVSLGISRGDIVSVLLPNVPAMYEMHFGVPMSGAVLNTINTRLDARTVAVLLHHSGSKLVFADPASLPLIRDAMKQLPPGHPAPRVIPVEDPHEKEFPAAPPGTLTYERLLEKGDPEFAWVRPASEWDPMILNYTSGTTSAPKGVVHCHRGIFLVTMDSLVAWAVPPQPTYLWTLPMFHANGWSFPWGVAVVGGTNVCLRRVDATEVYATIARRGVNHLCGAPVVLNMLANAPDGVRQPLQGKVRILTAGAPPPAAVLNRTESIGFEVSHGYGLTETAGLVMSCAWKGEWNKLPASERARLKARQGVRTPGMAEVDIIDGETGRSVPRDGSTMGEIVLRGGCLMLGYLDDDKATRAAIRDDGWFYTGDVGVMHPDGYMEIRDRSKDVIISGGENISSVEVESVLYNHPAVNEAAVVARPDEFWGETPCAFLSLKEGSPGAVTASDVMAWCRERMPRYMVPKTVVFRAELPKTSTGKIQKYVLRNLAKEMGPTRKGASSSSKM

InterPro domains:
  IPR000873 AMP-dependent synthetase/ligase domain [PF00501] (20-403)
  IPR020845 AMP-binding, conserved site [PS00455] (187-198)
  IPR025110 AMP-binding enzyme, C-terminal domain [PF13193] (454-531)
  IPR042099 ANL, N-terminal domain [G3DSA:3.40.50.12780] (6-440)
  IPR045851 AMP-binding enzyme domain superfamily [G3DSA:3.30.300.30] (441-556)

Nearest PDB structures (foldseek):
  4gxq-assembly1_A  TM=8.819E-01  e=3.195E-42  Rhodopseudomonas palustris CGA009
  2d1q-assembly1_A  TM=8.884E-01  e=3.624E-40  Nipponoluciola cruciata
  6hps-assembly1_A  TM=8.760E-01  e=1.290E-39  Photinus pyralis
  5zrn-assembly2_B  TM=9.040E-01  e=1.768E-34  Mycobacterium tuberculosis CDC1551
  3t5c-assembly2_B  TM=9.039E-01  e=4.995E-34  Mycobacterium tuberculosis H37Rv